Protein AF-0000000066667637 (afdb_homodimer)

Sequence (820 aa):
MPSSTTIFLDQLPRLLPEAELLRLAAELTAIPSFTGQETPLAVHVRNTLFRNDIHAYHQEVQPGRLQTIARLGPETGTPALLLNGHLDMDPLGHDQPRTPFTARRDGDRLYGAGLHNMKSGLAAILGAAIMVRRSGIALRRPLLLEFVAGELQGGTGTRHALRSGLTADAAVVPEPYSVRRVITRTAGVRKFAVVVRGRTAHTSRPHEGVDAIAILRRTLDLLDTADLALGNPEFPPLPRLQVASLLAGRGEEHDPSGVSYCADKATALIDLRYPPPFEPEQVGKAVDMALDRARDAFPEARITLEHPVDPRYRVGGTDMPPMDRPADCAVVRDIAELLPRVSDFRVEERGLALPYSYCGNDTTHLSRAGIECCLFGPRGAAPDTEHHVLISEMRACADTLALLAARRCGMPSSTTIFLDQLPRLLPEAELLRLAAELTAIPSFTGQETPLAVHVRNTLFRNDIHAYHQEVQPGRLQTIARLGPETGTPALLLNGHLDMDPLGHDQPRTPFTARRDGDRLYGAGLHNMKSGLAAILGAAIMVRRSGIALRRPLLLEFVAGELQGGTGTRHALRSGLTADAAVVPEPYSVRRVITRTAGVRKFAVVVRGRTAHTSRPHEGVDAIAILRRTLDLLDTADLALGNPEFPPLPRLQVASLLAGRGEEHDPSGVSYCADKATALIDLRYPPPFEPEQVGKAVDMALDRARDAFPEARITLEHPVDPRYRVGGTDMPPMDRPADCAVVRDIAELLPRVSDFRVEERGLALPYSYCGNDTTHLSRAGIECCLFGPRGAAPDTEHHVLISEMRACADTLALLAARRCG

Secondary structure (DSSP, 8-state):
---HHHHHHHHHHHHS-HHHHHHHHHHHHTS--BTT--HHHHHHHHHHHHHTT--EEEEEEETTEEEEEEEES-SSS--SEEEEEE--BPPPPTT--SSTTS-EEETTEEE-TTIIIIIHHHHHHHHHHHHHHHHTPPPSS-EEEEEES-GGGTSHHHHHHHHTT---SEEEE--SS-TTEEE-EE-EEEEEEEEEE-B--BTT-GGG-B-HHHHHHHHHHHHHT-------TTSTT-SEEEEEEEEEEBTTTTBTT-TTB--SEEEEEEEEEE-TT--HHHHHHHHHHHHHHHHHH-TTSEEEEESSPPGGG------BPPEE--TT-HHHHHHHHHHHHHSS----EEE--TTTTS---THHHHHHTT-EEEE------SSSGGGEEEHHHHHHHHHHHHHHHHHHH-/---HHHHHHHHHHHHS-HHHHHHHHHHHHTS--BTT--HHHHHHHHHHHHHTT--EEEEEEETTEEEEEEEES-SSS--SEEEEEE--BPPPPTT--SSTTS-EEETTEEE-TTIIIIIHHHHHHHHHHHHHHHHTPPPSSPEEEEEES-GGGTSHHHHHHHHTT---SEEEE--SS-TTEEE-EE-EEEEEEEEEE-B--BTT-GGG-B-HHHHHHHHHHHHHT-------TTSTT-SEEEEEEEEEEBTTTTBTT-TTB--SEEEEEEEEEE-TT--HHHHHHHHHHHHHHHHHH-TTSEEEEESSPPGGGT---S-BPPEE--TT-HHHHHHHHHHHHHSS----EEE--TTTTS---THHHHHHTT-EEEE------SSSGGGEEEHHHHHHHHHHHHHHHHHHH-

Organism: Nocardia brasiliensis (strain ATCC 700358 / HUJEG-1) (NCBI:txid1133849)

InterPro domains:
  IPR002933 Peptidase M20 [PF01546] (82-405)
  IPR011650 Peptidase M20, dimerisation domain [PF07687] (188-292)
  IPR036264 Bacterial exopeptidase dimerisation domain [SSF55031] (188-298)
  IPR050072 Peptidase M20A family, bacterial cell wall biosynthesis [PTHR43808] (18-406)

Foldseek 3Di:
DPDPLVVLQVCLCVLAPLVNLLVQLLVLLLDAAAAVRQLVSQVVLQVLCVVLVWHKDWDDLDVVRTWIKTKDADPDDAAAEEEEAERHAHDDDPPADPCQSGWDDDPQKIFHGCVLRPSLSVSLLSSLVSSLSSSPFHFQGMYMYIHFHCQLQVGSGLLSCVVVPHAHQEYEYAHNPFQLEKAQWAWKKDKWKKKKFKAKDFLVCPVVIDARVVLVVVLVVLVQPDDLVQDDPLQPPPFDKDFDDKAWDDDPVSDPPPVRMGTRMIMTIMMTTGGPPDDPVSSVVSSVVSSVVSCVVCVNMDIDIGAPYDCVVVSHHHIQHIGQDDQPDPLNVLSQVQLVSNAVHGHDYTHDDPPVRSDGGSVSVNVVSVHHYIHGHWWADPDVGNRITRSRRSRSSSSSSSSSSSVRRD/DPDPLVVLQVCLCVLAPLVNLVVQLLVLLLDAAAAVRQLVSQVVLQVLCVVLVWHKDWDDLDVVRTWIKTKDADPDDAAAEEEEAERHAHDDDPPADPCQSGWDDDPQKIFHGCVLRPSLSVSLLSSLVSSLSSSPFHFQGMYMYIYAHCQQQVQSGLLSVVVVPHAHQEYEYAHNPFQLEKAQWAWKKDKWKKKKFKAKDFLVCPVVIDARVVLVVVLVVLVQPDDLVQDDPLQPPPFDKDFDDKAWDDDPVSDPPPVRMHTRMIMTIMMTTGGPPDDPVSSVVSSVVSSVVSCVVCVNMDIDIGAPYDCVVVRHRHIQHIGQDDQPDPLNVLLQVQLVSNAVHGHDYTHDDPPVRSDGGSVSVNVVSVHHYIHGHWWADPDVGNRITRSRRSRSSSSSSSSSSSVRRD

Nearest PDB structures (foldseek):
  3pfo-assembly1_B  TM=8.603E-01  e=9.961E-27  Rhodopseudomonas palustris CGA009
  2rb7-assembly1_B  TM=7.694E-01  e=2.775E-24  Oleidesulfovibrio alaskensis G20
  3ki9-assembly1_A  TM=6.531E-01  e=9.567E-14  Staphylococcus aureus subsp. aureus COL
  3khx-assembly1_A  TM=4.259E-01  e=4.158E-12  Staphylococcus aureus subsp. aureus COL
  3khz-assembly1_A  TM=4.433E-01  e=3.338E-11  Staphylococcus aureus subsp. aureus COL

Structure (mmCIF, N/CA/C/O backbone):
data_AF-0000000066667637-model_v1
#
loop_
_entity.id
_entity.type
_entity.pdbx_description
1 polymer 'Acetylornithine deacetylase'
#
loop_
_atom_site.group_PDB
_atom_site.id
_atom_site.type_symbol
_atom_site.label_atom_id
_atom_site.label_alt_id
_atom_site.label_comp_id
_atom_site.label_asym_id
_atom_site.label_entity_id
_atom_site.label_seq_id
_atom_site.pdbx_PDB_ins_code
_atom_site.Cartn_x
_atom_site.Cartn_y
_atom_site.Cartn_z
_atom_site.occupancy
_atom_site.B_iso_or_equiv
_atom_site.auth_seq_id
_atom_site.auth_comp_id
_atom_site.auth_asym_id
_atom_site.auth_atom_id
_atom_site.pdbx_PDB_model_num
ATOM 1 N N . MET A 1 1 ? 5.207 56.875 33.969 1 39.62 1 MET A N 1
ATOM 2 C CA . MET A 1 1 ? 5.582 55.5 34.312 1 39.62 1 MET A CA 1
ATOM 3 C C . MET A 1 1 ? 5.328 54.562 33.125 1 39.62 1 MET A C 1
ATOM 5 O O . MET A 1 1 ? 4.277 54.625 32.5 1 39.62 1 MET A O 1
ATOM 9 N N . PRO A 1 2 ? 6.453 54.062 32.688 1 50.72 2 PRO A N 1
ATOM 10 C CA . PRO A 1 2 ? 6.145 53.25 31.516 1 50.72 2 PRO A CA 1
ATOM 11 C C . PRO A 1 2 ? 4.984 52.281 31.734 1 50.72 2 PRO A C 1
ATOM 13 O O . PRO A 1 2 ? 4.766 51.844 32.875 1 50.72 2 PRO A O 1
ATOM 16 N N . SER A 1 3 ? 4.086 52.219 30.766 1 57.84 3 SER A N 1
ATOM 17 C CA . SER A 1 3 ? 2.961 51.312 30.875 1 57.84 3 SER A CA 1
ATOM 18 C C . SER A 1 3 ? 3.436 49.906 31.172 1 57.84 3 SER A C 1
ATOM 20 O O . SER A 1 3 ? 4.582 49.531 30.891 1 57.84 3 SER A O 1
ATOM 22 N N . SER A 1 4 ? 2.752 49.219 32.094 1 65.69 4 SER A N 1
ATOM 23 C CA . SER A 1 4 ? 3.047 47.812 32.438 1 65.69 4 SER A CA 1
ATOM 24 C C . SER A 1 4 ? 3.467 47.031 31.219 1 65.69 4 SER A C 1
ATOM 26 O O . SER A 1 4 ? 4.387 46.188 31.297 1 65.69 4 SER A O 1
ATOM 28 N N . THR A 1 5 ? 3.105 47.5 30.094 1 69.5 5 THR A N 1
ATOM 29 C CA . THR A 1 5 ? 3.408 46.812 28.859 1 69.5 5 THR A CA 1
ATOM 30 C C . THR A 1 5 ? 4.812 47.156 28.359 1 69.5 5 THR A C 1
ATOM 32 O O . THR A 1 5 ? 5.523 46.281 27.844 1 69.5 5 THR A O 1
ATOM 35 N N . THR A 1 6 ? 5.16 48.344 28.516 1 71.69 6 THR A N 1
ATOM 36 C CA . THR A 1 6 ? 6.488 48.75 28.094 1 71.69 6 THR A CA 1
ATOM 37 C C . THR A 1 6 ? 7.566 48.094 28.938 1 71.69 6 THR A C 1
ATOM 39 O O . THR A 1 6 ? 8.594 47.656 28.406 1 71.69 6 THR A O 1
ATOM 42 N N . ILE A 1 7 ? 7.238 48.031 30.203 1 73.56 7 ILE A N 1
ATOM 43 C CA . ILE A 1 7 ? 8.18 47.375 31.109 1 73.56 7 ILE A CA 1
ATOM 44 C C . ILE A 1 7 ? 8.305 45.906 30.766 1 73.56 7 ILE A C 1
ATOM 46 O O . ILE A 1 7 ? 9.414 45.375 30.734 1 73.56 7 ILE A O 1
ATOM 50 N N . PHE A 1 8 ? 7.23 45.406 30.5 1 85.06 8 PHE A N 1
ATOM 51 C CA . PHE A 1 8 ? 7.199 44 30.125 1 85.06 8 PHE A CA 1
ATOM 52 C C . PHE A 1 8 ? 7.992 43.75 28.844 1 85.06 8 PHE A C 1
ATOM 54 O O . PHE A 1 8 ? 8.773 42.812 28.75 1 85.06 8 PHE A O 1
ATOM 61 N N . LEU A 1 9 ? 7.973 44.656 27.938 1 86.38 9 LEU A N 1
ATOM 62 C CA . LEU A 1 9 ? 8.633 44.562 26.641 1 86.38 9 LEU A CA 1
ATOM 63 C C . LEU A 1 9 ? 10.148 44.5 26.797 1 86.38 9 LEU A C 1
ATOM 65 O O . LEU A 1 9 ? 10.812 43.688 26.141 1 86.38 9 LEU A O 1
ATOM 69 N N . ASP A 1 10 ? 10.625 45.25 27.641 1 86.25 10 ASP A N 1
ATOM 70 C CA . ASP A 1 10 ? 12.07 45.375 27.812 1 86.25 10 ASP A CA 1
ATOM 71 C C . ASP A 1 10 ? 12.633 44.156 28.531 1 86.25 10 ASP A C 1
ATOM 73 O O . ASP A 1 10 ? 13.836 43.875 28.469 1 86.25 10 ASP A O 1
ATOM 77 N N . GLN A 1 11 ? 11.766 43.375 29.141 1 92.12 11 GLN A N 1
ATOM 78 C CA . GLN A 1 11 ? 12.219 42.281 29.984 1 92.12 11 GLN A CA 1
ATOM 79 C C . GLN A 1 11 ? 12.18 40.969 29.219 1 92.12 11 GLN A C 1
ATOM 81 O O . GLN A 1 11 ? 12.75 39.969 29.688 1 92.12 11 GLN A O 1
ATOM 86 N N . LEU A 1 12 ? 11.633 40.938 28.109 1 93.94 12 LEU A N 1
ATOM 87 C CA . LEU A 1 12 ? 11.32 39.688 27.422 1 93.94 12 LEU A CA 1
ATOM 88 C C . LEU A 1 12 ? 12.578 38.844 27.234 1 93.94 12 LEU A C 1
ATOM 90 O O . LEU A 1 12 ? 12.602 37.656 27.562 1 93.94 12 LEU A O 1
ATOM 94 N N . PRO A 1 13 ? 13.734 39.438 26.75 1 92.5 13 PRO A N 1
ATOM 95 C CA . PRO A 1 13 ? 14.93 38.625 26.531 1 92.5 13 PRO A CA 1
ATOM 96 C C . PRO A 1 13 ? 15.492 38.031 27.828 1 92.5 13 PRO A C 1
ATOM 98 O O . PRO A 1 13 ? 16.109 36.969 27.812 1 92.5 13 PRO A O 1
ATOM 101 N N . ARG A 1 14 ? 15.266 38.719 28.875 1 95.31 14 ARG A N 1
ATOM 102 C CA . ARG A 1 14 ? 15.75 38.25 30.172 1 95.31 14 ARG A CA 1
ATOM 103 C C . ARG A 1 14 ? 14.82 37.188 30.75 1 95.31 14 ARG A C 1
ATOM 105 O O . ARG A 1 14 ? 15.266 36.25 31.422 1 95.31 14 ARG A O 1
ATOM 112 N N . LEU A 1 15 ? 13.562 37.375 30.531 1 96.75 15 LEU A N 1
ATOM 113 C CA . LEU A 1 15 ? 12.57 36.438 31.062 1 96.75 15 LEU A CA 1
ATOM 114 C C . LEU A 1 15 ? 12.711 35.062 30.406 1 96.75 15 LEU A C 1
ATOM 116 O O . LEU A 1 15 ? 12.43 34.031 31.031 1 96.75 15 LEU A O 1
ATOM 120 N N . LEU A 1 16 ? 13.141 35.094 29.094 1 98.06 16 LEU A N 1
ATOM 121 C CA . LEU A 1 16 ? 13.383 33.844 28.359 1 98.06 16 LEU A CA 1
ATOM 122 C C . LEU A 1 16 ? 14.539 34.031 27.375 1 98.06 16 LEU A C 1
ATOM 124 O O . LEU A 1 16 ? 14.312 34.344 26.203 1 98.06 16 LEU A O 1
ATOM 128 N N . PRO A 1 17 ? 15.719 33.688 27.812 1 98.19 17 PRO A N 1
ATOM 129 C CA . PRO A 1 17 ? 16.859 33.781 26.906 1 98.19 17 PRO A CA 1
ATOM 130 C C . PRO A 1 17 ? 16.688 32.906 25.656 1 98.19 17 PRO A C 1
ATOM 132 O O . PRO A 1 17 ? 16.016 31.859 25.719 1 98.19 17 PRO A O 1
ATOM 135 N N . GLU A 1 18 ? 17.281 33.375 24.609 1 97.44 18 GLU A N 1
ATOM 136 C CA . GLU A 1 18 ? 17.172 32.656 23.344 1 97.44 18 GLU A CA 1
ATOM 137 C C . GLU A 1 18 ? 17.562 31.188 23.5 1 97.44 18 GLU A C 1
ATOM 139 O O . GLU A 1 18 ? 16.922 30.297 22.953 1 97.44 18 GLU A O 1
ATOM 144 N N . ALA A 1 19 ? 18.594 30.938 24.266 1 98.12 19 ALA A N 1
ATOM 145 C CA . ALA A 1 19 ? 19.078 29.578 24.484 1 98.12 19 ALA A CA 1
ATOM 146 C C . ALA A 1 19 ? 17.984 28.703 25.109 1 98.12 19 ALA A C 1
ATOM 148 O O . ALA A 1 19 ? 17.906 27.5 24.812 1 98.12 19 ALA A O 1
ATOM 149 N N . GLU A 1 20 ? 17.234 29.266 25.938 1 98.56 20 GLU A N 1
ATOM 150 C CA . GLU A 1 20 ? 16.156 28.516 26.578 1 98.56 20 GLU A CA 1
ATOM 151 C C . GLU A 1 20 ? 15.016 28.25 25.594 1 98.56 20 GLU A C 1
ATOM 153 O O . GLU A 1 20 ? 14.406 27.172 25.625 1 98.56 20 GLU A O 1
ATOM 158 N N . LEU A 1 21 ? 14.711 29.219 24.766 1 98.62 21 LEU A N 1
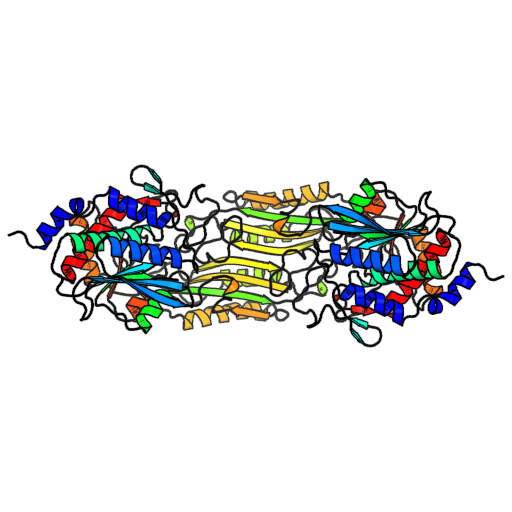ATOM 159 C CA . LEU A 1 21 ? 13.719 28.984 23.719 1 98.62 21 LEU A CA 1
ATOM 160 C C . LEU A 1 21 ? 14.156 27.859 22.781 1 98.62 21 LEU A C 1
ATOM 162 O O . LEU A 1 21 ? 13.352 27 22.422 1 98.62 21 LEU A O 1
ATOM 166 N N . LEU A 1 22 ? 15.422 27.844 22.453 1 98.75 22 LEU A N 1
ATOM 167 C CA . LEU A 1 22 ? 15.977 26.797 21.609 1 98.75 22 LEU A CA 1
ATOM 168 C C . LEU A 1 22 ? 15.906 25.438 22.297 1 98.75 22 LEU A C 1
ATOM 170 O O . LEU A 1 22 ? 15.656 24.422 21.641 1 98.75 22 LEU A O 1
ATOM 174 N N . ARG A 1 23 ? 16.141 25.438 23.531 1 98.69 23 ARG A N 1
ATOM 175 C CA . ARG A 1 23 ? 16.047 24.203 24.297 1 98.69 23 ARG A CA 1
ATOM 176 C C . ARG A 1 23 ? 14.625 23.656 24.312 1 98.69 23 ARG A C 1
ATOM 178 O O . ARG A 1 23 ? 14.414 22.453 24.172 1 98.69 23 ARG A O 1
ATOM 185 N N . LEU A 1 24 ? 13.664 24.562 24.484 1 98.81 24 LEU A N 1
ATOM 186 C CA . LEU A 1 24 ? 12.266 24.141 24.422 1 98.81 24 LEU A CA 1
ATOM 187 C C . LEU A 1 24 ? 11.977 23.453 23.078 1 98.81 24 LEU A C 1
ATOM 189 O O . LEU A 1 24 ? 11.406 22.359 23.047 1 98.81 24 LEU A O 1
ATOM 193 N N . ALA A 1 25 ? 12.406 24.094 22 1 98.88 25 ALA A N 1
ATOM 194 C CA . ALA A 1 25 ? 12.172 23.562 20.656 1 98.88 25 ALA A CA 1
ATOM 195 C C . ALA A 1 25 ? 12.883 22.219 20.469 1 98.88 25 ALA A C 1
ATOM 197 O O . ALA A 1 25 ? 12.32 21.281 19.891 1 98.88 25 ALA A O 1
ATOM 198 N N . ALA A 1 26 ? 14.086 22.141 20.953 1 98.75 26 ALA A N 1
ATOM 199 C CA . ALA A 1 26 ? 14.891 20.938 20.812 1 98.75 26 ALA A CA 1
ATOM 200 C C . ALA A 1 26 ? 14.266 19.766 21.562 1 98.75 26 ALA A C 1
ATOM 202 O O . ALA A 1 26 ? 14.273 18.625 21.078 1 98.75 26 ALA A O 1
ATOM 203 N N . GLU A 1 27 ? 13.789 20.031 22.703 1 98.81 27 GLU A N 1
ATOM 204 C CA . GLU A 1 27 ? 13.172 18.984 23.516 1 98.81 27 GLU A CA 1
ATOM 205 C C . GLU A 1 27 ? 11.883 18.469 22.875 1 98.81 27 GLU A C 1
ATOM 207 O O . GLU A 1 27 ? 11.586 17.281 22.922 1 98.81 27 GLU A O 1
ATOM 212 N N . LEU A 1 28 ? 11.148 19.375 22.281 1 98.81 28 LEU A N 1
ATOM 213 C CA . LEU A 1 28 ? 9.945 18.969 21.547 1 98.81 28 LEU A CA 1
ATOM 214 C C . LEU A 1 28 ? 10.305 18.094 20.359 1 98.81 28 LEU A C 1
ATOM 216 O O . LEU A 1 28 ? 9.656 17.078 20.109 1 98.81 28 LEU A O 1
ATOM 220 N N . THR A 1 29 ? 11.336 18.484 19.656 1 98.19 29 THR A N 1
ATOM 221 C CA . THR A 1 29 ? 11.789 17.766 18.453 1 98.19 29 THR A CA 1
ATOM 222 C C . THR A 1 29 ? 12.289 16.375 18.812 1 98.19 29 THR A C 1
ATOM 224 O O . THR A 1 29 ? 12.125 15.43 18.047 1 98.19 29 THR A O 1
ATOM 227 N N . ALA A 1 30 ? 12.812 16.234 19.984 1 98.56 30 ALA A N 1
ATOM 228 C CA . ALA A 1 30 ? 13.422 14.977 20.422 1 98.56 30 ALA A CA 1
ATOM 229 C C . ALA A 1 30 ? 12.375 13.891 20.609 1 98.56 30 ALA A C 1
ATOM 231 O O . ALA A 1 30 ? 12.703 12.703 20.672 1 98.56 30 ALA A O 1
ATOM 232 N N . ILE A 1 31 ? 11.125 14.266 20.656 1 98.62 31 ILE A N 1
ATOM 233 C CA . ILE A 1 31 ? 10.047 13.312 20.891 1 98.62 31 ILE A CA 1
ATOM 234 C C . ILE A 1 31 ? 9.227 13.141 19.609 1 98.62 31 ILE A C 1
ATOM 236 O O . ILE A 1 31 ? 8.398 13.992 19.281 1 98.62 31 ILE A O 1
ATOM 240 N N . PRO A 1 32 ? 9.43 12.008 18.906 1 97.31 32 PRO A N 1
ATOM 241 C CA . PRO A 1 32 ? 8.547 11.758 17.781 1 97.31 32 PRO A CA 1
ATOM 242 C C . PRO A 1 32 ? 7.074 11.695 18.172 1 97.31 32 PRO A C 1
ATOM 244 O O . PRO A 1 32 ? 6.73 11.055 19.172 1 97.31 32 PRO A O 1
ATOM 247 N N . SER A 1 33 ? 6.242 12.398 17.5 1 97.56 33 SER A N 1
ATOM 248 C CA . SER A 1 33 ? 4.816 12.453 17.812 1 97.56 33 SER A CA 1
ATOM 249 C C . SER A 1 33 ? 3.965 12.336 16.562 1 97.56 33 SER A C 1
ATOM 251 O O . SER A 1 33 ? 3.09 13.164 16.312 1 97.56 33 SER A O 1
ATOM 253 N N . PHE A 1 34 ? 4.113 11.297 15.867 1 93.75 34 PHE A N 1
ATOM 254 C CA . PHE A 1 34 ? 3.299 11.055 14.68 1 93.75 34 PHE A CA 1
ATOM 255 C C . PHE A 1 34 ? 1.823 10.961 15.047 1 93.75 34 PHE A C 1
ATOM 257 O O . PHE A 1 34 ? 1.48 10.664 16.188 1 93.75 34 PHE A O 1
ATOM 264 N N . THR A 1 35 ? 1.024 11.289 14.094 1 92.38 35 THR A N 1
ATOM 265 C CA . THR A 1 35 ? -0.414 11.266 14.336 1 92.38 35 THR A CA 1
ATOM 266 C C . THR A 1 35 ? -0.834 9.953 14.992 1 92.38 35 THR A C 1
ATOM 268 O O . THR A 1 35 ? -0.5 8.875 14.5 1 92.38 35 THR A O 1
ATOM 271 N N . GLY A 1 36 ? -1.566 10.07 16.078 1 90.81 36 GLY A N 1
ATOM 272 C CA . GLY A 1 36 ? -1.998 8.906 16.828 1 90.81 36 GLY A CA 1
ATOM 273 C C . GLY A 1 36 ? -1.05 8.547 17.953 1 90.81 36 GLY A C 1
ATOM 274 O O . GLY A 1 36 ? -1.396 7.75 18.828 1 90.81 36 GLY A O 1
ATOM 275 N N . GLN A 1 37 ? 0.151 9.141 17.969 1 94.44 37 GLN A N 1
ATOM 276 C CA . GLN A 1 37 ? 1.183 8.836 18.953 1 94.44 37 GLN A CA 1
ATOM 277 C C . GLN A 1 37 ? 1.634 10.094 19.672 1 94.44 37 GLN A C 1
ATOM 279 O O . GLN A 1 37 ? 2.826 10.281 19.938 1 94.44 37 GLN A O 1
ATOM 284 N N . GLU A 1 38 ? 0.705 10.992 20.047 1 97.06 38 GLU A N 1
ATOM 285 C CA . GLU A 1 38 ? 1.046 12.32 20.562 1 97.06 38 GLU A CA 1
ATOM 286 C C . GLU A 1 38 ? 1.252 12.297 22.062 1 97.06 38 GLU A C 1
ATOM 288 O O . GLU A 1 38 ? 1.801 13.242 22.641 1 97.06 38 GLU A O 1
ATOM 293 N N . THR A 1 39 ? 0.857 11.188 22.719 1 98.5 39 THR A N 1
ATOM 294 C CA . THR A 1 39 ? 0.735 11.18 24.172 1 98.5 39 THR A CA 1
ATOM 295 C C . THR A 1 39 ? 2.08 11.477 24.828 1 98.5 39 THR A C 1
ATOM 297 O O . THR A 1 39 ? 2.16 12.289 25.75 1 98.5 39 THR A O 1
ATOM 300 N N . PRO A 1 40 ? 3.168 10.891 24.344 1 98.75 40 PRO A N 1
ATOM 301 C CA . PRO A 1 40 ? 4.445 11.219 24.984 1 98.75 40 PRO A CA 1
ATOM 302 C C . PRO A 1 40 ? 4.77 12.711 24.922 1 98.75 40 PRO A C 1
ATOM 304 O O . PRO A 1 40 ? 5.316 13.266 25.875 1 98.75 40 PRO A O 1
ATOM 307 N N . LEU A 1 41 ? 4.434 13.336 23.859 1 98.88 41 LEU A N 1
ATOM 308 C CA . LEU A 1 41 ? 4.703 14.766 23.734 1 98.88 41 LEU A CA 1
ATOM 309 C C . LEU A 1 41 ? 3.766 15.578 24.625 1 98.88 41 LEU A C 1
ATOM 311 O O . LEU A 1 41 ? 4.172 16.594 25.203 1 98.88 41 LEU A O 1
ATOM 315 N N . ALA A 1 42 ? 2.547 15.156 24.703 1 98.88 42 ALA A N 1
ATOM 316 C CA . ALA A 1 42 ? 1.6 15.797 25.609 1 98.88 42 ALA A CA 1
ATOM 317 C C . ALA A 1 42 ? 2.119 15.797 27.047 1 98.88 42 ALA A C 1
ATOM 319 O O . ALA A 1 42 ? 2.027 16.797 27.75 1 98.88 42 ALA A O 1
ATOM 320 N N . VAL A 1 43 ? 2.633 14.688 27.422 1 98.81 43 VAL A N 1
ATOM 321 C CA . VAL A 1 43 ? 3.178 14.523 28.766 1 98.81 43 VAL A CA 1
ATOM 322 C C . VAL A 1 43 ? 4.379 15.453 28.953 1 98.81 43 VAL A C 1
ATOM 324 O O . VAL A 1 43 ? 4.508 16.109 29.984 1 98.81 43 VAL A O 1
ATOM 327 N N . HIS A 1 44 ? 5.207 15.492 27.984 1 98.88 44 HIS A N 1
ATOM 328 C CA . HIS A 1 44 ? 6.371 16.375 28.047 1 98.88 44 HIS A CA 1
ATOM 329 C C . HIS A 1 44 ? 5.957 17.828 28.203 1 98.88 44 HIS A C 1
ATOM 331 O O . HIS A 1 44 ? 6.551 18.562 28.984 1 98.88 44 HIS A O 1
ATOM 337 N N . VAL A 1 45 ? 4.984 18.234 27.453 1 98.94 45 VAL A N 1
ATOM 338 C CA . VAL A 1 45 ? 4.496 19.609 27.5 1 98.94 45 VAL A CA 1
ATOM 339 C C . VAL A 1 45 ? 3.98 19.922 28.906 1 98.94 45 VAL A C 1
ATOM 341 O O . VAL A 1 45 ? 4.328 20.953 29.484 1 98.94 45 VAL A O 1
ATOM 344 N N . ARG A 1 46 ? 3.176 19.062 29.422 1 98.81 46 ARG A N 1
ATOM 345 C CA . ARG A 1 46 ? 2.654 19.25 30.781 1 98.81 46 ARG A CA 1
ATOM 346 C C . ARG A 1 46 ? 3.787 19.391 31.781 1 98.81 46 ARG A C 1
ATOM 348 O O . ARG A 1 46 ? 3.752 20.266 32.656 1 98.81 46 ARG A O 1
ATOM 355 N N . ASN A 1 47 ? 4.758 18.516 31.688 1 98.75 47 ASN A N 1
ATOM 356 C CA . ASN A 1 47 ? 5.891 18.547 32.594 1 98.75 47 ASN A CA 1
ATOM 357 C C . ASN A 1 47 ? 6.68 19.844 32.469 1 98.75 47 ASN A C 1
ATOM 359 O O . ASN A 1 47 ? 7.156 20.391 33.469 1 98.75 47 ASN A O 1
ATOM 363 N N . THR A 1 48 ? 6.887 20.281 31.25 1 98.88 48 THR A N 1
ATOM 364 C CA . THR A 1 48 ? 7.586 21.531 31 1 98.88 48 THR A CA 1
ATOM 365 C C . THR A 1 48 ? 6.852 22.703 31.656 1 98.88 48 THR A C 1
ATOM 367 O O . THR A 1 48 ? 7.469 23.562 32.281 1 98.88 48 THR A O 1
ATOM 370 N N . LEU A 1 49 ? 5.535 22.734 31.453 1 98.75 49 LEU A N 1
ATOM 371 C CA . LEU A 1 49 ? 4.723 23.781 32.062 1 98.75 49 LEU A CA 1
ATOM 372 C C . LEU A 1 49 ? 4.801 23.703 33.594 1 98.75 49 LEU A C 1
ATOM 374 O O . LEU A 1 49 ? 4.961 24.734 34.25 1 98.75 49 LEU A O 1
ATOM 378 N N . PHE A 1 50 ? 4.754 22.516 34.125 1 98.19 50 PHE A N 1
ATOM 379 C CA . PHE A 1 50 ? 4.828 22.297 35.562 1 98.19 50 PHE A CA 1
ATOM 380 C C . PHE A 1 50 ? 6.148 22.797 36.125 1 98.19 50 PHE A C 1
ATOM 382 O O . PHE A 1 50 ? 6.176 23.469 37.156 1 98.19 50 PHE A O 1
ATOM 389 N N . ARG A 1 51 ? 7.211 22.547 35.5 1 98.06 51 ARG A N 1
ATOM 390 C CA . ARG A 1 51 ? 8.539 22.984 35.938 1 98.06 51 ARG A CA 1
ATOM 391 C C . ARG A 1 51 ? 8.648 24.5 35.938 1 98.06 51 ARG A C 1
ATOM 393 O O . ARG A 1 51 ? 9.539 25.062 36.594 1 98.06 51 ARG A O 1
ATOM 400 N N . ASN A 1 52 ? 7.816 25.141 35.25 1 98.06 52 ASN A N 1
ATOM 401 C CA . ASN A 1 52 ? 7.824 26.594 35.188 1 98.06 52 ASN A CA 1
ATOM 402 C C . ASN A 1 52 ? 6.648 27.188 35.938 1 98.06 52 ASN A C 1
ATOM 404 O O . ASN A 1 52 ? 6.234 28.312 35.688 1 98.06 52 ASN A O 1
ATOM 408 N N . ASP A 1 53 ? 5.98 26.406 36.812 1 97.38 53 ASP A N 1
ATOM 409 C CA . ASP A 1 53 ? 4.934 26.812 37.75 1 97.38 53 ASP A CA 1
ATOM 410 C C . ASP A 1 53 ? 3.662 27.203 37 1 97.38 53 ASP A C 1
ATOM 412 O O . ASP A 1 53 ? 3.016 28.203 37.375 1 97.38 53 ASP A O 1
ATOM 416 N N . ILE A 1 54 ? 3.361 26.594 35.938 1 97.69 54 ILE A N 1
ATOM 417 C CA . ILE A 1 54 ? 2.113 26.75 35.219 1 97.69 54 ILE A CA 1
ATOM 418 C C . ILE A 1 54 ? 1.284 25.469 35.312 1 97.69 54 ILE A C 1
ATOM 420 O O . ILE A 1 54 ? 1.738 24.406 34.906 1 97.69 54 ILE A O 1
ATOM 424 N N . HIS A 1 55 ? 0.158 25.672 35.844 1 94.44 55 HIS A N 1
ATOM 425 C CA . HIS A 1 55 ? -0.697 24.5 36.031 1 94.44 55 HIS A CA 1
ATOM 426 C C . HIS A 1 55 ? -1.327 24.062 34.719 1 94.44 55 HIS A C 1
ATOM 428 O O . HIS A 1 55 ? -1.886 24.875 34 1 94.44 55 HIS A O 1
ATOM 434 N N . ALA A 1 56 ? -1.186 22.797 34.438 1 97.69 56 ALA A N 1
ATOM 435 C CA . ALA A 1 56 ? -1.75 22.188 33.219 1 97.69 56 ALA A CA 1
ATOM 436 C C . ALA A 1 56 ? -2.354 20.812 33.562 1 97.69 56 ALA A C 1
ATOM 438 O O . ALA A 1 56 ? -2.014 20.203 34.562 1 97.69 56 ALA A O 1
ATOM 439 N N . TYR A 1 57 ? -3.309 20.359 32.781 1 97.44 57 TYR A N 1
ATOM 440 C CA . TYR A 1 57 ? -3.891 19.031 32.938 1 97.44 57 TYR A CA 1
ATOM 441 C C . TYR A 1 57 ? -3.998 18.312 31.609 1 97.44 57 TYR A C 1
ATOM 443 O O . TYR A 1 57 ? -4.004 18.953 30.547 1 97.44 57 TYR A O 1
ATOM 451 N N . HIS A 1 58 ? -4.035 16.984 31.734 1 98.06 58 HIS A N 1
ATOM 452 C CA . HIS A 1 58 ? -4.258 16.156 30.562 1 98.06 58 HIS A CA 1
ATOM 453 C C . HIS A 1 58 ? -5.746 15.984 30.281 1 98.06 58 HIS A C 1
ATOM 455 O O . HIS A 1 58 ? -6.543 15.82 31.203 1 98.06 58 HIS A O 1
ATOM 461 N N . GLN A 1 59 ? -6.105 16.109 29.047 1 98.12 59 GLN A N 1
ATOM 462 C CA . GLN A 1 59 ? -7.43 15.727 28.562 1 98.12 59 GLN A CA 1
ATOM 463 C C . GLN A 1 59 ? -7.348 14.523 27.641 1 98.12 59 GLN A C 1
ATOM 465 O O . GLN A 1 59 ? -6.594 14.531 26.656 1 98.12 59 GLN A O 1
ATOM 470 N N . GLU A 1 60 ? -8.07 13.508 27.969 1 97.94 60 GLU A N 1
ATOM 471 C CA . GLU A 1 60 ? -8.078 12.305 27.141 1 97.94 60 GLU A CA 1
ATOM 472 C C . GLU A 1 60 ? -9.086 12.438 26 1 97.94 60 GLU A C 1
ATOM 474 O O . GLU A 1 60 ? -10.297 12.516 26.234 1 97.94 60 GLU A O 1
ATOM 479 N N . VAL A 1 61 ? -8.609 12.461 24.812 1 95.81 61 VAL A N 1
ATOM 480 C CA . VAL A 1 61 ? -9.445 12.656 23.625 1 95.81 61 VAL A CA 1
ATOM 481 C C . VAL A 1 61 ? -9.992 11.312 23.156 1 95.81 61 VAL A C 1
ATOM 483 O O . VAL A 1 61 ? -11.117 11.234 22.656 1 95.81 61 VAL A O 1
ATOM 486 N N . GLN A 1 62 ? -9.234 10.281 23.125 1 92.94 62 GLN A N 1
ATOM 487 C CA . GLN A 1 62 ? -9.5 8.867 22.891 1 92.94 62 GLN A CA 1
ATOM 488 C C . GLN A 1 62 ? -8.727 8 23.891 1 92.94 62 GLN A C 1
ATOM 490 O O . GLN A 1 62 ? -7.82 8.477 24.562 1 92.94 62 GLN A O 1
ATOM 495 N N . PRO A 1 63 ? -9.117 6.77 24.016 1 95 63 PRO A N 1
ATOM 496 C CA . PRO A 1 63 ? -8.406 5.93 24.984 1 95 63 PRO A CA 1
ATOM 497 C C . PRO A 1 63 ? -6.895 5.93 24.766 1 95 63 PRO A C 1
ATOM 499 O O . PRO A 1 63 ? -6.418 5.48 23.719 1 95 63 PRO A O 1
ATOM 502 N N . GLY A 1 64 ? -6.207 6.441 25.797 1 96 64 GLY A N 1
ATOM 503 C CA . GLY A 1 64 ? -4.75 6.441 25.766 1 96 64 GLY A CA 1
ATOM 504 C C . GLY A 1 64 ? -4.172 7.594 24.969 1 96 64 GLY A C 1
ATOM 505 O O . GLY A 1 64 ? -2.949 7.734 24.875 1 96 64 GLY A O 1
ATOM 506 N N . ARG A 1 65 ? -4.93 8.367 24.406 1 96.88 65 ARG A N 1
ATOM 507 C CA . ARG A 1 65 ? -4.504 9.508 23.609 1 96.88 65 ARG A CA 1
ATOM 508 C C . ARG A 1 65 ? -4.789 10.82 24.328 1 96.88 65 ARG A C 1
ATOM 510 O O . ARG A 1 65 ? -5.945 11.227 24.453 1 96.88 65 ARG A O 1
ATOM 517 N N . LEU A 1 66 ? -3.688 11.531 24.703 1 98.44 66 LEU A N 1
ATOM 518 C CA . LEU A 1 66 ? -3.814 12.68 25.594 1 98.44 66 LEU A CA 1
ATOM 519 C C . LEU A 1 66 ? -3.426 13.969 24.875 1 98.44 66 LEU A C 1
ATOM 521 O O . LEU A 1 66 ? -2.629 13.945 23.938 1 98.44 66 LEU A O 1
ATOM 525 N N . GLN A 1 67 ? -4.086 15.047 25.266 1 98.56 67 GLN A N 1
ATOM 526 C CA . GLN A 1 67 ? -3.641 16.406 24.984 1 98.56 67 GLN A CA 1
ATOM 527 C C . GLN A 1 67 ? -3.5 17.219 26.266 1 98.56 67 GLN A C 1
ATOM 529 O O . GLN A 1 67 ? -3.838 16.734 27.359 1 98.56 67 GLN A O 1
ATOM 534 N N . THR A 1 68 ? -2.869 18.359 26.188 1 98.81 68 THR A N 1
ATOM 535 C CA . THR A 1 68 ? -2.57 19.141 27.391 1 98.81 68 THR A CA 1
ATOM 536 C C . THR A 1 68 ? -3.229 20.516 27.312 1 98.81 68 THR A C 1
ATOM 538 O O . THR A 1 68 ? -3.125 21.219 26.297 1 98.81 68 THR A O 1
ATOM 541 N N . ILE A 1 69 ? -3.908 20.891 28.312 1 98.62 69 ILE A N 1
ATOM 542 C CA . ILE A 1 69 ? -4.527 22.203 28.453 1 98.62 69 ILE A CA 1
ATOM 543 C C . ILE A 1 69 ? -3.988 22.891 29.703 1 98.62 69 ILE A C 1
ATOM 545 O O . ILE A 1 69 ? -3.803 22.25 30.75 1 98.62 69 ILE A O 1
ATOM 549 N N . ALA A 1 70 ? -3.742 24.172 29.594 1 98.5 70 ALA A N 1
ATOM 550 C CA . ALA A 1 70 ? -3.258 24.969 30.734 1 98.5 70 ALA A CA 1
ATOM 551 C C . ALA A 1 70 ? -3.969 26.312 30.812 1 98.5 70 ALA A C 1
ATOM 553 O O . ALA A 1 70 ? -4.539 26.781 29.828 1 98.5 70 ALA A O 1
ATOM 554 N N . ARG A 1 71 ? -3.939 26.797 31.969 1 96.62 71 ARG A N 1
ATOM 555 C CA . ARG A 1 71 ? -4.566 28.094 32.219 1 96.62 71 ARG A CA 1
ATOM 556 C C . ARG A 1 71 ? -3.672 28.969 33.094 1 96.62 71 ARG A C 1
ATOM 558 O O . ARG A 1 71 ? -3.088 28.5 34.062 1 96.62 71 ARG A O 1
ATOM 565 N N . LEU A 1 72 ? -3.459 30.219 32.688 1 97.44 72 LEU A N 1
ATOM 566 C CA . LEU A 1 72 ? -2.816 31.25 33.5 1 97.44 72 LEU A CA 1
ATOM 567 C C . LEU A 1 72 ? -3.812 32.344 33.875 1 97.44 72 LEU A C 1
ATOM 569 O O . LEU A 1 72 ? -4.672 32.719 33.062 1 97.44 72 LEU A O 1
ATOM 573 N N . GLY A 1 73 ? -3.648 32.875 35.062 1 95.56 73 GLY A N 1
ATOM 574 C CA . GLY A 1 73 ? -4.574 33.875 35.531 1 95.56 73 GLY A CA 1
ATOM 575 C C . GLY A 1 73 ? -5.703 33.312 36.375 1 95.56 73 GLY A C 1
ATOM 576 O O . GLY A 1 73 ? -5.52 32.312 37.062 1 95.56 73 GLY A O 1
ATOM 577 N N . PRO A 1 74 ? -6.852 33.969 36.344 1 95.62 74 PRO A N 1
ATOM 578 C CA . PRO A 1 74 ? -7.957 33.531 37.219 1 95.62 74 PRO A CA 1
ATOM 579 C C . PRO A 1 74 ? -8.492 32.156 36.812 1 95.62 74 PRO A C 1
ATOM 581 O O . PRO A 1 74 ? -8.555 31.844 35.625 1 95.62 74 PRO A O 1
ATOM 584 N N . GLU A 1 75 ? -9 31.5 37.781 1 91.12 75 GLU A N 1
ATOM 585 C CA . GLU A 1 75 ? -9.508 30.141 37.594 1 91.12 75 GLU A CA 1
ATOM 586 C C . GLU A 1 75 ? -10.875 30.172 36.906 1 91.12 75 GLU A C 1
ATOM 588 O O . GLU A 1 75 ? -11.297 29.172 36.312 1 91.12 75 GLU A O 1
ATOM 593 N N . THR A 1 76 ? -11.477 31.344 37.094 1 92.25 76 THR A N 1
ATOM 594 C CA . THR A 1 76 ? -12.828 31.453 36.562 1 92.25 76 THR A CA 1
ATOM 595 C C . THR A 1 76 ? -12.906 32.594 35.531 1 92.25 76 THR A C 1
ATOM 597 O O . THR A 1 76 ? -11.984 33.406 35.438 1 92.25 76 THR A O 1
ATOM 600 N N . GLY A 1 77 ? -13.938 32.469 34.719 1 94.56 77 GLY A N 1
ATOM 601 C CA . GLY A 1 77 ? -14.133 33.5 33.688 1 94.56 77 GLY A CA 1
ATOM 602 C C . GLY A 1 77 ? -13.781 33.031 32.281 1 94.56 77 GLY A C 1
ATOM 603 O O . GLY A 1 77 ? -13.047 32.031 32.125 1 94.56 77 GLY A O 1
ATOM 604 N N . THR A 1 78 ? -14.289 33.812 31.375 1 96.31 78 THR A N 1
ATOM 605 C CA . THR A 1 78 ? -14 33.5 29.984 1 96.31 78 THR A CA 1
ATOM 606 C C . THR A 1 78 ? -12.586 33.906 29.609 1 96.31 78 THR A C 1
ATOM 608 O O . THR A 1 78 ? -12.211 35.062 29.797 1 96.31 78 THR A O 1
ATOM 611 N N . PRO A 1 79 ? -11.836 33 29.141 1 98.12 79 PRO A N 1
ATOM 612 C CA . PRO A 1 79 ? -10.484 33.375 28.719 1 98.12 79 PRO A CA 1
ATOM 613 C C . PRO A 1 79 ? -10.484 34.469 27.641 1 98.12 79 PRO A C 1
ATOM 615 O O . PRO A 1 79 ? -11.297 34.406 26.719 1 98.12 79 PRO A O 1
ATOM 618 N N . ALA A 1 80 ? -9.578 35.375 27.781 1 98.19 80 ALA A N 1
ATOM 619 C CA . ALA A 1 80 ? -9.469 36.469 26.812 1 98.19 80 ALA A CA 1
ATOM 620 C C . ALA A 1 80 ? -8.695 36 25.578 1 98.19 80 ALA A C 1
ATOM 622 O O . ALA A 1 80 ? -8.875 36.562 24.484 1 98.19 80 ALA A O 1
ATOM 623 N N . LEU A 1 81 ? -7.832 35.031 25.859 1 98.62 81 LEU A N 1
ATOM 624 C CA . LEU A 1 81 ? -6.957 34.562 24.781 1 98.62 81 LEU A CA 1
ATOM 625 C C . LEU A 1 81 ? -6.676 33.062 24.906 1 98.62 81 LEU A C 1
ATOM 627 O O . LEU A 1 81 ? -6.449 32.562 26.016 1 98.62 81 LEU A O 1
ATOM 631 N N . LEU A 1 82 ? -6.793 32.438 23.781 1 98.88 82 LEU A N 1
ATOM 632 C CA . LEU A 1 82 ? -6.387 31.031 23.641 1 98.88 82 LEU A CA 1
ATOM 633 C C . LEU A 1 82 ? -5.215 30.906 22.672 1 98.88 82 LEU A C 1
ATOM 635 O O . LEU A 1 82 ? -5.262 31.438 21.562 1 98.88 82 LEU A O 1
ATOM 639 N N . LEU A 1 83 ? -4.133 30.312 23.125 1 98.94 83 LEU A N 1
ATOM 640 C CA . LEU A 1 83 ? -3.068 29.859 22.234 1 98.94 83 LEU A CA 1
ATOM 641 C C . LEU A 1 83 ? -3.176 28.359 21.984 1 98.94 83 LEU A C 1
ATOM 643 O O . LEU A 1 83 ? -3.113 27.562 22.922 1 98.94 83 LEU A O 1
ATOM 647 N N . ASN A 1 84 ? -3.391 28.016 20.688 1 98.88 84 ASN A N 1
ATOM 648 C CA . ASN A 1 84 ? -3.66 26.641 20.281 1 98.88 84 ASN A CA 1
ATOM 649 C C . ASN A 1 84 ? -2.584 26.109 19.344 1 98.88 84 ASN A C 1
ATOM 651 O O . ASN A 1 84 ? -2.133 26.812 18.438 1 98.88 84 ASN A O 1
ATOM 655 N N . GLY A 1 85 ? -2.135 24.906 19.594 1 98.75 85 GLY A N 1
ATOM 656 C CA . GLY A 1 85 ? -1.192 24.234 18.719 1 98.75 85 GLY A CA 1
ATOM 657 C C . GLY A 1 85 ? -1.313 22.719 18.75 1 98.75 85 GLY A C 1
ATOM 658 O O . GLY A 1 85 ? -1.659 22.141 19.781 1 98.75 85 GLY A O 1
ATOM 659 N N . HIS A 1 86 ? -1.019 22.109 17.625 1 98.44 86 HIS A N 1
ATOM 660 C CA . HIS A 1 86 ? -1.212 20.656 17.578 1 98.44 86 HIS A CA 1
ATOM 661 C C . HIS A 1 86 ? 0.099 19.922 17.828 1 98.44 86 HIS A C 1
ATOM 663 O O . HIS A 1 86 ? 1.162 20.375 17.391 1 98.44 86 HIS A O 1
ATOM 669 N N . LEU A 1 87 ? -0.064 18.75 18.422 1 98.69 87 LEU A N 1
ATOM 670 C CA . LEU A 1 87 ? 1.071 17.953 18.891 1 98.69 87 LEU A CA 1
ATOM 671 C C . LEU A 1 87 ? 1.543 17 17.797 1 98.69 87 LEU A C 1
ATOM 673 O O . LEU A 1 87 ? 2.707 16.594 17.781 1 98.69 87 LEU A O 1
ATOM 677 N N . ASP A 1 88 ? 0.633 16.594 16.938 1 95.62 88 ASP A N 1
ATOM 678 C CA . ASP A 1 88 ? 0.968 15.539 15.984 1 95.62 88 ASP A CA 1
ATOM 679 C C . ASP A 1 88 ? 1.782 16.094 14.812 1 95.62 88 ASP A C 1
ATOM 681 O O . ASP A 1 88 ? 1.674 17.266 14.484 1 95.62 88 ASP A O 1
ATOM 685 N N . MET A 1 89 ? 2.609 15.195 14.281 1 94.81 89 MET A N 1
ATOM 686 C CA . MET A 1 89 ? 3.418 15.555 13.125 1 94.81 89 MET A CA 1
ATOM 687 C C . MET A 1 89 ? 3.191 14.57 11.977 1 94.81 89 MET A C 1
ATOM 689 O O . MET A 1 89 ? 2.744 13.445 12.203 1 94.81 89 MET A O 1
ATOM 693 N N . ASP A 1 90 ? 3.42 15.016 10.766 1 91.38 90 ASP A N 1
ATOM 694 C CA . ASP A 1 90 ? 3.291 14.195 9.57 1 91.38 90 ASP A CA 1
ATOM 695 C C . ASP A 1 90 ? 4.426 13.18 9.469 1 91.38 90 ASP A C 1
ATOM 697 O O . ASP A 1 90 ? 5.48 13.359 10.086 1 91.38 90 ASP A O 1
ATOM 701 N N . PRO A 1 91 ? 4.148 12.094 8.68 1 91.88 91 PRO A N 1
ATOM 702 C CA . PRO A 1 91 ? 5.258 11.172 8.438 1 91.88 91 PRO A CA 1
ATOM 703 C C . PRO A 1 91 ? 6.418 11.828 7.688 1 91.88 91 PRO A C 1
ATOM 705 O O . PRO A 1 91 ? 6.211 12.789 6.941 1 91.88 91 PRO A O 1
ATOM 708 N N . LEU A 1 92 ? 7.594 11.219 7.91 1 91.25 92 LEU A N 1
ATOM 709 C CA . LEU A 1 92 ? 8.797 11.789 7.32 1 91.25 92 LEU A CA 1
ATOM 710 C C . LEU A 1 92 ? 8.906 11.414 5.844 1 91.25 92 LEU A C 1
ATOM 712 O O . LEU A 1 92 ? 8.492 10.328 5.441 1 91.25 92 LEU A O 1
ATOM 716 N N . GLY A 1 93 ? 9.414 12.328 5.082 1 88.69 93 GLY A N 1
ATOM 717 C CA . GLY A 1 93 ? 9.758 12.031 3.703 1 88.69 93 GLY A CA 1
ATOM 718 C C . GLY A 1 93 ? 11.125 11.383 3.557 1 88.69 93 GLY A C 1
ATOM 719 O O . GLY A 1 93 ? 11.867 11.25 4.535 1 88.69 93 GLY A O 1
ATOM 720 N N . HIS A 1 94 ? 11.43 10.945 2.324 1 86.12 94 HIS A N 1
ATOM 721 C CA . HIS A 1 94 ? 12.695 10.258 2.074 1 86.12 94 HIS A CA 1
ATOM 722 C C . HIS A 1 94 ? 13.875 11.203 2.219 1 86.12 94 HIS A C 1
ATOM 724 O O . HIS A 1 94 ? 14.984 10.773 2.537 1 86.12 94 HIS A O 1
ATOM 730 N N . ASP A 1 95 ? 13.625 12.477 2.078 1 83.62 95 ASP A N 1
ATOM 731 C CA . ASP A 1 95 ? 14.703 13.461 2.086 1 83.62 95 ASP A CA 1
ATOM 732 C C . ASP A 1 95 ? 14.984 13.961 3.502 1 83.62 95 ASP A C 1
ATOM 734 O O . ASP A 1 95 ? 15.805 14.852 3.701 1 83.62 95 ASP A O 1
ATOM 738 N N . GLN A 1 96 ? 14.312 13.375 4.387 1 84.31 96 GLN A N 1
ATOM 739 C CA . GLN A 1 96 ? 14.539 13.789 5.77 1 84.31 96 GLN A CA 1
ATOM 740 C C . GLN A 1 96 ? 15.984 13.562 6.188 1 84.31 96 GLN A C 1
ATOM 742 O O . GLN A 1 96 ? 16.578 12.547 5.828 1 84.31 96 GLN A O 1
ATOM 747 N N . PRO A 1 97 ? 16.422 14.539 6.949 1 83.88 97 PRO A N 1
ATOM 748 C CA . PRO A 1 97 ? 17.797 14.352 7.441 1 83.88 97 PRO A CA 1
ATOM 749 C C . PRO A 1 97 ? 17.969 13.047 8.211 1 83.88 97 PRO A C 1
ATOM 751 O O . PRO A 1 97 ? 17 12.477 8.703 1 83.88 97 PRO A O 1
ATOM 754 N N . ARG A 1 98 ? 19.203 12.555 8.359 1 84.62 98 ARG A N 1
ATOM 755 C CA . ARG A 1 98 ? 19.562 11.266 8.922 1 84.62 98 ARG A CA 1
ATOM 756 C C . ARG A 1 98 ? 19.172 11.188 10.398 1 84.62 98 ARG A C 1
ATOM 758 O O . ARG A 1 98 ? 18.859 10.109 10.906 1 84.62 98 ARG A O 1
ATOM 765 N N . THR A 1 99 ? 19.328 12.43 11.133 1 93.56 99 THR A N 1
ATOM 766 C CA . THR A 1 99 ? 18.953 12.477 12.539 1 93.56 99 THR A CA 1
ATOM 767 C C . THR A 1 99 ? 17.812 13.453 12.758 1 93.56 99 THR A C 1
ATOM 769 O O . THR A 1 99 ? 17.984 14.508 13.375 1 93.56 99 THR A O 1
ATOM 772 N N . PRO A 1 100 ? 16.703 13 12.344 1 94.75 100 PRO A N 1
ATOM 773 C CA . PRO A 1 100 ? 15.602 13.953 12.281 1 94.75 100 PRO A CA 1
ATOM 774 C C . PRO A 1 100 ? 15.125 14.398 13.656 1 94.75 100 PRO A C 1
ATOM 776 O O . PRO A 1 100 ? 14.531 15.469 13.797 1 94.75 100 PRO A O 1
ATOM 779 N N . PHE A 1 101 ? 15.438 13.68 14.75 1 97.69 101 PHE A N 1
ATOM 780 C CA . PHE A 1 101 ? 14.883 13.984 16.062 1 97.69 101 PHE A CA 1
ATOM 781 C C . PHE A 1 101 ? 15.945 14.609 16.969 1 97.69 101 PHE A C 1
ATOM 783 O O . PHE A 1 101 ? 15.789 14.633 18.188 1 97.69 101 PHE A O 1
ATOM 790 N N . THR A 1 102 ? 17 15.039 16.391 1 97.69 102 THR A N 1
ATOM 791 C CA . THR A 1 102 ? 18.031 15.859 17.031 1 97.69 102 THR A CA 1
ATOM 792 C C . THR A 1 102 ? 18.109 17.234 16.391 1 97.69 102 T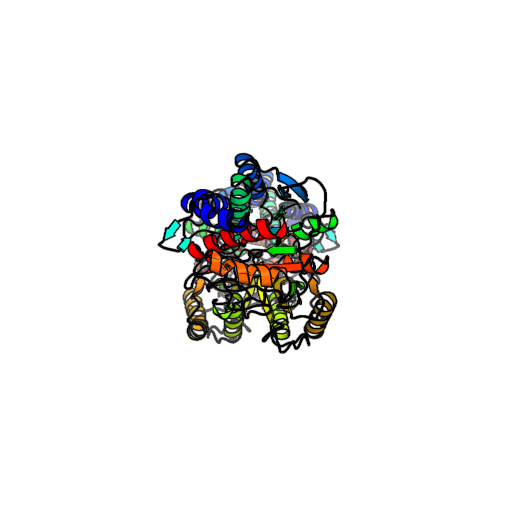HR A C 1
ATOM 794 O O . THR A 1 102 ? 18.562 17.375 15.25 1 97.69 102 THR A O 1
ATOM 797 N N . ALA A 1 103 ? 17.719 18.203 17.188 1 97.88 103 ALA A N 1
ATOM 798 C CA . ALA A 1 103 ? 17.719 19.562 16.656 1 97.88 103 ALA A CA 1
ATOM 799 C C . ALA A 1 103 ? 19.156 20.031 16.391 1 97.88 103 ALA A C 1
ATOM 801 O O . ALA A 1 103 ? 20.062 19.75 17.172 1 97.88 103 ALA A O 1
ATOM 802 N N . ARG A 1 104 ? 19.328 20.719 15.289 1 97.31 104 ARG A N 1
ATOM 803 C CA . ARG A 1 104 ? 20.641 21.25 14.914 1 97.31 104 ARG A CA 1
ATOM 804 C C . ARG A 1 104 ? 20.531 22.688 14.43 1 97.31 104 ARG A C 1
ATOM 806 O O . ARG A 1 104 ? 19.734 23 13.539 1 97.31 104 ARG A O 1
ATOM 813 N N . ARG A 1 105 ? 21.344 23.516 15.023 1 97.62 105 ARG A N 1
ATOM 814 C CA . ARG A 1 105 ? 21.359 24.922 14.609 1 97.62 105 ARG A CA 1
ATOM 815 C C . ARG A 1 105 ? 22.391 25.156 13.5 1 97.62 105 ARG A C 1
ATOM 817 O O . ARG A 1 105 ? 23.484 24.609 13.547 1 97.62 105 ARG A O 1
ATOM 824 N N . ASP A 1 106 ? 21.969 25.812 12.5 1 97 106 ASP A N 1
ATOM 825 C CA . ASP A 1 106 ? 22.812 26.359 11.445 1 97 106 ASP A CA 1
ATOM 826 C C . ASP A 1 106 ? 22.469 27.828 11.156 1 97 106 ASP A C 1
ATOM 828 O O . ASP A 1 106 ? 21.594 28.109 10.328 1 97 106 ASP A O 1
ATOM 832 N N . GLY A 1 107 ? 23.25 28.766 11.891 1 97.5 107 GLY A N 1
ATOM 833 C CA . GLY A 1 107 ? 22.875 30.172 11.805 1 97.5 107 GLY A CA 1
ATOM 834 C C . GLY A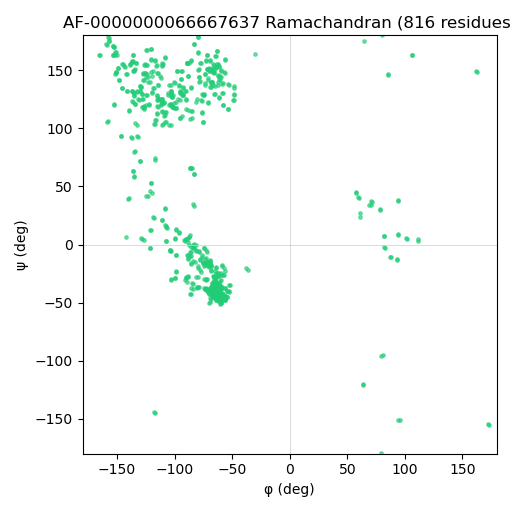 1 107 ? 21.5 30.453 12.375 1 97.5 107 GLY A C 1
ATOM 835 O O . GLY A 1 107 ? 21.234 30.125 13.531 1 97.5 107 GLY A O 1
ATOM 836 N N . ASP A 1 108 ? 20.656 30.984 11.516 1 98.06 108 ASP A N 1
ATOM 837 C CA . ASP A 1 108 ? 19.297 31.344 11.945 1 98.06 108 ASP A CA 1
ATOM 838 C C . ASP A 1 108 ? 18.328 30.188 11.727 1 98.06 108 ASP A C 1
ATOM 840 O O . ASP A 1 108 ? 17.125 30.328 11.953 1 98.06 108 ASP A O 1
ATOM 844 N N . ARG A 1 109 ? 18.891 29.062 11.258 1 97.75 109 ARG A N 1
ATOM 845 C CA . ARG A 1 109 ? 18.062 27.891 10.977 1 97.75 109 ARG A CA 1
ATOM 846 C C . ARG A 1 109 ? 18.172 26.859 12.078 1 97.75 109 ARG A C 1
ATOM 848 O O . ARG A 1 109 ? 19.281 26.531 12.523 1 97.75 109 ARG A O 1
ATOM 855 N N . LEU A 1 110 ? 17.062 26.422 12.578 1 98.25 110 LEU A N 1
ATOM 856 C CA . LEU A 1 110 ? 17 25.281 13.469 1 98.25 110 LEU A CA 1
ATOM 857 C C . LEU A 1 110 ? 16.359 24.078 12.773 1 98.25 110 LEU A C 1
ATOM 859 O O . LEU A 1 110 ? 15.164 24.078 12.508 1 98.25 110 LEU A O 1
ATOM 863 N N . TYR A 1 111 ? 17.188 23.078 12.523 1 97.19 111 TYR A N 1
ATOM 864 C CA . TYR A 1 111 ? 16.734 21.875 11.828 1 97.19 111 TYR A CA 1
ATOM 865 C C . TYR A 1 111 ? 16.188 20.859 12.805 1 97.19 111 TYR A C 1
ATOM 867 O O . TYR A 1 111 ? 16.672 20.75 13.938 1 97.19 111 TYR A O 1
ATOM 875 N N . GLY A 1 112 ? 15.172 20.141 12.375 1 97 112 GLY A N 1
ATOM 876 C CA . GLY A 1 112 ? 14.578 19.078 13.172 1 97 112 GLY A CA 1
ATOM 877 C C . GLY A 1 112 ? 13.195 18.672 12.695 1 97 112 GLY A C 1
ATOM 878 O O . GLY A 1 112 ? 12.43 19.516 12.211 1 97 112 GLY A O 1
ATOM 879 N N . ALA A 1 113 ? 12.891 17.391 12.898 1 95.81 113 ALA A N 1
ATOM 880 C CA . ALA A 1 113 ? 11.586 16.891 12.469 1 95.81 113 ALA A CA 1
ATOM 881 C C . ALA A 1 113 ? 10.461 17.547 13.258 1 95.81 113 ALA A C 1
ATOM 883 O O . ALA A 1 113 ? 10.531 17.625 14.492 1 95.81 113 ALA A O 1
ATOM 884 N N . GLY A 1 114 ? 9.5 18.047 12.508 1 95.31 114 GLY A N 1
ATOM 885 C CA . GLY A 1 114 ? 8.312 18.594 13.141 1 95.31 114 GLY A CA 1
ATOM 886 C C . GLY A 1 114 ? 8.461 20.062 13.508 1 95.31 114 GLY A C 1
ATOM 887 O O . GLY A 1 114 ? 7.477 20.734 13.836 1 95.31 114 GLY A O 1
ATOM 888 N N . LEU A 1 115 ? 9.648 20.609 13.43 1 96.94 115 LEU A N 1
ATOM 889 C CA . LEU A 1 115 ? 9.852 22 13.844 1 96.94 115 LEU A CA 1
ATOM 890 C C . LEU A 1 115 ? 9.055 22.953 12.945 1 96.94 115 LEU A C 1
ATOM 892 O O . LEU A 1 115 ? 8.461 23.906 13.438 1 96.94 115 LEU A O 1
ATOM 896 N N . HIS A 1 116 ? 9.062 22.641 11.727 1 93.94 116 HIS A N 1
ATOM 897 C CA . HIS A 1 116 ? 8.32 23.469 10.797 1 93.94 116 HIS A CA 1
ATOM 898 C C . HIS A 1 116 ? 6.82 23.406 11.062 1 93.94 116 HIS A C 1
ATOM 900 O O . HIS A 1 116 ? 6.148 24.438 11.133 1 93.94 116 HIS A O 1
ATOM 906 N N . ASN A 1 117 ? 6.219 22.312 11.312 1 94.12 117 ASN A N 1
ATOM 907 C CA . ASN A 1 117 ? 4.789 22.078 11.5 1 94.12 117 ASN A CA 1
ATOM 908 C C . ASN A 1 117 ? 4.52 21.141 12.664 1 94.12 117 ASN A C 1
ATOM 910 O O . ASN A 1 117 ? 4.496 19.922 12.484 1 94.12 117 ASN A O 1
ATOM 914 N N . MET A 1 118 ? 4.32 21.516 13.844 1 96.94 118 MET A N 1
ATOM 915 C CA . MET A 1 118 ? 4.469 22.922 14.195 1 96.94 118 MET A CA 1
ATOM 916 C C . MET A 1 118 ? 5.137 23.078 15.562 1 96.94 118 MET A C 1
ATOM 918 O O . MET A 1 118 ? 4.734 23.922 16.359 1 96.94 118 MET A O 1
ATOM 922 N N . LYS A 1 119 ? 6.121 22.203 15.781 1 98.62 119 LYS A N 1
ATOM 923 C CA . LYS A 1 119 ? 6.754 22.172 17.094 1 98.62 119 LYS A CA 1
ATOM 924 C C . LYS A 1 119 ? 7.426 23.5 17.406 1 98.62 119 LYS A C 1
ATOM 926 O O . LYS A 1 119 ? 7.566 23.875 18.578 1 98.62 119 LYS A O 1
ATOM 931 N N . SER A 1 120 ? 7.855 24.266 16.453 1 98.81 120 SER A N 1
ATOM 932 C CA . SER A 1 120 ? 8.352 25.609 16.719 1 98.81 120 SER A CA 1
ATOM 933 C C . SER A 1 120 ? 7.234 26.531 17.188 1 98.81 120 SER A C 1
ATOM 935 O O . SER A 1 120 ? 7.457 27.422 18 1 98.81 120 SER A O 1
ATOM 937 N N . GLY A 1 121 ? 6.055 26.359 16.609 1 98.88 121 GLY A N 1
ATOM 938 C CA . GLY A 1 121 ? 4.891 27.062 17.125 1 98.88 121 GLY A CA 1
ATOM 939 C C . GLY A 1 121 ? 4.562 26.688 18.562 1 98.88 121 GLY A C 1
ATOM 940 O O . GLY A 1 121 ? 4.223 27.562 19.359 1 98.88 121 GLY A O 1
ATOM 941 N N . LEU A 1 122 ? 4.707 25.406 18.859 1 98.94 122 LEU A N 1
ATOM 942 C CA . LEU A 1 122 ? 4.508 24.953 20.234 1 98.94 122 LEU A CA 1
ATOM 943 C C . LEU A 1 122 ? 5.535 25.578 21.172 1 98.94 122 LEU A C 1
ATOM 945 O O . LEU A 1 122 ? 5.195 26 22.281 1 98.94 122 LEU A O 1
ATOM 949 N N . ALA A 1 123 ? 6.742 25.641 20.703 1 98.94 123 ALA A N 1
ATOM 950 C CA . ALA A 1 123 ? 7.797 26.281 21.5 1 98.94 123 ALA A CA 1
ATOM 951 C C . ALA A 1 123 ? 7.48 27.75 21.75 1 98.94 123 ALA A C 1
ATOM 953 O O . ALA A 1 123 ? 7.742 28.266 22.844 1 98.94 123 ALA A O 1
ATOM 954 N N . ALA A 1 124 ? 6.973 28.391 20.75 1 98.94 124 ALA A N 1
ATOM 955 C CA . ALA A 1 124 ? 6.594 29.797 20.891 1 98.94 124 ALA A CA 1
ATOM 956 C C . ALA A 1 124 ? 5.496 29.969 21.922 1 98.94 124 ALA A C 1
ATOM 958 O O . ALA A 1 124 ? 5.531 30.906 22.734 1 98.94 124 ALA A O 1
ATOM 959 N N . ILE A 1 125 ? 4.492 29.109 21.922 1 98.94 125 ILE A N 1
ATOM 960 C CA . ILE A 1 125 ? 3.416 29.141 22.906 1 98.94 125 ILE A CA 1
ATOM 961 C C . ILE A 1 125 ? 3.992 28.953 24.297 1 98.94 125 ILE A C 1
ATOM 963 O O . ILE A 1 125 ? 3.691 29.734 25.219 1 98.94 125 ILE A O 1
ATOM 967 N N . LEU A 1 126 ? 4.805 27.906 24.438 1 98.94 126 LEU A N 1
ATOM 968 C CA . LEU A 1 126 ? 5.434 27.641 25.734 1 98.94 126 LEU A CA 1
ATOM 969 C C . LEU A 1 126 ? 6.27 28.828 26.188 1 98.94 126 LEU A C 1
ATOM 971 O O . LEU A 1 126 ? 6.184 29.25 27.344 1 98.94 126 LEU A O 1
ATOM 975 N N . GLY A 1 127 ? 7.078 29.344 25.312 1 98.88 127 GLY A N 1
ATOM 976 C CA . GLY A 1 127 ? 7.902 30.5 25.641 1 98.88 127 GLY A CA 1
ATOM 977 C C . GLY A 1 127 ? 7.094 31.703 26.078 1 98.88 127 GLY A C 1
ATOM 978 O O . GLY A 1 127 ? 7.438 32.344 27.078 1 98.88 127 GLY A O 1
ATOM 979 N N . ALA A 1 128 ? 6.039 31.984 25.328 1 98.75 128 ALA A N 1
ATOM 980 C CA . ALA A 1 128 ? 5.172 33.094 25.688 1 98.75 128 ALA A CA 1
ATOM 981 C C . ALA A 1 128 ? 4.598 32.938 27.094 1 98.75 128 ALA A C 1
ATOM 983 O O . ALA A 1 128 ? 4.605 33.844 27.891 1 98.75 128 ALA A O 1
ATOM 984 N N . ALA A 1 129 ? 4.105 31.766 27.375 1 98.69 129 ALA A N 1
ATOM 985 C CA . ALA A 1 129 ? 3.508 31.469 28.672 1 98.69 129 ALA A CA 1
ATOM 986 C C . ALA A 1 129 ? 4.531 31.609 29.797 1 98.69 129 ALA A C 1
ATOM 988 O O . ALA A 1 129 ? 4.223 32.156 30.859 1 98.69 129 ALA A O 1
ATOM 989 N N . ILE A 1 130 ? 5.695 31.094 29.578 1 98.62 130 ILE A N 1
ATOM 990 C CA . ILE A 1 130 ? 6.762 31.141 30.578 1 98.62 130 ILE A CA 1
ATOM 991 C C . ILE A 1 130 ? 7.141 32.594 30.844 1 98.62 130 ILE A C 1
ATOM 993 O O . ILE A 1 130 ? 7.305 33 32 1 98.62 130 ILE A O 1
ATOM 997 N N . MET A 1 131 ? 7.262 33.406 29.797 1 98.31 131 MET A N 1
ATOM 998 C CA . MET A 1 131 ? 7.582 34.812 29.953 1 98.31 131 MET A CA 1
ATOM 999 C C . MET A 1 131 ? 6.504 35.531 30.766 1 98.31 131 MET A C 1
ATOM 1001 O O . MET A 1 131 ? 6.812 36.312 31.656 1 98.31 131 MET A O 1
ATOM 1005 N N . VAL A 1 132 ? 5.277 35.219 30.469 1 97.31 132 VAL A N 1
ATOM 1006 C CA . VAL A 1 132 ? 4.168 35.844 31.188 1 97.31 132 VAL A CA 1
ATOM 1007 C C . VAL A 1 132 ? 4.23 35.438 32.656 1 97.31 132 VAL A C 1
ATOM 1009 O O . VAL A 1 132 ? 4.113 36.281 33.562 1 97.31 132 VAL A O 1
ATOM 1012 N N . ARG A 1 133 ? 4.43 34.188 32.906 1 97.12 133 ARG A N 1
ATOM 1013 C CA . ARG A 1 133 ? 4.496 33.656 34.281 1 97.12 133 ARG A CA 1
ATOM 1014 C C . ARG A 1 133 ? 5.652 34.312 35.062 1 97.12 133 ARG A C 1
ATOM 1016 O O . ARG A 1 133 ? 5.48 34.781 36.188 1 97.12 133 ARG A O 1
ATOM 1023 N N . ARG A 1 134 ? 6.789 34.375 34.469 1 96.69 134 ARG A N 1
ATOM 1024 C CA . ARG A 1 134 ? 8 34.844 35.125 1 96.69 134 ARG A CA 1
ATOM 1025 C C . ARG A 1 134 ? 7.953 36.344 35.344 1 96.69 134 ARG A C 1
ATOM 1027 O O . ARG A 1 134 ? 8.578 36.875 36.25 1 96.69 134 ARG A O 1
ATOM 1034 N N . SER A 1 135 ? 7.285 37.062 34.5 1 94.31 135 SER A N 1
ATOM 1035 C CA . SER A 1 135 ? 7.203 38.5 34.594 1 94.31 135 SER A CA 1
ATOM 1036 C C . SER A 1 135 ? 6.473 38.938 35.844 1 94.31 135 SER A C 1
ATOM 1038 O O . SER A 1 135 ? 6.648 40.062 36.312 1 94.31 135 SER A O 1
ATOM 1040 N N . GLY A 1 136 ? 5.5 38.094 36.312 1 90.69 136 GLY A N 1
ATOM 1041 C CA . GLY A 1 136 ? 4.707 38.438 37.469 1 90.69 136 GLY A CA 1
ATOM 1042 C C . GLY A 1 136 ? 3.543 39.375 37.156 1 90.69 136 GLY A C 1
ATOM 1043 O O . GLY A 1 136 ? 2.848 39.812 38.062 1 90.69 136 GLY A O 1
ATOM 1044 N N . ILE A 1 137 ? 3.361 39.594 35.938 1 90.62 137 ILE A N 1
ATOM 1045 C CA . ILE A 1 137 ? 2.252 40.469 35.562 1 90.62 137 ILE A CA 1
ATOM 1046 C C . ILE A 1 137 ? 0.933 39.844 36 1 90.62 137 ILE A C 1
ATOM 1048 O O . ILE A 1 137 ? 0.757 38.625 35.938 1 90.62 137 ILE A O 1
ATOM 1052 N N . ALA A 1 138 ? 0.043 40.719 36.562 1 90.06 138 ALA A N 1
ATOM 1053 C CA . ALA A 1 138 ? -1.275 40.219 36.969 1 90.06 138 ALA A CA 1
ATOM 1054 C C . ALA A 1 138 ? -2.215 40.125 35.75 1 90.06 138 ALA A C 1
ATOM 1056 O O . ALA A 1 138 ? -2.412 41.125 35.031 1 90.06 138 ALA A O 1
ATOM 1057 N N . LEU A 1 139 ? -2.74 39 35.562 1 94.5 139 LEU A N 1
ATOM 1058 C CA . LEU A 1 139 ? -3.736 38.812 34.531 1 94.5 139 LEU A CA 1
ATOM 1059 C C . LEU A 1 139 ? -5.148 38.969 35.062 1 94.5 139 LEU A C 1
ATOM 1061 O O . LEU A 1 139 ? -5.512 38.312 36.062 1 94.5 139 LEU A O 1
ATOM 1065 N N . ARG A 1 140 ? -5.93 39.75 34.469 1 96 140 ARG A N 1
ATOM 1066 C CA . ARG A 1 140 ? -7.301 40 34.906 1 96 140 ARG A CA 1
ATOM 1067 C C . ARG A 1 140 ? -8.258 39 34.281 1 96 140 ARG A C 1
ATOM 1069 O O . ARG A 1 140 ? -9.328 38.719 34.844 1 96 140 ARG A O 1
ATOM 1076 N N . ARG A 1 141 ? -7.895 38.531 33.156 1 97.31 141 ARG A N 1
ATOM 1077 C CA . ARG A 1 141 ? -8.633 37.469 32.5 1 97.31 141 ARG A CA 1
ATOM 1078 C C . ARG A 1 141 ? -7.723 36.281 32.156 1 97.31 141 ARG A C 1
ATOM 1080 O O . ARG A 1 141 ? -6.508 36.438 32.031 1 97.31 141 ARG A O 1
ATOM 1087 N N . PRO A 1 142 ? -8.289 35.125 32.031 1 97.44 142 PRO A N 1
ATOM 1088 C CA . PRO A 1 142 ? -7.461 33.938 31.828 1 97.44 142 PRO A CA 1
ATOM 1089 C C . PRO A 1 142 ? -6.816 33.875 30.453 1 97.44 142 PRO A C 1
ATOM 1091 O O . PRO A 1 142 ? -7.434 34.281 29.469 1 97.44 142 PRO A O 1
ATOM 1094 N N . LEU A 1 143 ? -5.602 33.406 30.469 1 98.38 143 LEU A N 1
ATOM 1095 C CA . LEU A 1 143 ? -4.914 32.906 29.281 1 98.38 143 LEU A CA 1
ATOM 1096 C C . LEU A 1 143 ? -4.984 31.391 29.219 1 98.38 143 LEU A C 1
ATOM 1098 O O . LEU A 1 143 ? -4.555 30.688 30.141 1 98.38 143 LEU A O 1
ATOM 1102 N N . LEU A 1 144 ? -5.531 30.906 28.109 1 98.56 144 LEU A N 1
ATOM 1103 C CA . LEU A 1 144 ? -5.621 29.453 27.938 1 98.56 144 LEU A CA 1
ATOM 1104 C C . LEU A 1 144 ? -4.574 28.969 26.938 1 98.56 144 LEU A C 1
ATOM 1106 O O . LEU A 1 144 ? -4.328 29.625 25.922 1 98.56 144 LEU A O 1
ATOM 1110 N N . LEU A 1 145 ? -3.955 27.859 27.297 1 98.81 145 LEU A N 1
ATOM 1111 C CA . LEU A 1 145 ? -3.051 27.156 26.406 1 98.81 145 LEU A CA 1
ATOM 1112 C C . LEU A 1 145 ? -3.605 25.781 26.047 1 98.81 145 LEU A C 1
ATOM 1114 O O . LEU A 1 145 ? -4.035 25.031 26.922 1 98.81 145 LEU A O 1
ATOM 1118 N N . GLU A 1 146 ? -3.635 25.547 24.766 1 98.69 146 GLU A N 1
ATOM 1119 C CA . GLU A 1 146 ? -4.109 24.25 24.297 1 98.69 146 GLU A CA 1
ATOM 1120 C C . GLU A 1 146 ? -3.092 23.594 23.359 1 98.69 146 GLU A C 1
ATOM 1122 O O . GLU A 1 146 ? -2.744 24.156 22.328 1 98.69 146 GLU A O 1
ATOM 1127 N N . PHE A 1 147 ? -2.559 22.438 23.781 1 98.88 147 PHE A N 1
ATOM 1128 C CA . PHE A 1 147 ? -1.717 21.562 22.969 1 98.88 147 PHE A CA 1
ATOM 1129 C C . PHE A 1 147 ? -2.473 20.297 22.578 1 98.88 147 PHE A C 1
ATOM 1131 O O . PHE A 1 147 ? -2.609 19.375 23.375 1 98.88 147 PHE A O 1
ATOM 1138 N N . VAL A 1 148 ? -2.895 20.234 21.297 1 98.69 148 VAL A N 1
ATOM 1139 C CA . VAL A 1 148 ? -4.004 19.344 20.969 1 98.69 148 VAL A CA 1
ATOM 1140 C C . VAL A 1 148 ? -3.496 18.172 20.141 1 98.69 148 VAL A C 1
ATOM 1142 O O . VAL A 1 148 ? -2.473 18.281 19.453 1 98.69 148 VAL A O 1
ATOM 1145 N N . ALA A 1 149 ? -4.277 17.094 20.234 1 96.38 149 ALA A N 1
ATOM 1146 C CA . ALA A 1 149 ? -4.02 15.906 19.422 1 96.38 149 ALA A CA 1
ATOM 1147 C C . ALA A 1 149 ? -4.84 15.93 18.141 1 96.38 149 ALA A C 1
ATOM 1149 O O . ALA A 1 149 ? -5.977 16.406 18.125 1 96.38 149 ALA A O 1
ATOM 1150 N N . GLY A 1 150 ? -4.289 15.469 17.016 1 93.31 150 GLY A N 1
ATOM 1151 C CA . GLY A 1 150 ? -5.027 15.031 15.844 1 93.31 150 GLY A CA 1
ATOM 1152 C C . GLY A 1 150 ? -5.52 16.188 14.992 1 93.31 150 GLY A C 1
ATOM 1153 O O . GLY A 1 150 ? -6.617 16.125 14.438 1 93.31 150 GLY A O 1
ATOM 1154 N N . GLU A 1 151 ? -4.766 17.312 15.008 1 94.12 151 GLU A N 1
ATOM 1155 C CA . GLU A 1 151 ? -5.129 18.297 14 1 94.12 151 GLU A CA 1
ATOM 1156 C C . GLU A 1 151 ? -5.094 17.703 12.594 1 94.12 151 GLU A C 1
ATOM 1158 O O . GLU A 1 151 ? -5.98 17.969 11.781 1 94.12 151 GLU A O 1
ATOM 1163 N N . LEU A 1 152 ? -4.164 16.875 12.367 1 89.19 152 LEU A N 1
ATOM 1164 C CA . LEU A 1 152 ? -3.93 16.297 11.055 1 89.19 152 LEU A CA 1
ATOM 1165 C C . LEU A 1 152 ? -4.98 15.234 10.727 1 89.19 152 LEU A C 1
ATOM 1167 O O . LEU A 1 152 ? -5.023 14.727 9.609 1 89.19 152 LEU A O 1
ATOM 1171 N N . GLN A 1 153 ? -5.828 14.977 11.648 1 88.19 153 GLN A N 1
ATOM 1172 C CA . GLN A 1 153 ? -6.977 14.094 11.438 1 88.19 153 GLN A CA 1
ATOM 1173 C C . GLN A 1 153 ? -8.281 14.883 11.453 1 88.19 153 GLN A C 1
ATOM 1175 O O . GLN A 1 153 ? -9.336 14.344 11.781 1 88.19 153 GLN A O 1
ATOM 1180 N N . GLY A 1 154 ? -8.133 16.156 11.203 1 90.5 154 GLY A N 1
ATOM 1181 C CA . GLY A 1 154 ? -9.328 16.984 11.109 1 90.5 154 GLY A CA 1
ATOM 1182 C C . GLY A 1 154 ? -9.594 17.797 12.367 1 90.5 154 GLY A C 1
ATOM 1183 O O . GLY A 1 154 ? -10.641 18.422 12.5 1 90.5 154 GLY A O 1
ATOM 1184 N N . GLY A 1 155 ? -8.742 17.766 13.289 1 94.56 155 GLY A N 1
ATOM 1185 C CA . GLY A 1 155 ? -8.883 18.578 14.492 1 94.56 155 GLY A CA 1
ATOM 1186 C C . GLY A 1 155 ? -9.562 17.844 15.633 1 94.56 155 GLY A C 1
ATOM 1187 O O . GLY A 1 155 ? -10.367 18.438 16.359 1 94.56 155 GLY A O 1
ATOM 1188 N N . THR A 1 156 ? -9.242 16.578 15.75 1 92.75 156 THR A N 1
ATOM 1189 C CA . THR A 1 156 ? -9.898 15.719 16.734 1 92.75 156 THR A CA 1
ATOM 1190 C C . THR A 1 156 ? -9.789 16.312 18.125 1 92.75 156 THR A C 1
ATOM 1192 O O . THR A 1 156 ? -10.781 16.375 18.859 1 92.75 156 THR A O 1
ATOM 1195 N N . GLY A 1 157 ? -8.664 16.766 18.484 1 96.5 157 GLY A N 1
ATOM 1196 C CA . GLY A 1 157 ? -8.438 17.312 19.812 1 96.5 157 GLY A CA 1
ATOM 1197 C C . GLY A 1 157 ? -9.148 18.625 20.062 1 96.5 157 GLY A C 1
ATOM 1198 O O . GLY A 1 157 ? -9.812 18.797 21.078 1 96.5 157 GLY A O 1
ATOM 1199 N N . THR A 1 158 ? -8.984 19.547 19.141 1 97.94 158 THR A N 1
ATOM 1200 C CA . THR A 1 158 ? -9.641 20.844 19.25 1 97.94 158 THR A CA 1
ATOM 1201 C C . THR A 1 158 ? -11.156 20.688 19.328 1 97.94 158 THR A C 1
ATOM 1203 O O . THR A 1 158 ? -11.812 21.297 20.172 1 97.94 158 THR A O 1
ATOM 1206 N N . ARG A 1 159 ? -11.68 19.844 18.5 1 96.75 159 ARG A N 1
ATOM 1207 C CA . ARG A 1 159 ? -13.117 19.594 18.516 1 96.75 159 ARG A CA 1
ATOM 1208 C C . ARG A 1 159 ? -13.555 19.016 19.859 1 96.75 159 ARG A C 1
ATOM 1210 O O . ARG A 1 159 ? -14.609 19.375 20.391 1 96.75 159 ARG A O 1
ATOM 1217 N N . HIS A 1 160 ? -12.797 18.062 20.328 1 97.19 160 HIS A N 1
ATOM 1218 C CA . HIS A 1 160 ? -13.102 17.453 21.609 1 97.19 160 HIS A CA 1
ATOM 1219 C C . HIS A 1 160 ? -13.141 18.5 22.719 1 97.19 160 HIS A C 1
ATOM 1221 O O . HIS A 1 160 ? -14.055 18.5 23.547 1 97.19 160 HIS A O 1
ATOM 1227 N N . ALA A 1 161 ? -12.18 19.375 22.75 1 98.12 161 ALA A N 1
ATOM 1228 C CA . ALA A 1 161 ? -12.109 20.422 23.766 1 98.12 161 ALA A CA 1
ATOM 1229 C C . ALA A 1 161 ? -13.312 21.359 23.672 1 98.12 161 ALA A C 1
ATOM 1231 O O . ALA A 1 161 ? -13.906 21.734 24.688 1 98.12 161 ALA A O 1
ATOM 1232 N N . LEU A 1 162 ? -13.633 21.734 22.453 1 98.12 162 LEU A N 1
ATOM 1233 C CA . LEU A 1 162 ? -14.766 22.625 22.234 1 98.12 162 LEU A CA 1
ATOM 1234 C C . LEU A 1 162 ? -16.062 21.969 22.719 1 98.12 162 LEU A C 1
ATOM 1236 O O . LEU A 1 162 ? -16.875 22.609 23.375 1 98.12 162 LEU A O 1
ATOM 1240 N N . ARG A 1 163 ? -16.219 20.703 22.422 1 97.38 163 ARG A N 1
ATOM 1241 C CA . ARG A 1 163 ? -17.391 19.953 22.844 1 97.38 163 ARG A CA 1
ATOM 1242 C C . ARG A 1 163 ? -17.453 19.844 24.375 1 97.38 163 ARG A C 1
ATOM 1244 O O . ARG A 1 163 ? -18.531 19.766 24.953 1 97.38 163 ARG A O 1
ATOM 1251 N N . SER A 1 164 ? -16.312 19.906 24.984 1 97.5 164 SER A N 1
ATOM 1252 C CA . SER A 1 164 ? -16.219 19.797 26.438 1 97.5 164 SER A CA 1
ATOM 1253 C C . SER A 1 164 ? -16.391 21.156 27.109 1 97.5 164 SER A C 1
ATOM 1255 O O . SER A 1 164 ? -16.25 21.281 28.328 1 97.5 164 SER A O 1
ATOM 1257 N N . GLY A 1 165 ? -16.578 22.188 26.328 1 96.81 165 GLY A N 1
ATOM 1258 C CA . GLY A 1 165 ? -16.969 23.469 26.891 1 96.81 165 GLY A CA 1
ATOM 1259 C C . GLY A 1 165 ? -15.875 24.516 26.781 1 96.81 165 GLY A C 1
ATOM 1260 O O . GLY A 1 165 ? -16.047 25.641 27.266 1 96.81 165 GLY A O 1
ATOM 1261 N N . LEU A 1 166 ? -14.781 24.219 26.172 1 96.81 166 LEU A N 1
ATOM 1262 C CA . LEU A 1 166 ? -13.703 25.188 26.016 1 96.81 166 LEU A CA 1
ATOM 1263 C C . LEU A 1 166 ? -14.141 26.359 25.141 1 96.81 166 LEU A C 1
ATOM 1265 O O . LEU A 1 166 ? -14.812 26.156 24.125 1 96.81 166 LEU A O 1
ATOM 1269 N N . THR A 1 167 ? -13.82 27.547 25.531 1 98 167 THR A N 1
ATOM 1270 C CA . THR A 1 167 ? -14.086 28.75 24.75 1 98 167 THR A CA 1
ATOM 1271 C C . THR A 1 167 ? -13.078 29.844 25.062 1 98 167 THR A C 1
ATOM 1273 O O . THR A 1 167 ? -12.227 29.688 25.938 1 98 167 THR A O 1
ATOM 1276 N N . ALA A 1 168 ? -13.062 30.875 24.328 1 98.5 168 ALA A N 1
ATOM 1277 C CA . ALA A 1 168 ? -12.25 32.094 24.5 1 98.5 168 ALA A CA 1
ATOM 1278 C C . ALA A 1 168 ? -12.758 33.219 23.641 1 98.5 168 ALA A C 1
ATOM 1280 O O . ALA A 1 168 ? -13.539 33 22.703 1 98.5 168 ALA A O 1
ATOM 1281 N N . ASP A 1 169 ? -12.32 34.406 24 1 98.25 169 ASP A N 1
ATOM 1282 C CA . ASP A 1 169 ? -12.703 35.562 23.172 1 98.25 169 ASP A CA 1
ATOM 1283 C C . ASP A 1 169 ? -11.922 35.562 21.859 1 98.25 169 ASP A C 1
ATOM 1285 O O . ASP A 1 169 ? -12.445 36 20.828 1 98.25 169 ASP A O 1
ATOM 1289 N N . ALA A 1 170 ? -10.672 35.188 21.938 1 98.44 170 ALA A N 1
ATOM 1290 C CA . ALA A 1 170 ? -9.789 35.156 20.781 1 98.44 170 ALA A CA 1
ATOM 1291 C C . ALA A 1 170 ? -8.805 34 20.859 1 98.44 170 ALA A C 1
ATOM 1293 O O . ALA A 1 170 ? -8.523 33.5 21.953 1 98.44 170 ALA A O 1
ATOM 1294 N N . ALA A 1 171 ? -8.367 33.625 19.688 1 98.75 171 ALA A N 1
ATOM 1295 C CA . ALA A 1 171 ? -7.391 32.531 19.641 1 98.75 171 ALA A CA 1
ATOM 1296 C C . ALA A 1 171 ? -6.336 32.812 18.562 1 98.75 171 ALA A C 1
ATOM 1298 O O . ALA A 1 171 ? -6.629 33.406 17.531 1 98.75 171 ALA A O 1
ATOM 1299 N N . VAL A 1 172 ? -5.133 32.375 18.828 1 98.88 172 VAL A N 1
ATOM 1300 C CA . VAL A 1 172 ? -4.047 32.375 17.859 1 98.88 172 VAL A CA 1
ATOM 1301 C C . VAL A 1 172 ? -3.479 30.984 17.719 1 98.88 172 VAL A C 1
ATOM 1303 O O . VAL A 1 172 ? -3.199 30.312 18.703 1 98.88 172 VAL A O 1
ATOM 1306 N N . VAL A 1 173 ? -3.377 30.516 16.5 1 98.88 173 VAL A N 1
ATOM 1307 C CA . VAL A 1 173 ? -2.732 29.25 16.172 1 98.88 173 VAL A CA 1
ATOM 1308 C C . VAL A 1 173 ? -1.44 29.5 15.406 1 98.88 173 VAL A C 1
ATOM 1310 O O . VAL A 1 173 ? -1.474 29.953 14.266 1 98.88 173 VAL A O 1
ATOM 1313 N N . PRO A 1 174 ? -0.303 29.172 16 1 98.62 174 PRO A N 1
ATOM 1314 C CA . PRO A 1 174 ? 0.975 29.547 15.383 1 98.62 174 PRO A CA 1
ATOM 1315 C C . PRO A 1 174 ? 1.439 28.531 14.336 1 98.62 174 PRO A C 1
ATOM 1317 O O . PRO A 1 174 ? 2.543 28 14.438 1 98.62 174 PRO A O 1
ATOM 1320 N N . GLU A 1 175 ? 0.707 28.422 13.266 1 96.81 175 GLU A N 1
ATOM 1321 C CA . GLU A 1 175 ? 1.036 27.578 12.125 1 96.81 175 GLU A CA 1
ATOM 1322 C C . GLU A 1 175 ? 2.203 28.156 11.328 1 96.81 175 GLU A C 1
ATOM 1324 O O . GLU A 1 175 ? 2.5 29.344 11.422 1 96.81 175 GLU A O 1
ATOM 1329 N N . PRO A 1 176 ? 2.797 27.312 10.492 1 95.81 176 PRO A N 1
ATOM 1330 C CA . PRO A 1 176 ? 4.082 27.703 9.906 1 95.81 176 PRO A CA 1
ATOM 1331 C C . PRO A 1 176 ? 3.928 28.516 8.633 1 95.81 176 PRO A C 1
ATOM 1333 O O . PRO A 1 176 ? 4.496 28.172 7.594 1 95.81 176 PRO A O 1
ATOM 1336 N N . TYR A 1 177 ? 3.371 29.719 8.773 1 95.31 177 TYR A N 1
ATOM 1337 C CA . TYR A 1 177 ? 3.158 30.516 7.57 1 95.31 177 TYR A CA 1
ATOM 1338 C C . TYR A 1 177 ? 3.9 31.844 7.66 1 95.31 177 TYR A C 1
ATOM 1340 O O . TYR A 1 177 ? 3.625 32.781 6.891 1 95.31 177 TYR A O 1
ATOM 1348 N N . SER A 1 178 ? 4.797 32.031 8.594 1 97.56 178 SER A N 1
ATOM 1349 C CA . SER A 1 178 ? 5.66 33.188 8.836 1 97.56 178 SER A CA 1
ATOM 1350 C C . SER A 1 178 ? 4.949 34.25 9.68 1 97.56 178 SER A C 1
ATOM 1352 O O . SER A 1 178 ? 3.754 34.469 9.5 1 97.56 178 SER A O 1
ATOM 1354 N N . VAL A 1 179 ? 5.734 34.875 10.461 1 98.56 179 VAL A N 1
ATOM 1355 C CA . VAL A 1 179 ? 5.215 35.938 11.32 1 98.56 179 VAL A CA 1
ATOM 1356 C C . VAL A 1 179 ? 4.863 37.156 10.477 1 98.56 179 VAL A C 1
ATOM 1358 O O . VAL A 1 179 ? 4.211 38.094 10.969 1 98.56 179 VAL A O 1
ATOM 1361 N N . ARG A 1 180 ? 5.18 37.094 9.258 1 98.38 180 ARG A N 1
ATOM 1362 C CA . ARG A 1 180 ? 4.875 38.219 8.359 1 98.38 180 ARG A CA 1
ATOM 1363 C C . ARG A 1 180 ? 3.438 38.125 7.852 1 98.38 180 ARG A C 1
ATOM 1365 O O . ARG A 1 180 ? 2.971 39 7.145 1 98.38 180 ARG A O 1
ATOM 1372 N N . ARG A 1 181 ? 2.752 37.125 8.258 1 98.31 181 ARG A N 1
ATOM 1373 C CA . ARG A 1 181 ? 1.385 36.875 7.797 1 98.31 181 ARG A CA 1
ATOM 1374 C C . ARG A 1 181 ? 0.448 36.625 8.969 1 98.31 181 ARG A C 1
ATOM 1376 O O . ARG A 1 181 ? 0.796 35.875 9.883 1 98.31 181 ARG A O 1
ATOM 1383 N N . VAL A 1 182 ? -0.676 37.281 8.977 1 98.69 182 VAL A N 1
ATOM 1384 C CA . VAL A 1 182 ? -1.785 36.969 9.875 1 98.69 182 VAL A CA 1
ATOM 1385 C C . VAL A 1 182 ? -3.006 36.531 9.062 1 98.69 182 VAL A C 1
ATOM 1387 O O . VAL A 1 182 ? -3.705 37.375 8.492 1 98.69 182 VAL A O 1
ATOM 1390 N N . ILE A 1 183 ? -3.326 35.25 9.086 1 98.44 183 ILE A N 1
ATOM 1391 C CA . ILE A 1 183 ? -4.266 34.688 8.133 1 98.44 183 ILE A CA 1
ATOM 1392 C C . ILE A 1 183 ? -5.594 34.406 8.82 1 98.44 183 ILE A C 1
ATOM 1394 O O . ILE A 1 183 ? -5.625 33.781 9.906 1 98.44 183 ILE A O 1
ATOM 1398 N N . THR A 1 184 ? -6.715 34.875 8.203 1 98.44 184 THR A N 1
ATOM 1399 C CA . THR A 1 184 ? -8.047 34.625 8.742 1 98.44 184 THR A CA 1
ATOM 1400 C C . THR A 1 184 ? -8.961 34.031 7.676 1 98.44 184 THR A C 1
ATOM 1402 O O . THR A 1 184 ? -10.164 33.875 7.895 1 98.44 184 THR A O 1
ATOM 1405 N N . ARG A 1 185 ? -8.422 33.75 6.512 1 97.94 185 ARG A N 1
ATOM 1406 C CA . ARG A 1 185 ? -9.141 33.094 5.43 1 97.94 185 ARG A CA 1
ATOM 1407 C C . ARG A 1 185 ? -8.367 31.875 4.922 1 97.94 185 ARG A C 1
ATOM 1409 O O . ARG A 1 185 ? -7.227 32 4.465 1 97.94 185 ARG A O 1
ATOM 1416 N N . THR A 1 186 ? -8.945 30.703 5.035 1 97.44 186 THR A N 1
ATOM 1417 C CA . THR A 1 186 ? -8.289 29.469 4.605 1 97.44 186 THR A CA 1
ATOM 1418 C C . THR A 1 186 ? -9.258 28.578 3.846 1 97.44 186 THR A C 1
ATOM 1420 O O . THR A 1 186 ? -10.477 28.719 3.982 1 97.44 186 THR A O 1
ATOM 1423 N N . ALA A 1 187 ? -8.75 27.719 3.057 1 96.75 187 ALA A N 1
ATOM 1424 C CA . ALA A 1 187 ? -9.516 26.688 2.355 1 96.75 187 ALA A CA 1
ATOM 1425 C C . ALA A 1 187 ? -10.031 25.641 3.324 1 96.75 187 ALA A C 1
ATOM 1427 O O . ALA A 1 187 ? -9.555 25.531 4.457 1 96.75 187 ALA A O 1
ATOM 1428 N N . GLY A 1 188 ? -11.094 24.953 2.846 1 96.31 188 GLY A N 1
ATOM 1429 C CA . GLY A 1 188 ? -11.5 23.734 3.508 1 96.31 188 GLY A CA 1
ATOM 1430 C C . GLY A 1 188 ? -10.734 22.516 3.023 1 96.31 188 GLY A C 1
ATOM 1431 O O . GLY A 1 188 ? -10.086 22.547 1.976 1 96.31 188 GLY A O 1
ATOM 1432 N N . VAL A 1 189 ? -10.75 21.484 3.891 1 95.56 189 VAL A N 1
ATOM 1433 C CA . VAL A 1 189 ? -10.047 20.25 3.57 1 95.56 189 VAL A CA 1
ATOM 1434 C C . VAL A 1 189 ? -10.992 19.062 3.732 1 95.56 189 VAL A C 1
ATOM 1436 O O . VAL A 1 189 ? -11.656 18.922 4.762 1 95.56 189 VAL A O 1
ATOM 1439 N N . ARG A 1 190 ? -11.109 18.312 2.723 1 94.69 190 ARG A N 1
ATOM 1440 C CA . ARG A 1 190 ? -11.797 17.031 2.789 1 94.69 190 ARG A CA 1
ATOM 1441 C C . ARG A 1 190 ? -10.883 15.891 2.355 1 94.69 190 ARG A C 1
ATOM 1443 O O . ARG A 1 190 ? -10.352 15.906 1.244 1 94.69 190 ARG A O 1
ATOM 1450 N N . LYS A 1 191 ? -10.695 14.977 3.279 1 94.75 191 LYS A N 1
ATOM 1451 C CA . LYS A 1 191 ? -9.945 13.758 2.977 1 94.75 191 LYS A CA 1
ATOM 1452 C C . LYS A 1 191 ? -10.883 12.57 2.783 1 94.75 191 LYS A C 1
ATOM 1454 O O . LYS A 1 191 ? -11.812 12.375 3.568 1 94.75 191 LYS A O 1
ATOM 1459 N N . PHE A 1 192 ? -10.68 11.836 1.728 1 95.44 192 PHE A N 1
ATOM 1460 C CA . PHE A 1 192 ? -11.523 10.688 1.442 1 95.44 192 PHE A CA 1
ATOM 1461 C C . PHE A 1 192 ? -10.758 9.625 0.658 1 95.44 192 PHE A C 1
ATOM 1463 O O . PHE A 1 192 ? -9.625 9.859 0.235 1 95.44 192 PHE A O 1
ATOM 1470 N N . ALA A 1 193 ? -11.367 8.477 0.641 1 97.25 193 ALA A N 1
ATOM 1471 C CA . ALA A 1 193 ? -10.805 7.395 -0.164 1 97.25 193 ALA A CA 1
ATOM 1472 C C . ALA A 1 193 ? -11.742 7.031 -1.316 1 97.25 193 ALA A C 1
ATOM 1474 O O . ALA A 1 193 ? -12.961 7.043 -1.161 1 97.25 193 ALA A O 1
ATOM 1475 N N . VAL A 1 194 ? -11.164 6.828 -2.455 1 98.19 194 VAL A N 1
ATOM 1476 C CA . VAL A 1 194 ? -11.859 6.133 -3.537 1 98.19 194 VAL A CA 1
ATOM 1477 C C . VAL A 1 194 ? -11.43 4.664 -3.562 1 98.19 194 VAL A C 1
ATOM 1479 O O . VAL A 1 194 ? -10.25 4.359 -3.729 1 98.19 194 VAL A O 1
ATOM 1482 N N . VAL A 1 195 ? -12.383 3.809 -3.346 1 98.44 195 VAL A N 1
ATOM 1483 C CA . VAL A 1 195 ? -12.109 2.379 -3.266 1 98.44 195 VAL A CA 1
ATOM 1484 C C . VAL A 1 195 ? -12.773 1.656 -4.434 1 98.44 195 VAL A C 1
ATOM 1486 O O . VAL A 1 195 ? -13.977 1.805 -4.66 1 98.44 195 VAL A O 1
ATOM 1489 N N . VAL A 1 196 ? -12 0.929 -5.164 1 98.69 196 VAL A N 1
ATOM 1490 C CA . VAL A 1 196 ? -12.508 0.086 -6.242 1 98.69 196 VAL A CA 1
ATOM 1491 C C . VAL A 1 196 ? -12.398 -1.384 -5.844 1 98.69 196 VAL A C 1
ATOM 1493 O O . VAL A 1 196 ? -11.328 -1.851 -5.453 1 98.69 196 VAL A O 1
ATOM 1496 N N . ARG A 1 197 ? -13.523 -2.025 -5.859 1 97.75 197 ARG A N 1
ATOM 1497 C CA . ARG A 1 197 ? -13.555 -3.471 -5.664 1 97.75 197 ARG A CA 1
ATOM 1498 C C . ARG A 1 197 ? -13.945 -4.191 -6.953 1 97.75 197 ARG A C 1
ATOM 1500 O O . ARG A 1 197 ? -14.977 -3.887 -7.551 1 97.75 197 ARG A O 1
ATOM 1507 N N . GLY A 1 198 ? -13.07 -5.055 -7.395 1 96.81 198 GLY A N 1
ATOM 1508 C CA . GLY A 1 198 ? -13.305 -5.906 -8.555 1 96.81 198 GLY A CA 1
ATOM 1509 C C . GLY A 1 198 ? -13.312 -7.383 -8.211 1 96.81 198 GLY A C 1
ATOM 1510 O O . GLY A 1 198 ? -13.906 -7.793 -7.211 1 96.81 198 GLY A O 1
ATOM 1511 N N . ARG A 1 199 ? -12.797 -8.141 -9.156 1 92.75 199 ARG A N 1
ATOM 1512 C CA . ARG A 1 199 ? -12.672 -9.586 -9.031 1 92.75 199 ARG A CA 1
ATOM 1513 C C . ARG A 1 199 ? -11.312 -10.07 -9.523 1 92.75 199 ARG A C 1
ATOM 1515 O O . ARG A 1 199 ? -10.914 -9.773 -10.656 1 92.75 199 ARG A O 1
ATOM 1522 N N . THR A 1 200 ? -10.609 -10.75 -8.633 1 91.62 200 THR A N 1
ATOM 1523 C CA . THR A 1 200 ? -9.266 -11.195 -8.977 1 91.62 200 THR A CA 1
ATOM 1524 C C . THR A 1 200 ? -9.312 -12.367 -9.953 1 91.62 200 THR A C 1
ATOM 1526 O O . THR A 1 200 ? -10.266 -13.148 -9.938 1 91.62 200 THR A O 1
ATOM 1529 N N . ALA A 1 201 ? -8.336 -12.438 -10.828 1 89.5 201 ALA A N 1
ATOM 1530 C CA . ALA A 1 201 ? -8.125 -13.531 -11.773 1 89.5 201 ALA A CA 1
ATOM 1531 C C . ALA A 1 201 ? -6.648 -13.688 -12.117 1 89.5 201 ALA A C 1
ATOM 1533 O O . ALA A 1 201 ? -5.898 -12.703 -12.109 1 89.5 201 ALA A O 1
ATOM 1534 N N . HIS A 1 202 ? -6.316 -14.906 -12.344 1 89.69 202 HIS A N 1
ATOM 1535 C CA . HIS A 1 202 ? -4.938 -15.18 -12.742 1 89.69 202 HIS A CA 1
ATOM 1536 C C . HIS A 1 202 ? -4.582 -14.453 -14.031 1 89.69 202 HIS A C 1
ATOM 1538 O O . HIS A 1 202 ? -5.414 -14.352 -14.938 1 89.69 202 HIS A O 1
ATOM 1544 N N . THR A 1 203 ? -3.369 -14 -14.156 1 89.69 203 THR A N 1
ATOM 1545 C CA . THR A 1 203 ? -2.883 -13.219 -15.281 1 89.69 203 THR A CA 1
ATOM 1546 C C . THR A 1 203 ? -3.072 -13.984 -16.594 1 89.69 203 THR A C 1
ATOM 1548 O O . THR A 1 203 ? -3.236 -13.383 -17.656 1 89.69 203 THR A O 1
ATOM 1551 N N . SER A 1 204 ? -3.098 -15.312 -16.547 1 85.5 204 SER A N 1
ATOM 1552 C CA . SER A 1 204 ? -3.273 -16.125 -17.734 1 85.5 204 SER A CA 1
ATOM 1553 C C . SER A 1 204 ? -4.723 -16.109 -18.219 1 85.5 204 SER A C 1
ATOM 1555 O O . SER A 1 204 ? -5.016 -16.516 -19.344 1 85.5 204 SER A O 1
ATOM 1557 N N . ARG A 1 205 ? -5.668 -15.664 -17.375 1 84.88 205 ARG A N 1
ATOM 1558 C CA . ARG A 1 205 ? -7.09 -15.625 -17.688 1 84.88 205 ARG A CA 1
ATOM 1559 C C . ARG A 1 205 ? -7.715 -14.305 -17.25 1 84.88 205 ARG A C 1
ATOM 1561 O O . ARG A 1 205 ? -8.672 -14.289 -16.469 1 84.88 205 ARG A O 1
ATOM 1568 N N . PRO A 1 206 ? -7.258 -13.234 -17.844 1 85.88 206 PRO A N 1
ATOM 1569 C CA . PRO A 1 206 ? -7.703 -11.922 -17.391 1 85.88 206 PRO A CA 1
ATOM 1570 C C . PRO A 1 206 ? -9.203 -11.695 -17.594 1 85.88 206 PRO A C 1
ATOM 1572 O O . PRO A 1 206 ? -9.82 -10.922 -16.859 1 85.88 206 PRO A O 1
ATOM 1575 N N . HIS A 1 207 ? -9.766 -12.414 -18.531 1 85.31 207 HIS A N 1
ATOM 1576 C CA . HIS A 1 207 ? -11.172 -12.219 -18.875 1 85.31 207 HIS A CA 1
ATOM 1577 C C . HIS A 1 207 ? -12.078 -12.695 -17.734 1 85.31 207 HIS A C 1
ATOM 1579 O O . HIS A 1 207 ? -13.258 -12.352 -17.688 1 85.31 207 HIS A O 1
ATOM 1585 N N . GLU A 1 208 ? -11.5 -13.438 -16.859 1 85.44 208 GLU A N 1
ATOM 1586 C CA . GLU A 1 208 ? -12.281 -13.961 -15.75 1 85.44 208 GLU A CA 1
ATOM 1587 C C . GLU A 1 208 ? -12.336 -12.961 -14.594 1 85.44 208 GLU A C 1
ATOM 1589 O O . GLU A 1 208 ? -13.109 -13.141 -13.648 1 85.44 208 GLU A O 1
ATOM 1594 N N . GLY A 1 209 ? -11.586 -11.867 -14.719 1 90.69 209 GLY A N 1
ATOM 1595 C CA . GLY A 1 209 ? -11.477 -10.945 -13.602 1 90.69 209 GLY A CA 1
ATOM 1596 C C . GLY A 1 209 ? -11.961 -9.547 -13.922 1 90.69 209 GLY A C 1
ATOM 1597 O O . GLY A 1 209 ? -12.398 -9.281 -15.047 1 90.69 209 GLY A O 1
ATOM 1598 N N . VAL A 1 210 ? -12.109 -8.75 -12.945 1 95.88 210 VAL A N 1
ATOM 1599 C CA . VAL A 1 210 ? -12.312 -7.309 -12.984 1 95.88 210 VAL A CA 1
ATOM 1600 C C . VAL A 1 210 ? -11.156 -6.598 -12.289 1 95.88 210 VAL A C 1
ATOM 1602 O O . VAL A 1 210 ? -11.094 -6.566 -11.055 1 95.88 210 VAL A O 1
ATOM 1605 N N . ASP A 1 211 ? -10.242 -6.012 -13.07 1 96.88 211 ASP A N 1
ATOM 1606 C CA . ASP A 1 211 ? -8.969 -5.469 -12.594 1 96.88 211 ASP A CA 1
ATOM 1607 C C . ASP A 1 211 ? -9.188 -4.141 -11.867 1 96.88 211 ASP A C 1
ATOM 1609 O O . ASP A 1 211 ? -9.328 -3.096 -12.5 1 96.88 211 ASP A O 1
ATOM 1613 N N . ALA A 1 212 ? -9.086 -4.188 -10.539 1 98.31 212 ALA A N 1
ATOM 1614 C CA . ALA A 1 212 ? -9.367 -3.02 -9.711 1 98.31 212 ALA A CA 1
ATOM 1615 C C . ALA A 1 212 ? -8.375 -1.895 -9.984 1 98.31 212 ALA A C 1
ATOM 1617 O O . ALA A 1 212 ? -8.734 -0.715 -9.914 1 98.31 212 ALA A O 1
ATOM 1618 N N . ILE A 1 213 ? -7.105 -2.199 -10.297 1 98.56 213 ILE A N 1
ATOM 1619 C CA . ILE A 1 213 ? -6.082 -1.188 -10.547 1 98.56 213 ILE A CA 1
ATOM 1620 C C . ILE A 1 213 ? -6.391 -0.453 -11.852 1 98.56 213 ILE A C 1
ATOM 1622 O O . ILE A 1 213 ? -6.348 0.778 -11.898 1 98.56 213 ILE A O 1
ATOM 1626 N N . ALA A 1 214 ? -6.699 -1.214 -12.883 1 97.75 214 ALA A N 1
ATOM 1627 C CA . ALA A 1 214 ? -7.027 -0.589 -14.156 1 97.75 214 ALA A CA 1
ATOM 1628 C C . ALA A 1 214 ? -8.203 0.37 -14.016 1 97.75 214 ALA A C 1
ATOM 1630 O O . ALA A 1 214 ? -8.164 1.492 -14.523 1 97.75 214 ALA A O 1
ATOM 1631 N N . ILE A 1 215 ? -9.18 -0.068 -13.289 1 98.5 215 ILE A N 1
ATOM 1632 C CA . ILE A 1 215 ? -10.391 0.728 -13.117 1 98.5 215 ILE A CA 1
ATOM 1633 C C . ILE A 1 215 ? -10.086 1.943 -12.242 1 98.5 215 ILE A C 1
ATOM 1635 O O . ILE A 1 215 ? -10.555 3.049 -12.523 1 98.5 215 ILE A O 1
ATOM 1639 N N . LEU A 1 216 ? -9.289 1.775 -11.18 1 98.75 216 LEU A N 1
ATOM 1640 C CA . LEU A 1 216 ? -8.93 2.908 -10.328 1 98.75 216 LEU A CA 1
ATOM 1641 C C . LEU A 1 216 ? -8.164 3.961 -11.133 1 98.75 216 LEU A C 1
ATOM 1643 O O . LEU A 1 216 ? -8.438 5.156 -11.008 1 98.75 216 LEU A O 1
ATOM 1647 N N . ARG A 1 217 ? -7.195 3.51 -11.961 1 98.25 217 ARG A N 1
ATOM 1648 C CA . ARG A 1 217 ? -6.43 4.449 -12.773 1 98.25 217 ARG A CA 1
ATOM 1649 C C . ARG A 1 217 ? -7.352 5.277 -13.664 1 98.25 217 ARG A C 1
ATOM 1651 O O . ARG A 1 217 ? -7.215 6.504 -13.734 1 98.25 217 ARG A O 1
ATOM 1658 N N . ARG A 1 218 ? -8.305 4.621 -14.281 1 97.69 218 ARG A N 1
ATOM 1659 C CA . ARG A 1 218 ? -9.242 5.324 -15.141 1 97.69 218 ARG A CA 1
ATOM 1660 C C . ARG A 1 218 ? -10.148 6.242 -14.328 1 97.69 218 ARG A C 1
ATOM 1662 O O . ARG A 1 218 ? -10.469 7.352 -14.766 1 97.69 218 ARG A O 1
ATOM 1669 N N . THR A 1 219 ? -10.57 5.75 -13.18 1 98.38 219 THR A N 1
ATOM 1670 C CA . THR A 1 219 ? -11.398 6.551 -12.289 1 98.38 219 THR A CA 1
ATOM 1671 C C . THR A 1 219 ? -10.68 7.832 -11.883 1 98.38 219 THR A C 1
ATOM 1673 O O . THR A 1 219 ? -11.258 8.914 -11.914 1 98.38 219 THR A O 1
ATOM 1676 N N . LEU A 1 220 ? -9.398 7.734 -11.555 1 98.12 220 LEU A N 1
ATOM 1677 C CA . LEU A 1 220 ? -8.602 8.891 -11.156 1 98.12 220 LEU A CA 1
ATOM 1678 C C . LEU A 1 220 ? -8.406 9.844 -12.328 1 98.12 220 LEU A C 1
ATOM 1680 O O . LEU A 1 220 ? -8.391 11.062 -12.148 1 98.12 220 LEU A O 1
ATOM 1684 N N . ASP A 1 221 ? -8.258 9.289 -13.547 1 96.19 221 ASP A N 1
ATOM 1685 C CA . ASP A 1 221 ? -8.195 10.133 -14.734 1 96.19 221 ASP A CA 1
ATOM 1686 C C . ASP A 1 221 ? -9.461 10.969 -14.891 1 96.19 221 ASP A C 1
ATOM 1688 O O . ASP A 1 221 ? -9.383 12.156 -15.203 1 96.19 221 ASP A O 1
ATOM 1692 N N . LEU A 1 222 ? -10.578 10.328 -14.664 1 95.69 222 LEU A N 1
ATOM 1693 C CA . LEU A 1 222 ? -11.859 11.016 -14.766 1 95.69 222 LEU A CA 1
ATOM 1694 C C . LEU A 1 222 ? -11.992 12.086 -13.688 1 95.69 222 LEU A C 1
ATOM 1696 O O . LEU A 1 222 ? -12.492 13.18 -13.953 1 95.69 222 LEU A O 1
ATOM 1700 N N . LEU A 1 223 ? -11.5 11.82 -12.492 1 95.88 223 LEU A N 1
ATOM 1701 C CA . LEU A 1 223 ? -11.555 12.773 -11.398 1 95.88 223 LEU A CA 1
ATOM 1702 C C . LEU A 1 223 ? -10.648 13.969 -11.664 1 95.88 223 LEU A C 1
ATOM 1704 O O . LEU A 1 223 ? -11.008 15.109 -11.352 1 95.88 223 LEU A O 1
ATOM 1708 N N . ASP A 1 224 ? -9.523 13.703 -12.273 1 93.81 224 ASP A N 1
ATOM 1709 C CA . ASP A 1 224 ? -8.555 14.75 -12.586 1 93.81 224 ASP A CA 1
ATOM 1710 C C . ASP A 1 224 ? -9.164 15.805 -13.508 1 93.81 224 ASP A C 1
ATOM 1712 O O . ASP A 1 224 ? -8.797 16.984 -13.445 1 93.81 224 ASP A O 1
ATOM 1716 N N . THR A 1 225 ? -10.047 15.383 -14.312 1 93.19 225 THR A N 1
ATOM 1717 C CA . THR A 1 225 ? -10.562 16.281 -15.328 1 93.19 225 THR A CA 1
ATOM 1718 C C . THR A 1 225 ? -11.992 16.719 -14.992 1 93.19 225 THR A C 1
ATOM 1720 O O . THR A 1 225 ? -12.625 17.438 -15.766 1 93.19 225 THR A O 1
ATOM 1723 N N . ALA A 1 226 ? -12.453 16.281 -13.867 1 94.38 226 ALA A N 1
ATOM 1724 C CA . ALA A 1 226 ? -13.836 16.578 -13.5 1 94.38 226 ALA A CA 1
ATOM 1725 C C . ALA A 1 226 ? -13.992 18.047 -13.094 1 94.38 226 ALA A C 1
ATOM 1727 O O . ALA A 1 226 ? -13.125 18.594 -12.422 1 94.38 226 ALA A O 1
ATOM 1728 N N . ASP A 1 227 ? -15.078 18.672 -13.523 1 95.12 227 ASP A N 1
ATOM 1729 C CA . ASP A 1 227 ? -15.5 19.969 -12.977 1 95.12 227 ASP A CA 1
ATOM 1730 C C . ASP A 1 227 ? -16.375 19.781 -11.734 1 95.12 227 ASP A C 1
ATOM 1732 O O . ASP A 1 227 ? -17.547 19.453 -11.852 1 95.12 227 ASP A O 1
ATOM 1736 N N . LEU A 1 228 ? -15.844 20.094 -10.594 1 96.12 228 LEU A N 1
ATOM 1737 C CA . LEU A 1 228 ? -16.562 19.875 -9.344 1 96.12 228 LEU A CA 1
ATOM 1738 C C . LEU A 1 228 ? -17.469 21.062 -9.023 1 96.12 228 LEU A C 1
ATOM 1740 O O . LEU A 1 228 ? -18.281 20.984 -8.094 1 96.12 228 LEU A O 1
ATOM 1744 N N . ALA A 1 229 ? -17.344 22.125 -9.742 1 96.06 229 ALA A N 1
ATOM 1745 C CA . ALA A 1 229 ? -18.156 23.328 -9.578 1 96.06 229 ALA A CA 1
ATOM 1746 C C . ALA A 1 229 ? -18 23.906 -8.18 1 96.06 229 ALA A C 1
ATOM 1748 O O . ALA A 1 229 ? -18.969 24.312 -7.547 1 96.06 229 ALA A O 1
ATOM 1749 N N . LEU A 1 230 ? -16.75 23.922 -7.637 1 97.12 230 LEU A N 1
ATOM 1750 C CA . LEU A 1 230 ? -16.422 24.438 -6.316 1 97.12 230 LEU A CA 1
ATOM 1751 C C . LEU A 1 230 ? -15.398 25.562 -6.418 1 97.12 230 LEU A C 1
ATOM 1753 O O . LEU A 1 230 ? -14.445 25.609 -5.641 1 97.12 230 LEU A O 1
ATOM 1757 N N . GLY A 1 231 ? -15.602 26.469 -7.316 1 95.94 231 GLY A N 1
ATOM 1758 C CA . GLY A 1 231 ? -14.625 27.516 -7.551 1 95.94 231 GLY A CA 1
ATOM 1759 C C . GLY A 1 231 ? -14.914 28.781 -6.77 1 95.94 231 GLY A C 1
ATOM 1760 O O . GLY A 1 231 ? -16.062 29.031 -6.383 1 95.94 231 GLY A O 1
ATOM 1761 N N . ASN A 1 232 ? -13.867 29.516 -6.395 1 96.88 232 ASN A N 1
ATOM 1762 C CA . ASN A 1 232 ? -13.852 30.859 -5.824 1 96.88 232 ASN A CA 1
ATOM 1763 C C . ASN A 1 232 ? -12.719 31.703 -6.406 1 96.88 232 ASN A C 1
ATOM 1765 O O . ASN A 1 232 ? -11.539 31.359 -6.242 1 96.88 232 ASN A O 1
ATOM 1769 N N . PRO A 1 233 ? -13.023 32.781 -7.141 1 96.44 233 PRO A N 1
ATOM 1770 C CA . PRO A 1 233 ? -12 33.562 -7.836 1 96.44 233 PRO A CA 1
ATOM 1771 C C . PRO A 1 233 ? -10.922 34.094 -6.895 1 96.44 233 PRO A C 1
ATOM 1773 O O . PRO A 1 233 ? -9.812 34.406 -7.332 1 96.44 233 PRO A O 1
ATOM 1776 N N . GLU A 1 234 ? -11.141 34.188 -5.609 1 96.44 234 GLU A N 1
ATOM 1777 C CA . GLU A 1 234 ? -10.156 34.719 -4.656 1 96.44 234 GLU A CA 1
ATOM 1778 C C . GLU A 1 234 ? -9.172 33.625 -4.246 1 96.44 234 GLU A C 1
ATOM 1780 O O . GLU A 1 234 ? -8.125 33.906 -3.656 1 96.44 234 GLU A O 1
ATOM 1785 N N . PHE A 1 235 ? -9.516 32.344 -4.551 1 96.44 235 PHE A N 1
ATOM 1786 C CA . PHE A 1 235 ? -8.68 31.219 -4.152 1 96.44 235 PHE A CA 1
ATOM 1787 C C . PHE A 1 235 ? -8.227 30.438 -5.371 1 96.44 235 PHE A C 1
ATOM 1789 O O . PHE A 1 235 ? -8.375 29.219 -5.422 1 96.44 235 PHE A O 1
ATOM 1796 N N . PRO A 1 236 ? -7.668 31.047 -6.305 1 91.81 236 PRO A N 1
ATOM 1797 C CA . PRO A 1 236 ? -7.148 30.234 -7.406 1 91.81 236 PRO A CA 1
ATOM 1798 C C . PRO A 1 236 ? -5.953 29.375 -6.996 1 91.81 236 PRO A C 1
ATOM 1800 O O . PRO A 1 236 ? -5.109 29.812 -6.211 1 91.81 236 PRO A O 1
ATOM 1803 N N . PRO A 1 237 ? -5.898 28.125 -7.367 1 90.25 237 PRO A N 1
ATOM 1804 C CA . PRO A 1 237 ? -6.699 27.422 -8.359 1 90.25 237 PRO A CA 1
ATOM 1805 C C . PRO A 1 237 ? -7.695 26.438 -7.734 1 90.25 237 PRO A C 1
ATOM 1807 O O . PRO A 1 237 ? -8.055 25.438 -8.352 1 90.25 237 PRO A O 1
ATOM 1810 N N . LEU A 1 238 ? -8.211 26.641 -6.605 1 94.31 238 LEU A N 1
ATOM 1811 C CA . LEU A 1 238 ? -9.102 25.703 -5.93 1 94.31 238 LEU A CA 1
ATOM 1812 C C . LEU A 1 238 ? -10.398 25.516 -6.715 1 94.31 238 LEU A C 1
ATOM 1814 O O . LEU A 1 238 ? -10.82 26.422 -7.445 1 94.31 238 LEU A O 1
ATOM 1818 N N . PRO A 1 239 ? -11.07 24.391 -6.605 1 95.81 239 PRO A N 1
ATOM 1819 C CA . PRO A 1 239 ? -10.695 23.219 -5.812 1 95.81 239 PRO A CA 1
ATOM 1820 C C . PRO A 1 239 ? -9.492 22.469 -6.391 1 95.81 239 PRO A C 1
ATOM 1822 O O . PRO A 1 239 ? -9.25 22.531 -7.598 1 95.81 239 PRO A O 1
ATOM 1825 N N . ARG A 1 240 ? -8.773 21.828 -5.547 1 94.06 240 ARG A N 1
ATOM 1826 C CA . ARG A 1 240 ? -7.621 21.031 -5.949 1 94.06 240 ARG A CA 1
ATOM 1827 C C . ARG A 1 240 ? -7.656 19.656 -5.309 1 94.06 240 ARG A C 1
ATOM 1829 O O . ARG A 1 240 ? -7.801 19.531 -4.09 1 94.06 240 ARG A O 1
ATOM 1836 N N . LEU A 1 241 ? -7.578 18.672 -6.191 1 94.31 241 LEU A N 1
ATOM 1837 C CA . LEU A 1 241 ? -7.535 17.281 -5.754 1 94.31 241 LEU A CA 1
ATOM 1838 C C . LEU A 1 241 ? -6.117 16.734 -5.84 1 94.31 241 LEU A C 1
ATOM 1840 O O . LEU A 1 241 ? -5.434 16.922 -6.848 1 94.31 241 LEU A O 1
ATOM 1844 N N . GLN A 1 242 ? -5.68 16.109 -4.754 1 94.75 242 GLN A N 1
ATOM 1845 C CA . GLN A 1 242 ? -4.375 15.461 -4.746 1 94.75 242 GLN A CA 1
ATOM 1846 C C . GLN A 1 242 ? -4.488 14 -4.312 1 94.75 242 GLN A C 1
ATOM 1848 O O . GLN A 1 242 ? -4.984 13.711 -3.225 1 94.75 242 GLN A O 1
ATOM 1853 N N . VAL A 1 243 ? -4.09 13.078 -5.191 1 97.31 243 VAL A N 1
ATOM 1854 C CA . VAL A 1 243 ? -3.941 11.68 -4.789 1 97.31 243 VAL A CA 1
ATOM 1855 C C . VAL A 1 243 ? -2.66 11.508 -3.977 1 97.31 243 VAL A C 1
ATOM 1857 O O . VAL A 1 243 ? -1.557 11.594 -4.52 1 97.31 243 VAL A O 1
ATOM 1860 N N . ALA A 1 244 ? -2.824 11.188 -2.701 1 96.38 244 ALA A N 1
ATOM 1861 C CA . ALA A 1 244 ? -1.691 11.242 -1.781 1 96.38 244 ALA A CA 1
ATOM 1862 C C . ALA A 1 244 ? -1.098 9.852 -1.562 1 96.38 244 ALA A C 1
ATOM 1864 O O . ALA A 1 244 ? 0.085 9.719 -1.239 1 96.38 244 ALA A O 1
ATOM 1865 N N . SER A 1 245 ? -1.908 8.828 -1.676 1 97.94 245 SER A N 1
ATOM 1866 C CA . SER A 1 245 ? -1.449 7.461 -1.468 1 97.94 245 SER A CA 1
ATOM 1867 C C . SER A 1 245 ? -2.236 6.477 -2.326 1 97.94 245 SER A C 1
ATOM 1869 O O . SER A 1 245 ? -3.373 6.758 -2.715 1 97.94 245 SER A O 1
ATOM 1871 N N . LEU A 1 246 ? -1.646 5.395 -2.68 1 98.62 246 LEU A N 1
ATOM 1872 C CA . LEU A 1 246 ? -2.262 4.281 -3.389 1 98.62 246 LEU A CA 1
ATOM 1873 C C . LEU A 1 246 ? -1.975 2.961 -2.68 1 98.62 246 LEU A C 1
ATOM 1875 O O . LEU A 1 246 ? -0.862 2.74 -2.197 1 98.62 246 LEU A O 1
ATOM 1879 N N . LEU A 1 247 ? -2.951 2.17 -2.557 1 98.38 247 LEU A N 1
ATOM 1880 C CA . LEU A 1 247 ? -2.857 0.787 -2.102 1 98.38 247 LEU A CA 1
ATOM 1881 C C . LEU A 1 247 ? -3.686 -0.136 -2.99 1 98.38 247 LEU A C 1
ATOM 1883 O O . LEU A 1 247 ? -4.887 0.074 -3.16 1 98.38 247 LEU A O 1
ATOM 1887 N N . ALA A 1 248 ? -3.055 -1.088 -3.58 1 98.5 248 ALA A N 1
ATOM 1888 C CA . ALA A 1 248 ? -3.789 -2.043 -4.406 1 98.5 248 ALA A CA 1
ATOM 1889 C C . ALA A 1 248 ? -3.127 -3.418 -4.375 1 98.5 248 ALA A C 1
ATOM 1891 O O . ALA A 1 248 ? -1.899 -3.523 -4.336 1 98.5 248 ALA A O 1
ATOM 1892 N N . GLY A 1 249 ? -3.871 -4.41 -4.352 1 97.19 249 GLY A N 1
ATOM 1893 C CA . GLY A 1 249 ? -3.449 -5.801 -4.312 1 97.19 249 GLY A CA 1
ATOM 1894 C C . GLY A 1 249 ? -4.598 -6.77 -4.109 1 97.19 249 GLY A C 1
ATOM 1895 O O . GLY A 1 249 ? -5.734 -6.484 -4.504 1 97.19 249 GLY A O 1
ATOM 1896 N N . ARG A 1 250 ? -4.32 -7.855 -3.596 1 94.75 250 ARG A N 1
ATOM 1897 C CA . ARG A 1 250 ? -5.332 -8.898 -3.455 1 94.75 250 ARG A CA 1
ATOM 1898 C C . ARG A 1 250 ? -5.957 -8.875 -2.064 1 94.75 250 ARG A C 1
ATOM 1900 O O . ARG A 1 250 ? -5.258 -8.68 -1.068 1 94.75 250 ARG A O 1
ATOM 1907 N N . GLY A 1 251 ? -7.301 -9.016 -2.033 1 93.12 251 GLY A N 1
ATOM 1908 C CA . GLY A 1 251 ? -8.023 -9.117 -0.774 1 93.12 251 GLY A CA 1
ATOM 1909 C C . GLY A 1 251 ? -8.25 -7.77 -0.115 1 93.12 251 GLY A C 1
ATOM 1910 O O . GLY A 1 251 ? -7.828 -6.734 -0.634 1 93.12 251 GLY A O 1
ATOM 1911 N N . GLU A 1 252 ? -8.922 -7.824 1.063 1 92.12 252 GLU A N 1
ATOM 1912 C CA . GLU A 1 252 ? -9.312 -6.609 1.769 1 92.12 252 GLU A CA 1
ATOM 1913 C C . GLU A 1 252 ? -8.094 -5.867 2.312 1 92.12 252 GLU A C 1
ATOM 1915 O O . GLU A 1 252 ? -8.133 -4.652 2.518 1 92.12 252 GLU A O 1
ATOM 1920 N N . GLU A 1 253 ? -7 -6.609 2.402 1 93.06 253 GLU A N 1
ATOM 1921 C CA . GLU A 1 253 ? -5.801 -6.012 2.98 1 93.06 253 GLU A CA 1
ATOM 1922 C C . GLU A 1 253 ? -4.832 -5.555 1.893 1 93.06 253 GLU A C 1
ATOM 1924 O O . GLU A 1 253 ? -3.707 -5.145 2.188 1 93.06 253 GLU A O 1
ATOM 1929 N N . HIS A 1 254 ? -5.184 -5.621 0.666 1 96.38 254 HIS A N 1
ATOM 1930 C CA . HIS A 1 254 ? -4.34 -5.219 -0.454 1 96.38 254 HIS A CA 1
ATOM 1931 C C . HIS A 1 254 ? -3.021 -5.988 -0.457 1 96.38 254 HIS A C 1
ATOM 1933 O O . HIS A 1 254 ? -1.952 -5.395 -0.605 1 96.38 254 HIS A O 1
ATOM 1939 N N . ASP A 1 255 ? -3.059 -7.266 -0.239 1 94.69 255 ASP A N 1
ATOM 1940 C CA . ASP A 1 255 ? -1.832 -8.055 -0.212 1 94.69 255 ASP A CA 1
ATOM 1941 C C . ASP A 1 255 ? -1.066 -7.926 -1.527 1 94.69 255 ASP A C 1
ATOM 1943 O O . ASP A 1 255 ? -1.586 -8.273 -2.59 1 94.69 255 ASP A O 1
ATOM 1947 N N . PRO A 1 256 ? 0.156 -7.438 -1.433 1 94.19 256 PRO A N 1
ATOM 1948 C CA . PRO A 1 256 ? 0.882 -7.16 -2.674 1 94.19 256 PRO A CA 1
ATOM 1949 C C . PRO A 1 256 ? 1.561 -8.398 -3.252 1 94.19 256 PRO A C 1
ATOM 1951 O O . PRO A 1 256 ? 2.062 -8.367 -4.379 1 94.19 256 PRO A O 1
ATOM 1954 N N . SER A 1 257 ? 1.527 -9.5 -2.652 1 90.12 257 SER A N 1
ATOM 1955 C CA . SER A 1 257 ? 2.383 -10.625 -3.006 1 90.12 257 SER A CA 1
ATOM 1956 C C . SER A 1 257 ? 1.765 -11.461 -4.121 1 90.12 257 SER A C 1
ATOM 1958 O O . SER A 1 257 ? 2.438 -12.305 -4.723 1 90.12 257 SER A O 1
ATOM 1960 N N . GLY A 1 258 ? 0.491 -11.305 -4.383 1 89.5 258 GLY A N 1
ATOM 1961 C CA . GLY A 1 258 ? -0.166 -12.062 -5.434 1 89.5 258 GLY A CA 1
ATOM 1962 C C . GLY A 1 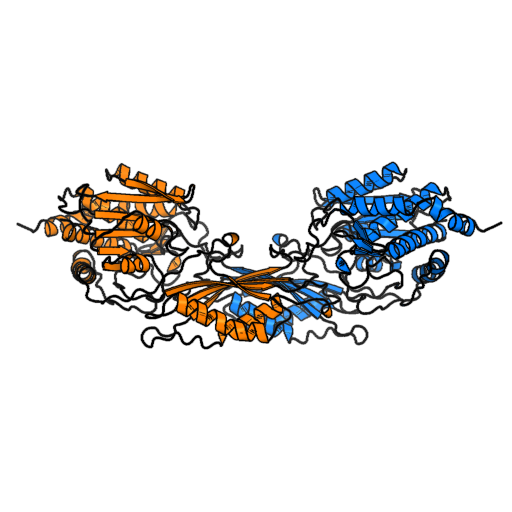258 ? 0.014 -11.453 -6.812 1 89.5 258 GLY A C 1
ATOM 1963 O O . GLY A 1 258 ? -0.967 -11.133 -7.488 1 89.5 258 GLY A O 1
ATOM 1964 N N . VAL A 1 259 ? 1.226 -11.352 -7.219 1 91.75 259 VAL A N 1
ATOM 1965 C CA . VAL A 1 259 ? 1.554 -10.562 -8.398 1 91.75 259 VAL A CA 1
ATOM 1966 C C . VAL A 1 259 ? 1.068 -11.281 -9.656 1 91.75 259 VAL A C 1
ATOM 1968 O O . VAL A 1 259 ? 0.926 -10.664 -10.711 1 91.75 259 VAL A O 1
ATOM 1971 N N . SER A 1 260 ? 0.744 -12.539 -9.578 1 92.19 260 SER A N 1
ATOM 1972 C CA . SER A 1 260 ? 0.27 -13.273 -10.742 1 92.19 260 SER A CA 1
ATOM 1973 C C . SER A 1 260 ? -1.24 -13.148 -10.906 1 92.19 260 SER A C 1
ATOM 1975 O O . SER A 1 260 ? -1.839 -13.812 -11.75 1 92.19 260 SER A O 1
ATOM 1977 N N . TYR A 1 261 ? -1.813 -12.344 -10.117 1 92.69 261 TYR A N 1
ATOM 1978 C CA . TYR A 1 261 ? -3.242 -12.055 -10.172 1 92.69 261 TYR A CA 1
ATOM 1979 C C . TYR A 1 261 ? -3.492 -10.555 -10.297 1 92.69 261 TYR A C 1
ATOM 1981 O O . TYR A 1 261 ? -2.723 -9.75 -9.773 1 92.69 261 TYR A O 1
ATOM 1989 N N . CYS A 1 262 ? -4.57 -10.25 -10.992 1 95 262 CYS A N 1
ATOM 1990 C CA . CYS A 1 262 ? -4.973 -8.844 -10.93 1 95 262 CYS A CA 1
ATOM 1991 C C . CYS A 1 262 ? -5.559 -8.508 -9.562 1 95 262 CYS A C 1
ATOM 1993 O O . CYS A 1 262 ? -6.133 -9.367 -8.898 1 95 262 CYS A O 1
ATOM 1995 N N . ALA A 1 263 ? -5.402 -7.27 -9.203 1 97.12 263 ALA A N 1
ATOM 1996 C CA . ALA A 1 263 ? -5.898 -6.801 -7.91 1 97.12 263 ALA A CA 1
ATOM 1997 C C . ALA A 1 263 ? -7.426 -6.801 -7.875 1 97.12 263 ALA A C 1
ATOM 1999 O O . ALA A 1 263 ? -8.07 -6.426 -8.859 1 97.12 263 ALA A O 1
ATOM 2000 N N . ASP A 1 264 ? -7.977 -7.215 -6.754 1 97.19 264 ASP A N 1
ATOM 2001 C CA . ASP A 1 264 ? -9.43 -7.148 -6.621 1 97.19 264 ASP A CA 1
ATOM 2002 C C . ASP A 1 264 ? -9.844 -5.984 -5.723 1 97.19 264 ASP A C 1
ATOM 2004 O O . ASP A 1 264 ? -11.031 -5.684 -5.602 1 97.19 264 ASP A O 1
ATOM 2008 N N . LYS A 1 265 ? -8.898 -5.32 -5.164 1 98.12 265 LYS A N 1
ATOM 2009 C CA . LYS A 1 265 ? -9.164 -4.098 -4.41 1 98.12 265 LYS A CA 1
ATOM 2010 C C . LYS A 1 265 ? -8.078 -3.055 -4.648 1 98.12 265 LYS A C 1
ATOM 2012 O O . LYS A 1 265 ? -6.887 -3.381 -4.656 1 98.12 265 LYS A O 1
ATOM 2017 N N . ALA A 1 266 ? -8.422 -1.889 -4.922 1 98.75 266 ALA A N 1
ATOM 2018 C CA . ALA A 1 266 ? -7.531 -0.744 -5.109 1 98.75 266 ALA A CA 1
ATOM 2019 C C . ALA A 1 266 ? -8.086 0.499 -4.418 1 98.75 266 ALA A C 1
ATOM 2021 O O . ALA A 1 266 ? -9.281 0.793 -4.523 1 98.75 266 ALA A O 1
ATOM 2022 N N . THR A 1 267 ? -7.234 1.158 -3.682 1 98.75 267 THR A N 1
ATOM 2023 C CA . THR A 1 267 ? -7.645 2.299 -2.869 1 98.75 267 THR A CA 1
ATOM 2024 C C . THR A 1 267 ? -6.754 3.506 -3.143 1 98.75 267 THR A C 1
ATOM 2026 O O . THR A 1 267 ? -5.527 3.385 -3.174 1 98.75 267 THR A O 1
ATOM 2029 N N . ALA A 1 268 ? -7.324 4.641 -3.406 1 98.56 268 ALA A N 1
ATOM 2030 C CA . ALA A 1 268 ? -6.637 5.926 -3.471 1 98.56 268 ALA A CA 1
ATOM 2031 C C . ALA A 1 268 ? -7.051 6.828 -2.311 1 98.56 268 ALA A C 1
ATOM 2033 O O . ALA A 1 268 ? -8.242 7.004 -2.047 1 98.56 268 ALA A O 1
ATOM 2034 N N . LEU A 1 269 ? -6.098 7.316 -1.558 1 97.5 269 LEU A N 1
ATOM 2035 C CA . LEU A 1 269 ? -6.344 8.32 -0.531 1 97.5 269 LEU A CA 1
ATOM 2036 C C . LEU A 1 269 ? -6.145 9.727 -1.088 1 97.5 269 LEU A C 1
ATOM 2038 O O . LEU A 1 269 ? -5.098 10.023 -1.668 1 97.5 269 LEU A O 1
ATOM 2042 N N . ILE A 1 270 ? -7.117 10.562 -0.89 1 96.56 270 ILE A N 1
ATOM 2043 C CA . ILE A 1 270 ? -7.16 11.828 -1.619 1 96.56 270 ILE A CA 1
ATOM 2044 C C . ILE A 1 270 ? -7.387 12.977 -0.643 1 96.56 270 ILE A C 1
ATOM 2046 O O . ILE A 1 270 ? -8.18 12.859 0.297 1 96.56 270 ILE A O 1
ATOM 2050 N N . ASP A 1 271 ? -6.645 14.031 -0.848 1 95.12 271 ASP A N 1
ATOM 2051 C CA . ASP A 1 271 ? -6.836 15.32 -0.194 1 95.12 271 ASP A CA 1
ATOM 2052 C C . ASP A 1 271 ? -7.473 16.328 -1.145 1 95.12 271 ASP A C 1
ATOM 2054 O O . ASP A 1 271 ? -6.918 16.625 -2.203 1 95.12 271 ASP A O 1
ATOM 2058 N N . LEU A 1 272 ? -8.609 16.844 -0.784 1 95.5 272 LEU A N 1
ATOM 2059 C CA . LEU A 1 272 ? -9.289 17.859 -1.583 1 95.5 272 LEU A CA 1
ATOM 2060 C C . LEU A 1 272 ? -9.367 19.188 -0.833 1 95.5 272 LEU A C 1
ATOM 2062 O O . LEU A 1 272 ? -9.891 19.25 0.279 1 95.5 272 LEU A O 1
ATOM 2066 N N . ARG A 1 273 ? -8.75 20.234 -1.417 1 96.25 273 ARG A N 1
ATOM 2067 C CA . ARG A 1 273 ? -8.867 21.594 -0.916 1 96.25 273 ARG A CA 1
ATOM 2068 C C . ARG A 1 273 ? -9.969 22.344 -1.654 1 96.25 273 ARG A C 1
ATOM 2070 O O . ARG A 1 273 ? -10.047 22.297 -2.883 1 96.25 273 ARG A O 1
ATOM 2077 N N . TYR A 1 274 ? -10.812 22.984 -0.926 1 97 274 TYR A N 1
ATOM 2078 C CA . TYR A 1 274 ? -11.906 23.75 -1.524 1 97 274 TYR A CA 1
ATOM 2079 C C . TYR A 1 274 ? -12.062 25.094 -0.843 1 97 274 TYR A C 1
ATOM 2081 O O . TYR A 1 274 ? -11.734 25.25 0.336 1 97 274 TYR A O 1
ATOM 2089 N N . PRO A 1 275 ? -12.516 26.094 -1.579 1 97.5 275 PRO A N 1
ATOM 2090 C CA . PRO A 1 275 ? -12.594 27.453 -1.035 1 97.5 275 PRO A CA 1
ATOM 2091 C C . PRO A 1 275 ? -13.922 27.75 -0.348 1 97.5 275 PRO A C 1
ATOM 2093 O O . PRO A 1 275 ? -14.891 27 -0.527 1 97.5 275 PRO A O 1
ATOM 2096 N N . PRO A 1 276 ? -13.844 28.797 0.631 1 96.12 276 PRO A N 1
ATOM 2097 C CA . PRO A 1 276 ? -15.141 29.328 1.046 1 96.12 276 PRO A CA 1
ATOM 2098 C C . PRO A 1 276 ? -15.969 29.859 -0.129 1 96.12 276 PRO A C 1
ATOM 2100 O O . PRO A 1 276 ? -15.406 30.234 -1.157 1 96.12 276 PRO A O 1
ATOM 2103 N N . PRO A 1 277 ? -17.281 29.828 -0.183 1 96.31 277 PRO A N 1
ATOM 2104 C CA . PRO A 1 277 ? -18.062 29.516 1.019 1 96.31 277 PRO A CA 1
ATOM 2105 C C . PRO A 1 277 ? -18.516 28.062 1.069 1 96.31 277 PRO A C 1
ATOM 2107 O O . PRO A 1 277 ? -19.438 27.734 1.817 1 96.31 277 PRO A O 1
ATOM 2110 N N . PHE A 1 278 ? -18 27.203 0.236 1 97.06 278 PHE A N 1
ATOM 2111 C CA . PHE A 1 278 ? -18.516 25.844 0.12 1 97.06 278 PHE A CA 1
ATOM 2112 C C . PHE A 1 278 ? -18.359 25.094 1.438 1 97.06 278 PHE A C 1
ATOM 2114 O O . PHE A 1 278 ? -17.359 25.25 2.137 1 97.06 278 PHE A O 1
ATOM 2121 N N . GLU A 1 279 ? -19.344 24.203 1.718 1 95.69 279 GLU A N 1
ATOM 2122 C CA . GLU A 1 279 ? -19.391 23.406 2.943 1 95.69 279 GLU A CA 1
ATOM 2123 C C . GLU A 1 279 ? -19.078 21.938 2.662 1 95.69 279 GLU A C 1
ATOM 2125 O O . GLU A 1 279 ? -19.234 21.469 1.532 1 95.69 279 GLU A O 1
ATOM 2130 N N . PRO A 1 280 ? -18.703 21.219 3.717 1 93.06 280 PRO A N 1
ATOM 2131 C CA . PRO A 1 280 ? -18.312 19.812 3.543 1 93.06 280 PRO A CA 1
ATOM 2132 C C . PRO A 1 280 ? -19.375 18.984 2.83 1 93.06 280 PRO A C 1
ATOM 2134 O O . PRO A 1 280 ? -19.062 18.156 1.972 1 93.06 280 PRO A O 1
ATOM 2137 N N . GLU A 1 281 ? -20.609 19.219 3.143 1 93.19 281 GLU A N 1
ATOM 2138 C CA . GLU A 1 281 ? -21.688 18.438 2.543 1 93.19 281 GLU A CA 1
ATOM 2139 C C . GLU A 1 281 ? -21.766 18.656 1.035 1 93.19 281 GLU A C 1
ATOM 2141 O O . GLU A 1 281 ? -21.984 17.719 0.273 1 93.19 281 GLU A O 1
ATOM 2146 N N . GLN A 1 282 ? -21.547 19.875 0.649 1 95.88 282 GLN A N 1
ATOM 2147 C CA . GLN A 1 282 ? -21.547 20.203 -0.774 1 95.88 282 GLN A CA 1
ATOM 2148 C C . GLN A 1 282 ? -20.375 19.531 -1.493 1 95.88 282 GLN A C 1
ATOM 2150 O O . GLN A 1 282 ? -20.516 19.062 -2.621 1 95.88 282 GLN A O 1
ATOM 2155 N N . VAL A 1 283 ? -19.344 19.531 -0.851 1 95.38 283 VAL A N 1
ATOM 2156 C CA . VAL A 1 283 ? -18.109 18.984 -1.414 1 95.38 283 VAL A CA 1
ATOM 2157 C C . VAL A 1 283 ? -18.266 17.469 -1.594 1 95.38 283 VAL A C 1
ATOM 2159 O O . VAL A 1 283 ? -17.906 16.922 -2.639 1 95.38 283 VAL A O 1
ATOM 2162 N N . GLY A 1 284 ? -18.812 16.812 -0.581 1 94.56 284 GLY A N 1
ATOM 2163 C CA . GLY A 1 284 ? -19.062 15.391 -0.679 1 94.56 284 GLY A CA 1
ATOM 2164 C C . GLY A 1 284 ? -19.953 15.023 -1.851 1 94.56 284 GLY A C 1
ATOM 2165 O O . GLY A 1 284 ? -19.672 14.07 -2.58 1 94.56 284 GLY A O 1
ATOM 2166 N N . LYS A 1 285 ? -20.984 15.742 -2.045 1 96.25 285 LYS A N 1
ATOM 2167 C CA . LYS A 1 285 ? -21.922 15.508 -3.133 1 96.25 285 LYS A CA 1
ATOM 2168 C C . LYS A 1 285 ? -21.266 15.711 -4.492 1 96.25 285 LYS A C 1
ATOM 2170 O O . LYS A 1 285 ? -21.5 14.953 -5.43 1 96.25 285 LYS A O 1
ATOM 2175 N N . ALA A 1 286 ? -20.453 16.719 -4.547 1 96.88 286 ALA A N 1
ATOM 2176 C CA . ALA A 1 286 ? -19.781 17.031 -5.801 1 96.88 286 ALA A CA 1
ATOM 2177 C C . ALA A 1 286 ? -18.844 15.891 -6.215 1 96.88 286 ALA A C 1
ATOM 2179 O O . ALA A 1 286 ? -18.828 15.492 -7.379 1 96.88 286 ALA A O 1
ATOM 2180 N N . VAL A 1 287 ? -18.094 15.352 -5.293 1 96.56 287 VAL A N 1
ATOM 2181 C CA . VAL A 1 287 ? -17.156 14.273 -5.574 1 96.56 287 VAL A CA 1
ATOM 2182 C C . VAL A 1 287 ? -17.922 13.008 -5.949 1 96.56 287 VAL A C 1
ATOM 2184 O O . VAL A 1 287 ? -17.547 12.297 -6.887 1 96.56 287 VAL A O 1
ATOM 2187 N N . ASP A 1 288 ? -18.953 12.758 -5.211 1 96.62 288 ASP A N 1
ATOM 2188 C CA . ASP A 1 288 ? -19.75 11.57 -5.477 1 96.62 288 ASP A CA 1
ATOM 2189 C C . ASP A 1 288 ? -20.359 11.617 -6.875 1 96.62 288 ASP A C 1
ATOM 2191 O O . ASP A 1 288 ? -20.391 10.602 -7.582 1 96.62 288 ASP A O 1
ATOM 2195 N N . MET A 1 289 ? -20.797 12.742 -7.262 1 96.44 289 MET A N 1
ATOM 2196 C CA . MET A 1 289 ? -21.344 12.93 -8.602 1 96.44 289 MET A CA 1
ATOM 2197 C C . MET A 1 289 ? -20.281 12.711 -9.664 1 96.44 289 MET A C 1
ATOM 2199 O O . MET A 1 289 ? -20.547 12.109 -10.711 1 96.44 289 MET A O 1
ATOM 2203 N N . ALA A 1 290 ? -19.125 13.18 -9.391 1 96.25 290 ALA A N 1
ATOM 2204 C CA . ALA A 1 290 ? -18.031 12.977 -10.328 1 96.25 290 ALA A CA 1
ATOM 2205 C C . ALA A 1 290 ? -17.703 11.492 -10.484 1 96.25 290 ALA A C 1
ATOM 2207 O O . ALA A 1 290 ? -17.359 11.039 -11.57 1 96.25 290 ALA A O 1
ATOM 2208 N N . LEU A 1 291 ? -17.844 10.727 -9.422 1 97.69 291 LEU A N 1
ATOM 2209 C CA . LEU A 1 291 ? -17.531 9.305 -9.438 1 97.69 291 LEU A CA 1
ATOM 2210 C C . LEU A 1 291 ? -18.609 8.523 -10.195 1 97.69 291 LEU A C 1
ATOM 2212 O O . LEU A 1 291 ? -18.391 7.375 -10.586 1 97.69 291 LEU A O 1
ATOM 2216 N N . ASP A 1 292 ? -19.781 9.125 -10.375 1 97.31 292 ASP A N 1
ATOM 2217 C CA . ASP A 1 292 ? -20.859 8.469 -11.125 1 97.31 292 ASP A CA 1
ATOM 2218 C C . ASP A 1 292 ? -20.422 8.172 -12.555 1 97.31 292 ASP A C 1
ATOM 2220 O O . ASP A 1 292 ? -20.812 7.156 -13.133 1 97.31 292 ASP A O 1
ATOM 2224 N N . ARG A 1 293 ? -19.672 9.023 -13.164 1 95.12 293 ARG A N 1
ATOM 2225 C CA . ARG A 1 293 ? -19.156 8.789 -14.508 1 95.12 293 ARG A CA 1
ATOM 2226 C C . ARG A 1 293 ? -18.328 7.504 -14.555 1 95.12 293 ARG A C 1
ATOM 2228 O O . ARG A 1 293 ? -18.422 6.738 -15.516 1 95.12 293 ARG A O 1
ATOM 2235 N N . ALA A 1 294 ? -17.5 7.352 -13.516 1 97.12 294 ALA A N 1
ATOM 2236 C CA . ALA A 1 294 ? -16.703 6.137 -13.43 1 97.12 294 ALA A CA 1
ATOM 2237 C C . ALA A 1 294 ? -17.578 4.91 -13.188 1 97.12 294 ALA A C 1
ATOM 2239 O O . ALA A 1 294 ? -17.375 3.861 -13.805 1 97.12 294 ALA A O 1
ATOM 2240 N N . ARG A 1 295 ? -18.547 5.055 -12.297 1 98.12 295 ARG A N 1
ATOM 2241 C CA . ARG A 1 295 ? -19.469 3.961 -11.984 1 98.12 295 ARG A CA 1
ATOM 2242 C C . ARG A 1 295 ? -20.234 3.525 -13.227 1 98.12 295 ARG A C 1
ATOM 2244 O O . ARG A 1 295 ? -20.469 2.332 -13.43 1 98.12 295 ARG A O 1
ATOM 2251 N N . ASP A 1 296 ? -20.609 4.453 -14.055 1 97.75 296 ASP A N 1
ATOM 2252 C CA . ASP A 1 296 ? -21.312 4.168 -15.305 1 97.75 296 ASP A CA 1
ATOM 2253 C C . ASP A 1 296 ? -20.391 3.465 -16.297 1 97.75 296 ASP A C 1
ATOM 2255 O O . ASP A 1 296 ? -20.828 2.566 -17.031 1 97.75 296 ASP A O 1
ATOM 2259 N N . ALA A 1 297 ? -19.188 3.857 -16.328 1 97.19 297 ALA A N 1
ATOM 2260 C CA . ALA A 1 297 ? -18.219 3.318 -17.266 1 97.19 297 ALA A CA 1
ATOM 2261 C C . ALA A 1 297 ? -17.797 1.905 -16.891 1 97.19 297 ALA A C 1
ATOM 2263 O O . ALA A 1 297 ? -17.469 1.091 -17.75 1 97.19 297 ALA A O 1
ATOM 2264 N N . PHE A 1 298 ? -17.812 1.61 -15.625 1 97.94 298 PHE A N 1
ATOM 2265 C CA . PHE A 1 298 ? -17.344 0.32 -15.148 1 97.94 298 PHE A CA 1
ATOM 2266 C C . PHE A 1 298 ? -18.359 -0.323 -14.211 1 97.94 298 PHE A C 1
ATOM 2268 O O . PHE A 1 298 ? -18.062 -0.549 -13.031 1 97.94 298 PHE A O 1
ATOM 2275 N N . PRO A 1 299 ? -19.453 -0.788 -14.727 1 97.62 299 PRO A N 1
ATOM 2276 C CA . PRO A 1 299 ? -20.516 -1.346 -13.883 1 97.62 299 PRO A CA 1
ATOM 2277 C C . PRO A 1 299 ? -20.125 -2.68 -13.25 1 97.62 299 PRO A C 1
ATOM 2279 O O . PRO A 1 299 ? -20.766 -3.135 -12.312 1 97.62 299 PRO A O 1
ATOM 2282 N N . GLU A 1 300 ? -19.109 -3.289 -13.766 1 96.5 300 GLU A N 1
ATOM 2283 C CA . GLU A 1 300 ? -18.688 -4.594 -13.266 1 96.5 300 GLU A CA 1
ATOM 2284 C C . GLU A 1 300 ? -17.906 -4.461 -11.961 1 96.5 300 GLU A C 1
ATOM 2286 O O . GLU A 1 300 ? -17.656 -5.457 -11.273 1 96.5 300 GLU A O 1
ATOM 2291 N N . ALA A 1 301 ? -17.5 -3.262 -11.617 1 97.81 301 ALA A N 1
ATOM 2292 C CA . ALA A 1 301 ? -16.766 -3.002 -10.375 1 97.81 301 ALA A CA 1
ATOM 2293 C C . ALA A 1 301 ? -17.625 -2.193 -9.398 1 97.81 301 ALA A C 1
ATOM 2295 O O . ALA A 1 301 ? -18.609 -1.562 -9.797 1 97.81 301 ALA A O 1
ATOM 2296 N N . ARG A 1 302 ? -17.359 -2.312 -8.141 1 98.06 302 ARG A N 1
ATOM 2297 C CA . ARG A 1 302 ? -17.938 -1.435 -7.129 1 98.06 302 ARG A CA 1
ATOM 2298 C C . ARG A 1 302 ? -17 -0.281 -6.797 1 98.06 302 ARG A C 1
ATOM 2300 O O . ARG A 1 302 ? -15.914 -0.494 -6.246 1 98.06 302 ARG A O 1
ATOM 2307 N N . ILE A 1 303 ? -17.359 0.882 -7.207 1 98.56 303 ILE A N 1
ATOM 2308 C CA . ILE A 1 303 ? -16.594 2.098 -6.93 1 98.56 303 ILE A CA 1
ATOM 2309 C C . ILE A 1 303 ? -17.266 2.883 -5.805 1 98.56 303 ILE A C 1
ATOM 2311 O O . ILE A 1 303 ? -18.422 3.305 -5.938 1 98.56 303 ILE A O 1
ATOM 2315 N N . THR A 1 304 ? -16.531 3.084 -4.684 1 97.94 304 THR A N 1
ATOM 2316 C CA . THR A 1 304 ? -17.141 3.721 -3.523 1 97.94 304 THR A CA 1
ATOM 2317 C C . THR A 1 304 ? -16.312 4.906 -3.053 1 97.94 304 THR A C 1
ATOM 2319 O O . THR A 1 304 ? -15.086 4.898 -3.18 1 97.94 304 THR A O 1
ATOM 2322 N N . LEU A 1 305 ? -17.016 5.941 -2.637 1 96.81 305 LEU A N 1
ATOM 2323 C CA . LEU A 1 305 ? -16.422 7.043 -1.881 1 96.81 305 LEU A CA 1
ATOM 2324 C C . LEU A 1 305 ? -16.484 6.762 -0.383 1 96.81 305 LEU A C 1
ATOM 2326 O O . LEU A 1 305 ? -17.562 6.586 0.182 1 96.81 305 LEU A O 1
ATOM 2330 N N . GLU A 1 306 ? -15.32 6.652 0.207 1 95.69 306 GLU A N 1
ATOM 2331 C CA . GLU A 1 306 ? -15.266 6.363 1.638 1 95.69 306 GLU A CA 1
ATOM 2332 C C . GLU A 1 306 ? -14.93 7.617 2.441 1 95.69 306 GLU A C 1
ATOM 2334 O O . GLU A 1 306 ? -13.852 8.195 2.277 1 95.69 306 GLU A O 1
ATOM 2339 N N . HIS A 1 307 ? -15.758 8.039 3.328 1 93.06 307 HIS A N 1
ATOM 2340 C CA . HIS A 1 307 ? -15.602 9.133 4.277 1 93.06 307 HIS A CA 1
ATOM 2341 C C . HIS A 1 307 ? -16.438 8.906 5.527 1 93.06 307 HIS A C 1
ATOM 2343 O O . HIS A 1 307 ? -17.672 8.797 5.445 1 93.06 307 HIS A O 1
ATOM 2349 N N . PRO A 1 308 ? -15.906 8.836 6.746 1 90.38 308 PRO A N 1
ATOM 2350 C CA . PRO A 1 308 ? -14.477 8.93 7.016 1 90.38 308 PRO A CA 1
ATOM 2351 C C . PRO A 1 308 ? -13.688 7.754 6.441 1 90.38 308 PRO A C 1
ATOM 2353 O O . PRO A 1 308 ? -14.258 6.703 6.148 1 90.38 308 PRO A O 1
ATOM 2356 N N . VAL A 1 309 ? -12.43 7.992 6.18 1 92.88 309 VAL A N 1
ATOM 2357 C CA . VAL A 1 309 ? -11.531 6.977 5.641 1 92.88 309 VAL A CA 1
ATOM 2358 C C . VAL A 1 309 ? -11.312 5.883 6.684 1 92.88 309 VAL A C 1
ATOM 2360 O O . VAL A 1 309 ? -11.359 6.145 7.887 1 92.88 309 VAL A O 1
ATOM 2363 N N . ASP A 1 310 ? -11.094 4.633 6.273 1 91.94 310 ASP A N 1
ATOM 2364 C CA . ASP A 1 310 ? -10.758 3.52 7.152 1 91.94 310 ASP A CA 1
ATOM 2365 C C . ASP A 1 310 ? -9.633 3.895 8.117 1 91.94 310 ASP A C 1
ATOM 2367 O O . ASP A 1 310 ? -8.57 4.348 7.691 1 91.94 310 ASP A O 1
ATOM 2371 N N . PRO A 1 311 ? -9.836 3.768 9.422 1 86.94 311 PRO A N 1
ATOM 2372 C CA . PRO A 1 311 ? -8.859 4.191 10.43 1 86.94 311 PRO A CA 1
ATOM 2373 C C . PRO A 1 311 ? -7.516 3.484 10.281 1 86.94 311 PRO A C 1
ATOM 2375 O O . PRO A 1 311 ? -6.508 3.949 10.828 1 86.94 311 PRO A O 1
ATOM 2378 N N . ARG A 1 312 ? -7.488 2.357 9.555 1 89.69 312 ARG A N 1
ATOM 2379 C CA . ARG A 1 312 ? -6.242 1.615 9.383 1 89.69 312 ARG A CA 1
ATOM 2380 C C . ARG A 1 312 ? -5.203 2.451 8.648 1 89.69 312 ARG A C 1
ATOM 2382 O O . ARG A 1 312 ? -4 2.211 8.773 1 89.69 312 ARG A O 1
ATOM 2389 N N . TYR A 1 313 ? -5.691 3.443 7.852 1 90.25 313 TYR A N 1
ATOM 2390 C CA . TYR A 1 313 ? -4.766 4.27 7.082 1 90.25 313 TYR A CA 1
ATOM 2391 C C . TYR A 1 313 ? -4.324 5.484 7.883 1 90.25 313 TYR A C 1
ATOM 2393 O O . TYR A 1 313 ? -3.475 6.258 7.438 1 90.25 313 TYR A O 1
ATOM 2401 N N . ARG A 1 314 ? -4.898 5.809 9.062 1 84.19 314 ARG A N 1
ATOM 2402 C CA . ARG A 1 314 ? -4.531 6.875 9.984 1 84.19 314 ARG A CA 1
ATOM 2403 C C . ARG A 1 314 ? -4.664 8.242 9.32 1 84.19 314 ARG A C 1
ATOM 2405 O O . ARG A 1 314 ? -3.816 9.117 9.508 1 84.19 314 ARG A O 1
ATOM 2412 N N . VAL A 1 315 ? -5.449 8.477 8.281 1 82.62 315 VAL A N 1
ATOM 2413 C CA . VAL A 1 315 ? -5.711 9.711 7.551 1 82.62 315 VAL A CA 1
ATOM 2414 C C . VAL A 1 315 ? -6.84 10.484 8.227 1 82.62 315 VAL A C 1
ATOM 2416 O O . VAL A 1 315 ? -6.891 11.719 8.156 1 82.62 315 VAL A O 1
ATOM 2419 N N . GLY A 1 316 ? -7.301 10.312 9.109 1 71.69 316 GLY A N 1
ATOM 2420 C CA . GLY A 1 316 ? -8.352 10.992 9.859 1 71.69 316 GLY A CA 1
ATOM 2421 C C . GLY A 1 316 ? -9.688 10.984 9.141 1 71.69 316 GLY A C 1
ATOM 2422 O O . GLY A 1 316 ? -9.797 10.477 8.023 1 71.69 316 GLY A O 1
ATOM 2423 N N . GLY A 1 317 ? -10.867 11.508 9.742 1 68.31 317 GLY A N 1
ATOM 2424 C CA . GLY A 1 317 ? -1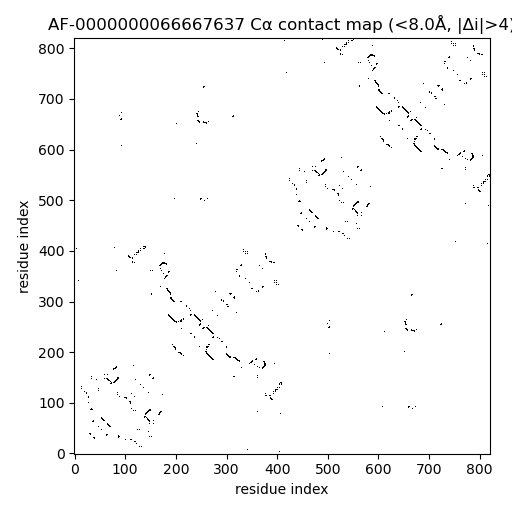2.242 11.258 9.344 1 68.31 317 GLY A CA 1
ATOM 2425 C C . GLY A 1 317 ? -13.125 12.484 9.469 1 68.31 317 GLY A C 1
ATOM 2426 O O . GLY A 1 317 ? -14.344 12.398 9.305 1 68.31 317 GLY A O 1
ATOM 2427 N N . THR A 1 318 ? -12.367 13.586 9.797 1 72.81 318 THR A N 1
ATOM 2428 C CA . THR A 1 318 ? -13.234 14.742 9.969 1 72.81 318 THR A CA 1
ATOM 2429 C C . THR A 1 318 ? -12.875 15.844 8.977 1 72.81 318 THR A C 1
ATOM 2431 O O . THR A 1 318 ? -11.703 16.016 8.633 1 72.81 318 THR A O 1
ATOM 2434 N N . ASP A 1 319 ? -13.914 16.5 8.578 1 89.25 319 ASP A N 1
ATOM 2435 C CA . ASP A 1 319 ? -13.758 17.609 7.648 1 89.25 319 ASP A CA 1
ATOM 2436 C C . ASP A 1 319 ? -13.273 18.859 8.367 1 89.25 319 ASP A C 1
ATOM 2438 O O . ASP A 1 319 ? -13.617 19.094 9.531 1 89.25 319 ASP A O 1
ATOM 2442 N N . MET A 1 320 ? -12.422 19.562 7.758 1 94.12 320 MET A N 1
ATOM 2443 C CA . MET A 1 320 ? -12.078 20.922 8.18 1 94.12 320 MET A CA 1
ATOM 2444 C C . MET A 1 320 ? -12.719 21.953 7.25 1 94.12 320 MET A C 1
ATOM 2446 O O . MET A 1 320 ? -12.266 22.141 6.121 1 94.12 320 MET A O 1
ATOM 2450 N N . PRO A 1 321 ? -13.766 22.562 7.703 1 95.31 321 PRO A N 1
ATOM 2451 C CA . PRO A 1 321 ? -14.391 23.594 6.863 1 95.31 321 PRO A CA 1
ATOM 2452 C C . PRO A 1 321 ? -13.484 24.797 6.629 1 95.31 321 PRO A C 1
ATOM 2454 O O . PRO A 1 321 ? -12.5 24.969 7.34 1 95.31 321 PRO A O 1
ATOM 2457 N N . PRO A 1 322 ? -13.82 25.578 5.594 1 96.94 322 PRO A N 1
ATOM 2458 C CA . PRO A 1 322 ? -13.039 26.797 5.387 1 96.94 322 PRO A CA 1
ATOM 2459 C C . PRO A 1 322 ? -13.25 27.844 6.492 1 96.94 322 PRO A C 1
ATOM 2461 O O . PRO A 1 322 ? -14.266 27.797 7.188 1 96.94 322 PRO A O 1
ATOM 2464 N N . MET A 1 323 ? -12.234 28.625 6.719 1 97.19 323 MET A N 1
ATOM 2465 C CA . MET A 1 323 ? -12.359 29.812 7.551 1 97.19 323 MET A CA 1
ATOM 2466 C C . MET A 1 323 ? -12.43 31.062 6.691 1 97.19 323 MET A C 1
ATOM 2468 O O . MET A 1 323 ? -11.602 31.266 5.801 1 97.19 323 MET A O 1
ATOM 2472 N N . ASP A 1 324 ? -13.438 31.859 6.91 1 96.31 324 ASP A N 1
ATOM 2473 C CA . ASP A 1 324 ? -13.633 33.094 6.152 1 96.31 324 ASP A CA 1
ATOM 2474 C C . ASP A 1 324 ? -13.984 34.25 7.078 1 96.31 324 ASP A C 1
ATOM 2476 O O . ASP A 1 324 ? -15.148 34.656 7.172 1 96.31 324 ASP A O 1
ATOM 2480 N N . ARG A 1 325 ? -12.992 34.812 7.695 1 95.75 325 ARG A N 1
ATOM 2481 C CA . ARG A 1 325 ? -13.164 35.906 8.656 1 95.75 325 ARG A CA 1
ATOM 2482 C C . ARG A 1 325 ? -12.484 37.188 8.172 1 95.75 325 ARG A C 1
ATOM 2484 O O . ARG A 1 325 ? -11.555 37.125 7.367 1 95.75 325 ARG A O 1
ATOM 2491 N N . PRO A 1 326 ? -12.922 38.312 8.688 1 93.69 326 PRO A N 1
ATOM 2492 C CA . PRO A 1 326 ? -12.367 39.562 8.227 1 93.69 326 PRO A CA 1
ATOM 2493 C C . PRO A 1 326 ? -10.891 39.75 8.578 1 93.69 326 PRO A C 1
ATOM 2495 O O . PRO A 1 326 ? -10.461 39.344 9.664 1 93.69 326 PRO A O 1
ATOM 2498 N N . ALA A 1 327 ? -10.211 40.438 7.699 1 95.19 327 ALA A N 1
ATOM 2499 C CA . ALA A 1 327 ? -8.773 40.656 7.836 1 95.19 327 ALA A CA 1
ATOM 2500 C C . ALA A 1 327 ? -8.477 41.719 8.906 1 95.19 327 ALA A C 1
ATOM 2502 O O . ALA A 1 327 ? -7.328 41.844 9.344 1 95.19 327 ALA A O 1
ATOM 2503 N N . ASP A 1 328 ? -9.422 42.375 9.398 1 92.38 328 ASP A N 1
ATOM 2504 C CA . ASP A 1 328 ? -9.188 43.5 10.305 1 92.38 328 ASP A CA 1
ATOM 2505 C C . ASP A 1 328 ? -9.812 43.219 11.672 1 92.38 328 ASP A C 1
ATOM 2507 O O . ASP A 1 328 ? -10.125 44.188 12.406 1 92.38 328 ASP A O 1
ATOM 2511 N N . CYS A 1 329 ? -10 42.031 11.984 1 94.31 329 CYS A N 1
ATOM 2512 C CA . CYS A 1 329 ? -10.523 41.719 13.312 1 94.31 329 CYS A CA 1
ATOM 2513 C C . CYS A 1 329 ? -9.539 42.156 14.398 1 94.31 329 CYS A C 1
ATOM 2515 O O . CYS A 1 329 ? -8.375 42.438 14.109 1 94.31 329 CYS A O 1
ATOM 2517 N N . ALA A 1 330 ? -9.906 42.219 15.633 1 96.62 330 ALA A N 1
ATOM 2518 C CA . ALA A 1 330 ? -9.164 42.844 16.734 1 96.62 330 ALA A CA 1
ATOM 2519 C C . ALA A 1 330 ? -7.852 42.125 16.984 1 96.62 330 ALA A C 1
ATOM 2521 O O . ALA A 1 330 ? -6.812 42.75 17.188 1 96.62 330 ALA A O 1
ATOM 2522 N N . VAL A 1 331 ? -7.871 40.812 16.953 1 97.31 331 VAL A N 1
ATOM 2523 C CA . VAL A 1 331 ? -6.664 40.062 17.25 1 97.31 331 VAL A CA 1
ATOM 2524 C C . VAL A 1 331 ? -5.617 40.281 16.172 1 97.31 331 VAL A C 1
ATOM 2526 O O . VAL A 1 331 ? -4.418 40.344 16.453 1 97.31 331 VAL A O 1
ATOM 2529 N N . VAL A 1 332 ? -6.07 40.469 14.93 1 97.94 332 VAL A N 1
ATOM 2530 C CA . VAL A 1 332 ? -5.164 40.719 13.812 1 97.94 332 VAL A CA 1
ATOM 2531 C C . VAL A 1 332 ? -4.52 42.094 13.992 1 97.94 332 VAL A C 1
ATOM 2533 O O . VAL A 1 332 ? -3.311 42.25 13.805 1 97.94 332 VAL A O 1
ATOM 2536 N N . ARG A 1 333 ? -5.293 43.031 14.406 1 97.69 333 ARG A N 1
ATOM 2537 C CA . ARG A 1 333 ? -4.789 44.375 14.648 1 97.69 333 ARG A CA 1
ATOM 2538 C C . ARG A 1 333 ? -3.77 44.406 15.781 1 97.69 333 ARG A C 1
ATOM 2540 O O . ARG A 1 333 ? -2.73 45.062 15.68 1 97.69 333 ARG A O 1
ATOM 2547 N N . ASP A 1 334 ? -4.102 43.688 16.812 1 97.62 334 ASP A N 1
ATOM 2548 C CA . ASP A 1 334 ? -3.191 43.625 17.953 1 97.62 334 ASP A CA 1
ATOM 2549 C C . ASP A 1 334 ? -1.831 43.062 17.531 1 97.62 334 ASP A C 1
ATOM 2551 O O . ASP A 1 334 ? -0.793 43.656 17.859 1 97.62 334 ASP A O 1
ATOM 2555 N N . ILE A 1 335 ? -1.835 42 16.75 1 98.44 335 ILE A N 1
ATOM 2556 C CA . ILE A 1 335 ? -0.599 41.344 16.344 1 98.44 335 ILE A CA 1
ATOM 2557 C C . ILE A 1 335 ? 0.201 42.25 15.43 1 98.44 335 ILE A C 1
ATOM 2559 O O . ILE A 1 335 ? 1.417 42.406 15.578 1 98.44 335 ILE A O 1
ATOM 2563 N N . ALA A 1 336 ? -0.482 42.875 14.539 1 98.06 336 ALA A N 1
ATOM 2564 C CA . ALA A 1 336 ? 0.172 43.781 13.594 1 98.06 336 ALA A CA 1
ATOM 2565 C C . ALA A 1 336 ? 0.852 44.938 14.32 1 98.06 336 ALA A C 1
ATOM 2567 O O . ALA A 1 336 ? 1.904 45.406 13.891 1 98.06 336 ALA A O 1
ATOM 2568 N N . GLU A 1 337 ? 0.297 45.344 15.383 1 97.31 337 GLU A N 1
ATOM 2569 C CA . GLU A 1 337 ? 0.852 46.438 16.172 1 97.31 337 GLU A CA 1
ATOM 2570 C C . GLU A 1 337 ? 2.012 45.969 17.047 1 97.31 337 GLU A C 1
ATOM 2572 O O . GLU A 1 337 ? 2.984 46.688 17.234 1 97.31 337 GLU A O 1
ATOM 2577 N N . LEU A 1 338 ? 1.931 44.812 17.547 1 97.56 338 LEU A N 1
ATOM 2578 C CA . LEU A 1 338 ? 2.863 44.344 18.562 1 97.56 338 LEU A CA 1
ATOM 2579 C C . LEU A 1 338 ? 4.129 43.781 17.922 1 97.56 338 LEU A C 1
ATOM 2581 O O . LEU A 1 338 ? 5.223 43.938 18.469 1 97.56 338 LEU A O 1
ATOM 2585 N N . LEU A 1 339 ? 4.023 43.156 16.719 1 98.31 339 LEU A N 1
ATOM 2586 C CA . LEU A 1 339 ? 5.129 42.438 16.094 1 98.31 339 LEU A CA 1
ATOM 2587 C C . LEU A 1 339 ? 6.328 43.344 15.891 1 98.31 339 LEU A C 1
ATOM 2589 O O . LEU A 1 339 ? 7.453 43 16.266 1 98.31 339 LEU A O 1
ATOM 2593 N N . PRO A 1 340 ? 6.156 44.594 15.391 1 97.38 340 PRO A N 1
ATOM 2594 C CA . PRO A 1 340 ? 7.316 45.438 15.148 1 97.38 340 PRO A CA 1
ATOM 2595 C C . PRO A 1 340 ? 7.945 45.969 16.438 1 97.38 340 PRO A C 1
ATOM 2597 O O . PRO A 1 340 ? 9.062 46.469 16.422 1 97.38 340 PRO A O 1
ATOM 2600 N N . ARG A 1 341 ? 7.273 45.812 17.531 1 95.62 341 ARG A N 1
ATOM 2601 C CA . ARG A 1 341 ? 7.805 46.281 18.812 1 95.62 341 ARG A CA 1
ATOM 2602 C C . ARG A 1 341 ? 8.82 45.312 19.375 1 95.62 341 ARG A C 1
ATOM 2604 O O . ARG A 1 341 ? 9.633 45.656 20.234 1 95.62 341 ARG A O 1
ATOM 2611 N N . VAL A 1 342 ? 8.766 44.094 18.906 1 96.06 342 VAL A N 1
ATOM 2612 C CA . VAL A 1 342 ? 9.594 43.094 19.562 1 96.06 342 VAL A CA 1
ATOM 2613 C C . VAL A 1 342 ? 10.555 42.469 18.547 1 96.06 342 VAL A C 1
ATOM 2615 O O . VAL A 1 342 ? 11.344 41.594 18.891 1 96.06 342 VAL A O 1
ATOM 2618 N N . SER A 1 343 ? 10.469 42.844 17.328 1 96.5 343 SER A N 1
ATOM 2619 C CA . SER A 1 343 ? 11.281 42.25 16.281 1 96.5 343 SER A CA 1
ATOM 2620 C C . SER A 1 343 ? 11.43 43.188 15.086 1 96.5 343 SER A C 1
ATOM 2622 O O . SER A 1 343 ? 10.828 44.281 15.062 1 96.5 343 SER A O 1
ATOM 2624 N N . ASP A 1 344 ? 12.242 42.75 14.125 1 96.81 344 ASP A N 1
ATOM 2625 C CA . ASP A 1 344 ? 12.43 43.531 12.906 1 96.81 344 ASP A CA 1
ATOM 2626 C C . ASP A 1 344 ? 11.398 43.156 11.844 1 96.81 344 ASP A C 1
ATOM 2628 O O . ASP A 1 344 ? 11.406 43.688 10.742 1 96.81 344 ASP A O 1
ATOM 2632 N N . PHE A 1 345 ? 10.492 42.312 12.203 1 98 345 PHE A N 1
ATOM 2633 C CA . PHE A 1 345 ? 9.469 41.875 11.258 1 98 345 PHE A CA 1
ATOM 2634 C C . PHE A 1 345 ? 8.258 42.781 11.305 1 98 345 PHE A C 1
ATOM 2636 O O . PHE A 1 345 ? 8.031 43.469 12.305 1 98 345 PHE A O 1
ATOM 2643 N N . ARG A 1 346 ? 7.535 42.781 10.188 1 98.12 346 ARG A N 1
ATOM 2644 C CA . ARG A 1 346 ? 6.23 43.438 10.062 1 98.12 346 ARG A CA 1
ATOM 2645 C C . ARG A 1 346 ? 5.238 42.5 9.352 1 98.12 346 ARG A C 1
ATOM 2647 O O . ARG A 1 346 ? 5.633 41.656 8.555 1 98.12 346 ARG A O 1
ATOM 2654 N N . VAL A 1 347 ? 3.984 42.719 9.719 1 98.06 347 VAL A N 1
ATOM 2655 C CA . VAL A 1 347 ? 2.959 41.969 9.023 1 98.06 347 VAL A CA 1
ATOM 2656 C C . VAL A 1 347 ? 2.807 42.469 7.598 1 98.06 347 VAL A C 1
ATOM 2658 O O . VAL A 1 347 ? 2.52 43.656 7.379 1 98.06 347 VAL A O 1
ATOM 2661 N N . GLU A 1 348 ? 2.988 41.594 6.672 1 97.88 348 GLU A N 1
ATOM 2662 C CA . GLU A 1 348 ? 2.953 41.969 5.258 1 97.88 348 GLU A CA 1
ATOM 2663 C C . GLU A 1 348 ? 1.634 41.562 4.613 1 97.88 348 GLU A C 1
ATOM 2665 O O . GLU A 1 348 ? 1.184 42.188 3.652 1 97.88 348 GLU A O 1
ATOM 2670 N N . GLU A 1 349 ? 0.999 40.531 5.031 1 97.75 349 GLU A N 1
ATOM 2671 C CA . GLU A 1 349 ? -0.274 40.031 4.516 1 97.75 349 GLU A CA 1
ATOM 2672 C C . GLU A 1 349 ? -1.252 39.719 5.645 1 97.75 349 GLU A C 1
ATOM 2674 O O . GLU A 1 349 ? -0.873 39.125 6.66 1 97.75 349 GLU A O 1
ATOM 2679 N N . ARG A 1 350 ? -2.514 40.219 5.504 1 97.5 350 ARG A N 1
ATOM 2680 C CA . ARG A 1 350 ? -3.6 39.969 6.445 1 97.5 350 ARG A CA 1
ATOM 2681 C C . ARG A 1 350 ? -4.809 39.344 5.742 1 97.5 350 ARG A C 1
ATOM 2683 O O . ARG A 1 350 ? -5.125 39.719 4.609 1 97.5 350 ARG A O 1
ATOM 2690 N N . GLY A 1 351 ? -5.457 38.469 6.426 1 97.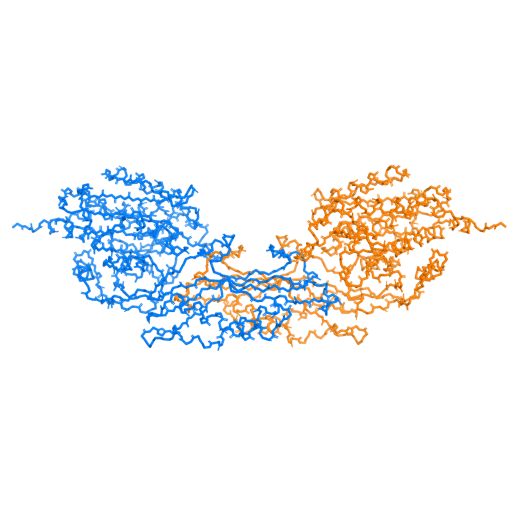38 351 GLY A N 1
ATOM 2691 C CA . GLY A 1 351 ? -6.633 37.844 5.848 1 97.38 351 GLY A CA 1
ATOM 2692 C C . GLY A 1 351 ? -6.293 36.719 4.902 1 97.38 351 GLY A C 1
ATOM 2693 O O . GLY A 1 351 ? -6.055 35.594 5.34 1 97.38 351 GLY A O 1
ATOM 2694 N N . LEU A 1 352 ? -6.23 37.031 3.629 1 97.06 352 LEU A N 1
ATOM 2695 C CA . LEU A 1 352 ? -5.863 36.062 2.596 1 97.06 352 LEU A CA 1
ATOM 2696 C C . LEU A 1 352 ? -4.375 36.188 2.264 1 97.06 352 LEU A C 1
ATOM 2698 O O . LEU A 1 352 ? -3.865 37.281 2.025 1 97.06 352 LEU A O 1
ATOM 2702 N N . ALA A 1 353 ? -3.689 35.031 2.383 1 96.31 353 ALA A N 1
ATOM 2703 C CA . ALA A 1 353 ? -2.283 34.938 2 1 96.31 353 ALA A CA 1
ATOM 2704 C C . ALA A 1 353 ? -2.023 33.719 1.155 1 96.31 353 ALA A C 1
ATOM 2706 O O . ALA A 1 353 ? -1.915 32.594 1.688 1 96.31 353 ALA A O 1
ATOM 2707 N N . LEU A 1 354 ? -1.872 33.875 -0.144 1 93.81 354 LEU A N 1
ATOM 2708 C CA . LEU A 1 354 ? -1.711 32.719 -1.044 1 93.81 354 LEU A CA 1
ATOM 2709 C C . LEU A 1 354 ? -0.236 32.406 -1.249 1 93.81 354 LEU A C 1
ATOM 2711 O O . LEU A 1 354 ? 0.59 33.312 -1.396 1 93.81 354 LEU A O 1
ATOM 2715 N N . PRO A 1 355 ? 0.224 31.188 -1.211 1 93 355 PRO A N 1
ATOM 2716 C CA . PRO A 1 355 ? -0.624 30 -1.198 1 93 355 PRO A CA 1
ATOM 2717 C C . PRO A 1 355 ? -0.871 29.469 0.211 1 93 355 PRO A C 1
ATOM 2719 O O . PRO A 1 355 ? -1.456 28.391 0.375 1 93 355 PRO A O 1
ATOM 2722 N N . TYR A 1 356 ? -0.546 30.141 1.212 1 92.88 356 TYR A N 1
ATOM 2723 C CA . TYR A 1 356 ? -0.569 29.656 2.59 1 92.88 356 TYR A CA 1
ATOM 2724 C C . TYR A 1 356 ? -2 29.516 3.092 1 92.88 356 TYR A C 1
ATOM 2726 O O . TYR A 1 356 ? -2.262 28.734 4.016 1 92.88 356 TYR A O 1
ATOM 2734 N N . SER A 1 357 ? -2.939 30.125 2.41 1 95.56 357 SER A N 1
ATOM 2735 C CA . SER A 1 357 ? -4.355 30.062 2.758 1 95.56 357 SER A CA 1
ATOM 2736 C C . SER A 1 357 ? -4.992 28.766 2.25 1 95.56 357 SER A C 1
ATOM 2738 O O . SER A 1 357 ? -6.137 28.469 2.592 1 95.56 357 SER A O 1
ATOM 2740 N N . TYR A 1 358 ? -4.285 27.938 1.498 1 94.94 358 TYR A N 1
ATOM 2741 C CA . TYR A 1 358 ? -4.812 26.672 1.008 1 94.94 358 TYR A CA 1
ATOM 2742 C C . TYR A 1 358 ? -4.664 25.578 2.059 1 94.94 358 TYR A C 1
ATOM 2744 O O . TYR A 1 358 ? -4.449 24.406 1.725 1 94.94 358 TYR A O 1
ATOM 2752 N N . CYS A 1 359 ? -4.785 25.891 3.311 1 91.81 359 CYS A N 1
ATOM 2753 C CA . CYS A 1 359 ? -4.531 24.953 4.395 1 91.81 359 CYS A CA 1
ATOM 2754 C C . CYS A 1 359 ? -5.777 24.766 5.25 1 91.81 359 CYS A C 1
ATOM 2756 O O . CYS A 1 359 ? -6.664 25.625 5.27 1 91.81 359 CYS A O 1
ATOM 2758 N N . GLY A 1 360 ? -5.867 23.547 5.777 1 92 360 GLY A N 1
ATOM 2759 C CA . GLY A 1 360 ? -6.754 23.297 6.898 1 92 360 GLY A CA 1
ATOM 2760 C C . GLY A 1 360 ? -6.039 23.266 8.234 1 92 360 GLY A C 1
ATOM 2761 O O . GLY A 1 360 ? -4.914 22.781 8.336 1 92 360 GLY A O 1
ATOM 2762 N N . ASN A 1 361 ? -6.656 23.844 9.195 1 94.69 361 ASN A N 1
ATOM 2763 C CA . ASN A 1 361 ? -6.078 23.938 10.531 1 94.69 361 ASN A CA 1
ATOM 2764 C C . ASN A 1 361 ? -7.156 24.125 11.594 1 94.69 361 ASN A C 1
ATOM 2766 O O . ASN A 1 361 ? -8.336 24.25 11.273 1 94.69 361 ASN A O 1
ATOM 2770 N N . ASP A 1 362 ? -6.734 24.172 12.781 1 97.5 362 ASP A N 1
ATOM 2771 C CA . ASP A 1 362 ? -7.664 24.141 13.898 1 97.5 362 ASP A CA 1
ATOM 2772 C C . ASP A 1 362 ? -8.469 25.438 13.992 1 97.5 362 ASP A C 1
ATOM 2774 O O . ASP A 1 362 ? -9.508 25.469 14.656 1 97.5 362 ASP A O 1
ATOM 2778 N N . THR A 1 363 ? -8.039 26.531 13.391 1 97.69 363 THR A N 1
ATOM 2779 C CA . THR A 1 363 ? -8.805 27.766 13.43 1 97.69 363 THR A CA 1
ATOM 2780 C C . THR A 1 363 ? -10.188 27.562 12.812 1 97.69 363 THR A C 1
ATOM 2782 O O . THR A 1 363 ? -11.125 28.297 13.133 1 97.69 363 THR A O 1
ATOM 2785 N N . THR A 1 364 ? -10.297 26.641 11.961 1 96.06 364 THR A N 1
ATOM 2786 C CA . THR A 1 364 ? -11.586 26.391 11.312 1 96.06 364 THR A CA 1
ATOM 2787 C C . THR A 1 364 ? -12.641 26.016 12.352 1 96.06 364 THR A C 1
ATOM 2789 O O . THR A 1 364 ? -13.773 26.516 12.297 1 96.06 364 THR A O 1
ATOM 2792 N N . HIS A 1 365 ? -12.305 25.172 13.25 1 97.25 365 HIS A N 1
ATOM 2793 C CA . HIS A 1 365 ? -13.234 24.75 14.297 1 97.25 365 HIS A CA 1
ATOM 2794 C C . HIS A 1 365 ? -13.445 25.859 15.32 1 97.25 365 HIS A C 1
ATOM 2796 O O . HIS A 1 365 ? -14.562 26.062 15.789 1 97.25 365 HIS A O 1
ATOM 2802 N N . LEU A 1 366 ? -12.383 26.578 15.625 1 98.38 366 LEU A N 1
ATOM 2803 C CA . LEU A 1 366 ? -12.461 27.688 16.578 1 98.38 366 LEU A CA 1
ATOM 2804 C C . LEU A 1 366 ? -13.359 28.781 16.047 1 98.38 366 LEU A C 1
ATOM 2806 O O . LEU A 1 366 ? -14.219 29.297 16.766 1 98.38 366 LEU A O 1
ATOM 2810 N N . SER A 1 367 ? -13.141 29.078 14.836 1 97.38 367 SER A N 1
ATOM 2811 C CA . SER A 1 367 ? -13.953 30.109 14.203 1 97.38 367 SER A CA 1
ATOM 2812 C C . SER A 1 367 ? -15.43 29.719 14.172 1 97.38 367 SER A C 1
ATOM 2814 O O . SER A 1 367 ? -16.297 30.547 14.461 1 97.38 367 SER A O 1
ATOM 2816 N N . ARG A 1 368 ? -15.727 28.547 13.891 1 96.12 368 ARG A N 1
ATOM 2817 C CA . ARG A 1 368 ? -17.094 28.047 13.836 1 96.12 368 ARG A CA 1
ATOM 2818 C C . ARG A 1 368 ? -17.75 28.062 15.219 1 96.12 368 ARG A C 1
ATOM 2820 O O . ARG A 1 368 ? -18.969 28.172 15.336 1 96.12 368 ARG A O 1
ATOM 2827 N N . ALA A 1 369 ? -16.938 27.953 16.188 1 97.69 369 ALA A N 1
ATOM 2828 C CA . ALA A 1 369 ? -17.438 27.984 17.562 1 97.69 369 ALA A CA 1
ATOM 2829 C C . ALA A 1 369 ? -17.625 29.422 18.047 1 97.69 369 ALA A C 1
ATOM 2831 O O . ALA A 1 369 ? -17.984 29.656 19.203 1 97.69 369 ALA A O 1
ATOM 2832 N N . GLY A 1 370 ? -17.344 30.359 17.219 1 97 370 GLY A N 1
ATOM 2833 C CA . GLY A 1 370 ? -17.594 31.766 17.547 1 97 370 GLY A CA 1
ATOM 2834 C C . GLY A 1 370 ? -16.375 32.469 18.141 1 97 370 GLY A C 1
ATOM 2835 O O . GLY A 1 370 ? -16.484 33.594 18.609 1 97 370 GLY A O 1
ATOM 2836 N N . ILE A 1 371 ? -15.281 31.844 18.141 1 98 371 ILE A N 1
ATOM 2837 C CA . ILE A 1 371 ? -14.062 32.438 18.703 1 98 371 ILE A CA 1
ATOM 2838 C C . ILE A 1 371 ? -13.32 33.188 17.609 1 98 371 ILE A C 1
ATOM 2840 O O . ILE A 1 371 ? -13.039 32.656 16.531 1 98 371 ILE A O 1
ATOM 2844 N N . GLU A 1 372 ? -13.039 34.469 17.844 1 97.44 372 GLU A N 1
ATOM 2845 C CA . GLU A 1 372 ? -12.172 35.188 16.938 1 97.44 372 GLU A CA 1
ATOM 2846 C C . GLU A 1 372 ? -10.781 34.562 16.875 1 97.44 372 GLU A C 1
ATOM 2848 O O . GLU A 1 372 ? -10.164 34.312 17.906 1 97.44 372 GLU A O 1
ATOM 2853 N N . CYS A 1 373 ? -10.328 34.25 15.625 1 97.06 373 CYS A N 1
ATOM 2854 C CA . CYS A 1 373 ? -9.047 33.562 15.633 1 97.06 373 CYS A CA 1
ATOM 2855 C C . CYS A 1 373 ? -8.273 33.844 14.352 1 97.06 373 CYS A C 1
ATOM 2857 O O . CYS A 1 373 ? -8.828 34.344 13.375 1 97.06 373 CYS A O 1
ATOM 2859 N N . CYS A 1 374 ? -6.969 33.562 14.391 1 98.5 374 CYS A N 1
ATOM 2860 C CA . CYS A 1 374 ? -6.078 33.75 13.25 1 98.5 374 CYS A CA 1
ATOM 2861 C C . CYS A 1 374 ? -4.887 32.812 13.328 1 98.5 374 CYS A C 1
ATOM 2863 O O . CYS A 1 374 ? -4.652 32.188 14.359 1 98.5 374 CYS A O 1
ATOM 2865 N N . LEU A 1 375 ? -4.262 32.688 12.18 1 98.62 375 LEU A N 1
ATOM 2866 C CA . LEU A 1 375 ? -2.975 32 12.086 1 98.62 375 LEU A CA 1
ATOM 2867 C C . LEU A 1 375 ? -1.827 33 12.164 1 98.62 375 LEU A C 1
ATOM 2869 O O . LEU A 1 375 ? -1.885 34.062 11.547 1 98.62 375 LEU A O 1
ATOM 2873 N N . PHE A 1 376 ? -0.864 32.719 13 1 98.62 376 PHE A N 1
ATOM 2874 C CA . PHE A 1 376 ? 0.331 33.531 13.18 1 98.62 376 PHE A CA 1
ATOM 2875 C C . PHE A 1 376 ? 1.462 32.719 13.789 1 98.62 376 PHE A C 1
ATOM 2877 O O . PHE A 1 376 ? 1.452 32.438 14.984 1 98.62 376 PHE A O 1
ATOM 2884 N N . GLY A 1 377 ? 2.477 32.344 12.953 1 98.5 377 GLY A N 1
ATOM 2885 C CA . GLY A 1 377 ? 3.506 31.469 13.492 1 98.5 377 GLY A CA 1
ATOM 2886 C C . GLY A 1 377 ? 4.805 31.531 12.711 1 98.5 377 GLY A C 1
ATOM 2887 O O . GLY A 1 377 ? 4.898 32.219 11.695 1 98.5 377 GLY A O 1
ATOM 2888 N N . PRO A 1 378 ? 5.832 30.891 13.25 1 98.56 378 PRO A N 1
ATOM 2889 C CA . PRO A 1 378 ? 7.16 30.906 12.633 1 98.56 378 PRO A CA 1
ATOM 2890 C C . PRO A 1 378 ? 7.273 29.969 11.43 1 98.56 378 PRO A C 1
ATOM 2892 O O . PRO A 1 378 ? 6.5 29.016 11.312 1 98.56 378 PRO A O 1
ATOM 2895 N N . ARG A 1 379 ? 8.203 30.25 10.562 1 96.56 379 ARG A N 1
ATOM 2896 C CA . ARG A 1 379 ? 8.422 29.469 9.352 1 96.56 379 ARG A CA 1
ATOM 2897 C C . ARG A 1 379 ? 9.906 29.375 9.023 1 96.56 379 ARG A C 1
ATOM 2899 O O . ARG A 1 379 ? 10.695 30.219 9.445 1 96.56 379 ARG A O 1
ATOM 2906 N N . GLY A 1 380 ? 10.242 28.344 8.352 1 93.38 380 GLY A N 1
ATOM 2907 C CA . GLY A 1 380 ? 11.57 28.234 7.766 1 93.38 380 GLY A CA 1
ATOM 2908 C C . GLY A 1 380 ? 11.711 29.016 6.465 1 93.38 380 GLY A C 1
ATOM 2909 O O . GLY A 1 380 ? 10.797 29.734 6.062 1 93.38 380 GLY A O 1
ATOM 2910 N N . ALA A 1 381 ? 12.914 28.953 5.934 1 91.06 381 ALA A N 1
ATOM 2911 C CA . ALA A 1 381 ? 13.227 29.594 4.656 1 91.06 381 ALA A CA 1
ATOM 2912 C C . ALA A 1 381 ? 13.609 28.547 3.602 1 91.06 381 ALA A C 1
ATOM 2914 O O . ALA A 1 381 ? 14.016 27.438 3.938 1 91.06 381 ALA A O 1
ATOM 2915 N N . ALA A 1 382 ? 13.391 28.875 2.266 1 85 382 ALA A N 1
ATOM 2916 C CA . ALA A 1 382 ? 13.867 28.016 1.187 1 85 382 ALA A CA 1
ATOM 2917 C C . ALA A 1 382 ? 15.391 28.047 1.094 1 85 382 ALA A C 1
ATOM 2919 O O . ALA A 1 382 ? 16.016 29.078 1.381 1 85 382 ALA A O 1
ATOM 2920 N N . PRO A 1 383 ? 16.016 27.016 0.691 1 81.06 383 PRO A N 1
ATOM 2921 C CA . PRO A 1 383 ? 15.461 25.688 0.371 1 81.06 383 PRO A CA 1
ATOM 2922 C C . PRO A 1 383 ? 15.195 24.844 1.613 1 81.06 383 PRO A C 1
ATOM 2924 O O . PRO A 1 383 ? 15.547 25.25 2.725 1 81.06 383 PRO A O 1
ATOM 2927 N N . ASP A 1 384 ? 14.492 23.781 1.634 1 81.31 384 ASP A N 1
ATOM 2928 C CA . ASP A 1 384 ? 14.266 22.781 2.672 1 81.31 384 ASP A CA 1
ATOM 2929 C C . ASP A 1 384 ? 13.422 23.344 3.811 1 81.31 384 ASP A C 1
ATOM 2931 O O . ASP A 1 384 ? 13.727 23.125 4.984 1 81.31 384 ASP A O 1
ATOM 2935 N N . THR A 1 385 ? 12.477 24.156 3.41 1 86.12 385 THR A N 1
ATOM 2936 C CA . THR A 1 385 ? 11.648 24.891 4.359 1 86.12 385 THR A CA 1
ATOM 2937 C C . THR A 1 385 ? 11.039 23.938 5.383 1 86.12 385 THR A C 1
ATOM 2939 O O . THR A 1 385 ? 10.922 24.281 6.566 1 86.12 385 THR A O 1
ATOM 2942 N N . GLU A 1 386 ? 10.727 22.781 4.973 1 86.44 386 GLU A N 1
ATOM 2943 C CA . GLU A 1 386 ? 9.984 21.844 5.816 1 86.44 386 GLU A CA 1
ATOM 2944 C C . GLU A 1 386 ? 10.898 21.172 6.84 1 86.44 386 GLU A C 1
ATOM 2946 O O . GLU A 1 386 ? 10.43 20.578 7.805 1 86.44 386 GLU A O 1
ATOM 2951 N N . HIS A 1 387 ? 12.203 21.438 6.719 1 92 387 HIS A N 1
ATOM 2952 C CA . HIS A 1 387 ? 13.148 20.719 7.566 1 92 387 HIS A CA 1
ATOM 2953 C C . HIS A 1 387 ? 13.656 21.609 8.703 1 92 387 HIS A C 1
ATOM 2955 O O . HIS A 1 387 ? 14.398 21.141 9.57 1 92 387 HIS A O 1
ATOM 2961 N N . HIS A 1 388 ? 13.25 22.875 8.648 1 95.5 388 HIS A N 1
ATOM 2962 C CA . HIS A 1 388 ? 13.766 23.781 9.68 1 95.5 388 HIS A CA 1
ATOM 2963 C C . HIS A 1 388 ? 12.805 24.938 9.938 1 95.5 388 HIS A C 1
ATOM 2965 O O . HIS A 1 388 ? 11.75 25.016 9.305 1 95.5 388 HIS A O 1
ATOM 2971 N N . VAL A 1 389 ? 13.117 25.672 10.984 1 97.94 389 VAL A N 1
ATOM 2972 C CA . VAL A 1 389 ? 12.461 26.938 11.281 1 97.94 389 VAL A CA 1
ATOM 2973 C C . VAL A 1 389 ? 13.508 28.031 11.484 1 97.94 389 VAL A C 1
ATOM 2975 O O . VAL A 1 389 ? 14.641 27.734 11.898 1 97.94 389 VAL A O 1
ATOM 2978 N N . LEU A 1 390 ? 13.141 29.234 11.086 1 98.5 390 LEU A N 1
ATOM 2979 C CA . LEU A 1 390 ? 14.016 30.359 11.43 1 98.5 390 LEU A CA 1
ATOM 2980 C C . LEU A 1 390 ? 13.891 30.703 12.914 1 98.5 390 LEU A C 1
ATOM 2982 O O . LEU A 1 390 ? 12.789 30.938 13.406 1 98.5 390 LEU A O 1
ATOM 2986 N N . ILE A 1 391 ? 15.055 30.797 13.578 1 98.75 391 ILE A N 1
ATOM 2987 C CA . ILE A 1 391 ? 15.102 31.094 15 1 98.75 391 ILE A CA 1
ATOM 2988 C C . ILE A 1 391 ? 14.562 32.5 15.25 1 98.75 391 ILE A C 1
ATOM 2990 O O . ILE A 1 391 ? 13.836 32.75 16.219 1 98.75 391 ILE A O 1
ATOM 2994 N N . SER A 1 392 ? 14.828 33.375 14.383 1 98.62 392 SER A N 1
ATOM 2995 C CA . SER A 1 392 ? 14.359 34.75 14.5 1 98.62 392 SER A CA 1
ATOM 2996 C C . SER A 1 392 ? 12.836 34.812 14.438 1 98.62 392 SER A C 1
ATOM 2998 O O . SER A 1 392 ? 12.219 35.594 15.188 1 98.62 392 SER A O 1
ATOM 3000 N N . GLU A 1 393 ? 12.211 34.062 13.578 1 98.62 393 GLU A N 1
ATOM 3001 C CA . GLU A 1 393 ? 10.75 34.031 13.5 1 98.62 393 GLU A CA 1
ATOM 3002 C C . GLU A 1 393 ? 10.141 33.375 14.742 1 98.62 393 GLU A C 1
ATOM 3004 O O . GLU A 1 393 ? 9.109 33.844 15.242 1 98.62 393 GLU A O 1
ATOM 3009 N N . MET A 1 394 ? 10.797 32.281 15.18 1 98.81 394 MET A N 1
ATOM 3010 C CA . MET A 1 394 ? 10.312 31.625 16.391 1 98.81 394 MET A CA 1
ATOM 3011 C C . MET A 1 394 ? 10.344 32.562 17.578 1 98.81 394 MET A C 1
ATOM 3013 O O . MET A 1 394 ? 9.383 32.656 18.344 1 98.81 394 MET A O 1
ATOM 3017 N N . ARG A 1 395 ? 11.406 33.344 17.734 1 98.62 395 ARG A N 1
ATOM 3018 C CA . ARG A 1 395 ? 11.555 34.344 18.797 1 98.62 395 ARG A CA 1
ATOM 3019 C C . ARG A 1 395 ? 10.508 35.438 18.656 1 98.62 395 ARG A C 1
ATOM 3021 O O . ARG A 1 395 ? 9.844 35.781 19.641 1 98.62 395 ARG A O 1
ATOM 3028 N N . ALA A 1 396 ? 10.398 35.906 17.484 1 98.69 396 ALA A N 1
ATOM 3029 C CA . ALA A 1 396 ? 9.422 36.969 17.234 1 98.69 396 ALA A CA 1
ATOM 3030 C C . ALA A 1 396 ? 8.016 36.5 17.594 1 98.69 396 ALA A C 1
ATOM 3032 O O . ALA A 1 396 ? 7.227 37.281 18.156 1 98.69 396 ALA A O 1
ATOM 3033 N N . CYS A 1 397 ? 7.707 35.344 17.188 1 98.88 397 CYS A N 1
ATOM 3034 C CA . CYS A 1 397 ? 6.391 34.781 17.484 1 98.88 397 CYS A CA 1
ATOM 3035 C C . CYS A 1 397 ? 6.16 34.688 18.984 1 98.88 397 CYS A C 1
ATOM 3037 O O . CYS A 1 397 ? 5.137 35.156 19.5 1 98.88 397 CYS A O 1
ATOM 3039 N N . ALA A 1 398 ? 7.133 34.094 19.719 1 98.81 398 ALA A N 1
ATOM 3040 C CA . ALA A 1 398 ? 7.023 33.938 21.156 1 98.81 398 ALA A CA 1
ATOM 3041 C C . ALA A 1 398 ? 6.836 35.281 21.859 1 98.81 398 ALA A C 1
ATOM 3043 O O . ALA A 1 398 ? 5.945 35.438 22.688 1 98.81 398 ALA A O 1
ATOM 3044 N N . ASP A 1 399 ? 7.633 36.219 21.469 1 98.56 399 ASP A N 1
ATOM 3045 C CA . ASP A 1 399 ? 7.59 37.531 22.094 1 98.56 399 ASP A CA 1
ATOM 3046 C C . ASP A 1 399 ? 6.266 38.219 21.797 1 98.56 399 ASP A C 1
ATOM 3048 O O . ASP A 1 399 ? 5.684 38.844 22.688 1 98.56 399 ASP A O 1
ATOM 3052 N N . THR A 1 400 ? 5.828 38.125 20.609 1 98.56 400 THR A N 1
ATOM 3053 C CA . THR A 1 400 ? 4.562 38.75 20.234 1 98.56 400 THR A CA 1
ATOM 3054 C C . THR A 1 400 ? 3.402 38.125 21 1 98.56 400 THR A C 1
ATOM 3056 O O . THR A 1 400 ? 2.52 38.844 21.484 1 98.56 400 THR A O 1
ATOM 3059 N N . LEU A 1 401 ? 3.389 36.812 21.078 1 98.75 401 LEU A N 1
ATOM 3060 C CA . LEU A 1 401 ? 2.326 36.125 21.812 1 98.75 401 LEU A CA 1
ATOM 3061 C C . LEU A 1 401 ? 2.33 36.531 23.281 1 98.75 401 LEU A C 1
ATOM 3063 O O . LEU A 1 401 ? 1.27 36.656 23.891 1 98.75 401 LEU A O 1
ATOM 3067 N N . ALA A 1 402 ? 3.51 36.688 23.875 1 98.38 402 ALA A N 1
ATOM 3068 C CA . ALA A 1 402 ? 3.611 37.125 25.266 1 98.38 402 ALA A CA 1
ATOM 3069 C C . ALA A 1 402 ? 3.002 38.531 25.453 1 98.38 402 ALA A C 1
ATOM 3071 O O . ALA A 1 402 ? 2.244 38.75 26.391 1 98.38 402 ALA A O 1
ATOM 3072 N N . LEU A 1 403 ? 3.311 39.406 24.547 1 97.44 403 LEU A N 1
ATOM 3073 C CA . LEU A 1 403 ? 2.775 40.75 24.625 1 97.44 403 LEU A CA 1
ATOM 3074 C C . LEU A 1 403 ? 1.268 40.75 24.406 1 97.44 403 LEU A C 1
ATOM 3076 O O . LEU A 1 403 ? 0.543 41.531 25.031 1 97.44 403 LEU A O 1
ATOM 3080 N N . LEU A 1 404 ? 0.875 39.969 23.484 1 97.69 404 LEU A N 1
ATOM 3081 C CA . LEU A 1 404 ? -0.553 39.844 23.203 1 97.69 404 LEU A CA 1
ATOM 3082 C C . LEU A 1 404 ? -1.305 39.344 24.438 1 97.69 404 LEU A C 1
ATOM 3084 O O . LEU A 1 404 ? -2.385 39.875 24.75 1 97.69 404 LEU A O 1
ATOM 3088 N N . ALA A 1 405 ? -0.749 38.375 25.094 1 97.75 405 ALA A N 1
ATOM 3089 C CA . ALA A 1 405 ? -1.348 37.875 26.312 1 97.75 405 ALA A CA 1
ATOM 3090 C C . ALA A 1 405 ? -1.454 38.969 27.375 1 97.75 405 ALA A C 1
ATOM 3092 O O . ALA A 1 405 ? -2.486 39.094 28.031 1 97.75 405 ALA A O 1
ATOM 3093 N N . ALA A 1 406 ? -0.412 39.688 27.5 1 95.88 406 ALA A N 1
ATOM 3094 C CA . ALA A 1 406 ? -0.409 40.781 28.469 1 95.88 406 ALA A CA 1
ATOM 3095 C C . ALA A 1 406 ? -1.474 41.812 28.125 1 95.88 406 ALA A C 1
ATOM 3097 O O . ALA A 1 406 ? -2.143 42.344 29.016 1 95.88 406 ALA A O 1
ATOM 3098 N N . ARG A 1 407 ? -1.59 42.062 26.906 1 94.69 407 ARG A N 1
ATOM 3099 C CA . ARG A 1 407 ? -2.535 43.094 26.438 1 94.69 407 ARG A CA 1
ATOM 3100 C C . ARG A 1 407 ? -3.975 42.625 26.625 1 94.69 407 ARG A C 1
ATOM 3102 O O . ARG A 1 407 ? -4.824 43.375 27.109 1 94.69 407 ARG A O 1
ATOM 3109 N N . ARG A 1 408 ? -4.227 41.406 26.312 1 96.12 408 ARG A N 1
ATOM 3110 C CA . ARG A 1 408 ? -5.605 40.938 26.25 1 96.12 408 ARG A CA 1
ATOM 3111 C C . ARG A 1 408 ? -6.051 40.406 27.609 1 96.12 408 ARG A C 1
ATOM 3113 O O . ARG A 1 408 ? -7.223 40.5 27.969 1 96.12 408 ARG A O 1
ATOM 3120 N N . CYS A 1 409 ? -5.152 39.875 28.297 1 96.06 409 CYS A N 1
ATOM 3121 C CA . CYS A 1 409 ? -5.504 39.219 29.562 1 96.06 409 CYS A CA 1
ATOM 3122 C C . CYS A 1 409 ? -5.219 40.156 30.734 1 96.06 409 CYS A C 1
ATOM 3124 O O . CYS A 1 409 ? -5.719 39.906 31.844 1 96.06 409 CYS A O 1
ATOM 3126 N N . GLY A 1 410 ? -4.344 41.094 30.562 1 91.75 410 GLY A N 1
ATOM 3127 C CA . GLY A 1 410 ? -3.947 42 31.641 1 91.75 410 GLY A CA 1
ATOM 3128 C C . GLY A 1 410 ? -4.973 43.094 31.922 1 91.75 410 GLY A C 1
ATOM 3129 O O . GLY A 1 410 ? -5.902 43.281 31.141 1 91.75 410 GLY A O 1
ATOM 3130 N N . MET B 1 1 ? -1.148 -64.188 -18.531 1 39.84 1 MET B N 1
ATOM 3131 C CA . MET B 1 1 ? -1.111 -63.531 -17.219 1 39.84 1 MET B CA 1
ATOM 3132 C C . MET B 1 1 ? -1.159 -62.031 -17.344 1 39.84 1 MET B C 1
ATOM 3134 O O . MET B 1 1 ? -0.473 -61.438 -18.188 1 39.84 1 MET B O 1
ATOM 3138 N N . PRO B 1 2 ? -2.254 -61.531 -16.812 1 51.84 2 PRO B N 1
ATOM 3139 C CA . PRO B 1 2 ? -2.271 -60.094 -17.062 1 51.84 2 PRO B CA 1
ATOM 3140 C C . PRO B 1 2 ? -0.953 -59.406 -16.703 1 51.84 2 PRO B C 1
ATOM 3142 O O . PRO B 1 2 ? -0.24 -59.875 -15.805 1 51.84 2 PRO B O 1
ATOM 3145 N N . SER B 1 3 ? -0.503 -58.531 -17.562 1 58.25 3 SER B N 1
ATOM 3146 C CA . SER B 1 3 ? 0.728 -57.812 -17.281 1 58.25 3 SER B CA 1
ATOM 3147 C C . SER B 1 3 ? 0.664 -57.125 -15.914 1 58.25 3 SER B C 1
ATOM 3149 O O . SER B 1 3 ? -0.424 -56.875 -15.398 1 58.25 3 SER B O 1
ATOM 3151 N N . SER B 1 4 ? 1.758 -57.188 -15.156 1 66.06 4 SER B N 1
ATOM 3152 C CA . SER B 1 4 ? 1.872 -56.562 -13.852 1 66.06 4 SER B CA 1
ATOM 3153 C C . SER B 1 4 ? 1.162 -55.219 -13.836 1 66.06 4 SER B C 1
ATOM 3155 O O . SER B 1 4 ? 0.495 -54.844 -12.859 1 66.06 4 SER B O 1
ATOM 3157 N N . THR B 1 5 ? 0.966 -54.688 -15 1 69.94 5 THR B N 1
ATOM 3158 C CA . THR B 1 5 ? 0.337 -53.375 -15.109 1 69.94 5 THR B CA 1
ATOM 3159 C C . THR B 1 5 ? -1.184 -53.5 -15.102 1 69.94 5 THR B C 1
ATOM 3161 O O . THR B 1 5 ? -1.877 -52.656 -14.516 1 69.94 5 THR B O 1
ATOM 3164 N N . THR B 1 6 ? -1.652 -54.469 -15.703 1 71.88 6 THR B N 1
ATOM 3165 C CA . THR B 1 6 ? -3.096 -54.688 -15.734 1 71.88 6 THR B CA 1
ATOM 3166 C C . THR B 1 6 ? -3.627 -55 -14.344 1 71.88 6 THR B C 1
ATOM 3168 O O . THR B 1 6 ? -4.688 -54.531 -13.953 1 71.88 6 THR B O 1
ATOM 3171 N N . ILE B 1 7 ? -2.809 -55.844 -13.695 1 73.5 7 ILE B N 1
ATOM 3172 C CA . ILE B 1 7 ? -3.205 -56.219 -12.336 1 73.5 7 ILE B CA 1
ATOM 3173 C C . ILE B 1 7 ? -3.197 -54.969 -11.445 1 73.5 7 ILE B C 1
ATOM 3175 O O . ILE B 1 7 ? -4.113 -54.75 -10.648 1 73.5 7 ILE B O 1
ATOM 3179 N N . PHE B 1 8 ? -2.221 -54.25 -11.641 1 85.38 8 PHE B N 1
ATOM 3180 C CA . PHE B 1 8 ? -2.094 -53 -10.875 1 85.38 8 PHE B CA 1
ATOM 3181 C C . PHE B 1 8 ? -3.264 -52.062 -11.156 1 85.38 8 PHE B C 1
ATOM 3183 O O . PHE B 1 8 ? -3.844 -51.5 -10.234 1 85.38 8 PHE B O 1
ATOM 3190 N N . LEU B 1 9 ? -3.775 -52.062 -12.336 1 86.5 9 LEU B N 1
ATOM 3191 C CA . LEU B 1 9 ? -4.855 -51.188 -12.781 1 86.5 9 LEU B CA 1
ATOM 3192 C C . LEU B 1 9 ? -6.156 -51.5 -12.055 1 86.5 9 LEU B C 1
ATOM 3194 O O . LEU B 1 9 ? -6.871 -50.594 -11.609 1 86.5 9 LEU B O 1
ATOM 3198 N N . ASP B 1 10 ? -6.406 -52.688 -11.914 1 86.31 10 ASP B N 1
ATOM 3199 C CA . ASP B 1 10 ? -7.668 -53.156 -11.328 1 86.31 10 ASP B CA 1
ATOM 3200 C C . ASP B 1 10 ? -7.688 -52.906 -9.82 1 86.31 10 ASP B C 1
ATOM 3202 O O . ASP B 1 10 ? -8.758 -52.875 -9.203 1 86.31 10 ASP B O 1
ATOM 3206 N N . GLN B 1 11 ? -6.52 -52.656 -9.266 1 92.12 11 GLN B N 1
ATOM 3207 C CA . GLN B 1 11 ? -6.41 -52.594 -7.812 1 92.12 11 GLN B CA 1
ATOM 3208 C C . GLN B 1 11 ? -6.434 -51.156 -7.324 1 92.12 11 GLN B C 1
ATOM 3210 O O . GLN B 1 11 ? -6.566 -50.906 -6.129 1 92.12 11 GLN B O 1
ATOM 3215 N N . LEU B 1 12 ? -6.363 -50.25 -8.18 1 94.06 12 LEU B N 1
ATOM 3216 C CA . LEU B 1 12 ? -6.125 -48.844 -7.809 1 94.06 12 LEU B CA 1
ATOM 3217 C C . LEU B 1 12 ? -7.188 -48.344 -6.832 1 94.06 12 LEU B C 1
ATOM 3219 O O . LEU B 1 12 ? -6.863 -47.812 -5.781 1 94.06 12 LEU B O 1
ATOM 3223 N N . PRO B 1 13 ? -8.523 -48.625 -7.074 1 92.62 13 PRO B N 1
ATOM 3224 C CA . PRO B 1 13 ? -9.547 -48.125 -6.152 1 92.62 13 PRO B CA 1
ATOM 3225 C C . PRO B 1 13 ? -9.438 -48.75 -4.762 1 92.62 13 PRO B C 1
ATOM 3227 O O . PRO B 1 13 ? -9.82 -48.125 -3.77 1 92.62 13 PRO B O 1
ATOM 3230 N N . ARG B 1 14 ? -8.945 -49.906 -4.727 1 95.31 14 ARG B N 1
ATOM 3231 C CA . ARG B 1 14 ? -8.789 -50.594 -3.447 1 95.31 14 ARG B CA 1
ATOM 3232 C C . ARG B 1 14 ? -7.535 -50.125 -2.723 1 95.31 14 ARG B C 1
ATOM 3234 O O . ARG B 1 14 ? -7.516 -50.062 -1.492 1 95.31 14 ARG B O 1
ATOM 3241 N N . LEU B 1 15 ? -6.535 -49.875 -3.473 1 96.81 15 LEU B N 1
ATOM 3242 C CA . LEU B 1 15 ? -5.266 -49.438 -2.889 1 96.81 15 LEU B CA 1
ATOM 3243 C C . LEU B 1 15 ? -5.402 -48.062 -2.248 1 96.81 15 LEU B C 1
ATOM 3245 O O . LEU B 1 15 ? -4.727 -47.781 -1.261 1 96.81 15 LEU B O 1
ATOM 3249 N N . LEU B 1 16 ? -6.305 -47.219 -2.855 1 98.06 16 LEU B N 1
ATOM 3250 C CA . LEU B 1 16 ? -6.598 -45.906 -2.311 1 98.06 16 LEU B CA 1
ATOM 3251 C C . LEU B 1 16 ? -8.055 -45.531 -2.566 1 98.06 16 LEU B C 1
ATOM 3253 O O . LEU B 1 16 ? -8.359 -44.875 -3.57 1 98.06 16 LEU B O 1
ATOM 3257 N N . PRO B 1 17 ? -8.891 -45.812 -1.623 1 98.19 17 PRO B N 1
ATOM 3258 C CA . PRO B 1 17 ? -10.297 -45.406 -1.779 1 98.19 17 PRO B CA 1
ATOM 3259 C C . PRO B 1 17 ? -10.469 -43.906 -1.945 1 98.19 17 PRO B C 1
ATOM 3261 O O . PRO B 1 17 ? -9.656 -43.125 -1.433 1 98.19 17 PRO B O 1
ATOM 3264 N N . GLU B 1 18 ? -11.492 -43.562 -2.666 1 97.5 18 GLU B N 1
ATOM 3265 C CA . GLU B 1 18 ? -11.758 -42.156 -2.939 1 97.5 18 GLU B CA 1
ATOM 3266 C C . GLU B 1 18 ? -11.797 -41.344 -1.65 1 97.5 18 GLU B C 1
ATOM 3268 O O . GLU B 1 18 ? -11.273 -40.219 -1.598 1 97.5 18 GLU B O 1
ATOM 3273 N N . ALA B 1 19 ? -12.383 -41.875 -0.628 1 98.12 19 ALA B N 1
ATOM 3274 C CA . ALA B 1 19 ? -12.492 -41.188 0.655 1 98.12 19 ALA B CA 1
ATOM 3275 C C . ALA B 1 19 ? -11.117 -40.844 1.212 1 98.12 19 ALA B C 1
ATOM 3277 O O . ALA B 1 19 ? -10.945 -39.812 1.859 1 98.12 19 ALA B O 1
ATOM 3278 N N . GLU B 1 20 ? -10.211 -41.719 1.007 1 98.56 20 GLU B N 1
ATOM 3279 C CA . GLU B 1 20 ? -8.852 -41.469 1.491 1 98.56 20 GLU B CA 1
ATOM 3280 C C . GLU B 1 20 ? -8.156 -40.406 0.668 1 98.56 20 GLU B C 1
ATOM 3282 O O . GLU B 1 20 ? -7.402 -39.562 1.211 1 98.56 20 GLU B O 1
ATOM 3287 N N . LEU B 1 21 ? -8.383 -40.406 -0.627 1 98.69 21 LEU B N 1
ATOM 3288 C CA . LEU B 1 21 ? -7.844 -39.344 -1.469 1 98.69 21 LEU B CA 1
ATOM 3289 C C . LEU B 1 21 ? -8.406 -38 -1.052 1 98.69 21 LEU B C 1
ATOM 3291 O O . LEU B 1 21 ? -7.668 -37 -0.976 1 98.69 21 LEU B O 1
ATOM 3295 N N . LEU B 1 22 ? -9.68 -37.938 -0.734 1 98.75 22 LEU B N 1
ATOM 3296 C CA . LEU B 1 22 ? -10.328 -36.719 -0.281 1 98.75 22 LEU B CA 1
ATOM 3297 C C . LEU B 1 22 ? -9.758 -36.281 1.061 1 98.75 22 LEU B C 1
ATOM 3299 O O . LEU B 1 22 ? -9.609 -35.062 1.304 1 98.75 22 LEU B O 1
ATOM 3303 N N . ARG B 1 23 ? -9.477 -37.188 1.87 1 98.69 23 ARG B N 1
ATOM 3304 C CA . ARG B 1 23 ? -8.883 -36.875 3.164 1 98.69 23 ARG B CA 1
ATOM 3305 C C . ARG B 1 23 ? -7.496 -36.281 2.996 1 98.69 23 ARG B C 1
ATOM 3307 O O . ARG B 1 23 ? -7.145 -35.312 3.693 1 98.69 23 ARG B O 1
ATOM 3314 N N . LEU B 1 24 ? -6.715 -36.844 2.096 1 98.81 24 LEU B N 1
ATOM 3315 C CA . LEU B 1 24 ? -5.406 -36.281 1.808 1 98.81 24 LEU B CA 1
ATOM 3316 C C . LEU B 1 24 ? -5.539 -34.812 1.393 1 98.81 24 LEU B C 1
ATOM 3318 O O . LEU B 1 24 ? -4.844 -33.938 1.928 1 98.81 24 LEU B O 1
ATOM 3322 N N . ALA B 1 25 ? -6.469 -34.562 0.471 1 98.88 25 ALA B N 1
ATOM 3323 C CA . ALA B 1 25 ? -6.68 -33.188 -0.028 1 98.88 25 ALA B CA 1
ATOM 3324 C C . ALA B 1 25 ? -7.164 -32.281 1.084 1 98.88 25 ALA B C 1
ATOM 3326 O O . ALA B 1 25 ? -6.715 -31.125 1.191 1 98.88 25 ALA B O 1
ATOM 3327 N N . ALA B 1 26 ? -8.047 -32.75 1.898 1 98.75 26 ALA B N 1
ATOM 3328 C CA . ALA B 1 26 ? -8.617 -31.969 2.99 1 98.75 26 ALA B CA 1
ATOM 3329 C C . ALA B 1 26 ? -7.551 -31.594 4.016 1 98.75 26 ALA B C 1
ATOM 3331 O O . ALA B 1 26 ? -7.543 -30.469 4.535 1 98.75 26 ALA B O 1
ATOM 3332 N N . GLU B 1 27 ? -6.723 -32.5 4.312 1 98.81 27 GLU B N 1
ATOM 3333 C CA . GLU B 1 27 ? -5.664 -32.25 5.289 1 98.81 27 GLU B CA 1
ATOM 3334 C C . GLU B 1 27 ? -4.664 -31.234 4.766 1 98.81 27 GLU B C 1
ATOM 3336 O O . GLU B 1 27 ? -4.16 -30.406 5.527 1 98.81 27 GLU B O 1
ATOM 3341 N N . LEU B 1 28 ? -4.387 -31.297 3.49 1 98.81 28 LEU B N 1
ATOM 3342 C CA . LEU B 1 28 ? -3.512 -30.312 2.883 1 98.81 28 LEU B CA 1
ATOM 3343 C C . LEU B 1 28 ? -4.145 -28.922 2.941 1 98.81 28 LEU B C 1
ATOM 3345 O O . LEU B 1 28 ? -3.469 -27.938 3.258 1 98.81 28 LEU B O 1
ATOM 3349 N N . THR B 1 29 ? -5.418 -28.859 2.662 1 98.25 29 THR B N 1
ATOM 3350 C CA . THR B 1 29 ? -6.164 -27.609 2.641 1 98.25 29 THR B CA 1
ATOM 3351 C C . THR B 1 29 ? -6.23 -27 4.035 1 98.25 29 THR B C 1
ATOM 3353 O O . THR B 1 29 ? -6.215 -25.766 4.184 1 98.25 29 THR B O 1
ATOM 3356 N N . ALA B 1 30 ? -6.219 -27.812 5.023 1 98.56 30 ALA B N 1
ATOM 3357 C CA . ALA B 1 30 ? -6.379 -27.375 6.406 1 98.56 30 ALA B CA 1
ATOM 3358 C C . ALA B 1 30 ? -5.16 -26.594 6.879 1 98.56 30 ALA B C 1
ATOM 3360 O O . ALA B 1 30 ? -5.223 -25.891 7.891 1 98.56 30 ALA B O 1
ATOM 3361 N N . ILE B 1 31 ? -4.09 -26.656 6.148 1 98.62 31 ILE B N 1
ATOM 3362 C CA . ILE B 1 31 ? -2.855 -26 6.547 1 98.62 31 ILE B CA 1
ATOM 3363 C C . ILE B 1 31 ? -2.572 -24.828 5.598 1 98.62 31 ILE B C 1
ATOM 3365 O O . ILE B 1 31 ? -2.102 -25.031 4.477 1 98.62 31 ILE B O 1
ATOM 3369 N N . PRO B 1 32 ? -2.846 -23.594 6.066 1 97.31 32 PRO B N 1
ATOM 3370 C CA . PRO B 1 32 ? -2.441 -22.469 5.23 1 97.31 32 PRO B CA 1
ATOM 3371 C C . PRO B 1 32 ? -0.942 -22.453 4.941 1 97.31 32 PRO B C 1
ATOM 3373 O O . PRO B 1 32 ? -0.133 -22.672 5.848 1 97.31 32 PRO B O 1
ATOM 3376 N N . SER B 1 33 ? -0.577 -22.312 3.707 1 97.56 33 SER B N 1
ATOM 3377 C CA . SER B 1 33 ? 0.825 -22.328 3.305 1 97.56 33 SER B CA 1
ATOM 3378 C C . SER B 1 33 ? 1.13 -21.203 2.318 1 97.56 33 SER B C 1
ATOM 3380 O O . SER B 1 33 ? 1.685 -21.453 1.245 1 97.56 33 SER B O 1
ATOM 3382 N N . PHE B 1 34 ? 0.897 -20.031 2.705 1 93.69 34 PHE B N 1
ATOM 3383 C CA . PHE B 1 34 ? 1.217 -18.891 1.863 1 93.69 34 PHE B CA 1
ATOM 3384 C C . PHE B 1 34 ? 2.711 -18.828 1.568 1 93.69 34 PHE B C 1
ATOM 3386 O O . PHE B 1 34 ? 3.52 -19.375 2.326 1 93.69 34 PHE B O 1
ATOM 3393 N N . THR B 1 35 ? 3.012 -18.25 0.47 1 92.38 35 THR B N 1
ATOM 3394 C CA . THR B 1 35 ? 4.41 -18.156 0.066 1 92.38 35 THR B CA 1
ATOM 3395 C C . THR B 1 35 ? 5.277 -17.656 1.216 1 92.38 35 THR B C 1
ATOM 3397 O O . THR B 1 35 ? 4.969 -16.625 1.824 1 92.38 35 THR B O 1
ATOM 3400 N N . GLY B 1 36 ? 6.344 -18.375 1.477 1 90.81 36 GLY B N 1
ATOM 3401 C CA . GLY B 1 36 ? 7.23 -18.031 2.578 1 90.81 36 GLY B CA 1
ATOM 3402 C C . GLY B 1 36 ? 6.875 -18.75 3.869 1 90.81 36 GLY B C 1
ATOM 3403 O O . GLY B 1 36 ? 7.668 -18.766 4.812 1 90.81 36 GLY B O 1
ATOM 3404 N N . GLN B 1 37 ? 5.684 -19.359 3.918 1 94.44 37 GLN B N 1
ATOM 3405 C CA . GLN B 1 37 ? 5.188 -20.031 5.113 1 94.44 37 GLN B CA 1
ATOM 3406 C C . GLN B 1 37 ? 4.844 -21.5 4.824 1 94.44 37 GLN B C 1
ATOM 3408 O O . GLN B 1 37 ? 3.834 -22.016 5.312 1 94.44 37 GLN B O 1
ATOM 3413 N N . GLU B 1 38 ? 5.664 -22.219 4.051 1 97.12 38 GLU B N 1
ATOM 3414 C CA . GLU B 1 38 ? 5.316 -23.531 3.539 1 97.12 38 GLU B CA 1
ATOM 3415 C C . GLU B 1 38 ? 5.723 -24.641 4.52 1 97.12 38 GLU B C 1
ATOM 3417 O O . GLU B 1 38 ? 5.277 -25.781 4.398 1 97.12 38 GLU B O 1
ATOM 3422 N N . THR B 1 39 ? 6.523 -24.266 5.527 1 98.5 39 THR B N 1
ATOM 3423 C CA . THR B 1 39 ? 7.203 -25.281 6.336 1 98.5 39 THR B CA 1
ATOM 3424 C C . THR B 1 39 ? 6.191 -26.172 7.039 1 98.5 39 THR B C 1
ATOM 3426 O O . THR B 1 39 ? 6.328 -27.406 7.027 1 98.5 39 THR B O 1
ATOM 3429 N N . PRO B 1 40 ? 5.121 -25.609 7.605 1 98.75 40 PRO B N 1
ATOM 3430 C CA . PRO B 1 40 ? 4.16 -26.516 8.25 1 98.75 40 PRO B CA 1
ATOM 3431 C C . PRO B 1 40 ? 3.574 -27.531 7.281 1 98.75 40 PRO B C 1
ATOM 3433 O O . PRO B 1 40 ? 3.354 -28.688 7.66 1 98.75 40 PRO B O 1
ATOM 3436 N N . LEU B 1 41 ? 3.361 -27.156 6.082 1 98.88 41 LEU B N 1
ATOM 3437 C CA . LEU B 1 41 ? 2.816 -28.094 5.102 1 98.88 41 LEU B CA 1
ATOM 3438 C C . LEU B 1 41 ? 3.865 -29.109 4.68 1 98.88 41 LEU B C 1
ATOM 3440 O O . LEU B 1 41 ? 3.543 -30.281 4.465 1 98.88 41 LEU B O 1
ATOM 3444 N N . ALA B 1 42 ? 5.07 -28.672 4.539 1 98.88 42 ALA B N 1
ATOM 3445 C CA . ALA B 1 42 ? 6.164 -29.594 4.238 1 98.88 42 ALA B CA 1
ATOM 3446 C C . ALA B 1 42 ? 6.254 -30.688 5.289 1 98.88 42 ALA B C 1
ATOM 3448 O O . ALA B 1 42 ? 6.43 -31.859 4.949 1 98.88 42 ALA B O 1
ATOM 3449 N N . VAL B 1 43 ? 6.137 -30.281 6.504 1 98.81 43 VAL B N 1
ATOM 3450 C CA . VAL B 1 43 ? 6.199 -31.219 7.621 1 98.81 43 VAL B CA 1
ATOM 3451 C C . VAL B 1 43 ? 5.023 -32.188 7.543 1 98.81 43 VAL B C 1
ATOM 3453 O O . VAL B 1 43 ? 5.191 -33.406 7.73 1 98.81 43 VAL B O 1
ATOM 3456 N N . HIS B 1 44 ? 3.883 -31.688 7.262 1 98.88 44 HIS B N 1
ATOM 3457 C CA . HIS B 1 44 ? 2.703 -32.531 7.141 1 98.88 44 HIS B CA 1
ATOM 3458 C C . HIS B 1 44 ? 2.879 -33.562 6.035 1 98.88 44 HIS B C 1
ATOM 3460 O O . HIS B 1 44 ? 2.521 -34.75 6.207 1 98.88 44 HIS B O 1
ATOM 3466 N N . VAL B 1 45 ? 3.395 -33.156 4.922 1 98.94 45 VAL B N 1
ATOM 3467 C CA . VAL B 1 45 ? 3.615 -34.031 3.789 1 98.94 45 VAL B CA 1
ATOM 3468 C C . VAL B 1 45 ? 4.57 -35.156 4.191 1 98.94 45 VAL B C 1
ATOM 3470 O O . VAL B 1 45 ? 4.297 -36.344 3.943 1 98.94 45 VAL B O 1
ATOM 3473 N N . ARG B 1 46 ? 5.66 -34.781 4.793 1 98.75 46 ARG B N 1
ATOM 3474 C CA . ARG B 1 46 ? 6.621 -35.781 5.242 1 98.75 46 ARG B CA 1
ATOM 3475 C C . ARG B 1 46 ? 5.969 -36.812 6.18 1 98.75 46 ARG B C 1
ATOM 3477 O O . ARG B 1 46 ? 6.18 -38 6.055 1 98.75 46 ARG B O 1
ATOM 3484 N N . ASN B 1 47 ? 5.199 -36.312 7.121 1 98.75 47 ASN B N 1
ATOM 3485 C CA . ASN B 1 47 ? 4.527 -37.188 8.078 1 98.75 47 ASN B CA 1
ATOM 3486 C C . ASN B 1 47 ? 3.533 -38.094 7.391 1 98.75 47 ASN B C 1
ATOM 3488 O O . ASN B 1 47 ? 3.396 -39.281 7.773 1 98.75 47 ASN B O 1
ATOM 3492 N N . THR B 1 48 ? 2.799 -37.562 6.441 1 98.81 48 THR B N 1
ATOM 3493 C CA . THR B 1 48 ? 1.849 -38.375 5.68 1 98.81 48 THR B CA 1
ATOM 3494 C C . THR B 1 48 ? 2.562 -39.5 4.949 1 98.81 48 THR B C 1
ATOM 3496 O O . THR B 1 48 ? 2.1 -40.656 4.957 1 98.81 48 THR B O 1
ATOM 3499 N N . LEU B 1 49 ? 3.672 -39.156 4.293 1 98.75 49 LEU B N 1
ATOM 3500 C CA . LEU B 1 49 ? 4.461 -40.188 3.596 1 98.75 49 LEU B CA 1
ATOM 3501 C C . LEU B 1 49 ? 4.996 -41.219 4.574 1 98.75 49 LEU B C 1
ATOM 3503 O O . LEU B 1 49 ? 4.926 -42.438 4.305 1 98.75 49 LEU B O 1
ATOM 3507 N N . PHE B 1 50 ? 5.453 -40.781 5.723 1 98.12 50 PHE B N 1
ATOM 3508 C CA . PHE B 1 50 ? 5.984 -41.656 6.75 1 98.12 50 PHE B CA 1
ATOM 3509 C C . PHE B 1 50 ? 4.914 -42.625 7.234 1 98.12 50 PHE B C 1
ATOM 3511 O O . PHE B 1 50 ? 5.176 -43.812 7.375 1 98.12 50 PHE B O 1
ATOM 3518 N N . ARG B 1 51 ? 3.756 -42.188 7.457 1 98.06 51 ARG B N 1
ATOM 3519 C CA . ARG B 1 51 ? 2.65 -43.031 7.93 1 98.06 51 ARG B CA 1
ATOM 3520 C C . ARG B 1 51 ? 2.283 -44.094 6.902 1 98.06 51 ARG B C 1
ATOM 3522 O O . ARG B 1 51 ? 1.634 -45.094 7.234 1 98.06 51 ARG B O 1
ATOM 3529 N N . ASN B 1 52 ? 2.658 -43.875 5.707 1 98.06 52 ASN B N 1
ATOM 3530 C CA . ASN B 1 52 ? 2.369 -44.844 4.648 1 98.06 52 ASN B CA 1
ATOM 3531 C C . ASN B 1 52 ? 3.627 -45.594 4.207 1 98.06 52 ASN B C 1
ATOM 3533 O O . ASN B 1 52 ? 3.697 -46.094 3.082 1 98.06 52 ASN B O 1
ATOM 3537 N N . ASP B 1 53 ? 4.711 -45.531 5.016 1 97.31 53 ASP B N 1
ATOM 3538 C CA . ASP B 1 53 ? 5.945 -46.312 4.859 1 97.31 53 ASP B CA 1
ATOM 3539 C C . ASP B 1 53 ? 6.734 -45.844 3.643 1 97.31 53 ASP B C 1
ATOM 3541 O O . ASP B 1 53 ? 7.277 -46.656 2.893 1 97.31 53 ASP B O 1
ATOM 3545 N N . ILE B 1 54 ? 6.695 -44.594 3.346 1 97.69 54 ILE B N 1
ATOM 3546 C CA . ILE B 1 54 ? 7.508 -43.969 2.307 1 97.69 54 ILE B CA 1
ATOM 3547 C C . ILE B 1 54 ? 8.523 -43.031 2.943 1 97.69 54 ILE B C 1
ATOM 3549 O O . ILE B 1 54 ? 8.148 -42.094 3.65 1 97.69 54 ILE B O 1
ATOM 3553 N N . HIS B 1 55 ? 9.719 -43.344 2.682 1 94.5 55 HIS B N 1
ATOM 3554 C CA . HIS B 1 55 ? 10.773 -42.562 3.287 1 94.5 55 HIS B CA 1
ATOM 3555 C C . HIS B 1 55 ? 10.906 -41.219 2.586 1 94.5 55 HIS B C 1
ATOM 3557 O O . HIS B 1 55 ? 10.984 -41.156 1.357 1 94.5 55 HIS B O 1
ATOM 3563 N N . ALA B 1 56 ? 10.898 -40.156 3.359 1 97.69 56 ALA B N 1
ATOM 3564 C CA . ALA B 1 56 ? 11.055 -38.812 2.877 1 97.69 56 ALA B CA 1
ATOM 3565 C C . ALA B 1 56 ? 11.961 -38 3.797 1 97.69 56 ALA B C 1
ATOM 3567 O O . ALA B 1 56 ? 12.164 -38.344 4.957 1 97.69 56 ALA B O 1
ATOM 3568 N N . TYR B 1 57 ? 12.602 -36.969 3.295 1 97.44 57 TYR B N 1
ATOM 3569 C CA . TYR B 1 57 ? 13.43 -36.062 4.105 1 97.44 57 TYR B CA 1
ATOM 3570 C C . TYR B 1 57 ? 13.133 -34.594 3.789 1 97.44 57 TYR B C 1
ATOM 3572 O O . TYR B 1 57 ? 12.602 -34.281 2.721 1 97.44 57 TYR B O 1
ATOM 3580 N N . HIS B 1 58 ? 13.453 -33.781 4.797 1 98.06 58 HIS B N 1
ATOM 3581 C CA . HIS B 1 58 ? 13.336 -32.344 4.605 1 98.06 58 HIS B CA 1
ATOM 3582 C C . HIS B 1 58 ? 14.602 -31.766 3.977 1 98.06 58 HIS B C 1
ATOM 3584 O O . HIS B 1 58 ? 15.719 -32.188 4.32 1 98.06 58 HIS B O 1
ATOM 3590 N N . GLN B 1 59 ? 14.43 -30.938 3.021 1 98.12 59 GLN B N 1
ATOM 3591 C CA . GLN B 1 59 ? 15.508 -30.094 2.498 1 98.12 59 GLN B CA 1
ATOM 3592 C C . GLN B 1 59 ? 15.281 -28.625 2.842 1 98.12 59 GLN B C 1
ATOM 3594 O O . GLN B 1 59 ? 14.219 -28.078 2.561 1 98.12 59 GLN B O 1
ATOM 3599 N N . GLU B 1 60 ? 16.25 -28.047 3.465 1 97.94 60 GLU B N 1
ATOM 3600 C CA . GLU B 1 60 ? 16.141 -26.625 3.824 1 97.94 60 GLU B CA 1
ATOM 3601 C C . GLU B 1 60 ? 16.594 -25.734 2.676 1 97.94 60 GLU B C 1
ATOM 3603 O O . GLU B 1 60 ? 17.766 -25.75 2.287 1 97.94 60 GLU B O 1
ATOM 3608 N N . VAL B 1 61 ? 15.688 -25 2.15 1 95.81 61 VAL B N 1
ATOM 3609 C CA . VAL B 1 61 ? 15.953 -24.141 0.998 1 95.81 61 VAL B CA 1
ATOM 3610 C C . VAL B 1 61 ? 16.5 -22.797 1.465 1 95.81 61 VAL B C 1
ATOM 3612 O O . VAL B 1 61 ? 17.344 -22.203 0.797 1 95.81 61 VAL B O 1
ATOM 3615 N N . GLN B 1 62 ? 15.984 -22.203 2.467 1 92.81 62 GLN B N 1
ATOM 3616 C CA . GLN B 1 62 ? 16.375 -21.031 3.238 1 92.81 62 GLN B CA 1
ATOM 3617 C C . GLN B 1 62 ? 16.219 -21.281 4.738 1 92.81 62 GLN B C 1
ATOM 3619 O O . GLN B 1 62 ? 15.586 -22.25 5.148 1 92.81 62 GLN B O 1
ATOM 3624 N N . PRO B 1 63 ? 16.828 -20.469 5.535 1 95 63 PRO B N 1
ATOM 3625 C CA . PRO B 1 63 ? 16.719 -20.703 6.973 1 95 63 PRO B CA 1
ATOM 3626 C C . PRO B 1 63 ? 15.266 -20.812 7.438 1 95 63 PRO B C 1
ATOM 3628 O O . PRO B 1 63 ? 14.5 -19.859 7.328 1 95 63 PRO B O 1
ATOM 3631 N N . GLY B 1 64 ? 14.945 -22.016 7.941 1 96.12 64 GLY B N 1
ATOM 3632 C CA . GLY B 1 64 ? 13.625 -22.25 8.492 1 96.12 64 GLY B CA 1
ATOM 3633 C C . GLY B 1 64 ? 12.586 -22.578 7.43 1 96.12 64 GLY B C 1
ATOM 3634 O O . GLY B 1 64 ? 11.414 -22.797 7.746 1 96.12 64 GLY B O 1
ATOM 3635 N N . ARG B 1 65 ? 12.922 -22.562 6.258 1 96.88 65 ARG B N 1
ATOM 3636 C CA . ARG B 1 65 ? 12.023 -22.844 5.145 1 96.88 65 ARG B CA 1
ATOM 3637 C C . ARG B 1 65 ? 12.328 -24.203 4.52 1 96.88 65 ARG B C 1
ATOM 3639 O O . ARG B 1 65 ? 13.352 -24.375 3.846 1 96.88 65 ARG B O 1
ATOM 3646 N N . LEU B 1 66 ? 11.352 -25.125 4.672 1 98.44 66 LEU B N 1
ATOM 3647 C CA . LEU B 1 66 ? 11.617 -26.531 4.332 1 98.44 66 LEU B CA 1
ATOM 3648 C C . LEU B 1 66 ? 10.758 -26.969 3.154 1 98.44 66 LEU B C 1
ATOM 3650 O O . LEU B 1 66 ? 9.664 -26.438 2.939 1 98.44 66 LEU B O 1
ATOM 3654 N N . GLN B 1 67 ? 11.312 -27.875 2.354 1 98.56 67 GLN B N 1
ATOM 3655 C CA . GLN B 1 67 ? 10.562 -28.672 1.396 1 98.56 67 GLN B CA 1
ATOM 3656 C C . GLN B 1 67 ? 10.797 -30.172 1.627 1 98.56 67 GLN B C 1
ATOM 3658 O O . GLN B 1 67 ? 11.609 -30.547 2.465 1 98.56 67 GLN B O 1
ATOM 3663 N N . THR B 1 68 ? 9.992 -30.984 1.011 1 98.81 68 THR B N 1
ATOM 3664 C CA . THR B 1 68 ? 10.047 -32.438 1.274 1 98.81 68 THR B CA 1
ATOM 3665 C C . THR B 1 68 ? 10.375 -33.188 -0.001 1 98.81 68 THR B C 1
ATOM 3667 O O . THR B 1 68 ? 9.773 -32.969 -1.05 1 98.81 68 THR B O 1
ATOM 3670 N N . ILE B 1 69 ? 11.305 -34.062 0.072 1 98.62 69 ILE B N 1
ATOM 3671 C CA . ILE B 1 69 ? 11.688 -34.938 -1.018 1 98.62 69 ILE B CA 1
ATOM 3672 C C . ILE B 1 69 ? 11.562 -36.406 -0.56 1 98.62 69 ILE B C 1
ATOM 3674 O O . ILE B 1 69 ? 11.914 -36.719 0.575 1 98.62 69 ILE B O 1
ATOM 3678 N N . ALA B 1 70 ? 11.07 -37.25 -1.446 1 98.5 70 ALA B N 1
ATOM 3679 C CA . ALA B 1 70 ? 10.938 -38.656 -1.146 1 98.5 70 ALA B CA 1
ATOM 3680 C C . ALA B 1 70 ? 11.367 -39.531 -2.334 1 98.5 70 ALA B C 1
ATOM 3682 O O . ALA B 1 70 ? 11.43 -39.031 -3.467 1 98.5 70 ALA B O 1
ATOM 3683 N N . ARG B 1 71 ? 11.703 -40.656 -1.988 1 96.62 71 ARG B N 1
ATOM 3684 C CA . ARG B 1 71 ? 12.148 -41.625 -2.996 1 96.62 71 ARG B CA 1
ATOM 3685 C C . ARG B 1 71 ? 11.516 -43 -2.766 1 96.62 71 ARG B C 1
ATOM 3687 O O . ARG B 1 71 ? 11.445 -43.469 -1.63 1 96.62 71 ARG B O 1
ATOM 3694 N N . LEU B 1 72 ? 10.945 -43.594 -3.811 1 97.44 72 LEU B N 1
ATOM 3695 C CA . LEU B 1 72 ? 10.5 -44.969 -3.826 1 97.44 72 LEU B CA 1
ATOM 3696 C C . LEU B 1 72 ? 11.352 -45.812 -4.77 1 97.44 72 LEU B C 1
ATOM 3698 O O . LEU B 1 72 ? 11.742 -45.344 -5.84 1 97.44 72 LEU B O 1
ATOM 3702 N N . GLY B 1 73 ? 11.586 -47.031 -4.379 1 95.5 73 GLY B N 1
ATOM 3703 C CA . GLY B 1 73 ? 12.422 -47.906 -5.188 1 95.5 73 GLY B CA 1
ATOM 3704 C C . GLY B 1 73 ? 13.875 -47.938 -4.734 1 95.5 73 GLY B C 1
ATOM 3705 O O . GLY B 1 73 ? 14.164 -47.781 -3.547 1 95.5 73 GLY B O 1
ATOM 3706 N N . PRO B 1 74 ? 14.789 -48.188 -5.664 1 95.5 74 PRO B N 1
ATOM 3707 C CA . PRO B 1 74 ? 16.203 -48.312 -5.289 1 95.5 74 PRO B CA 1
ATOM 3708 C C . PRO B 1 74 ? 16.781 -47 -4.75 1 95.5 74 PRO B C 1
ATOM 3710 O O . PRO B 1 74 ? 16.422 -45.906 -5.234 1 95.5 74 PRO B O 1
ATOM 3713 N N . GLU B 1 75 ? 17.719 -47.156 -3.91 1 90.88 75 GLU B N 1
ATOM 3714 C CA . GLU B 1 75 ? 18.344 -46 -3.266 1 90.88 75 GLU B CA 1
ATOM 3715 C C . GLU B 1 75 ? 19.328 -45.312 -4.207 1 90.88 75 GLU B C 1
ATOM 3717 O O . GLU B 1 75 ? 19.641 -44.125 -4.02 1 90.88 75 GLU B O 1
ATOM 3722 N N . THR B 1 76 ? 19.734 -46.125 -5.164 1 92.06 76 THR B N 1
ATOM 3723 C CA . THR B 1 76 ? 20.734 -45.594 -6.09 1 92.06 76 THR B CA 1
ATOM 3724 C C . THR B 1 76 ? 20.188 -45.625 -7.52 1 92.06 76 THR B C 1
ATOM 3726 O O . THR B 1 76 ? 19.172 -46.25 -7.797 1 92.06 76 THR B O 1
ATOM 3729 N N . GLY B 1 77 ? 20.812 -44.781 -8.344 1 94.44 77 GLY B N 1
ATOM 3730 C CA . GLY B 1 77 ? 20.422 -44.719 -9.742 1 94.44 77 GLY B CA 1
ATOM 3731 C C . GLY B 1 77 ? 19.641 -43.469 -10.086 1 94.44 77 GLY B C 1
ATOM 3732 O O . GLY B 1 77 ? 19.094 -42.812 -9.195 1 94.44 77 GLY B O 1
ATOM 3733 N N . THR B 1 78 ? 19.594 -43.25 -11.375 1 96.19 78 THR B N 1
ATOM 3734 C CA . THR B 1 78 ? 18.859 -42.094 -11.852 1 96.19 78 THR B CA 1
ATOM 3735 C C . THR B 1 78 ? 17.359 -42.375 -11.812 1 96.19 78 THR B C 1
ATOM 3737 O O . THR B 1 78 ? 16.875 -43.344 -12.383 1 96.19 78 THR B O 1
ATOM 3740 N N . PRO B 1 79 ? 16.656 -41.531 -11.141 1 98.12 79 PRO B N 1
ATOM 3741 C CA . PRO B 1 79 ? 15.203 -41.719 -11.125 1 98.12 79 PRO B CA 1
ATOM 3742 C C . PRO B 1 79 ? 14.586 -41.688 -12.523 1 98.12 79 PRO B C 1
ATOM 3744 O O . PRO B 1 79 ? 14.977 -40.875 -13.352 1 98.12 79 PRO B O 1
ATOM 3747 N N . ALA B 1 80 ? 13.664 -42.594 -12.742 1 98.12 80 ALA B N 1
ATOM 3748 C CA . ALA B 1 80 ? 12.992 -42.656 -14.039 1 98.12 80 ALA B CA 1
ATOM 3749 C C . ALA B 1 80 ? 11.898 -41.594 -14.133 1 98.12 80 ALA B C 1
ATOM 3751 O O . ALA B 1 80 ? 11.539 -41.156 -15.234 1 98.12 80 ALA B O 1
ATOM 3752 N N . LEU B 1 81 ? 11.391 -41.281 -12.93 1 98.62 81 LEU B N 1
ATOM 3753 C CA . LEU B 1 81 ? 10.266 -40.344 -12.891 1 98.62 81 LEU B CA 1
ATOM 3754 C C . LEU B 1 81 ? 10.328 -39.469 -11.641 1 98.62 81 LEU B C 1
ATOM 3756 O O . LEU B 1 81 ? 10.633 -39.969 -10.555 1 98.62 81 LEU B O 1
ATOM 3760 N N . LEU B 1 82 ? 10.102 -38.219 -11.906 1 98.88 82 LEU B N 1
ATOM 3761 C CA . LEU B 1 82 ? 9.93 -37.219 -10.844 1 98.88 82 LEU B CA 1
ATOM 3762 C C . LEU B 1 82 ? 8.516 -36.656 -10.859 1 98.88 82 LEU B C 1
ATOM 3764 O O . LEU B 1 82 ? 8.031 -36.219 -11.906 1 98.88 82 LEU B O 1
ATOM 3768 N N . LEU B 1 83 ? 7.828 -36.75 -9.742 1 98.94 83 LEU B N 1
ATOM 3769 C CA . LEU B 1 83 ? 6.602 -36 -9.531 1 98.94 83 LEU B CA 1
ATOM 3770 C C . LEU B 1 83 ? 6.863 -34.781 -8.656 1 98.94 83 LEU B C 1
ATOM 3772 O O . LEU B 1 83 ? 7.316 -34.906 -7.516 1 98.94 83 LEU B O 1
ATOM 3776 N N . ASN B 1 84 ? 6.613 -33.562 -9.25 1 98.81 84 ASN B N 1
ATOM 3777 C CA . ASN B 1 84 ? 6.945 -32.312 -8.617 1 98.81 84 ASN B CA 1
ATOM 3778 C C . ASN B 1 84 ? 5.703 -31.453 -8.367 1 98.81 84 ASN B C 1
ATOM 3780 O O . ASN B 1 84 ? 4.82 -31.375 -9.219 1 98.81 84 ASN B O 1
ATOM 3784 N N . GLY B 1 85 ? 5.602 -30.891 -7.184 1 98.75 85 GLY B N 1
ATOM 3785 C CA . GLY B 1 85 ? 4.523 -29.984 -6.863 1 98.75 85 GLY B CA 1
ATOM 3786 C C . GLY B 1 85 ? 4.906 -28.953 -5.82 1 98.75 85 GLY B C 1
ATOM 3787 O O . GLY B 1 85 ? 5.727 -29.219 -4.941 1 98.75 85 GLY B O 1
ATOM 3788 N N . HIS B 1 86 ? 4.312 -27.781 -5.926 1 98.44 86 HIS B N 1
ATOM 3789 C CA . HIS B 1 86 ? 4.723 -26.734 -5.004 1 98.44 86 HIS B CA 1
ATOM 3790 C C . HIS B 1 86 ? 3.766 -26.625 -3.822 1 98.44 86 HIS B C 1
ATOM 3792 O O . HIS B 1 86 ? 2.557 -26.812 -3.98 1 98.44 86 HIS B O 1
ATOM 3798 N N . LEU B 1 87 ? 4.359 -26.219 -2.699 1 98.69 87 LEU B N 1
ATOM 3799 C CA . LEU B 1 87 ? 3.654 -26.203 -1.424 1 98.69 87 LEU B CA 1
ATOM 3800 C C . LEU B 1 87 ? 2.975 -24.859 -1.203 1 98.69 87 LEU B C 1
ATOM 3802 O O . LEU B 1 87 ? 1.99 -24.766 -0.465 1 98.69 87 LEU B O 1
ATOM 3806 N N . ASP B 1 88 ? 3.533 -23.812 -1.789 1 95.62 88 ASP B N 1
ATOM 3807 C CA . ASP B 1 88 ? 3.049 -22.469 -1.472 1 95.62 88 ASP B CA 1
ATOM 3808 C C . ASP B 1 88 ? 1.761 -22.156 -2.229 1 95.62 88 ASP B C 1
ATOM 3810 O O . ASP B 1 88 ? 1.525 -22.703 -3.312 1 95.62 88 ASP B O 1
ATOM 3814 N N . MET B 1 89 ? 0.949 -21.312 -1.575 1 94.75 89 MET B N 1
ATOM 3815 C CA . MET B 1 89 ? -0.297 -20.875 -2.191 1 94.75 89 MET B CA 1
ATOM 3816 C C . MET B 1 89 ? -0.362 -19.344 -2.252 1 94.75 89 MET B C 1
ATOM 3818 O O . MET B 1 89 ? 0.331 -18.672 -1.499 1 94.75 89 MET B O 1
ATOM 3822 N N . ASP B 1 90 ? -1.119 -18.844 -3.184 1 91.31 90 ASP B N 1
ATOM 3823 C CA . ASP B 1 90 ? -1.321 -17.406 -3.359 1 91.31 90 ASP B CA 1
ATOM 3824 C C . ASP B 1 90 ? -2.207 -16.828 -2.254 1 91.31 90 ASP B C 1
ATOM 3826 O O . ASP B 1 90 ? -2.955 -17.562 -1.608 1 91.31 90 ASP B O 1
ATOM 3830 N N . PRO B 1 91 ? -2.076 -15.477 -2.064 1 91.75 91 PRO B N 1
ATOM 3831 C CA . PRO B 1 91 ? -3.012 -14.867 -1.118 1 91.75 91 PRO B CA 1
ATOM 3832 C C . PRO B 1 91 ? -4.465 -14.984 -1.566 1 91.75 91 PRO B C 1
ATOM 3834 O O . PRO B 1 91 ? -4.742 -15.086 -2.764 1 91.75 91 PRO B O 1
ATOM 3837 N N . LEU B 1 92 ? -5.332 -14.922 -0.536 1 91.19 92 LEU B N 1
ATOM 3838 C CA . LEU B 1 92 ? -6.754 -15.094 -0.812 1 91.19 92 LEU B CA 1
ATOM 3839 C C . LEU B 1 92 ? -7.359 -13.812 -1.372 1 91.19 92 LEU B C 1
ATOM 3841 O O . LEU B 1 92 ? -6.941 -12.711 -1.008 1 91.19 92 LEU B O 1
ATOM 3845 N N . GLY B 1 93 ? -8.273 -13.992 -2.27 1 88.56 93 GLY B N 1
ATOM 3846 C CA . GLY B 1 93 ? -9.07 -12.867 -2.736 1 88.56 93 GLY B CA 1
ATOM 3847 C C . GLY B 1 93 ? -10.25 -12.555 -1.835 1 88.56 93 GLY B C 1
ATOM 3848 O O . GLY B 1 93 ? -10.516 -13.289 -0.876 1 88.56 93 GLY B O 1
ATOM 3849 N N . HIS B 1 94 ? -10.922 -11.43 -2.131 1 85.94 94 HIS B N 1
ATOM 3850 C CA . HIS B 1 94 ? -12.031 -10.992 -1.293 1 85.94 94 HIS B CA 1
ATOM 3851 C C . HIS B 1 94 ? -13.219 -11.945 -1.42 1 85.94 94 HIS B C 1
ATOM 3853 O O . HIS B 1 94 ? -14.031 -12.062 -0.497 1 85.94 94 HIS B O 1
ATOM 3859 N N . ASP B 1 95 ? -13.273 -12.672 -2.502 1 83.31 95 ASP B N 1
ATOM 3860 C CA . ASP B 1 95 ? -14.414 -13.539 -2.77 1 83.31 95 ASP B CA 1
ATOM 3861 C C . ASP B 1 95 ? -14.203 -14.93 -2.189 1 83.31 95 ASP B C 1
ATOM 3863 O O . ASP B 1 95 ? -15.023 -15.828 -2.389 1 83.31 95 ASP B O 1
ATOM 3867 N N . GLN B 1 96 ? -13.156 -15.055 -1.51 1 84.31 96 GLN B N 1
ATOM 3868 C CA . GLN B 1 96 ? -12.898 -16.359 -0.91 1 84.31 96 GLN B CA 1
ATOM 3869 C C . GLN B 1 96 ? -14 -16.75 0.066 1 84.31 96 GLN B C 1
ATOM 3871 O O . GLN B 1 96 ? -14.508 -15.906 0.812 1 84.31 96 GLN B O 1
ATOM 3876 N N . PRO B 1 97 ? -14.266 -18.031 -0.001 1 83.88 97 PRO B N 1
ATOM 3877 C CA . PRO B 1 97 ? -15.273 -18.5 0.953 1 83.88 97 PRO B CA 1
ATOM 3878 C C . PRO B 1 97 ? -14.906 -18.188 2.4 1 83.88 97 PRO B C 1
ATOM 3880 O O . PRO B 1 97 ? -13.727 -17.969 2.711 1 83.88 97 PRO B O 1
ATOM 3883 N N . ARG B 1 98 ? -15.883 -18.156 3.318 1 85 98 ARG B N 1
ATOM 3884 C CA . ARG B 1 98 ? -15.758 -17.75 4.711 1 85 98 ARG B CA 1
ATOM 3885 C C . ARG B 1 98 ? -14.82 -18.672 5.477 1 85 98 ARG B C 1
ATOM 3887 O O . ARG B 1 98 ? -14.141 -18.25 6.414 1 85 98 ARG B O 1
ATOM 3894 N N . THR B 1 99 ? -14.891 -20.062 5.086 1 93.69 99 THR B N 1
ATOM 3895 C CA . THR B 1 99 ? -14.016 -21.031 5.73 1 93.69 99 THR B CA 1
ATOM 3896 C C . THR B 1 99 ? -13.062 -21.656 4.715 1 93.69 99 THR B C 1
ATOM 3898 O O . THR B 1 99 ? -13.172 -22.844 4.402 1 93.69 99 THR B O 1
ATOM 3901 N N . PRO B 1 100 ? -12.164 -20.859 4.359 1 94.88 100 PRO B N 1
ATOM 3902 C CA . PRO B 1 100 ? -11.359 -21.281 3.207 1 94.88 100 PRO B CA 1
ATOM 3903 C C . PRO B 1 100 ? -10.469 -22.469 3.514 1 94.88 100 PRO B C 1
ATOM 3905 O O . PRO B 1 100 ? -10.07 -23.203 2.6 1 94.88 100 PRO B O 1
ATOM 3908 N N . PHE B 1 101 ? -10.188 -22.812 4.785 1 97.69 101 PHE B N 1
ATOM 3909 C CA . PHE B 1 101 ? -9.227 -23.859 5.121 1 97.69 101 PHE B CA 1
ATOM 3910 C C . PHE B 1 101 ? -9.945 -25.109 5.617 1 97.69 101 PHE B C 1
ATOM 3912 O O . PHE B 1 101 ? -9.328 -25.969 6.242 1 97.69 101 PHE B O 1
ATOM 3919 N N . THR B 1 102 ? -11.211 -25.172 5.398 1 97.75 102 THR B N 1
ATOM 3920 C CA . THR B 1 102 ? -12.023 -26.359 5.598 1 97.75 102 THR B CA 1
ATOM 3921 C C . THR B 1 102 ? -12.586 -26.859 4.27 1 97.75 102 THR B C 1
ATOM 3923 O O . THR B 1 102 ? -13.469 -26.234 3.686 1 97.75 102 THR B O 1
ATOM 3926 N N . ALA B 1 103 ? -12.094 -28.016 3.904 1 97.88 103 ALA B N 1
ATOM 3927 C CA . ALA B 1 103 ? -12.555 -28.562 2.631 1 97.88 103 ALA B CA 1
ATOM 3928 C C . ALA B 1 103 ? -14.031 -28.953 2.699 1 97.88 103 ALA B C 1
ATOM 3930 O O . ALA B 1 103 ? -14.5 -29.469 3.715 1 97.88 103 ALA B O 1
ATOM 3931 N N . ARG B 1 104 ? -14.734 -28.672 1.634 1 97.31 104 ARG B N 1
ATOM 3932 C CA . ARG B 1 104 ? -16.156 -29 1.551 1 97.31 104 ARG B CA 1
ATOM 3933 C C . ARG B 1 104 ? -16.5 -29.625 0.202 1 97.31 104 ARG B C 1
ATOM 3935 O O . ARG B 1 104 ? -16.188 -29.047 -0.847 1 97.31 104 ARG B O 1
ATOM 3942 N N . ARG B 1 105 ? -17.156 -30.75 0.29 1 97.62 105 ARG B N 1
ATOM 3943 C CA . ARG B 1 105 ? -17.594 -31.422 -0.938 1 97.62 105 ARG B CA 1
ATOM 3944 C C . ARG B 1 105 ? -18.984 -30.969 -1.355 1 97.62 105 ARG B C 1
ATOM 3946 O O . ARG B 1 105 ? -19.875 -30.812 -0.514 1 97.62 105 ARG B O 1
ATOM 3953 N N . ASP B 1 106 ? -19.109 -30.641 -2.58 1 96.94 106 ASP B N 1
ATOM 3954 C CA . ASP B 1 106 ? -20.375 -30.406 -3.262 1 96.94 106 ASP B CA 1
ATOM 3955 C C . ASP B 1 106 ? -20.422 -31.141 -4.598 1 96.94 106 ASP B C 1
ATOM 3957 O O . ASP B 1 106 ? -20.016 -30.609 -5.625 1 96.94 106 ASP B O 1
ATOM 3961 N N . GLY B 1 107 ? -21.016 -32.438 -4.527 1 97.44 107 GLY B N 1
ATOM 3962 C CA . GLY B 1 107 ? -20.969 -33.281 -5.719 1 97.44 107 GLY B CA 1
ATOM 3963 C C . GLY B 1 107 ? -19.547 -33.656 -6.125 1 97.44 107 GLY B C 1
ATOM 3964 O O . GLY B 1 107 ? -18.781 -34.188 -5.32 1 97.44 107 GLY B O 1
ATOM 3965 N N . ASP B 1 108 ? -19.219 -33.25 -7.336 1 98.06 108 ASP B N 1
ATOM 3966 C CA . ASP B 1 108 ? -17.891 -33.562 -7.859 1 98.06 108 ASP B CA 1
ATOM 3967 C C . ASP B 1 108 ? -16.891 -32.438 -7.547 1 98.06 108 ASP B C 1
ATOM 3969 O O . ASP B 1 108 ? -15.742 -32.5 -7.988 1 98.06 108 ASP B O 1
ATOM 3973 N N . ARG B 1 109 ? -17.375 -31.438 -6.797 1 97.69 109 ARG B N 1
ATOM 3974 C CA . ARG B 1 109 ? -16.531 -30.297 -6.473 1 97.69 109 ARG B CA 1
ATOM 3975 C C . ARG B 1 109 ? -16.016 -30.391 -5.035 1 97.69 109 ARG B C 1
ATOM 3977 O O . ARG B 1 109 ? -16.797 -30.672 -4.117 1 97.69 109 ARG B O 1
ATOM 3984 N N . LEU B 1 110 ? -14.742 -30.266 -4.879 1 98.25 110 LEU B N 1
ATOM 3985 C CA . LEU B 1 110 ? -14.141 -30.094 -3.561 1 98.25 110 LEU B CA 1
ATOM 3986 C C . LEU B 1 110 ? -13.633 -28.672 -3.373 1 98.25 110 LEU B C 1
ATOM 3988 O O . LEU B 1 110 ? -12.648 -28.281 -4 1 98.25 110 LEU B O 1
ATOM 3992 N N . TYR B 1 111 ? -14.289 -27.953 -2.494 1 97.25 111 TYR B N 1
ATOM 3993 C CA . TYR B 1 111 ? -13.945 -26.562 -2.227 1 97.25 111 TYR B CA 1
ATOM 3994 C C . TYR B 1 111 ? -12.883 -26.469 -1.14 1 97.25 111 TYR B C 1
ATOM 3996 O O . TYR B 1 111 ? -12.859 -27.266 -0.21 1 97.25 111 TYR B O 1
ATOM 4004 N N . GLY B 1 112 ? -12.016 -25.5 -1.275 1 97.06 112 GLY B N 1
ATOM 4005 C CA . GLY B 1 112 ? -10.977 -25.234 -0.293 1 97.06 112 GLY B CA 1
ATOM 4006 C C . GLY B 1 112 ? -9.844 -24.391 -0.836 1 97.06 112 GLY B C 1
ATOM 4007 O O . GLY B 1 112 ? -9.492 -24.484 -2.014 1 97.06 112 GLY B O 1
ATOM 4008 N N . ALA B 1 113 ? -9.266 -23.609 0.079 1 95.81 113 ALA B N 1
ATOM 4009 C CA . ALA B 1 113 ? -8.164 -22.734 -0.33 1 95.81 113 ALA B CA 1
ATOM 4010 C C . ALA B 1 113 ? -6.953 -23.547 -0.767 1 95.81 113 ALA B C 1
ATOM 4012 O O . ALA B 1 113 ? -6.551 -24.484 -0.083 1 95.81 113 ALA B O 1
ATOM 4013 N N . GLY B 1 114 ? -6.457 -23.188 -1.943 1 95.31 114 GLY B N 1
ATOM 4014 C CA . GLY B 1 114 ? -5.234 -23.812 -2.434 1 95.31 114 GLY B CA 1
ATOM 4015 C C . GLY B 1 114 ? -5.488 -25.094 -3.193 1 95.31 114 GLY B C 1
ATOM 4016 O O . GLY B 1 114 ? -4.586 -25.625 -3.855 1 95.31 114 GLY B O 1
ATOM 4017 N N . LEU B 1 115 ? -6.695 -25.625 -3.164 1 96.94 115 LEU B N 1
ATOM 4018 C CA . LEU B 1 115 ? -6.965 -26.891 -3.83 1 96.94 115 LEU B CA 1
ATOM 4019 C C . LEU B 1 115 ? -6.758 -26.766 -5.336 1 96.94 115 LEU B C 1
ATOM 4021 O O . LEU B 1 115 ? -6.191 -27.672 -5.965 1 96.94 115 L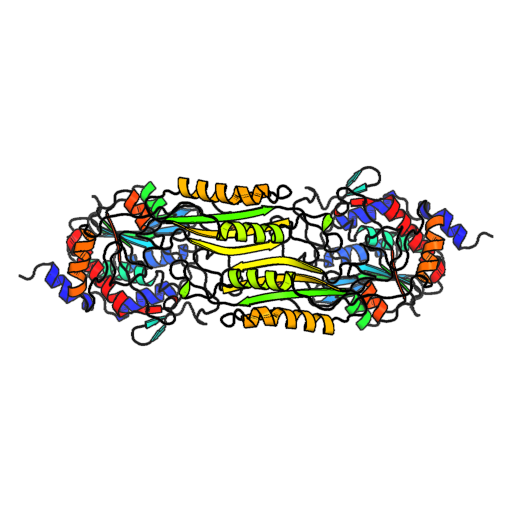EU B O 1
ATOM 4025 N N . HIS B 1 116 ? -7.188 -25.688 -5.824 1 93.94 116 HIS B N 1
ATOM 4026 C CA . HIS B 1 116 ? -7.027 -25.484 -7.258 1 93.94 116 HIS B CA 1
ATOM 4027 C C . HIS B 1 116 ? -5.555 -25.359 -7.637 1 93.94 116 HIS B C 1
ATOM 4029 O O . HIS B 1 116 ? -5.102 -26 -8.594 1 93.94 116 HIS B O 1
ATOM 4035 N N . ASN B 1 117 ? -4.723 -24.688 -6.953 1 94.06 117 ASN B N 1
ATOM 4036 C CA . ASN B 1 117 ? -3.32 -24.422 -7.242 1 94.06 117 ASN B CA 1
ATOM 4037 C C . ASN B 1 117 ? -2.453 -24.547 -5.992 1 94.06 117 ASN B C 1
ATOM 4039 O O . ASN B 1 117 ? -2.291 -23.594 -5.238 1 94.06 117 ASN B O 1
ATOM 4043 N N . MET B 1 118 ? -1.864 -25.609 -5.648 1 96.94 118 MET B N 1
ATOM 4044 C CA . MET B 1 118 ? -2.115 -26.859 -6.375 1 96.94 118 MET B CA 1
ATOM 4045 C C . MET B 1 118 ? -2.211 -28.031 -5.422 1 96.94 118 MET B C 1
ATOM 4047 O O . MET B 1 118 ? -1.68 -29.109 -5.703 1 96.94 118 MET B O 1
ATOM 4051 N N . LYS B 1 119 ? -2.865 -27.766 -4.285 1 98.62 119 LYS B N 1
ATOM 4052 C CA . LYS B 1 119 ? -2.92 -28.797 -3.244 1 98.62 119 LYS B CA 1
ATOM 4053 C C . LYS B 1 119 ? -3.643 -30.047 -3.736 1 98.62 119 LYS B C 1
ATOM 4055 O O . LYS B 1 119 ? -3.377 -31.141 -3.258 1 98.62 119 LYS B O 1
ATOM 4060 N N . SER B 1 120 ? -4.543 -29.938 -4.676 1 98.81 120 SER B N 1
ATOM 4061 C CA . SER B 1 120 ? -5.125 -31.141 -5.273 1 98.81 120 SER B CA 1
ATOM 4062 C C . SER B 1 120 ? -4.094 -31.906 -6.094 1 98.81 120 SER B C 1
ATOM 4064 O O . SER B 1 120 ? -4.137 -33.125 -6.164 1 98.81 120 SER B O 1
ATOM 4066 N N . GLY B 1 121 ? -3.225 -31.188 -6.77 1 98.88 121 GLY B N 1
ATOM 4067 C CA . GLY B 1 121 ? -2.096 -31.828 -7.422 1 98.88 121 GLY B CA 1
ATOM 4068 C C . GLY B 1 121 ? -1.178 -32.531 -6.449 1 98.88 121 GLY B C 1
ATOM 4069 O O . GLY B 1 121 ? -0.711 -33.656 -6.73 1 98.88 121 GLY B O 1
ATOM 4070 N N . LEU B 1 122 ? -0.955 -31.906 -5.297 1 98.94 122 LEU B N 1
ATOM 4071 C CA . LEU B 1 122 ? -0.163 -32.531 -4.246 1 98.94 122 LEU B CA 1
ATOM 4072 C C . LEU B 1 122 ? -0.838 -33.812 -3.75 1 98.94 122 LEU B C 1
ATOM 4074 O O . LEU B 1 122 ? -0.174 -34.812 -3.531 1 98.94 122 LEU B O 1
ATOM 4078 N N . ALA B 1 123 ? -2.125 -33.719 -3.59 1 98.94 123 ALA B N 1
ATOM 4079 C CA . ALA B 1 123 ? -2.881 -34.906 -3.166 1 98.94 123 ALA B CA 1
ATOM 4080 C C . ALA B 1 123 ? -2.756 -36.031 -4.184 1 98.94 123 ALA B C 1
ATOM 4082 O O . ALA B 1 123 ? -2.656 -37.188 -3.814 1 98.94 123 ALA B O 1
ATOM 4083 N N . ALA B 1 124 ? -2.797 -35.656 -5.43 1 98.94 124 ALA B N 1
ATOM 4084 C CA . ALA B 1 124 ? -2.65 -36.656 -6.492 1 98.94 124 ALA B CA 1
ATOM 4085 C C . ALA B 1 124 ? -1.281 -37.312 -6.43 1 98.94 124 ALA B C 1
ATOM 4087 O O . ALA B 1 124 ? -1.169 -38.531 -6.609 1 98.94 124 ALA B O 1
ATOM 4088 N N . ILE B 1 125 ? -0.219 -36.562 -6.219 1 98.94 125 ILE B N 1
ATOM 4089 C CA . ILE B 1 125 ? 1.13 -37.094 -6.09 1 98.94 125 ILE B CA 1
ATOM 4090 C C . ILE B 1 125 ? 1.188 -38.062 -4.906 1 98.94 125 ILE B C 1
ATOM 4092 O O . ILE B 1 125 ? 1.675 -39.188 -5.043 1 98.94 125 ILE B O 1
ATOM 4096 N N . LEU B 1 126 ? 0.683 -37.594 -3.766 1 98.94 126 LEU B N 1
ATOM 4097 C CA . LEU B 1 126 ? 0.666 -38.438 -2.572 1 98.94 126 LEU B CA 1
ATOM 4098 C C . LEU B 1 126 ? -0.121 -39.719 -2.822 1 98.94 126 LEU B C 1
ATOM 4100 O O . LEU B 1 126 ? 0.335 -40.812 -2.473 1 98.94 126 LEU B O 1
ATOM 4104 N N . GLY B 1 127 ? -1.283 -39.562 -3.389 1 98.88 127 GLY B N 1
ATOM 4105 C CA . GLY B 1 127 ? -2.107 -40.719 -3.697 1 98.88 127 GLY B CA 1
ATOM 4106 C C . GLY B 1 127 ? -1.414 -41.719 -4.602 1 98.88 127 GLY B C 1
ATOM 4107 O O . GLY B 1 127 ? -1.454 -42.938 -4.344 1 98.88 127 GLY B O 1
ATOM 4108 N N . ALA B 1 128 ? -0.801 -41.219 -5.652 1 98.75 128 ALA B N 1
ATOM 4109 C CA . ALA B 1 128 ? -0.074 -42.094 -6.574 1 98.75 128 ALA B CA 1
ATOM 4110 C C . ALA B 1 128 ? 1.021 -42.875 -5.848 1 98.75 128 ALA B C 1
ATOM 4112 O O . ALA B 1 128 ? 1.154 -44.062 -6.031 1 98.75 128 ALA B O 1
ATOM 4113 N N . ALA B 1 129 ? 1.777 -42.188 -5.055 1 98.69 129 ALA B N 1
ATOM 4114 C CA . ALA B 1 129 ? 2.877 -42.781 -4.32 1 98.69 129 ALA B CA 1
ATOM 4115 C C . ALA B 1 129 ? 2.363 -43.875 -3.367 1 98.69 129 ALA B C 1
ATOM 4117 O O . ALA B 1 129 ? 2.953 -44.938 -3.26 1 98.69 129 ALA B O 1
ATOM 4118 N N . ILE B 1 130 ? 1.318 -43.562 -2.662 1 98.69 130 ILE B N 1
ATOM 4119 C CA . ILE B 1 130 ? 0.73 -44.5 -1.7 1 98.69 130 ILE B CA 1
ATOM 4120 C C . ILE B 1 130 ? 0.235 -45.75 -2.424 1 98.69 130 ILE B C 1
ATOM 4122 O O . ILE B 1 130 ? 0.469 -46.875 -1.968 1 98.69 130 ILE B O 1
ATOM 4126 N N . MET B 1 131 ? -0.429 -45.562 -3.562 1 98.31 131 MET B N 1
ATOM 4127 C CA . MET B 1 131 ? -0.904 -46.688 -4.34 1 98.31 131 MET B CA 1
ATOM 4128 C C . MET B 1 131 ? 0.261 -47.562 -4.789 1 98.31 131 MET B C 1
ATOM 4130 O O . MET B 1 131 ? 0.19 -48.781 -4.707 1 98.31 131 MET B O 1
ATOM 4134 N N . VAL B 1 132 ? 1.312 -46.938 -5.246 1 97.31 132 VAL B N 1
ATOM 4135 C CA . VAL B 1 132 ? 2.492 -47.688 -5.684 1 97.31 132 VAL B CA 1
ATOM 4136 C C . VAL B 1 132 ? 3.078 -48.469 -4.508 1 97.31 132 VAL B C 1
ATOM 4138 O O . VAL B 1 132 ? 3.379 -49.656 -4.629 1 97.31 132 VAL B O 1
ATOM 4141 N N . ARG B 1 133 ? 3.217 -47.812 -3.389 1 97.12 133 ARG B N 1
ATOM 4142 C CA . ARG B 1 133 ? 3.777 -48.469 -2.199 1 97.12 133 ARG B CA 1
ATOM 4143 C C . ARG B 1 133 ? 2.916 -49.625 -1.749 1 97.12 133 ARG B C 1
ATOM 4145 O O . ARG B 1 133 ? 3.432 -50.719 -1.482 1 97.12 133 ARG B O 1
ATOM 4152 N N . ARG B 1 134 ? 1.655 -49.469 -1.688 1 96.69 134 ARG B N 1
ATOM 4153 C CA . ARG B 1 134 ? 0.732 -50.469 -1.164 1 96.69 134 ARG B CA 1
ATOM 4154 C C . ARG B 1 134 ? 0.589 -51.625 -2.131 1 96.69 134 ARG B C 1
ATOM 4156 O O . ARG B 1 134 ? 0.283 -52.75 -1.717 1 96.69 134 ARG B O 1
ATOM 4163 N N . SER B 1 135 ? 0.741 -51.375 -3.393 1 94.31 135 SER B N 1
ATOM 4164 C CA . SER B 1 135 ? 0.598 -52.438 -4.398 1 94.31 135 SER B CA 1
ATOM 4165 C C . SER B 1 135 ? 1.676 -53.5 -4.246 1 94.31 135 SER B C 1
ATOM 4167 O O . SER B 1 135 ? 1.504 -54.625 -4.699 1 94.31 135 SER B O 1
ATOM 4169 N N . GLY B 1 136 ? 2.887 -53.094 -3.766 1 90.69 136 GLY B N 1
ATOM 4170 C CA . GLY B 1 136 ? 4.004 -54 -3.629 1 90.69 136 GLY B CA 1
ATOM 4171 C C . GLY B 1 136 ? 4.766 -54.219 -4.922 1 90.69 136 GLY B C 1
ATOM 4172 O O . GLY B 1 136 ? 5.668 -55.062 -4.988 1 90.69 136 GLY B O 1
ATOM 4173 N N . ILE B 1 137 ? 4.406 -53.469 -5.879 1 90.5 137 ILE B N 1
ATOM 4174 C CA . ILE B 1 137 ? 5.109 -53.625 -7.148 1 90.5 137 ILE B CA 1
ATOM 4175 C C . ILE B 1 137 ? 6.586 -53.281 -6.957 1 90.5 137 ILE B C 1
ATOM 4177 O O . ILE B 1 137 ? 6.926 -52.344 -6.215 1 90.5 137 ILE B O 1
ATOM 4181 N N . ALA B 1 138 ? 7.453 -54.094 -7.609 1 89.88 138 ALA B N 1
ATOM 4182 C CA . ALA B 1 138 ? 8.891 -53.844 -7.547 1 89.88 138 ALA B CA 1
ATOM 4183 C C . ALA B 1 138 ? 9.289 -52.75 -8.555 1 89.88 138 ALA B C 1
ATOM 4185 O O . ALA B 1 138 ? 9.023 -52.906 -9.758 1 89.88 138 ALA B O 1
ATOM 4186 N N . LEU B 1 139 ? 9.875 -51.75 -8.07 1 94.38 139 LEU B N 1
ATOM 4187 C CA . LEU B 1 139 ? 10.398 -50.719 -8.945 1 94.38 139 LEU B CA 1
ATOM 4188 C C . LEU B 1 139 ? 11.859 -50.969 -9.289 1 94.38 139 LEU B C 1
ATOM 4190 O O . LEU B 1 139 ? 12.688 -51.156 -8.391 1 94.38 139 LEU B O 1
ATOM 4194 N N . ARG B 1 140 ? 12.195 -50.938 -10.508 1 95.94 140 ARG B N 1
ATOM 4195 C CA . ARG B 1 140 ? 13.555 -51.188 -10.977 1 95.94 140 ARG B CA 1
ATOM 4196 C C . ARG B 1 140 ? 14.367 -49.875 -10.992 1 95.94 140 ARG B C 1
ATOM 4198 O O . ARG B 1 140 ? 15.594 -49.906 -10.898 1 95.94 140 ARG B O 1
ATOM 4205 N N . ARG B 1 141 ? 13.68 -48.844 -11.148 1 97.25 141 ARG B N 1
ATOM 4206 C CA . ARG B 1 141 ? 14.273 -47.5 -11.086 1 97.25 141 ARG B CA 1
ATOM 4207 C C . ARG B 1 141 ? 13.531 -46.625 -10.086 1 97.25 141 ARG B C 1
ATOM 4209 O O . ARG B 1 141 ? 12.352 -46.844 -9.805 1 97.25 141 ARG B O 1
ATOM 4216 N N . PRO B 1 142 ? 14.203 -45.656 -9.562 1 97.44 142 PRO B N 1
ATOM 4217 C CA . PRO B 1 142 ? 13.586 -44.844 -8.508 1 97.44 142 PRO B CA 1
ATOM 4218 C C . PRO B 1 142 ? 12.477 -43.938 -9.031 1 97.44 142 PRO B C 1
ATOM 4220 O O . PRO B 1 142 ? 12.57 -43.406 -10.141 1 97.44 142 PRO B O 1
ATOM 4223 N N . LEU B 1 143 ? 11.469 -43.812 -8.195 1 98.38 143 LEU B N 1
ATOM 4224 C CA . LEU B 1 143 ? 10.469 -42.75 -8.273 1 98.38 143 LEU B CA 1
ATOM 4225 C C . LEU B 1 143 ? 10.766 -41.656 -7.27 1 98.38 143 LEU B C 1
ATOM 4227 O O . LEU B 1 143 ? 10.859 -41.906 -6.066 1 98.38 143 LEU B O 1
ATOM 4231 N N . LEU B 1 144 ? 10.93 -40.469 -7.781 1 98.56 144 LEU B N 1
ATOM 4232 C CA . LEU B 1 144 ? 11.195 -39.312 -6.898 1 98.56 144 LEU B CA 1
ATOM 4233 C C . LEU B 1 144 ? 9.945 -38.469 -6.734 1 98.56 144 LEU B C 1
ATOM 4235 O O . LEU B 1 144 ? 9.211 -38.25 -7.699 1 98.56 144 LEU B O 1
ATOM 4239 N N . LEU B 1 145 ? 9.719 -38.062 -5.492 1 98.81 145 LEU B N 1
ATOM 4240 C CA . LEU B 1 145 ? 8.68 -37.125 -5.16 1 98.81 145 LEU B CA 1
ATOM 4241 C C . LEU B 1 145 ? 9.281 -35.812 -4.605 1 98.81 145 LEU B C 1
ATOM 4243 O O . LEU B 1 145 ? 10.148 -35.875 -3.727 1 98.81 145 LEU B O 1
ATOM 4247 N N . GLU B 1 146 ? 8.852 -34.75 -5.207 1 98.75 146 GLU B N 1
ATOM 4248 C CA . GLU B 1 146 ? 9.328 -33.469 -4.75 1 98.75 146 GLU B CA 1
ATOM 4249 C C . GLU B 1 146 ? 8.164 -32.531 -4.43 1 98.75 146 GLU B C 1
ATOM 4251 O O . GLU B 1 146 ? 7.348 -32.219 -5.301 1 98.75 146 GLU B O 1
ATOM 4256 N N . PHE B 1 147 ? 8.055 -32.125 -3.16 1 98.88 147 PHE B N 1
ATOM 4257 C CA . PHE B 1 147 ? 7.129 -31.094 -2.684 1 98.88 147 PHE B CA 1
ATOM 4258 C C . PHE B 1 147 ? 7.883 -29.812 -2.318 1 98.88 147 PHE B C 1
ATOM 4260 O O . PHE B 1 147 ? 8.477 -29.734 -1.244 1 98.88 147 PHE B O 1
ATOM 4267 N N . VAL B 1 148 ? 7.777 -28.781 -3.182 1 98.69 148 VAL B N 1
ATOM 4268 C CA . VAL B 1 148 ? 8.805 -27.75 -3.18 1 98.69 148 VAL B CA 1
ATOM 4269 C C . VAL B 1 148 ? 8.227 -26.453 -2.641 1 98.69 148 VAL B C 1
ATOM 4271 O O . VAL B 1 148 ? 7.016 -26.219 -2.719 1 98.69 148 VAL B O 1
ATOM 4274 N N . ALA B 1 149 ? 9.156 -25.641 -2.133 1 96.38 149 ALA B N 1
ATOM 4275 C CA . ALA B 1 149 ? 8.82 -24.312 -1.659 1 96.38 149 ALA B CA 1
ATOM 4276 C C . ALA B 1 149 ? 9.055 -23.266 -2.748 1 96.38 149 ALA B C 1
ATOM 4278 O O . ALA B 1 149 ? 9.992 -23.391 -3.543 1 96.38 149 ALA B O 1
ATOM 4279 N N . GLY B 1 150 ? 8.211 -22.266 -2.857 1 93.31 150 GLY B N 1
ATOM 4280 C CA . GLY B 1 150 ? 8.5 -21 -3.527 1 93.31 150 GLY B CA 1
ATOM 4281 C C . GLY B 1 150 ? 8.406 -21.094 -5.039 1 93.31 150 GLY B C 1
ATOM 4282 O O . GLY B 1 150 ? 9.188 -20.469 -5.758 1 93.31 150 GLY B O 1
ATOM 4283 N N . GLU B 1 151 ? 7.527 -21.984 -5.535 1 94.12 151 GLU B N 1
ATOM 4284 C CA . GLU B 1 151 ? 7.285 -21.891 -6.969 1 94.12 151 GLU B CA 1
ATOM 4285 C C . GLU B 1 151 ? 6.812 -20.5 -7.355 1 94.12 151 GLU B C 1
ATOM 4287 O O . GLU B 1 151 ? 7.25 -19.938 -8.367 1 94.12 151 GLU B O 1
ATOM 4292 N N . LEU B 1 152 ? 6.023 -19.922 -6.535 1 89.19 152 LEU B N 1
ATOM 4293 C CA . LEU B 1 152 ? 5.402 -18.641 -6.805 1 89.19 152 LEU B CA 1
ATOM 4294 C C . LEU B 1 152 ? 6.414 -17.5 -6.66 1 89.19 152 LEU B C 1
ATOM 4296 O O . LEU B 1 152 ? 6.105 -16.344 -6.965 1 89.19 152 LEU B O 1
ATOM 4300 N N . GLN B 1 153 ? 7.59 -17.844 -6.27 1 88.19 153 GLN B N 1
ATOM 4301 C CA . GLN B 1 153 ? 8.703 -16.891 -6.219 1 88.19 153 GLN B CA 1
ATOM 4302 C C . GLN B 1 153 ? 9.742 -17.219 -7.285 1 88.19 153 GLN B C 1
ATOM 4304 O O . GLN B 1 153 ? 10.922 -16.906 -7.117 1 88.19 153 GLN B O 1
ATOM 4309 N N . GLY B 1 154 ? 9.289 -17.938 -8.266 1 90.5 154 GLY B N 1
ATOM 4310 C CA . GLY B 1 154 ? 10.188 -18.234 -9.375 1 90.5 154 GLY B CA 1
ATOM 4311 C C . GLY B 1 154 ? 10.766 -19.625 -9.312 1 90.5 154 GLY B C 1
ATOM 4312 O O . GLY B 1 154 ? 11.648 -19.969 -10.102 1 90.5 154 GLY B O 1
ATOM 4313 N N . GLY B 1 155 ? 10.375 -20.406 -8.422 1 94.56 155 GLY B N 1
ATOM 4314 C CA . GLY B 1 155 ? 10.82 -21.781 -8.344 1 94.56 155 GLY B CA 1
ATOM 4315 C C . GLY B 1 155 ? 12.008 -21.984 -7.426 1 94.56 155 GLY B C 1
ATOM 4316 O O . GLY B 1 155 ? 12.914 -22.766 -7.73 1 94.56 155 GLY B O 1
ATOM 4317 N N . THR B 1 156 ? 12 -21.25 -6.34 1 92.81 156 THR B N 1
ATOM 4318 C CA . THR B 1 156 ? 13.125 -21.25 -5.41 1 92.81 156 THR B CA 1
ATOM 4319 C C . THR B 1 156 ? 13.461 -22.672 -4.961 1 92.81 156 THR B C 1
ATOM 4321 O O . THR B 1 156 ? 14.633 -23.062 -4.957 1 92.81 156 THR B O 1
ATOM 4324 N N . GLY B 1 157 ? 12.508 -23.422 -4.637 1 96.5 157 GLY B N 1
ATOM 4325 C CA . GLY B 1 157 ? 12.727 -24.781 -4.145 1 96.5 157 GLY B CA 1
ATOM 4326 C C . GLY B 1 157 ? 13.227 -25.719 -5.215 1 96.5 157 GLY B C 1
ATOM 4327 O O . GLY B 1 157 ? 14.195 -26.453 -5 1 96.5 157 GLY B O 1
ATOM 4328 N N . THR B 1 158 ? 12.555 -25.734 -6.344 1 97.94 158 THR B N 1
ATOM 4329 C CA . THR B 1 158 ? 12.969 -26.594 -7.449 1 97.94 158 THR B CA 1
ATOM 4330 C C . THR B 1 158 ? 14.398 -26.266 -7.879 1 97.94 158 THR B C 1
ATOM 4332 O O . THR B 1 158 ? 15.203 -27.172 -8.078 1 97.94 158 THR B O 1
ATOM 4335 N N . ARG B 1 159 ? 14.695 -25.016 -7.992 1 96.75 159 ARG B N 1
ATOM 4336 C CA . ARG B 1 159 ? 16.047 -24.609 -8.367 1 96.75 159 ARG B CA 1
ATOM 4337 C C . ARG B 1 159 ? 17.062 -25.078 -7.332 1 96.75 159 ARG B C 1
ATOM 4339 O O . ARG B 1 159 ? 18.156 -25.531 -7.691 1 96.75 159 ARG B O 1
ATOM 4346 N N . HIS B 1 160 ? 16.719 -24.906 -6.094 1 97.25 160 HIS B N 1
ATOM 4347 C CA . HIS B 1 160 ? 17.609 -25.359 -5.023 1 97.25 160 HIS B CA 1
ATOM 4348 C C . HIS B 1 160 ? 17.891 -26.844 -5.129 1 97.25 160 HIS B C 1
ATOM 4350 O O . HIS B 1 160 ? 19.047 -27.281 -5.012 1 97.25 160 HIS B O 1
ATOM 4356 N N . ALA B 1 161 ? 16.875 -27.625 -5.344 1 98.12 161 ALA B N 1
ATOM 4357 C CA . ALA B 1 161 ? 17.031 -29.078 -5.461 1 98.12 161 ALA B CA 1
ATOM 4358 C C . ALA B 1 161 ? 17.922 -29.438 -6.656 1 98.12 161 ALA B C 1
ATOM 4360 O O . ALA B 1 161 ? 18.781 -30.312 -6.551 1 98.12 161 ALA B O 1
ATOM 4361 N N . LEU B 1 162 ? 17.656 -28.781 -7.766 1 98.12 162 LEU B N 1
ATOM 4362 C CA . LEU B 1 162 ? 18.453 -29.031 -8.969 1 98.12 162 LEU B CA 1
ATOM 4363 C C . LEU B 1 162 ? 19.922 -28.703 -8.734 1 98.12 162 LEU B C 1
ATOM 4365 O O . LEU B 1 162 ? 20.812 -29.469 -9.117 1 98.12 162 LEU B O 1
ATOM 4369 N N . ARG B 1 163 ? 20.156 -27.609 -8.062 1 97.38 163 ARG B N 1
ATOM 4370 C CA . ARG B 1 163 ? 21.531 -27.203 -7.75 1 97.38 163 ARG B CA 1
ATOM 4371 C C . ARG B 1 163 ? 22.188 -28.203 -6.801 1 97.38 163 ARG B C 1
ATOM 4373 O O . ARG B 1 163 ? 23.406 -28.359 -6.816 1 97.38 163 ARG B O 1
ATOM 4380 N N . SER B 1 164 ? 21.391 -28.859 -6.039 1 97.5 164 SER B N 1
ATOM 4381 C CA . SER B 1 164 ? 21.891 -29.844 -5.07 1 97.5 164 SER B CA 1
ATOM 4382 C C . SER B 1 164 ? 22.078 -31.203 -5.715 1 97.5 164 SER B C 1
ATOM 4384 O O . SER B 1 164 ? 22.391 -32.188 -5.027 1 97.5 164 SER B O 1
ATOM 4386 N N . GLY B 1 165 ? 21.75 -31.328 -6.98 1 96.75 165 GLY B N 1
ATOM 4387 C CA . GLY B 1 165 ? 22.094 -32.531 -7.711 1 96.75 165 GLY B CA 1
ATOM 4388 C C . GLY B 1 165 ? 20.891 -33.375 -8.086 1 96.75 165 GLY B C 1
ATOM 4389 O O . GLY B 1 165 ? 21.031 -34.438 -8.672 1 96.75 165 GLY B O 1
ATOM 4390 N N . LEU B 1 166 ? 19.719 -32.906 -7.809 1 96.75 166 LEU B N 1
ATOM 4391 C CA . LEU B 1 166 ? 18.516 -33.656 -8.164 1 96.75 166 LEU B CA 1
ATOM 4392 C C . LEU B 1 166 ? 18.359 -33.75 -9.68 1 96.75 166 LEU B C 1
ATOM 4394 O O . LEU B 1 166 ? 18.609 -32.781 -10.391 1 96.75 166 LEU B O 1
ATOM 4398 N N . THR B 1 167 ? 18 -34.906 -10.172 1 98 167 THR B N 1
ATOM 4399 C CA . THR B 1 167 ? 17.719 -35.125 -11.594 1 98 167 THR B CA 1
ATOM 4400 C C . THR B 1 167 ? 16.734 -36.281 -11.781 1 98 167 THR B C 1
ATOM 4402 O O . THR B 1 167 ? 16.344 -36.906 -10.812 1 98 167 THR B O 1
ATOM 4405 N N . ALA B 1 168 ? 16.266 -36.438 -12.945 1 98.5 168 ALA B N 1
ATOM 4406 C CA . ALA B 1 168 ? 15.383 -37.531 -13.367 1 98.5 168 ALA B CA 1
ATOM 4407 C C . ALA B 1 168 ? 15.305 -37.625 -14.891 1 98.5 168 ALA B C 1
ATOM 4409 O O . ALA B 1 168 ? 15.695 -36.688 -15.586 1 98.5 168 ALA B O 1
ATOM 4410 N N . ASP B 1 169 ? 14.844 -38.75 -15.344 1 98.25 169 ASP B N 1
ATOM 4411 C CA . ASP B 1 169 ? 14.664 -38.875 -16.781 1 98.25 169 ASP B CA 1
ATOM 4412 C C . ASP B 1 169 ? 13.445 -38.094 -17.25 1 98.25 169 ASP B C 1
ATOM 4414 O O . ASP B 1 169 ? 13.445 -37.531 -18.359 1 98.25 169 ASP B O 1
ATOM 4418 N N . ALA B 1 170 ? 12.414 -38.094 -16.453 1 98.44 170 ALA B N 1
ATOM 4419 C CA . ALA B 1 170 ? 11.164 -37.406 -16.781 1 98.44 170 ALA B CA 1
ATOM 4420 C C . ALA B 1 170 ? 10.516 -36.844 -15.516 1 98.44 170 ALA B C 1
ATOM 4422 O O . ALA B 1 170 ? 10.773 -37.312 -14.406 1 98.44 170 ALA B O 1
ATOM 4423 N N . ALA B 1 171 ? 9.734 -35.844 -15.766 1 98.75 171 ALA B N 1
ATOM 4424 C CA . ALA B 1 171 ? 9.023 -35.25 -14.641 1 98.75 171 ALA B CA 1
ATOM 4425 C C . ALA B 1 171 ? 7.605 -34.844 -15.039 1 98.75 171 ALA B C 1
ATOM 4427 O O . ALA B 1 171 ? 7.359 -34.469 -16.188 1 98.75 171 ALA B O 1
ATOM 4428 N N . VAL B 1 172 ? 6.691 -34.938 -14.117 1 98.88 172 VAL B N 1
ATOM 4429 C CA . VAL B 1 172 ? 5.332 -34.438 -14.266 1 98.88 172 VAL B CA 1
ATOM 4430 C C . VAL B 1 172 ? 5.008 -33.469 -13.133 1 98.88 172 VAL B C 1
ATOM 4432 O O . VAL B 1 172 ? 5.266 -33.75 -11.961 1 98.88 172 VAL B O 1
ATOM 4435 N N . VAL B 1 173 ? 4.527 -32.312 -13.469 1 98.88 173 VAL B N 1
ATOM 4436 C CA . VAL B 1 173 ? 4.039 -31.328 -12.508 1 98.88 173 VAL B CA 1
ATOM 4437 C C . VAL B 1 173 ? 2.525 -31.188 -12.633 1 98.88 173 VAL B C 1
ATOM 4439 O O . VAL B 1 173 ? 2.029 -30.688 -13.648 1 98.88 173 VAL B O 1
ATOM 4442 N N . PRO B 1 174 ? 1.784 -31.562 -11.617 1 98.62 174 PRO B N 1
ATOM 4443 C CA . PRO B 1 174 ? 0.325 -31.609 -11.742 1 98.62 174 PRO B CA 1
ATOM 4444 C C . PRO B 1 174 ? -0.326 -30.25 -11.461 1 98.62 174 PRO B C 1
ATOM 4446 O O . PRO B 1 174 ? -1.179 -30.141 -10.578 1 98.62 174 PRO B O 1
ATOM 4449 N N . GLU B 1 175 ? -0.058 -29.297 -12.297 1 96.88 175 GLU B N 1
ATOM 4450 C CA . GLU B 1 175 ? -0.649 -27.969 -12.242 1 96.88 175 GLU B CA 1
ATOM 4451 C C . GLU B 1 175 ? -2.117 -28 -12.664 1 96.88 175 GLU B C 1
ATOM 4453 O O . GLU B 1 175 ? -2.557 -28.922 -13.336 1 96.88 175 GLU B O 1
ATOM 4458 N N . PRO B 1 176 ? -2.828 -26.922 -12.32 1 95.75 176 PRO B N 1
ATOM 4459 C CA . PRO B 1 176 ? -4.285 -26.984 -12.438 1 95.75 176 PRO B CA 1
ATOM 4460 C C . PRO B 1 176 ? -4.785 -26.609 -13.828 1 95.75 176 PRO B C 1
ATOM 4462 O O . PRO B 1 176 ? -5.637 -25.734 -13.961 1 95.75 176 PRO B O 1
ATOM 4465 N N . TYR B 1 177 ? -4.438 -27.453 -14.812 1 95.31 177 TYR B N 1
ATOM 4466 C CA . TYR B 1 177 ? -4.855 -27.109 -16.172 1 95.31 177 TYR B CA 1
ATOM 4467 C C . TYR B 1 177 ? -5.723 -28.203 -16.766 1 95.31 177 TYR B C 1
ATOM 4469 O O . TYR B 1 177 ? -5.938 -28.25 -17.984 1 95.31 177 TYR B O 1
ATOM 4477 N N . SER B 1 178 ? -6.203 -29.141 -15.992 1 97.5 178 SER B N 1
ATOM 4478 C CA . SER B 1 178 ? -7.094 -30.25 -16.328 1 97.5 178 SER B CA 1
ATOM 4479 C C . SER B 1 178 ? -6.312 -31.438 -16.859 1 97.5 178 SER B C 1
ATOM 4481 O O . SER B 1 178 ? -5.344 -31.281 -17.609 1 97.5 178 SER B O 1
ATOM 4483 N N . VAL B 1 179 ? -6.832 -32.562 -16.547 1 98.56 179 VAL B N 1
ATOM 4484 C CA . VAL B 1 179 ? -6.215 -33.812 -17 1 98.56 179 VAL B CA 1
ATOM 4485 C C . VAL B 1 179 ? -6.445 -34 -18.5 1 98.56 179 VAL B C 1
ATOM 4487 O O . VAL B 1 179 ? -5.836 -34.875 -19.125 1 98.56 179 VAL B O 1
ATOM 4490 N N . ARG B 1 180 ? -7.184 -33.125 -19.047 1 98.31 180 ARG B N 1
ATOM 4491 C CA . ARG B 1 180 ? -7.453 -33.188 -20.484 1 98.31 180 ARG B CA 1
ATOM 4492 C C . ARG B 1 180 ? -6.336 -32.531 -21.281 1 98.31 180 ARG B C 1
ATOM 4494 O O . ARG B 1 180 ? -6.352 -32.562 -22.5 1 98.31 180 ARG B O 1
ATOM 4501 N N . ARG B 1 181 ? -5.379 -32 -20.594 1 98.31 181 ARG B N 1
ATOM 4502 C CA . ARG B 1 181 ? -4.281 -31.297 -21.234 1 98.31 181 ARG B CA 1
ATOM 4503 C C . ARG B 1 181 ? -2.932 -31.781 -20.719 1 98.31 181 ARG B C 1
ATOM 4505 O O . ARG B 1 181 ? -2.758 -31.984 -19.516 1 98.31 181 ARG B O 1
ATOM 4512 N N . VAL B 1 182 ? -2.031 -32.062 -21.625 1 98.69 182 VAL B N 1
ATOM 4513 C CA . VAL B 1 182 ? -0.625 -32.281 -21.312 1 98.69 182 VAL B CA 1
ATOM 4514 C C . VAL B 1 182 ? 0.24 -31.219 -21.969 1 98.69 182 VAL B C 1
ATOM 4516 O O . VAL B 1 182 ? 0.498 -31.266 -23.172 1 98.69 182 VAL B O 1
ATOM 4519 N N . ILE B 1 183 ? 0.762 -30.297 -21.172 1 98.44 183 ILE B N 1
ATOM 4520 C CA . ILE B 1 183 ? 1.342 -29.062 -21.688 1 98.44 183 ILE B CA 1
ATOM 4521 C C . ILE B 1 183 ? 2.865 -29.125 -21.594 1 98.44 183 ILE B C 1
ATOM 4523 O O . ILE B 1 183 ? 3.418 -29.484 -20.547 1 98.44 183 ILE B O 1
ATOM 4527 N N . THR B 1 184 ? 3.551 -28.828 -22.734 1 98.44 184 THR B N 1
ATOM 4528 C CA . THR B 1 184 ? 5.008 -28.812 -22.781 1 98.44 184 THR B CA 1
ATOM 4529 C C . THR B 1 184 ? 5.527 -27.484 -23.328 1 98.44 184 THR B C 1
ATOM 4531 O O . THR B 1 184 ? 6.727 -27.344 -23.57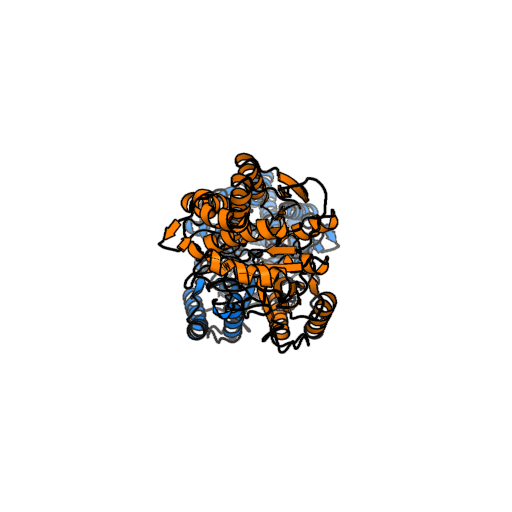8 1 98.44 184 THR B O 1
ATOM 4534 N N . ARG B 1 185 ? 4.637 -26.562 -23.594 1 97.94 185 ARG B N 1
ATOM 4535 C CA . ARG B 1 185 ? 4.988 -25.219 -24.047 1 97.94 185 ARG B CA 1
ATOM 4536 C C . ARG B 1 185 ? 4.305 -24.156 -23.188 1 97.94 185 ARG B C 1
ATOM 4538 O O . ARG B 1 185 ? 3.074 -24.125 -23.094 1 97.94 185 ARG B O 1
ATOM 4545 N N . THR B 1 186 ? 5.078 -23.328 -22.516 1 97.44 186 THR B N 1
ATOM 4546 C CA . THR B 1 186 ? 4.531 -22.297 -21.641 1 97.44 186 THR B CA 1
ATOM 4547 C C . THR B 1 186 ? 5.273 -20.984 -21.828 1 97.44 186 THR B C 1
ATOM 4549 O O . THR B 1 186 ? 6.402 -20.969 -22.312 1 97.44 186 THR B O 1
ATOM 4552 N N . ALA B 1 187 ? 4.652 -19.922 -21.484 1 96.75 187 ALA B N 1
ATOM 4553 C CA . ALA B 1 187 ? 5.254 -18.594 -21.469 1 96.75 187 ALA B CA 1
ATOM 4554 C C . ALA B 1 187 ? 6.289 -18.469 -20.359 1 96.75 187 ALA B C 1
ATOM 4556 O O . ALA B 1 187 ? 6.32 -19.297 -19.438 1 96.75 187 ALA B O 1
ATOM 4557 N N . GLY B 1 188 ? 7.168 -17.484 -20.562 1 96.38 188 GLY B N 1
ATOM 4558 C CA . GLY B 1 188 ? 8.008 -17.047 -19.469 1 96.38 188 GLY B CA 1
ATOM 4559 C C . GLY B 1 188 ? 7.344 -16 -18.578 1 96.38 188 GLY B C 1
ATOM 4560 O O . GLY B 1 188 ? 6.34 -15.398 -18.969 1 96.38 188 GLY B O 1
ATOM 4561 N N . VAL B 1 189 ? 7.871 -15.922 -17.359 1 95.56 189 VAL B N 1
ATOM 4562 C CA . VAL B 1 189 ? 7.328 -14.969 -16.391 1 95.56 189 VAL B CA 1
ATOM 4563 C C . VAL B 1 189 ? 8.453 -14.109 -15.828 1 95.56 189 VAL B C 1
ATOM 4565 O O . VAL B 1 189 ? 9.484 -14.633 -15.383 1 95.56 189 VAL B O 1
ATOM 4568 N N . ARG B 1 190 ? 8.297 -12.852 -15.938 1 94.62 190 ARG B N 1
ATOM 4569 C CA . ARG B 1 190 ? 9.172 -11.906 -15.258 1 94.62 190 ARG B CA 1
ATOM 4570 C C . ARG B 1 190 ? 8.375 -10.977 -14.352 1 94.62 190 ARG B C 1
ATOM 4572 O O . ARG B 1 190 ? 7.465 -10.281 -14.805 1 94.62 190 ARG B O 1
ATOM 4579 N N . LYS B 1 191 ? 8.727 -11.039 -13.086 1 94.75 191 LYS B N 1
ATOM 4580 C CA . LYS B 1 191 ? 8.141 -10.125 -12.109 1 94.75 191 LYS B CA 1
ATOM 4581 C C . LYS B 1 191 ? 9.125 -9.016 -11.742 1 94.75 191 LYS B C 1
ATOM 4583 O O . LYS B 1 191 ? 10.305 -9.273 -11.5 1 94.75 191 LYS B O 1
ATOM 4588 N N . PHE B 1 192 ? 8.656 -7.781 -11.766 1 95.44 192 PHE B N 1
ATOM 4589 C CA . PHE B 1 192 ? 9.516 -6.645 -11.445 1 95.44 192 PHE B CA 1
ATOM 4590 C C . PHE B 1 192 ? 8.695 -5.5 -10.859 1 95.44 192 PHE B C 1
ATOM 4592 O O . PHE B 1 192 ? 7.465 -5.559 -10.836 1 95.44 192 PHE B O 1
ATOM 4599 N N . ALA B 1 193 ? 9.438 -4.598 -10.297 1 97.25 193 ALA B N 1
ATOM 4600 C CA . ALA B 1 193 ? 8.812 -3.383 -9.789 1 97.25 193 ALA B CA 1
ATOM 4601 C C . ALA B 1 193 ? 9.266 -2.156 -10.57 1 97.25 193 ALA B C 1
ATOM 4603 O O . ALA B 1 193 ? 10.43 -2.062 -10.969 1 97.25 193 ALA B O 1
ATOM 4604 N N . VAL B 1 194 ? 8.344 -1.305 -10.867 1 98.19 194 VAL B N 1
ATOM 4605 C CA . VAL B 1 194 ? 8.664 0.056 -11.281 1 98.19 194 VAL B CA 1
ATOM 4606 C C . VAL B 1 194 ? 8.523 1.006 -10.094 1 98.19 194 VAL B C 1
ATOM 4608 O O . VAL B 1 194 ? 7.441 1.131 -9.516 1 98.19 194 VAL B O 1
ATOM 4611 N N . VAL B 1 195 ? 9.617 1.599 -9.742 1 98.5 195 VAL B N 1
ATOM 4612 C CA . VAL B 1 195 ? 9.641 2.473 -8.578 1 98.5 195 VAL B CA 1
ATOM 4613 C C . VAL B 1 195 ? 9.914 3.912 -9.016 1 98.5 195 VAL B C 1
ATOM 4615 O O . VAL B 1 195 ? 10.883 4.18 -9.727 1 98.5 195 VAL B O 1
ATOM 4618 N N . VAL B 1 196 ? 9.055 4.801 -8.617 1 98.69 196 VAL B N 1
ATOM 4619 C CA . VAL B 1 196 ? 9.234 6.23 -8.852 1 98.69 196 VAL B CA 1
ATOM 4620 C C . VAL B 1 196 ? 9.555 6.938 -7.539 1 98.69 196 VAL B C 1
ATOM 4622 O O . VAL B 1 196 ? 8.812 6.797 -6.559 1 98.69 196 VAL B O 1
ATOM 4625 N N . ARG B 1 197 ? 10.672 7.578 -7.535 1 97.81 197 ARG B N 1
ATOM 4626 C CA . ARG B 1 197 ? 11.031 8.43 -6.41 1 97.81 197 ARG B CA 1
ATOM 4627 C C . ARG B 1 197 ? 11.008 9.906 -6.809 1 97.81 197 ARG B C 1
ATOM 4629 O O . ARG B 1 197 ? 11.656 10.297 -7.781 1 97.81 197 ARG B O 1
ATOM 4636 N N . GLY B 1 198 ? 10.211 10.672 -6.113 1 96.94 198 GLY B N 1
ATOM 4637 C CA . GLY B 1 198 ? 10.117 12.109 -6.281 1 96.94 198 GLY B CA 1
ATOM 4638 C C . GLY B 1 198 ? 10.508 12.883 -5.031 1 96.94 198 GLY B C 1
ATOM 4639 O O . GLY B 1 198 ? 11.492 12.547 -4.371 1 96.94 198 GLY B O 1
ATOM 4640 N N . ARG B 1 199 ? 9.797 13.977 -4.852 1 92.88 199 ARG B N 1
ATOM 4641 C CA . ARG B 1 199 ? 9.984 14.852 -3.697 1 92.88 199 ARG B CA 1
ATOM 4642 C C . ARG B 1 199 ? 8.641 15.297 -3.125 1 92.88 199 ARG B C 1
ATOM 4644 O O . ARG B 1 199 ? 7.797 15.828 -3.848 1 92.88 199 ARG B O 1
ATOM 4651 N N . THR B 1 200 ? 8.469 15.008 -1.843 1 91.88 200 THR B N 1
ATOM 4652 C CA . THR B 1 200 ? 7.195 15.32 -1.209 1 91.88 200 THR B CA 1
ATOM 4653 C C . THR B 1 200 ? 7.059 16.828 -0.975 1 91.88 200 THR B C 1
ATOM 4655 O O . THR B 1 200 ? 8.055 17.516 -0.788 1 91.88 200 THR B O 1
ATOM 4658 N N . ALA B 1 201 ? 5.844 17.312 -1.066 1 89.88 201 ALA B N 1
ATOM 4659 C CA . ALA B 1 201 ? 5.473 18.703 -0.773 1 89.88 201 ALA B CA 1
ATOM 4660 C C . ALA B 1 201 ? 4.027 18.797 -0.292 1 89.88 201 ALA B C 1
ATOM 4662 O O . ALA B 1 201 ? 3.184 17.984 -0.693 1 89.88 201 ALA B O 1
ATOM 4663 N N . HIS B 1 202 ? 3.854 19.734 0.568 1 89.94 202 HIS B N 1
ATOM 4664 C CA . HIS B 1 202 ? 2.5 19.953 1.067 1 89.94 202 HIS B CA 1
ATOM 4665 C C . HIS B 1 202 ? 1.549 20.328 -0.066 1 89.94 202 HIS B C 1
ATOM 4667 O O . HIS B 1 202 ? 1.929 21.047 -0.993 1 89.94 202 HIS B O 1
ATOM 4673 N N . THR B 1 203 ? 0.326 19.891 0.016 1 89.88 203 THR B N 1
ATOM 4674 C CA . THR B 1 203 ? -0.694 20.078 -1.011 1 89.88 203 THR B CA 1
ATOM 4675 C C . THR B 1 203 ? -0.901 21.562 -1.306 1 89.88 203 THR B C 1
ATOM 4677 O O . THR B 1 203 ? -1.276 21.922 -2.42 1 89.88 203 THR B O 1
ATOM 4680 N N . SER B 1 204 ? -0.625 22.438 -0.345 1 85.75 204 SER B N 1
ATOM 4681 C CA . SER B 1 204 ? -0.79 23.875 -0.535 1 85.75 204 SER B CA 1
ATOM 4682 C C . SER B 1 204 ? 0.33 24.438 -1.395 1 85.75 204 SER B C 1
ATOM 4684 O O . SER B 1 204 ? 0.229 25.578 -1.88 1 85.75 204 SER B O 1
ATOM 4686 N N . ARG B 1 205 ? 1.441 23.703 -1.582 1 85.25 205 ARG B N 1
ATOM 4687 C CA . ARG B 1 205 ? 2.602 24.156 -2.348 1 85.25 205 ARG B CA 1
ATOM 4688 C C . ARG B 1 205 ? 3.109 23.047 -3.268 1 85.25 205 ARG B C 1
ATOM 4690 O O . ARG B 1 205 ? 4.273 22.656 -3.188 1 85.25 205 ARG B O 1
ATOM 4697 N N . PRO B 1 206 ? 2.271 22.656 -4.211 1 86.25 206 PRO B N 1
ATOM 4698 C CA . PRO B 1 206 ? 2.631 21.5 -5.039 1 86.25 206 PRO B CA 1
ATOM 4699 C C . PRO B 1 206 ? 3.861 21.766 -5.906 1 86.25 206 PRO B C 1
ATOM 4701 O O . PRO B 1 206 ? 4.578 20.828 -6.262 1 86.25 206 PRO B O 1
ATOM 4704 N N . HIS B 1 207 ? 4.137 23.016 -6.168 1 85.75 207 HIS B N 1
ATOM 4705 C CA . HIS B 1 207 ? 5.246 23.359 -7.051 1 85.75 207 HIS B CA 1
ATOM 4706 C C . HIS B 1 207 ? 6.586 23.047 -6.398 1 85.75 207 HIS B C 1
ATOM 4708 O O . HIS B 1 207 ? 7.613 22.984 -7.078 1 85.75 207 HIS B O 1
ATOM 4714 N N . GLU B 1 208 ? 6.531 22.828 -5.133 1 85.88 208 GLU B N 1
ATOM 4715 C CA . GLU B 1 208 ? 7.766 22.547 -4.414 1 85.88 208 GLU B CA 1
ATOM 4716 C C . GLU B 1 208 ? 8.094 21.047 -4.465 1 85.88 208 GLU B C 1
ATOM 4718 O O . GLU B 1 208 ? 9.195 20.641 -4.086 1 85.88 208 GLU B O 1
ATOM 4723 N N . GLY B 1 209 ? 7.172 20.25 -5.023 1 90.94 209 GLY B N 1
ATOM 4724 C CA . GLY B 1 209 ? 7.359 18.812 -4.973 1 90.94 209 GLY B CA 1
ATOM 4725 C C . GLY B 1 209 ? 7.422 18.172 -6.344 1 90.94 209 GLY B C 1
ATOM 4726 O O . GLY B 1 209 ? 7.332 18.859 -7.363 1 90.94 209 GLY B O 1
ATOM 4727 N N . VAL B 1 210 ? 7.816 16.953 -6.379 1 96 210 VAL B N 1
ATOM 4728 C CA . VAL B 1 210 ? 7.734 16.031 -7.508 1 96 210 VAL B CA 1
ATOM 4729 C C . VAL B 1 210 ? 6.836 14.852 -7.145 1 96 210 VAL B C 1
ATOM 4731 O O . VAL B 1 210 ? 7.25 13.945 -6.422 1 96 210 VAL B O 1
ATOM 4734 N N . ASP B 1 211 ? 5.59 14.852 -7.672 1 96.88 211 ASP B N 1
ATOM 4735 C CA . ASP B 1 211 ? 4.535 13.922 -7.281 1 96.88 211 ASP B CA 1
ATOM 4736 C C . ASP B 1 211 ? 4.781 12.531 -7.875 1 96.88 211 ASP B C 1
ATOM 4738 O O . ASP B 1 211 ? 4.484 12.289 -9.047 1 96.88 211 ASP B O 1
ATOM 4742 N N . ALA B 1 212 ? 5.219 11.602 -7.02 1 98.38 212 ALA B N 1
ATOM 4743 C CA . ALA B 1 212 ? 5.602 10.266 -7.469 1 98.38 212 ALA B CA 1
ATOM 4744 C C . ALA B 1 212 ? 4.398 9.516 -8.039 1 98.38 212 ALA B C 1
ATOM 4746 O O . ALA B 1 212 ? 4.543 8.727 -8.977 1 98.38 212 ALA B O 1
ATOM 4747 N N . ILE B 1 213 ? 3.176 9.727 -7.512 1 98.62 213 ILE B N 1
ATOM 4748 C CA . ILE B 1 213 ? 1.981 9.031 -7.977 1 98.62 213 ILE B CA 1
ATOM 4749 C C . ILE B 1 213 ? 1.621 9.508 -9.383 1 98.62 213 ILE B C 1
ATOM 4751 O O . ILE B 1 213 ? 1.348 8.688 -10.266 1 98.62 213 ILE B O 1
ATOM 4755 N N . ALA B 1 214 ? 1.637 10.82 -9.57 1 97.75 214 ALA B N 1
ATOM 4756 C CA . ALA B 1 214 ? 1.323 11.352 -10.891 1 97.75 214 ALA B CA 1
ATOM 4757 C C . ALA B 1 214 ? 2.275 10.805 -11.945 1 97.75 214 ALA B C 1
ATOM 4759 O O . ALA B 1 214 ? 1.844 10.383 -13.023 1 97.75 214 ALA B O 1
ATOM 4760 N N . ILE B 1 215 ? 3.52 10.75 -11.586 1 98.5 215 ILE B N 1
ATOM 4761 C CA . ILE B 1 215 ? 4.539 10.289 -12.523 1 98.5 215 ILE B CA 1
ATOM 4762 C C . ILE B 1 215 ? 4.395 8.789 -12.75 1 98.5 215 ILE B C 1
ATOM 4764 O O . ILE B 1 215 ? 4.516 8.312 -13.883 1 98.5 215 ILE B O 1
ATOM 4768 N N . LEU B 1 216 ? 4.125 8.008 -11.703 1 98.75 216 LEU B N 1
ATOM 4769 C CA . LEU B 1 216 ? 3.926 6.57 -11.867 1 98.75 216 LEU B CA 1
ATOM 4770 C C . LEU B 1 216 ? 2.744 6.285 -12.789 1 98.75 216 LEU B C 1
ATOM 4772 O O . LEU B 1 216 ? 2.828 5.422 -13.672 1 98.75 216 LEU B O 1
ATOM 4776 N N . ARG B 1 217 ? 1.617 7.012 -12.57 1 98.25 217 ARG B N 1
ATOM 4777 C CA . ARG B 1 217 ? 0.445 6.816 -13.414 1 98.25 217 ARG B CA 1
ATOM 4778 C C . ARG B 1 217 ? 0.787 7.031 -14.883 1 98.25 217 ARG B C 1
ATOM 4780 O O . ARG B 1 217 ? 0.421 6.223 -15.742 1 98.25 217 ARG B O 1
ATOM 4787 N N . ARG B 1 218 ? 1.53 8.086 -15.148 1 97.69 218 ARG B N 1
ATOM 4788 C CA . ARG B 1 218 ? 1.922 8.375 -16.531 1 97.69 218 ARG B CA 1
ATOM 4789 C C . ARG B 1 218 ? 2.898 7.332 -17.047 1 97.69 218 ARG B C 1
ATOM 4791 O O . ARG B 1 218 ? 2.824 6.934 -18.219 1 97.69 218 ARG B O 1
ATOM 4798 N N . THR B 1 219 ? 3.814 6.918 -16.203 1 98.38 219 THR B N 1
ATOM 4799 C CA . THR B 1 219 ? 4.773 5.879 -16.562 1 98.38 219 THR B CA 1
ATOM 4800 C C . THR B 1 219 ? 4.055 4.59 -16.938 1 98.38 219 THR B C 1
ATOM 4802 O O . THR B 1 219 ? 4.383 3.967 -17.953 1 98.38 219 THR B O 1
ATOM 4805 N N . LEU B 1 220 ? 3.041 4.207 -16.188 1 98.06 220 LEU B N 1
ATOM 4806 C CA . LEU B 1 220 ? 2.277 2.994 -16.453 1 98.06 220 LEU B CA 1
ATOM 4807 C C . LEU B 1 220 ? 1.474 3.137 -17.75 1 98.06 220 LEU B C 1
ATOM 4809 O O . LEU B 1 220 ? 1.32 2.17 -18.5 1 98.06 220 LEU B O 1
ATOM 4813 N N . ASP B 1 221 ? 0.964 4.359 -18 1 96.19 221 ASP B N 1
ATOM 4814 C CA . ASP B 1 221 ? 0.293 4.613 -19.281 1 96.19 221 ASP B CA 1
ATOM 4815 C C . ASP B 1 221 ? 1.233 4.359 -20.453 1 96.19 221 ASP B C 1
ATOM 4817 O O . ASP B 1 221 ? 0.837 3.756 -21.453 1 96.19 221 ASP B O 1
ATOM 4821 N N . LEU B 1 222 ? 2.449 4.836 -20.312 1 95.62 222 LEU B N 1
ATOM 4822 C CA . LEU B 1 222 ? 3.449 4.66 -21.359 1 95.62 222 LEU B CA 1
ATOM 4823 C C . LEU B 1 222 ? 3.799 3.186 -21.531 1 95.62 222 LEU B C 1
ATOM 4825 O O . LEU B 1 222 ? 3.953 2.707 -22.656 1 95.62 222 LEU B O 1
ATOM 4829 N N . LEU B 1 223 ? 3.867 2.436 -20.453 1 95.81 223 LEU B N 1
ATOM 4830 C CA . LEU B 1 223 ? 4.184 1.012 -20.5 1 95.81 223 LEU B CA 1
ATOM 4831 C C . LEU B 1 223 ? 3.049 0.227 -21.156 1 95.81 223 LEU B C 1
ATOM 4833 O O . LEU B 1 223 ? 3.293 -0.715 -21.906 1 95.81 223 LEU B O 1
ATOM 4837 N N . ASP B 1 224 ? 1.834 0.643 -20.875 1 93.69 224 ASP B N 1
ATOM 4838 C CA . ASP B 1 224 ? 0.656 -0.024 -21.422 1 93.69 224 ASP B CA 1
ATOM 4839 C C . ASP B 1 224 ? 0.661 0.015 -22.953 1 93.69 224 ASP B C 1
ATOM 4841 O O . ASP B 1 224 ? 0.15 -0.899 -23.594 1 93.69 224 ASP B O 1
ATOM 4845 N N . THR B 1 225 ? 1.221 1.028 -23.469 1 93.06 225 THR B N 1
ATOM 4846 C CA . THR B 1 225 ? 1.136 1.217 -24.906 1 93.06 225 THR B CA 1
ATOM 4847 C C . THR B 1 225 ? 2.48 0.934 -25.578 1 93.06 225 THR B C 1
ATOM 4849 O O . THR B 1 225 ? 2.627 1.093 -26.781 1 93.06 225 THR B O 1
ATOM 4852 N N . ALA B 1 226 ? 3.418 0.523 -24.781 1 94.25 226 ALA B N 1
ATOM 4853 C CA . ALA B 1 226 ? 4.758 0.302 -25.312 1 94.25 226 ALA B CA 1
ATOM 4854 C C . ALA B 1 226 ? 4.809 -0.964 -26.156 1 94.25 226 ALA B C 1
ATOM 4856 O O . ALA B 1 226 ? 4.191 -1.975 -25.812 1 94.25 226 ALA B O 1
ATOM 4857 N N . ASP B 1 227 ? 5.504 -0.902 -27.312 1 95.12 227 ASP B N 1
ATOM 4858 C CA . ASP B 1 227 ? 5.875 -2.1 -28.062 1 95.12 227 ASP B CA 1
ATOM 4859 C C . ASP B 1 227 ? 7.18 -2.695 -27.531 1 95.12 227 ASP B C 1
ATOM 4861 O O . ASP B 1 227 ? 8.258 -2.182 -27.828 1 95.12 227 ASP B O 1
ATOM 4865 N N . LEU B 1 228 ? 7.09 -3.812 -26.875 1 96.12 228 LEU B N 1
ATOM 4866 C CA . LEU B 1 228 ? 8.266 -4.418 -26.266 1 96.12 228 LEU B CA 1
ATOM 4867 C C . LEU B 1 228 ? 9 -5.301 -27.281 1 96.12 228 LEU B C 1
ATOM 4869 O O . LEU B 1 228 ? 10.109 -5.77 -27 1 96.12 228 LEU B O 1
ATOM 4873 N N . ALA B 1 229 ? 8.422 -5.547 -28.406 1 96.12 229 ALA B N 1
ATOM 4874 C CA . ALA B 1 229 ? 9.016 -6.348 -29.469 1 96.12 229 ALA B CA 1
ATOM 4875 C C . ALA B 1 229 ? 9.305 -7.77 -29 1 96.12 229 ALA B C 1
ATOM 4877 O O . ALA B 1 229 ? 10.367 -8.32 -29.297 1 96.12 229 ALA B O 1
ATOM 4878 N N . LEU B 1 230 ? 8.398 -8.367 -28.203 1 97.12 230 LEU B N 1
ATOM 4879 C CA . LEU B 1 230 ? 8.523 -9.711 -27.656 1 97.12 230 LEU B CA 1
ATOM 4880 C C . LEU B 1 230 ? 7.359 -10.594 -28.125 1 97.12 230 LEU B C 1
ATOM 4882 O O . LEU B 1 230 ? 6.789 -11.336 -27.312 1 97.12 230 LEU B O 1
ATOM 4886 N N . GLY B 1 231 ? 7.031 -10.531 -29.359 1 96 231 GLY B N 1
ATOM 4887 C CA . GLY B 1 231 ? 5.871 -11.258 -29.859 1 96 231 GLY B CA 1
ATOM 4888 C C . GLY B 1 231 ? 6.215 -12.625 -30.406 1 96 231 GLY B C 1
ATOM 4889 O O . GLY B 1 231 ? 7.355 -12.875 -30.812 1 96 231 GLY B O 1
ATOM 4890 N N . ASN B 1 232 ? 5.281 -13.555 -30.297 1 96.88 232 ASN B N 1
ATOM 4891 C CA . ASN B 1 232 ? 5.25 -14.883 -30.906 1 96.88 232 ASN B CA 1
ATOM 4892 C C . ASN B 1 232 ? 3.854 -15.242 -31.406 1 96.88 232 ASN B C 1
ATOM 4894 O O . ASN B 1 232 ? 2.914 -15.328 -30.609 1 96.88 232 ASN B O 1
ATOM 4898 N N . PRO B 1 233 ? 3.652 -15.422 -32.719 1 96.44 233 PRO B N 1
ATOM 4899 C CA . PRO B 1 233 ? 2.322 -15.656 -33.312 1 96.44 233 PRO B CA 1
ATOM 4900 C C . PRO B 1 233 ? 1.621 -16.859 -32.688 1 96.44 233 PRO B C 1
ATOM 4902 O O . PRO B 1 233 ? 0.392 -16.953 -32.719 1 96.44 233 PRO B O 1
ATOM 4905 N N . GLU B 1 234 ? 2.309 -17.797 -32.094 1 96.44 234 GLU B N 1
ATOM 4906 C CA . GLU B 1 234 ? 1.707 -19 -31.5 1 96.44 234 GLU B CA 1
ATOM 4907 C C . GLU B 1 234 ? 1.167 -18.719 -30.109 1 96.44 234 GLU B C 1
ATOM 4909 O O . GLU B 1 234 ? 0.406 -19.516 -29.562 1 96.44 234 GLU B O 1
ATOM 4914 N N . PHE B 1 235 ? 1.578 -17.578 -29.531 1 96.44 235 PHE B N 1
ATOM 4915 C CA . PHE B 1 235 ? 1.174 -17.219 -28.172 1 96.44 235 PHE B CA 1
ATOM 4916 C C . PHE B 1 235 ? 0.426 -15.898 -28.156 1 96.44 235 PHE B C 1
ATOM 4918 O O . PHE B 1 235 ? 0.765 -15 -27.375 1 96.44 235 PHE B O 1
ATOM 4925 N N . PRO B 1 236 ? -0.56 -15.742 -28.906 1 91.81 236 PRO B N 1
ATOM 4926 C CA . PRO B 1 236 ? -1.314 -14.492 -28.766 1 91.81 236 PRO B CA 1
ATOM 4927 C C . PRO B 1 236 ? -2.076 -14.398 -27.453 1 91.81 236 PRO B C 1
ATOM 4929 O O . PRO B 1 236 ? -2.607 -15.406 -26.969 1 91.81 236 PRO B O 1
ATOM 4932 N N . PRO B 1 237 ? -2.045 -13.305 -26.781 1 90.19 237 PRO B N 1
ATOM 4933 C CA . PRO B 1 237 ? -1.58 -11.969 -27.188 1 90.19 237 PRO B CA 1
ATOM 4934 C C . PRO B 1 237 ? -0.262 -11.578 -26.516 1 90.19 237 PRO B C 1
ATOM 4936 O O . PRO B 1 237 ? 0.008 -10.391 -26.328 1 90.19 237 PRO B O 1
ATOM 4939 N N . LEU B 1 238 ? 0.612 -12.43 -26.188 1 94.31 238 LEU B N 1
ATOM 4940 C CA . LEU B 1 238 ? 1.843 -12.109 -25.469 1 94.31 238 LEU B CA 1
ATOM 4941 C C . LEU B 1 238 ? 2.74 -11.203 -26.312 1 94.31 238 LEU B C 1
ATOM 4943 O O . LEU B 1 238 ? 2.674 -11.227 -27.531 1 94.31 238 LEU B O 1
ATOM 4947 N N . PRO B 1 239 ? 3.58 -10.391 -25.703 1 95.81 239 PRO B N 1
ATOM 4948 C CA . PRO B 1 239 ? 3.756 -10.211 -24.266 1 95.81 239 PRO B CA 1
ATOM 4949 C C . PRO B 1 239 ? 2.576 -9.5 -23.609 1 95.81 239 PRO B C 1
ATOM 4951 O O . PRO B 1 239 ? 1.88 -8.719 -24.266 1 95.81 239 PRO B O 1
ATOM 4954 N N . ARG B 1 240 ? 2.361 -9.797 -22.375 1 94 240 ARG B N 1
ATOM 4955 C CA . ARG B 1 240 ? 1.297 -9.172 -21.594 1 94 240 ARG B CA 1
ATOM 4956 C C . ARG B 1 240 ? 1.821 -8.672 -20.25 1 94 240 ARG B C 1
ATOM 4958 O O . ARG B 1 240 ? 2.447 -9.43 -19.516 1 94 240 ARG B O 1
ATOM 4965 N N . LEU B 1 241 ? 1.582 -7.391 -20.047 1 94.38 241 LEU B N 1
ATOM 4966 C CA . LEU B 1 241 ? 1.958 -6.754 -18.797 1 94.38 241 LEU B CA 1
ATOM 4967 C C . LEU B 1 241 ? 0.739 -6.555 -17.891 1 94.38 241 LEU B C 1
ATOM 4969 O O . LEU B 1 241 ? -0.298 -6.066 -18.359 1 94.38 241 LEU B O 1
ATOM 4973 N N . GLN B 1 242 ? 0.864 -6.988 -16.656 1 94.75 242 GLN B N 1
ATOM 4974 C CA . GLN B 1 242 ? -0.2 -6.773 -15.68 1 94.75 242 GLN B CA 1
ATOM 4975 C C . GLN B 1 242 ? 0.327 -6.062 -14.438 1 94.75 242 GLN B C 1
ATOM 4977 O O . GLN B 1 242 ? 1.252 -6.551 -13.781 1 94.75 242 GLN B O 1
ATOM 4982 N N . VAL B 1 243 ? -0.22 -4.879 -14.141 1 97.31 243 VAL B N 1
ATOM 4983 C CA . VAL B 1 243 ? 0.047 -4.234 -12.859 1 97.31 243 VAL B CA 1
ATOM 4984 C C . VAL B 1 243 ? -0.764 -4.914 -11.758 1 97.31 243 VAL B C 1
ATOM 4986 O O . VAL B 1 243 ? -1.989 -4.785 -11.711 1 97.31 243 VAL B O 1
ATOM 4989 N N . ALA B 1 244 ? -0.061 -5.562 -10.844 1 96.44 244 ALA B N 1
ATOM 4990 C CA . ALA B 1 244 ? -0.735 -6.449 -9.898 1 96.44 244 ALA B CA 1
ATOM 4991 C C . ALA B 1 244 ? -0.945 -5.758 -8.555 1 96.44 244 ALA B C 1
ATOM 4993 O O . ALA B 1 244 ? -1.866 -6.102 -7.809 1 96.44 244 ALA B O 1
ATOM 4994 N N . SER B 1 245 ? -0.076 -4.836 -8.219 1 97.94 245 SER B N 1
ATOM 4995 C CA . SER B 1 245 ? -0.173 -4.129 -6.945 1 97.94 245 SER B CA 1
ATOM 4996 C C . SER B 1 245 ? 0.377 -2.709 -7.062 1 97.94 245 SER B C 1
ATOM 4998 O O . SER B 1 245 ? 1.206 -2.43 -7.93 1 97.94 245 SER B O 1
ATOM 5000 N N . LEU B 1 246 ? -0.112 -1.818 -6.266 1 98.62 246 LEU B N 1
ATOM 5001 C CA . LEU B 1 246 ? 0.365 -0.446 -6.137 1 98.62 246 LEU B CA 1
ATOM 5002 C C . LEU B 1 246 ? 0.611 -0.094 -4.672 1 98.62 246 LEU B C 1
ATOM 5004 O O . LEU B 1 246 ? -0.17 -0.477 -3.797 1 98.62 246 LEU B O 1
ATOM 5008 N N . LEU B 1 247 ? 1.676 0.523 -4.422 1 98.38 247 LEU B N 1
ATOM 5009 C CA . LEU B 1 247 ? 2.01 1.13 -3.139 1 98.38 247 LEU B CA 1
ATOM 5010 C C . LEU B 1 247 ? 2.572 2.533 -3.33 1 98.38 247 LEU B C 1
ATOM 5012 O O . LEU B 1 247 ? 3.559 2.719 -4.047 1 98.38 247 LEU B O 1
ATOM 5016 N N . ALA B 1 248 ? 1.937 3.5 -2.758 1 98.5 248 ALA B N 1
ATOM 5017 C CA . ALA B 1 248 ? 2.443 4.867 -2.855 1 98.5 248 ALA B CA 1
ATOM 5018 C C . ALA B 1 248 ? 2.102 5.668 -1.605 1 98.5 248 ALA B C 1
ATOM 5020 O O . ALA B 1 248 ? 1.022 5.504 -1.03 1 98.5 248 ALA B O 1
ATOM 5021 N N . GLY B 1 249 ? 2.965 6.461 -1.177 1 97.25 249 GLY B N 1
ATOM 5022 C CA . GLY B 1 249 ? 2.844 7.312 -0.005 1 97.25 249 GLY B CA 1
ATOM 5023 C C . GLY B 1 249 ? 4.133 8.031 0.349 1 97.25 249 GLY B C 1
ATOM 5024 O O . GLY B 1 249 ? 4.957 8.305 -0.526 1 97.25 249 GLY B O 1
ATOM 5025 N N . ARG B 1 250 ? 4.266 8.367 1.53 1 94.81 250 ARG B N 1
ATOM 5026 C CA . ARG B 1 250 ? 5.418 9.156 1.952 1 94.81 250 ARG B CA 1
ATOM 5027 C C . ARG B 1 250 ? 6.523 8.258 2.506 1 94.81 250 ARG B C 1
ATOM 5029 O O . ARG B 1 250 ? 6.246 7.305 3.23 1 94.81 250 ARG B O 1
ATOM 5036 N N . GLY B 1 251 ? 7.777 8.578 2.102 1 93.25 251 GLY B N 1
ATOM 5037 C CA . GLY B 1 251 ? 8.938 7.879 2.631 1 93.25 251 GLY B CA 1
ATOM 5038 C C . GLY B 1 251 ? 9.172 6.531 1.979 1 93.25 251 GLY B C 1
ATOM 5039 O O . GLY B 1 251 ? 8.406 6.113 1.111 1 93.25 251 GLY B O 1
ATOM 5040 N N . GLU B 1 252 ? 10.25 5.852 2.461 1 92.19 252 GLU B N 1
ATOM 5041 C CA . GLU B 1 252 ? 10.664 4.586 1.865 1 92.19 252 GLU B CA 1
ATOM 5042 C C . GLU B 1 252 ? 9.648 3.482 2.141 1 92.19 252 GLU B C 1
ATOM 5044 O O . GLU B 1 252 ? 9.555 2.514 1.385 1 92.19 252 GLU B O 1
ATOM 5049 N N . GLU B 1 253 ? 8.82 3.736 3.137 1 93.12 253 GLU B N 1
ATOM 5050 C CA . GLU B 1 253 ? 7.855 2.709 3.525 1 93.12 253 GLU B CA 1
ATOM 5051 C C . GLU B 1 253 ? 6.48 2.994 2.932 1 93.12 253 GLU B C 1
ATOM 5053 O O . GLU B 1 253 ? 5.508 2.303 3.246 1 93.12 253 GLU B O 1
ATOM 5058 N N . HIS B 1 254 ? 6.324 3.963 2.131 1 96.38 254 HIS B N 1
ATOM 5059 C CA . HIS B 1 254 ? 5.055 4.332 1.513 1 96.38 254 HIS B CA 1
ATOM 5060 C C . HIS B 1 254 ? 3.996 4.629 2.568 1 96.38 254 HIS B C 1
ATOM 5062 O O . HIS B 1 254 ? 2.871 4.129 2.482 1 96.38 254 HIS B O 1
ATOM 5068 N N . ASP B 1 255 ? 4.344 5.371 3.58 1 94.69 255 ASP B N 1
ATOM 5069 C CA . ASP B 1 255 ? 3.383 5.68 4.633 1 94.69 255 ASP B CA 1
ATOM 5070 C C . ASP B 1 255 ? 2.154 6.387 4.066 1 94.69 255 ASP B C 1
ATOM 5072 O O . ASP B 1 255 ? 2.268 7.469 3.484 1 94.69 255 ASP B O 1
ATOM 5076 N N . PRO B 1 256 ? 0.99 5.781 4.25 1 94.25 256 PRO B N 1
ATOM 5077 C CA . PRO B 1 256 ? -0.199 6.34 3.604 1 94.25 256 PRO B CA 1
ATOM 5078 C C . PRO B 1 256 ? -0.832 7.473 4.41 1 94.25 256 PRO B C 1
ATOM 5080 O O . PRO B 1 256 ? -1.734 8.156 3.922 1 94.25 256 PRO B O 1
ATOM 5083 N N . SER B 1 257 ? -0.367 7.805 5.523 1 90.25 257 SER B N 1
ATOM 5084 C CA . SER B 1 257 ? -1.084 8.672 6.453 1 90.25 257 SER B CA 1
ATOM 5085 C C . SER B 1 257 ? -0.825 10.141 6.145 1 90.25 257 SER B C 1
ATOM 5087 O O . SER B 1 257 ? -1.528 11.023 6.648 1 90.25 257 SER B O 1
ATOM 5089 N N . GLY B 1 258 ? 0.202 10.453 5.383 1 89.69 258 GLY B N 1
ATOM 5090 C CA . GLY B 1 258 ? 0.51 11.828 5.047 1 89.69 258 GLY B CA 1
ATOM 5091 C C . GLY B 1 258 ? -0.295 12.352 3.871 1 89.69 258 GLY B C 1
ATOM 5092 O O . GLY B 1 258 ? 0.272 12.781 2.863 1 89.69 258 GLY B O 1
ATOM 5093 N N . VAL B 1 259 ? -1.568 12.359 4.039 1 91.81 259 VAL B N 1
ATOM 5094 C CA . VAL B 1 259 ? -2.463 12.594 2.908 1 91.81 259 VAL B CA 1
ATOM 5095 C C . VAL B 1 259 ? -2.393 14.062 2.488 1 91.81 259 VAL B C 1
ATOM 5097 O O . VAL B 1 259 ? -2.793 14.414 1.378 1 91.81 259 VAL B O 1
ATOM 5100 N N . SER B 1 260 ? -1.85 14.93 3.293 1 92.25 260 SER B N 1
ATOM 5101 C CA . SER B 1 260 ? -1.748 16.344 2.945 1 92.25 260 SER B CA 1
ATOM 5102 C C . SER B 1 260 ? -0.468 16.625 2.168 1 92.25 260 SER B C 1
ATOM 5104 O O . SER B 1 260 ? -0.142 17.797 1.905 1 92.25 260 SER B O 1
ATOM 5106 N N . TYR B 1 261 ? 0.227 15.625 1.84 1 92.81 261 TYR B N 1
ATOM 5107 C CA . TYR B 1 261 ? 1.445 15.719 1.043 1 92.81 261 TYR B CA 1
ATOM 5108 C C . TYR B 1 261 ? 1.363 14.82 -0.185 1 92.81 261 TYR B C 1
ATOM 5110 O O . TYR B 1 261 ? 0.735 13.758 -0.145 1 92.81 261 TYR B O 1
ATOM 5118 N N . CYS B 1 262 ? 2 15.281 -1.237 1 95.12 262 CYS B N 1
ATOM 5119 C CA . CYS B 1 262 ? 2.143 14.352 -2.346 1 95.12 262 CYS B CA 1
ATOM 5120 C C . CYS B 1 262 ? 3.15 13.258 -2.012 1 95.12 262 CYS B C 1
ATOM 5122 O O . CYS B 1 262 ? 4.078 13.477 -1.229 1 95.12 262 CYS B O 1
ATOM 5124 N N . ALA B 1 263 ? 2.938 12.125 -2.609 1 97.25 263 ALA B N 1
ATOM 5125 C CA . ALA B 1 263 ? 3.812 10.977 -2.373 1 97.25 263 ALA B CA 1
ATOM 5126 C C . ALA B 1 263 ? 5.203 11.219 -2.951 1 97.25 263 ALA B C 1
ATOM 5128 O O . ALA B 1 263 ? 5.34 11.773 -4.047 1 97.25 263 ALA B O 1
ATOM 5129 N N . ASP B 1 264 ? 6.219 10.805 -2.211 1 97.25 264 ASP B N 1
ATOM 5130 C CA . ASP B 1 264 ? 7.574 10.922 -2.748 1 97.25 264 ASP B CA 1
ATOM 5131 C C . ASP B 1 264 ? 8.094 9.555 -3.205 1 97.25 264 ASP B C 1
ATOM 5133 O O . ASP B 1 264 ? 9.164 9.469 -3.814 1 97.25 264 ASP B O 1
ATOM 5137 N N . LYS B 1 265 ? 7.348 8.539 -2.979 1 98.19 265 LYS B N 1
ATOM 5138 C CA . LYS B 1 265 ? 7.672 7.215 -3.5 1 98.19 265 LYS B CA 1
ATOM 5139 C C . LYS B 1 265 ? 6.414 6.484 -3.955 1 98.19 265 LYS B C 1
ATOM 5141 O O . LYS B 1 265 ? 5.395 6.5 -3.262 1 98.19 265 LYS B O 1
ATOM 5146 N N . ALA B 1 266 ? 6.406 5.934 -5.078 1 98.75 266 ALA B N 1
ATOM 5147 C CA . ALA B 1 266 ? 5.328 5.129 -5.652 1 98.75 266 ALA B CA 1
ATOM 5148 C C . ALA B 1 266 ? 5.879 3.887 -6.34 1 98.75 266 ALA B C 1
ATOM 5150 O O . ALA B 1 266 ? 6.867 3.963 -7.078 1 98.75 266 ALA B O 1
ATOM 5151 N N . THR B 1 267 ? 5.289 2.762 -6.039 1 98.75 267 THR B N 1
ATOM 5152 C CA . THR B 1 267 ? 5.777 1.476 -6.527 1 98.75 267 THR B CA 1
ATOM 5153 C C . THR B 1 267 ? 4.656 0.688 -7.195 1 98.75 267 THR B C 1
ATOM 5155 O O . THR B 1 267 ? 3.557 0.579 -6.648 1 98.75 267 THR B O 1
ATOM 5158 N N . ALA B 1 268 ? 4.879 0.194 -8.375 1 98.62 268 ALA B N 1
ATOM 5159 C CA . ALA B 1 268 ? 4.008 -0.759 -9.062 1 98.62 268 ALA B CA 1
ATOM 5160 C C . ALA B 1 268 ? 4.676 -2.125 -9.18 1 98.62 268 ALA B C 1
ATOM 5162 O O . ALA B 1 268 ? 5.824 -2.227 -9.617 1 98.62 268 ALA B O 1
ATOM 5163 N N . LEU B 1 269 ? 4.02 -3.16 -8.703 1 97.5 269 LEU B N 1
ATOM 5164 C CA . LEU B 1 269 ? 4.469 -4.535 -8.906 1 97.5 269 LEU B CA 1
ATOM 5165 C C . LEU B 1 269 ? 3.826 -5.137 -10.156 1 97.5 269 LEU B C 1
ATOM 5167 O O . LEU B 1 269 ? 2.602 -5.113 -10.297 1 97.5 269 LEU B O 1
ATOM 5171 N N . ILE B 1 270 ? 4.641 -5.684 -11.008 1 96.56 270 ILE B N 1
ATOM 5172 C CA . ILE B 1 270 ? 4.176 -6.023 -12.352 1 96.56 270 ILE B CA 1
ATOM 5173 C C . ILE B 1 270 ? 4.559 -7.465 -12.672 1 96.56 270 ILE B C 1
ATOM 5175 O O . ILE B 1 270 ? 5.66 -7.914 -12.344 1 96.56 270 ILE B O 1
ATOM 5179 N N . ASP B 1 271 ? 3.619 -8.164 -13.258 1 95.12 271 ASP B N 1
ATOM 5180 C CA . ASP B 1 271 ? 3.818 -9.477 -13.859 1 95.12 271 ASP B CA 1
ATOM 5181 C C . ASP B 1 271 ? 3.846 -9.383 -15.383 1 95.12 271 ASP B C 1
ATOM 5183 O O . ASP B 1 271 ? 2.875 -8.938 -16 1 95.12 271 ASP B O 1
ATOM 5187 N N . LEU B 1 272 ? 4.93 -9.789 -15.984 1 95.5 272 LEU B N 1
ATOM 5188 C CA . LEU B 1 272 ? 5.059 -9.797 -17.438 1 95.5 272 LEU B CA 1
ATOM 5189 C C . LEU B 1 272 ? 5.184 -11.227 -17.969 1 95.5 272 LEU B C 1
ATOM 5191 O O . LEU B 1 272 ? 6.086 -11.961 -17.562 1 95.5 272 LEU B O 1
ATOM 5195 N N . ARG B 1 273 ? 4.215 -11.633 -18.797 1 96.25 273 ARG B N 1
ATOM 5196 C CA . ARG B 1 273 ? 4.281 -12.898 -19.516 1 96.25 273 ARG B CA 1
ATOM 5197 C C . ARG B 1 273 ? 4.848 -12.703 -20.922 1 96.25 273 ARG B C 1
ATOM 5199 O O . ARG B 1 273 ? 4.449 -11.781 -21.641 1 96.25 273 ARG B O 1
ATOM 5206 N N . TYR B 1 274 ? 5.793 -13.5 -21.266 1 97 274 TYR B N 1
ATOM 5207 C CA . TYR B 1 274 ? 6.41 -13.414 -22.594 1 97 274 TYR B CA 1
ATOM 5208 C C . TYR B 1 274 ? 6.586 -14.789 -23.203 1 97 274 TYR B C 1
ATOM 5210 O O . TYR B 1 274 ? 6.727 -15.789 -22.5 1 97 274 TYR B O 1
ATOM 5218 N N . PRO B 1 275 ? 6.531 -14.883 -24.531 1 97.5 275 PRO B N 1
ATOM 5219 C CA . PRO B 1 275 ? 6.578 -16.188 -25.203 1 97.5 275 PRO B CA 1
ATOM 5220 C C . PRO B 1 275 ? 8 -16.625 -25.516 1 97.5 275 PRO B C 1
ATOM 5222 O O . PRO B 1 275 ? 8.938 -15.828 -25.469 1 97.5 275 PRO B O 1
ATOM 5225 N N . PRO B 1 276 ? 8.141 -18.047 -25.656 1 96.06 276 PRO B N 1
ATOM 5226 C CA . PRO B 1 276 ? 9.375 -18.484 -26.297 1 96.06 276 PRO B CA 1
ATOM 5227 C C . PRO B 1 276 ? 9.578 -17.875 -27.672 1 96.06 276 PRO B C 1
ATOM 5229 O O . PRO B 1 276 ? 8.602 -17.5 -28.344 1 96.06 276 PRO B O 1
ATOM 5232 N N . PRO B 1 277 ? 10.742 -17.578 -28.219 1 96.31 277 PRO B N 1
ATOM 5233 C CA . PRO B 1 277 ? 11.969 -18.094 -27.609 1 96.31 277 PRO B CA 1
ATOM 5234 C C . PRO B 1 277 ? 12.664 -17.047 -26.719 1 96.31 277 PRO B C 1
ATOM 5236 O O . PRO B 1 277 ? 13.844 -17.188 -26.406 1 96.31 277 PRO B O 1
ATOM 5239 N N . PHE B 1 278 ? 12.008 -15.969 -26.391 1 97.06 278 PHE B N 1
ATOM 5240 C CA . PHE B 1 278 ? 12.664 -14.867 -25.688 1 97.06 278 PHE B CA 1
ATOM 5241 C C . PHE B 1 278 ? 13.164 -15.32 -24.328 1 97.06 278 PHE B C 1
ATOM 5243 O O . PHE B 1 278 ? 12.5 -16.094 -23.641 1 97.06 278 PHE B O 1
ATOM 5250 N N . GLU B 1 279 ? 14.328 -14.742 -23.922 1 95.75 279 GLU B N 1
ATOM 5251 C CA . GLU B 1 279 ? 14.984 -15.062 -22.656 1 95.75 279 GLU B CA 1
ATOM 5252 C C . GLU B 1 279 ? 14.859 -13.906 -21.656 1 95.75 279 GLU B C 1
ATOM 5254 O O . GLU B 1 279 ? 14.641 -12.758 -22.062 1 95.75 279 GLU B O 1
ATOM 5259 N N . PRO B 1 280 ? 15.062 -14.227 -20.391 1 93.25 280 PRO B N 1
ATOM 5260 C CA . PRO B 1 280 ? 14.883 -13.211 -19.344 1 93.25 280 PRO B CA 1
ATOM 5261 C C . PRO B 1 280 ? 15.711 -11.953 -19.594 1 93.25 280 PRO B C 1
ATOM 5263 O O . PRO B 1 280 ? 15.227 -10.844 -19.391 1 93.25 280 PRO B O 1
ATOM 5266 N N . GLU B 1 281 ? 16.906 -12.109 -20.047 1 93.38 281 GLU B N 1
ATOM 5267 C CA . GLU B 1 281 ? 17.781 -10.961 -20.266 1 93.38 281 GLU B CA 1
ATOM 5268 C C . GLU B 1 281 ? 17.219 -10.031 -21.344 1 93.38 281 GLU B C 1
ATOM 5270 O O . GLU B 1 281 ? 17.281 -8.805 -21.203 1 93.38 281 GLU B O 1
ATOM 5275 N N . GLN B 1 282 ? 16.656 -10.617 -22.344 1 95.94 282 GLN B N 1
ATOM 5276 C CA . GLN B 1 282 ? 16.047 -9.836 -23.406 1 95.94 282 GLN B CA 1
ATOM 5277 C C . GLN B 1 282 ? 14.82 -9.078 -22.906 1 95.94 282 GLN B C 1
ATOM 5279 O O . GLN B 1 282 ? 14.594 -7.926 -23.281 1 95.94 282 GLN B O 1
ATOM 5284 N N . VAL B 1 283 ? 14.141 -9.711 -22.125 1 95.44 283 VAL B N 1
ATOM 5285 C CA . VAL B 1 283 ? 12.906 -9.148 -21.578 1 95.44 283 VAL B CA 1
ATOM 5286 C C . VAL B 1 283 ? 13.234 -7.961 -20.672 1 95.44 283 VAL B C 1
ATOM 5288 O O . VAL B 1 283 ? 12.602 -6.91 -20.766 1 95.44 283 VAL B O 1
ATOM 5291 N N . GLY B 1 284 ? 14.234 -8.133 -19.812 1 94.62 284 GLY B N 1
ATOM 5292 C CA . GLY B 1 284 ? 14.68 -7.047 -18.969 1 94.62 284 GLY B CA 1
ATOM 5293 C C . GLY B 1 284 ? 15.102 -5.812 -19.75 1 94.62 284 GLY B C 1
ATOM 5294 O O . GLY B 1 284 ? 14.719 -4.691 -19.391 1 94.62 284 GLY B O 1
ATOM 5295 N N . LYS B 1 285 ? 15.82 -5.988 -20.766 1 96.25 285 LYS B N 1
ATOM 5296 C CA . LYS B 1 285 ? 16.297 -4.891 -21.609 1 96.25 285 LYS B CA 1
ATOM 5297 C C . LYS B 1 285 ? 15.133 -4.18 -22.297 1 96.25 285 LYS B C 1
ATOM 5299 O O . LYS B 1 285 ? 15.117 -2.953 -22.406 1 96.25 285 LYS B O 1
ATOM 5304 N N . ALA B 1 286 ? 14.211 -4.984 -22.734 1 96.88 286 ALA B N 1
ATOM 5305 C CA . ALA B 1 286 ? 13.047 -4.422 -23.422 1 96.88 286 ALA B CA 1
ATOM 5306 C C . ALA B 1 286 ? 12.25 -3.51 -22.5 1 96.88 286 ALA B C 1
ATOM 5308 O O . ALA B 1 286 ? 11.852 -2.412 -22.891 1 96.88 286 ALA B O 1
ATOM 5309 N N . VAL B 1 287 ? 12.016 -3.932 -21.281 1 96.56 287 VAL B N 1
ATOM 5310 C CA . VAL B 1 287 ? 11.25 -3.156 -20.312 1 96.56 287 VAL B CA 1
ATOM 5311 C C . VAL B 1 287 ? 12.016 -1.891 -19.938 1 96.56 287 VAL B C 1
ATOM 5313 O O . VAL B 1 287 ? 11.43 -0.808 -19.844 1 96.56 287 VAL B O 1
ATOM 5316 N N . ASP B 1 288 ? 13.273 -2.057 -19.734 1 96.62 288 ASP B N 1
ATOM 5317 C CA . ASP B 1 288 ? 14.102 -0.916 -19.359 1 96.62 288 ASP B CA 1
ATOM 5318 C C . ASP B 1 288 ? 14.102 0.15 -20.453 1 96.62 288 ASP B C 1
ATOM 5320 O O . ASP B 1 288 ? 14.023 1.346 -20.156 1 96.62 288 ASP B O 1
ATOM 5324 N N . MET B 1 289 ? 14.148 -0.272 -21.641 1 96.38 289 MET B N 1
ATOM 5325 C CA . MET B 1 289 ? 14.094 0.642 -22.781 1 96.38 289 MET B CA 1
ATOM 5326 C C . MET B 1 289 ? 12.75 1.359 -22.828 1 96.38 289 MET B C 1
ATOM 5328 O O . MET B 1 289 ? 12.695 2.553 -23.141 1 96.38 289 MET B O 1
ATOM 5332 N N . ALA B 1 290 ? 11.75 0.636 -22.547 1 96.25 290 ALA B N 1
ATOM 5333 C CA . ALA B 1 290 ? 10.422 1.246 -22.531 1 96.25 290 ALA B CA 1
ATOM 5334 C C . ALA B 1 290 ? 10.328 2.318 -21.453 1 96.25 290 ALA B C 1
ATOM 5336 O O . ALA B 1 290 ? 9.664 3.342 -21.641 1 96.25 290 ALA B O 1
ATOM 5337 N N . LEU B 1 291 ? 10.984 2.121 -20.344 1 97.69 291 LEU B N 1
ATOM 5338 C CA . LEU B 1 291 ? 10.953 3.055 -19.219 1 97.69 291 LEU B CA 1
ATOM 5339 C C . LEU B 1 291 ? 11.766 4.309 -19.531 1 97.69 291 LEU B C 1
ATOM 5341 O O . LEU B 1 291 ? 11.609 5.332 -18.875 1 97.69 291 LEU B O 1
ATOM 5345 N N . ASP B 1 292 ? 12.641 4.234 -20.531 1 97.31 292 ASP B N 1
ATOM 5346 C CA . ASP B 1 292 ? 13.438 5.398 -20.922 1 97.31 292 ASP B CA 1
ATOM 5347 C C . ASP B 1 292 ? 12.539 6.543 -21.391 1 97.31 292 ASP B C 1
ATOM 5349 O O . ASP B 1 292 ? 12.844 7.715 -21.156 1 97.31 292 ASP B O 1
ATOM 5353 N N . ARG B 1 293 ? 11.477 6.258 -22.047 1 95.06 293 ARG B N 1
ATOM 5354 C CA . ARG B 1 293 ? 10.531 7.285 -22.469 1 95.06 293 ARG B CA 1
ATOM 5355 C C . ARG B 1 293 ? 9.984 8.055 -21.266 1 95.06 293 ARG B C 1
ATOM 5357 O O . ARG B 1 293 ? 9.828 9.273 -21.312 1 95.06 293 ARG B O 1
ATOM 5364 N N . ALA B 1 294 ? 9.672 7.281 -20.234 1 97.06 294 ALA B N 1
ATOM 5365 C CA . ALA B 1 294 ? 9.188 7.914 -19.016 1 97.06 294 ALA B CA 1
ATOM 5366 C C . ALA B 1 294 ? 10.297 8.734 -18.344 1 97.06 294 ALA B C 1
ATOM 5368 O O . ALA B 1 294 ? 10.055 9.844 -17.875 1 97.06 294 ALA B O 1
ATOM 5369 N N . ARG B 1 295 ? 11.484 8.164 -18.297 1 98.12 295 ARG B N 1
ATOM 5370 C CA . ARG B 1 295 ? 12.625 8.852 -17.688 1 98.12 295 ARG B CA 1
ATOM 5371 C C . ARG B 1 295 ? 12.914 10.164 -18.406 1 98.12 295 ARG B C 1
ATOM 5373 O O . ARG B 1 295 ? 13.258 11.164 -17.781 1 98.12 295 ARG B O 1
ATOM 5380 N N . ASP B 1 296 ? 12.773 10.188 -19.703 1 97.69 296 ASP B N 1
ATOM 5381 C CA . ASP B 1 296 ? 12.977 11.391 -20.516 1 97.69 296 ASP B CA 1
ATOM 5382 C C . ASP B 1 296 ? 11.883 12.422 -20.25 1 97.69 296 ASP B C 1
ATOM 5384 O O . ASP B 1 296 ? 12.156 13.617 -20.203 1 97.69 296 ASP B O 1
ATOM 5388 N N . ALA B 1 297 ? 10.719 11.953 -20.062 1 97.12 297 ALA B N 1
ATOM 5389 C CA . ALA B 1 297 ? 9.562 12.828 -19.859 1 97.12 297 ALA B CA 1
ATOM 5390 C C . ALA B 1 297 ? 9.578 13.453 -18.469 1 97.12 297 ALA B C 1
ATOM 5392 O O . ALA B 1 297 ? 9.086 14.562 -18.266 1 97.12 297 ALA B O 1
ATOM 5393 N N . PHE B 1 298 ? 10.133 12.766 -17.531 1 97.94 298 PHE B N 1
ATOM 5394 C CA . PHE B 1 298 ? 10.109 13.219 -16.141 1 97.94 298 PHE B CA 1
ATOM 5395 C C . PHE B 1 298 ? 11.508 13.172 -15.539 1 97.94 298 PHE B C 1
ATOM 5397 O O . PHE B 1 298 ? 11.742 12.445 -14.57 1 97.94 298 PHE B O 1
ATOM 5404 N N . PRO B 1 299 ? 12.383 14.047 -15.938 1 97.56 299 PRO B N 1
ATOM 5405 C CA . PRO B 1 299 ? 13.766 14.008 -15.461 1 97.56 299 PRO B CA 1
ATOM 5406 C C . PRO B 1 299 ? 13.891 14.406 -13.992 1 97.56 299 PRO B C 1
ATOM 5408 O O . PRO B 1 299 ? 14.93 14.164 -13.367 1 97.56 299 PRO B O 1
ATOM 5411 N N . GLU B 1 300 ? 12.875 15.016 -13.453 1 96.56 300 GLU B N 1
ATOM 5412 C CA . GLU B 1 300 ? 12.914 15.484 -12.07 1 96.56 300 GLU B CA 1
ATOM 5413 C C . GLU B 1 300 ? 12.695 14.328 -11.094 1 96.56 300 GLU B C 1
ATOM 5415 O O . GLU B 1 300 ? 12.906 14.484 -9.891 1 96.56 300 GLU B O 1
ATOM 5420 N N . ALA B 1 301 ? 12.25 13.195 -11.586 1 97.81 301 ALA B N 1
ATOM 5421 C CA . ALA B 1 301 ? 12.023 12.008 -10.758 1 97.81 301 ALA B CA 1
ATOM 5422 C C . ALA B 1 301 ? 13.031 10.914 -11.094 1 97.81 301 ALA B C 1
ATOM 5424 O O . ALA B 1 301 ? 13.656 10.938 -12.148 1 97.81 301 ALA B O 1
ATOM 5425 N N . ARG B 1 302 ? 13.312 10.047 -10.156 1 98.12 302 ARG B N 1
ATOM 5426 C CA . ARG B 1 302 ? 14.078 8.836 -10.406 1 98.12 302 ARG B CA 1
ATOM 5427 C C . ARG B 1 302 ? 13.156 7.645 -10.664 1 98.12 302 ARG B C 1
ATOM 5429 O O . ARG B 1 302 ? 12.438 7.211 -9.766 1 98.12 302 ARG B O 1
ATOM 5436 N N . ILE B 1 303 ? 13.117 7.195 -11.875 1 98.56 303 ILE B N 1
ATOM 5437 C CA . ILE B 1 303 ? 12.328 6.035 -12.281 1 98.56 303 ILE B CA 1
ATOM 5438 C C . ILE B 1 303 ? 13.234 4.82 -12.438 1 98.56 303 ILE B C 1
ATOM 5440 O O . ILE B 1 303 ? 14.148 4.82 -13.266 1 98.56 303 ILE B O 1
ATOM 5444 N N . THR B 1 304 ? 12.977 3.764 -11.625 1 97.94 304 THR B N 1
ATOM 5445 C CA . THR B 1 304 ? 13.875 2.613 -11.633 1 97.94 304 THR B CA 1
ATOM 5446 C C . THR B 1 304 ? 13.094 1.322 -11.867 1 97.94 304 THR B C 1
ATOM 5448 O O . THR B 1 304 ? 11.938 1.204 -11.461 1 97.94 304 THR B O 1
ATOM 5451 N N . LEU B 1 305 ? 13.711 0.443 -12.641 1 96.81 305 LEU B N 1
ATOM 5452 C CA . LEU B 1 305 ? 13.289 -0.948 -12.75 1 96.81 305 LEU B CA 1
ATOM 5453 C C . LEU B 1 305 ? 13.961 -1.807 -11.688 1 96.81 305 LEU B C 1
ATOM 5455 O O . LEU B 1 305 ? 15.195 -1.908 -11.656 1 96.81 305 LEU B O 1
ATOM 5459 N N . GLU B 1 306 ? 13.164 -2.348 -10.797 1 95.75 306 GLU B N 1
ATOM 5460 C CA . GLU B 1 306 ? 13.727 -3.17 -9.734 1 95.75 306 GLU B CA 1
ATOM 5461 C C . GLU B 1 306 ? 13.516 -4.656 -10.016 1 95.75 306 GLU B C 1
ATOM 5463 O O . GLU B 1 306 ? 12.383 -5.125 -10.102 1 95.75 306 GLU B O 1
ATOM 5468 N N . HIS B 1 307 ? 14.539 -5.422 -10.109 1 93.12 307 HIS B N 1
ATOM 5469 C CA . HIS B 1 307 ? 14.586 -6.871 -10.266 1 93.12 307 HIS B CA 1
ATOM 5470 C C . HIS B 1 307 ? 15.867 -7.453 -9.695 1 93.12 307 HIS B C 1
ATOM 5472 O O . HIS B 1 307 ? 16.969 -7.105 -10.141 1 93.12 307 HIS B O 1
ATOM 5478 N N . PRO B 1 308 ? 15.875 -8.359 -8.711 1 90.62 308 PRO B N 1
ATOM 5479 C CA . PRO B 1 308 ? 14.664 -8.867 -8.07 1 90.62 308 PRO B CA 1
ATOM 5480 C C . PRO B 1 308 ? 13.93 -7.793 -7.262 1 90.62 308 PRO B C 1
ATOM 5482 O O . PRO B 1 308 ? 14.516 -6.766 -6.914 1 90.62 308 PRO B O 1
ATOM 5485 N N . VAL B 1 309 ? 12.664 -8 -7.102 1 92.94 309 VAL B N 1
ATOM 5486 C CA . VAL B 1 309 ? 11.812 -7.082 -6.344 1 92.94 309 VAL B CA 1
ATOM 5487 C C . VAL B 1 309 ? 12.211 -7.109 -4.871 1 92.94 309 VAL B C 1
ATOM 5489 O O . VAL B 1 309 ? 12.672 -8.133 -4.363 1 92.94 309 VAL B O 1
ATOM 5492 N N . ASP B 1 310 ? 12.062 -5.996 -4.145 1 91.94 310 ASP B N 1
ATOM 5493 C CA . ASP B 1 310 ? 12.305 -5.914 -2.707 1 91.94 310 ASP B CA 1
ATOM 5494 C C . ASP B 1 310 ? 11.602 -7.047 -1.969 1 91.94 310 ASP B C 1
ATOM 5496 O O . ASP B 1 310 ? 10.391 -7.242 -2.123 1 91.94 310 ASP B O 1
ATOM 5500 N N . PRO B 1 311 ? 12.312 -7.852 -1.188 1 86.69 311 PRO B N 1
ATOM 5501 C CA . PRO B 1 311 ? 11.75 -9.023 -0.509 1 86.69 311 PRO B CA 1
ATOM 5502 C C . PRO B 1 311 ? 10.594 -8.664 0.43 1 86.69 311 PRO B C 1
ATOM 5504 O O . PRO B 1 311 ? 9.812 -9.539 0.814 1 86.69 311 PRO B O 1
ATOM 5507 N N . ARG B 1 312 ? 10.492 -7.367 0.825 1 89.75 312 ARG B N 1
ATOM 5508 C CA . ARG B 1 312 ? 9.43 -6.953 1.739 1 89.75 312 ARG B CA 1
ATOM 5509 C C . ARG B 1 312 ? 8.055 -7.172 1.116 1 89.75 312 ARG B C 1
ATOM 5511 O O . ARG B 1 312 ? 7.055 -7.289 1.83 1 89.75 312 ARG B O 1
ATOM 5518 N N . TYR B 1 313 ? 8 -7.199 -0.229 1 90.19 313 TYR B N 1
ATOM 5519 C CA . TYR B 1 313 ? 6.727 -7.383 -0.907 1 90.19 313 TYR B CA 1
ATOM 5520 C C . TYR B 1 313 ? 6.422 -8.859 -1.117 1 90.19 313 TYR B C 1
ATOM 5522 O O . TYR B 1 313 ? 5.34 -9.219 -1.586 1 90.19 313 TYR B O 1
ATOM 5530 N N . ARG B 1 314 ? 7.355 -9.781 -0.853 1 84.75 314 ARG B N 1
ATOM 5531 C CA . ARG B 1 314 ? 7.191 -11.227 -0.929 1 84.75 314 ARG B CA 1
ATOM 5532 C C . ARG B 1 314 ? 6.828 -11.664 -2.346 1 84.75 314 ARG B C 1
ATOM 5534 O O . ARG B 1 314 ? 5.961 -12.523 -2.533 1 84.75 314 ARG B O 1
ATOM 5541 N N . VAL B 1 315 ? 7.34 -10.727 -3.178 1 82.94 315 VAL B N 1
ATOM 5542 C CA . VAL B 1 315 ? 7.207 -11.023 -4.598 1 82.94 315 VAL B CA 1
ATOM 5543 C C . VAL B 1 315 ? 8.469 -11.719 -5.105 1 82.94 315 VAL B C 1
ATOM 5545 O O . VAL B 1 315 ? 9.562 -11.492 -4.582 1 82.94 315 VAL B O 1
ATOM 5548 N N . GLY B 1 316 ? 8.492 -12.898 -5.441 1 72.19 316 GLY B N 1
ATOM 5549 C CA . GLY B 1 316 ? 9.609 -13.695 -5.918 1 72.19 316 GLY B CA 1
ATOM 5550 C C . GLY B 1 316 ? 10.648 -12.883 -6.672 1 72.19 316 GLY B C 1
ATOM 5551 O O . GLY B 1 316 ? 10.461 -11.688 -6.891 1 72.19 316 GLY B O 1
ATOM 5552 N N . GLY B 1 317 ? 11.945 -13.367 -6.922 1 68.44 317 GLY B N 1
ATOM 5553 C CA . GLY B 1 317 ? 13.125 -12.688 -7.43 1 68.44 317 GLY B CA 1
ATOM 5554 C C . GLY B 1 317 ? 13.781 -13.414 -8.586 1 68.44 317 GLY B C 1
ATOM 5555 O O . GLY B 1 317 ? 14.859 -13.016 -9.031 1 68.44 317 GLY B O 1
ATOM 5556 N N . THR B 1 318 ? 13.039 -14.453 -8.93 1 73.31 318 THR B N 1
ATOM 5557 C CA . THR B 1 318 ? 13.695 -15.18 -10.008 1 73.31 318 THR B CA 1
ATOM 5558 C C . THR B 1 318 ? 12.773 -15.297 -11.219 1 73.31 318 THR B C 1
ATOM 5560 O O . THR B 1 318 ? 11.555 -15.359 -11.07 1 73.31 318 THR B O 1
ATOM 5563 N N . ASP B 1 319 ? 13.438 -15.273 -12.32 1 89.31 319 ASP B N 1
ATOM 5564 C CA . ASP B 1 319 ? 12.727 -15.406 -13.586 1 89.31 319 ASP B CA 1
ATOM 5565 C C . ASP B 1 319 ? 12.359 -16.859 -13.867 1 89.31 319 ASP B C 1
ATOM 5567 O O . ASP B 1 319 ? 13.086 -17.781 -13.477 1 89.31 319 ASP B O 1
ATOM 5571 N N . MET B 1 320 ? 11.219 -17.062 -14.375 1 94.19 320 MET B N 1
ATOM 5572 C CA . MET B 1 320 ? 10.844 -18.344 -14.961 1 94.19 320 MET B CA 1
ATOM 5573 C C . MET B 1 320 ? 10.875 -18.281 -16.484 1 94.19 320 MET B C 1
ATOM 5575 O O . MET B 1 320 ? 9.992 -17.672 -17.109 1 94.19 320 MET B O 1
ATOM 5579 N N . PRO B 1 321 ? 11.898 -18.828 -17.062 1 95.31 321 PRO B N 1
ATOM 5580 C CA . PRO B 1 321 ? 11.961 -18.828 -18.531 1 95.31 321 PRO B CA 1
ATOM 5581 C C . PRO B 1 321 ? 10.836 -19.641 -19.172 1 95.31 321 PRO B C 1
ATOM 5583 O O . PRO B 1 321 ? 10.188 -20.438 -18.484 1 95.31 321 PRO B O 1
ATOM 5586 N N . PRO B 1 322 ? 10.602 -19.406 -20.453 1 96.94 322 PRO B N 1
ATOM 5587 C CA . PRO B 1 322 ? 9.602 -20.219 -21.141 1 96.94 322 PRO B CA 1
ATOM 5588 C C . PRO B 1 322 ? 10.039 -21.672 -21.297 1 96.94 322 PRO B C 1
ATOM 5590 O O . PRO B 1 322 ? 11.234 -21.984 -21.234 1 96.94 322 PRO B O 1
ATOM 5593 N N . MET B 1 323 ? 9.07 -22.547 -21.328 1 97.19 323 MET B N 1
ATOM 5594 C CA . MET B 1 323 ? 9.289 -23.922 -21.734 1 97.19 323 MET B CA 1
ATOM 5595 C C . MET B 1 323 ? 8.805 -24.156 -23.156 1 97.19 323 MET B C 1
ATOM 5597 O O . MET B 1 323 ? 7.68 -23.797 -23.5 1 97.19 323 MET B O 1
ATOM 5601 N N . ASP B 1 324 ? 9.656 -24.688 -23.984 1 96.25 324 ASP B N 1
ATOM 5602 C CA . ASP B 1 324 ? 9.32 -24.953 -25.375 1 96.25 324 ASP B CA 1
ATOM 5603 C C . ASP B 1 324 ? 9.797 -26.344 -25.797 1 96.25 324 ASP B C 1
ATOM 5605 O O . ASP B 1 324 ? 10.812 -26.484 -26.484 1 96.25 324 ASP B O 1
ATOM 5609 N N . ARG B 1 325 ? 9.039 -27.328 -25.438 1 95.69 325 ARG B N 1
ATOM 5610 C CA . ARG B 1 325 ? 9.383 -28.734 -25.719 1 95.69 325 ARG B CA 1
ATOM 5611 C C . ARG B 1 325 ? 8.352 -29.375 -26.641 1 95.69 325 ARG B C 1
ATOM 5613 O O . ARG B 1 325 ? 7.207 -28.922 -26.703 1 95.69 325 ARG B O 1
ATOM 5620 N N . PRO B 1 326 ? 8.742 -30.438 -27.297 1 93.69 326 PRO B N 1
ATOM 5621 C CA . PRO B 1 326 ? 7.84 -31.078 -28.266 1 93.69 326 PRO B CA 1
ATOM 5622 C C . PRO B 1 326 ? 6.613 -31.688 -27.594 1 93.69 326 PRO B C 1
ATOM 5624 O O . PRO B 1 326 ? 6.715 -32.25 -26.5 1 93.69 326 PRO B O 1
ATOM 5627 N N . ALA B 1 327 ? 5.535 -31.672 -28.344 1 95.25 327 ALA B N 1
ATOM 5628 C CA . ALA B 1 327 ? 4.25 -32.156 -27.859 1 95.25 327 ALA B CA 1
ATOM 5629 C C . ALA B 1 327 ? 4.215 -33.688 -27.844 1 95.25 327 ALA B C 1
ATOM 5631 O O . ALA B 1 327 ? 3.322 -34.281 -27.25 1 95.25 327 ALA B O 1
ATOM 5632 N N . ASP B 1 328 ? 5.141 -34.344 -28.406 1 92.44 328 ASP B N 1
ATOM 5633 C CA . ASP B 1 328 ? 5.082 -35.781 -28.578 1 92.44 328 ASP B CA 1
ATOM 5634 C C . ASP B 1 328 ? 6.223 -36.469 -27.828 1 92.44 328 ASP B C 1
ATOM 5636 O O . ASP B 1 328 ? 6.633 -37.562 -28.188 1 92.44 328 ASP B O 1
ATOM 5640 N N . CYS B 1 329 ? 6.73 -35.812 -26.859 1 94.19 329 CYS B N 1
ATOM 5641 C CA . CYS B 1 329 ? 7.777 -36.469 -26.078 1 94.19 329 CYS B CA 1
ATOM 5642 C C . CYS B 1 329 ? 7.234 -37.719 -25.359 1 94.19 329 CYS B C 1
ATOM 5644 O O . CYS B 1 329 ? 6.02 -37.906 -25.266 1 94.19 329 CYS B O 1
ATOM 5646 N N . ALA B 1 330 ? 8.039 -38.562 -24.844 1 96.62 330 ALA B N 1
ATOM 5647 C CA . ALA B 1 330 ? 7.684 -39.906 -24.344 1 96.62 330 ALA B CA 1
ATOM 5648 C C . ALA B 1 330 ? 6.719 -39.812 -23.156 1 96.62 330 ALA B C 1
ATOM 5650 O O . ALA B 1 330 ? 5.746 -40.562 -23.078 1 96.62 330 ALA B O 1
ATOM 5651 N N . VAL B 1 331 ? 6.949 -38.906 -22.266 1 97.25 331 VAL B N 1
ATOM 5652 C CA . VAL B 1 331 ? 6.113 -38.812 -21.078 1 97.25 331 VAL B CA 1
ATOM 5653 C C . VAL B 1 331 ? 4.699 -38.375 -21.469 1 97.25 331 VAL B C 1
ATOM 5655 O O . VAL B 1 331 ? 3.721 -38.812 -20.875 1 97.25 331 VAL B O 1
ATOM 5658 N N . VAL B 1 332 ? 4.598 -37.531 -22.5 1 97.94 332 VAL B N 1
ATOM 5659 C CA . VAL B 1 332 ? 3.297 -37.094 -22.984 1 97.94 332 VAL B CA 1
ATOM 5660 C C . VAL B 1 332 ? 2.541 -38.25 -23.609 1 97.94 332 VAL B C 1
ATOM 5662 O O . VAL B 1 332 ? 1.347 -38.438 -23.344 1 97.94 332 VAL B O 1
ATOM 5665 N N . ARG B 1 333 ? 3.232 -39.062 -24.328 1 97.62 333 ARG B N 1
ATOM 5666 C CA . ARG B 1 333 ? 2.631 -40.219 -24.938 1 97.62 333 ARG B CA 1
ATOM 5667 C C . ARG B 1 333 ? 2.148 -41.219 -23.891 1 97.62 333 ARG B C 1
ATOM 5669 O O . ARG B 1 333 ? 1.053 -41.781 -24 1 97.62 333 ARG B O 1
ATOM 5676 N N . ASP B 1 334 ? 2.984 -41.406 -22.906 1 97.56 334 ASP B N 1
ATOM 5677 C CA . ASP B 1 334 ? 2.619 -42.312 -21.828 1 97.56 334 ASP B CA 1
ATOM 5678 C C . ASP B 1 334 ? 1.321 -41.875 -21.156 1 97.56 334 ASP B C 1
ATOM 5680 O O . ASP B 1 334 ? 0.407 -42.688 -20.969 1 97.56 334 ASP B O 1
ATOM 5684 N N . ILE B 1 335 ? 1.198 -40.594 -20.859 1 98.38 335 ILE B N 1
ATOM 5685 C CA . ILE B 1 335 ? 0.04 -40.062 -20.141 1 98.38 335 ILE B CA 1
ATOM 5686 C C . ILE B 1 335 ? -1.204 -40.188 -21.031 1 98.38 335 ILE B C 1
ATOM 5688 O O . ILE B 1 335 ? -2.266 -40.594 -20.562 1 98.38 335 ILE B O 1
ATOM 5692 N N . ALA B 1 336 ? -1.048 -39.875 -22.25 1 98.06 336 ALA B N 1
ATOM 5693 C CA . ALA B 1 336 ? -2.168 -39.906 -23.188 1 98.06 336 ALA B CA 1
ATOM 5694 C C . ALA B 1 336 ? -2.705 -41.344 -23.312 1 98.06 336 ALA B C 1
ATOM 5696 O O . ALA B 1 336 ? -3.908 -41.531 -23.5 1 98.06 336 ALA B O 1
ATOM 5697 N N . GLU B 1 337 ? -1.86 -42.281 -23.203 1 97.31 337 GLU B N 1
ATOM 5698 C CA . GLU B 1 337 ? -2.252 -43.688 -23.297 1 97.31 337 GLU B CA 1
ATOM 5699 C C . GLU B 1 337 ? -2.875 -44.188 -22 1 97.31 337 GLU B C 1
ATOM 5701 O O . GLU B 1 337 ? -3.809 -45 -22.016 1 97.31 337 GLU B O 1
ATOM 5706 N N . LEU B 1 338 ? -2.391 -43.75 -20.922 1 97.56 338 LEU B N 1
ATOM 5707 C CA . LEU B 1 338 ? -2.756 -44.312 -19.625 1 97.56 338 LEU B CA 1
ATOM 5708 C C . LEU B 1 338 ? -4.051 -43.688 -19.109 1 97.56 338 LEU B C 1
ATOM 5710 O O . LEU B 1 338 ? -4.855 -44.344 -18.469 1 97.56 338 LEU B O 1
ATOM 5714 N N . LEU B 1 339 ? -4.312 -42.375 -19.406 1 98.31 339 LEU B N 1
ATOM 5715 C CA . LEU B 1 339 ? -5.426 -41.625 -18.828 1 98.31 339 LEU B CA 1
ATOM 5716 C C . LEU B 1 339 ? -6.754 -42.312 -19.141 1 98.31 339 LEU B C 1
ATOM 5718 O O . LEU B 1 339 ? -7.559 -42.531 -18.234 1 98.31 339 LEU B O 1
ATOM 5722 N N . PRO B 1 340 ? -7.004 -42.781 -20.359 1 97.31 340 PRO B N 1
ATOM 5723 C CA . PRO B 1 340 ? -8.297 -43.375 -20.656 1 97.31 340 PRO B CA 1
ATOM 5724 C C . PRO B 1 340 ? -8.461 -44.75 -20.031 1 97.31 340 PRO B C 1
ATOM 5726 O O . PRO B 1 340 ? -9.57 -45.281 -19.969 1 97.31 340 PRO B O 1
ATOM 5729 N N . ARG B 1 341 ? -7.395 -45.344 -19.531 1 95.62 341 ARG B N 1
ATOM 5730 C CA . ARG B 1 341 ? -7.461 -46.656 -18.922 1 95.62 341 ARG B CA 1
ATOM 5731 C C . ARG B 1 341 ? -7.988 -46.562 -17.484 1 95.62 341 ARG B C 1
ATOM 5733 O O . ARG B 1 341 ? -8.453 -47.562 -16.922 1 95.62 341 ARG B O 1
ATOM 5740 N N . VAL B 1 342 ? -7.914 -45.406 -16.953 1 96.06 342 VAL B N 1
ATOM 5741 C CA . VAL B 1 342 ? -8.234 -45.312 -15.523 1 96.06 342 VAL B CA 1
ATOM 5742 C C . VAL B 1 342 ? -9.383 -44.344 -15.312 1 96.06 342 VAL B C 1
ATOM 5744 O O . VAL B 1 342 ? -9.82 -44.125 -14.172 1 96.06 342 VAL B O 1
ATOM 5747 N N . SER B 1 343 ? -9.852 -43.719 -16.328 1 96.44 343 SER B N 1
ATOM 5748 C CA . SER B 1 343 ? -10.883 -42.688 -16.203 1 96.44 343 SER B CA 1
ATOM 5749 C C . SER B 1 343 ? -11.648 -42.531 -17.516 1 96.44 343 SER B C 1
ATOM 5751 O O . SER B 1 343 ? -11.312 -43.125 -18.516 1 96.44 343 SER B O 1
ATOM 5753 N N . ASP B 1 344 ? -12.672 -41.688 -17.438 1 96.75 344 ASP B N 1
ATOM 5754 C CA . ASP B 1 344 ? -13.461 -41.375 -18.625 1 96.75 344 ASP B CA 1
ATOM 5755 C C . ASP B 1 344 ? -12.867 -40.188 -19.391 1 96.75 344 ASP B C 1
ATOM 5757 O O . ASP B 1 344 ? -13.406 -39.781 -20.422 1 96.75 344 ASP B O 1
ATOM 5761 N N . PHE B 1 345 ? -11.766 -39.688 -18.922 1 97.94 345 PHE B N 1
ATOM 5762 C CA . PHE B 1 345 ? -11.133 -38.562 -19.562 1 97.94 345 PHE B CA 1
ATOM 5763 C C . PHE B 1 345 ? -10.188 -39 -20.672 1 97.94 345 PHE B C 1
ATOM 5765 O O . PHE B 1 345 ? -9.703 -40.156 -20.656 1 97.94 345 PHE B O 1
ATOM 5772 N N . ARG B 1 346 ? -9.953 -38.094 -21.609 1 98.12 346 ARG B N 1
ATOM 5773 C CA . ARG B 1 346 ? -8.938 -38.219 -22.656 1 98.12 346 ARG B CA 1
ATOM 5774 C C . ARG B 1 346 ? -8.148 -36.906 -22.812 1 98.12 346 ARG B C 1
ATOM 5776 O O . ARG B 1 346 ? -8.672 -35.844 -22.516 1 98.12 346 ARG B O 1
ATOM 5783 N N . VAL B 1 347 ? -6.918 -37.094 -23.219 1 98 347 VAL B N 1
ATOM 5784 C CA . VAL B 1 347 ? -6.125 -35.906 -23.484 1 98 347 VAL B CA 1
ATOM 5785 C C . VAL B 1 347 ? -6.633 -35.219 -24.75 1 98 347 VAL B C 1
ATOM 5787 O O . VAL B 1 347 ? -6.668 -35.844 -25.828 1 98 347 VAL B O 1
ATOM 5790 N N . GLU B 1 348 ? -7.004 -34 -24.609 1 97.81 348 GLU B N 1
ATOM 5791 C CA . GLU B 1 348 ? -7.586 -33.25 -25.719 1 97.81 348 GLU B CA 1
ATOM 5792 C C . GLU B 1 348 ? -6.57 -32.281 -26.312 1 97.81 348 GLU B C 1
ATOM 5794 O O . GLU B 1 348 ? -6.648 -31.938 -27.5 1 97.81 348 GLU B O 1
ATOM 5799 N N . GLU B 1 349 ? -5.648 -31.766 -25.594 1 97.75 349 GLU B N 1
ATOM 5800 C CA . GLU B 1 349 ? -4.613 -30.844 -26.047 1 97.75 349 GLU B CA 1
ATOM 5801 C C . GLU B 1 349 ? -3.234 -31.266 -25.547 1 97.75 349 GLU B C 1
ATOM 5803 O O . GLU B 1 349 ? -3.08 -31.656 -24.391 1 97.75 349 GLU B O 1
ATOM 5808 N N . ARG B 1 350 ? -2.236 -31.281 -26.469 1 97.56 350 ARG B N 1
ATOM 5809 C CA . ARG B 1 350 ? -0.844 -31.594 -26.156 1 97.56 350 ARG B CA 1
ATOM 5810 C C . ARG B 1 350 ? 0.083 -30.469 -26.609 1 97.56 350 ARG B C 1
ATOM 5812 O O . ARG B 1 350 ? -0.136 -29.875 -27.656 1 97.56 350 ARG B O 1
ATOM 5819 N N . GLY B 1 351 ? 1.098 -30.25 -25.844 1 97.38 351 GLY B N 1
ATOM 5820 C CA . GLY B 1 351 ? 2.043 -29.188 -26.188 1 97.38 351 GLY B CA 1
ATOM 5821 C C . GLY B 1 351 ? 1.565 -27.812 -25.812 1 97.38 351 GLY B C 1
ATOM 5822 O O . GLY B 1 351 ? 1.711 -27.391 -24.656 1 97.38 351 GLY B O 1
ATOM 5823 N N . LEU B 1 352 ? 0.966 -27.125 -26.766 1 97.06 352 LEU B N 1
ATOM 5824 C CA . LEU B 1 352 ? 0.396 -25.797 -26.547 1 97.06 352 LEU B CA 1
ATOM 5825 C C . LEU B 1 352 ? -1.094 -25.891 -26.234 1 97.06 352 LEU B C 1
ATOM 5827 O O . LEU B 1 352 ? -1.841 -26.562 -26.938 1 97.06 352 LEU B O 1
ATOM 5831 N N . ALA B 1 353 ? -1.47 -25.312 -25.078 1 96.31 353 ALA B N 1
ATOM 5832 C CA . ALA B 1 353 ? -2.875 -25.234 -24.703 1 96.31 353 ALA B CA 1
ATOM 5833 C C . ALA B 1 353 ? -3.217 -23.828 -24.203 1 96.31 353 ALA B C 1
ATOM 5835 O O . ALA B 1 353 ? -2.904 -23.469 -23.062 1 96.31 353 ALA B O 1
ATOM 5836 N N . LEU B 1 354 ? -3.898 -23.031 -25.016 1 93.75 354 LEU B N 1
ATOM 5837 C CA . LEU B 1 354 ? -4.191 -21.656 -24.672 1 93.75 354 LEU B CA 1
ATOM 5838 C C . LEU B 1 354 ? -5.551 -21.531 -23.984 1 93.75 354 LEU B C 1
ATOM 5840 O O . LEU B 1 354 ? -6.508 -22.203 -24.391 1 93.75 354 LEU B O 1
ATOM 5844 N N . PRO B 1 355 ? -5.738 -20.828 -22.922 1 92.94 355 PRO B N 1
ATOM 5845 C CA . PRO B 1 355 ? -4.758 -19.859 -22.406 1 92.94 355 PRO B CA 1
ATOM 5846 C C . PRO B 1 355 ? -3.883 -20.453 -21.312 1 92.94 355 PRO B C 1
ATOM 5848 O O . PRO B 1 355 ? -3.104 -19.734 -20.688 1 92.94 355 PRO B O 1
ATOM 5851 N N . TYR B 1 356 ? -3.91 -21.688 -21.062 1 92.81 356 TYR B N 1
ATOM 5852 C CA . TYR B 1 356 ? -3.262 -22.328 -19.938 1 92.81 356 TYR B CA 1
ATOM 5853 C C . TYR B 1 356 ? -1.747 -22.328 -20.094 1 92.81 356 TYR B C 1
ATOM 5855 O O . TYR B 1 356 ? -1.012 -22.391 -19.109 1 92.81 356 TYR B O 1
ATOM 5863 N N . SER B 1 357 ? -1.268 -22.109 -21.297 1 95.5 357 SER B N 1
ATOM 5864 C CA . SER B 1 357 ? 0.158 -22.078 -21.594 1 95.5 357 SER B CA 1
ATOM 5865 C C . SER B 1 357 ? 0.764 -20.719 -21.234 1 95.5 357 SER B C 1
ATOM 5867 O O . SER B 1 357 ? 1.985 -20.562 -21.266 1 95.5 357 SER B O 1
ATOM 5869 N N . TYR B 1 358 ? -0.027 -19.75 -20.812 1 94.88 358 TYR B N 1
ATOM 5870 C CA . TYR B 1 358 ? 0.481 -18.438 -20.406 1 94.88 358 TYR B CA 1
ATOM 5871 C C . TYR B 1 358 ? 0.956 -18.469 -18.969 1 94.88 358 TYR B C 1
ATOM 5873 O O . TYR B 1 358 ? 0.87 -17.469 -18.25 1 94.88 358 TYR B O 1
ATOM 5881 N N . CYS B 1 359 ? 1.482 -19.547 -18.5 1 91.88 359 CYS B N 1
ATOM 5882 C CA . CYS B 1 359 ? 1.844 -19.719 -17.094 1 91.88 359 CYS B CA 1
ATOM 5883 C C . CYS B 1 359 ? 3.34 -19.969 -16.938 1 91.88 359 CYS B C 1
ATOM 5885 O O . CYS B 1 359 ? 4.004 -20.391 -17.891 1 91.88 359 CYS B O 1
ATOM 5887 N N . GLY B 1 360 ? 3.824 -19.516 -15.805 1 92.06 360 GLY B N 1
ATOM 5888 C CA . GLY B 1 360 ? 5.113 -19.984 -15.312 1 92.06 360 GLY B CA 1
ATOM 5889 C C . GLY B 1 360 ? 4.992 -21.047 -14.234 1 92.06 360 GLY B C 1
ATOM 5890 O O . GLY B 1 360 ? 4.098 -20.984 -13.391 1 92.06 360 GLY B O 1
ATOM 5891 N N . ASN B 1 361 ? 5.824 -22 -14.312 1 94.69 361 ASN B N 1
ATOM 5892 C CA . ASN B 1 361 ? 5.812 -23.109 -13.375 1 94.69 361 ASN B CA 1
ATOM 5893 C C . ASN B 1 361 ? 7.168 -23.812 -13.305 1 94.69 361 ASN B C 1
ATOM 5895 O O . ASN B 1 361 ? 8.078 -23.469 -14.055 1 94.69 361 ASN B O 1
ATOM 5899 N N . ASP B 1 362 ? 7.234 -24.766 -12.484 1 97.56 362 ASP B N 1
ATOM 5900 C CA . ASP B 1 362 ? 8.523 -25.375 -12.156 1 97.56 362 ASP B CA 1
ATOM 5901 C C . ASP B 1 362 ? 9.055 -26.188 -13.336 1 97.56 362 ASP B C 1
ATOM 5903 O O . ASP B 1 362 ? 10.242 -26.516 -13.383 1 97.56 362 ASP B O 1
ATOM 5907 N N . THR B 1 363 ? 8.242 -26.578 -14.297 1 97.69 363 THR B N 1
ATOM 5908 C CA . THR B 1 363 ? 8.734 -27.312 -15.453 1 97.69 363 THR B CA 1
ATOM 5909 C C . THR B 1 363 ? 9.773 -26.5 -16.219 1 97.69 363 THR B C 1
ATOM 5911 O O . THR B 1 363 ? 10.625 -27.062 -16.906 1 97.69 363 THR B O 1
ATOM 5914 N N . THR B 1 364 ? 9.711 -25.234 -16.094 1 96.06 364 THR B N 1
ATOM 5915 C CA . THR B 1 364 ? 10.672 -24.391 -16.797 1 96.06 364 THR B CA 1
ATOM 5916 C C . THR B 1 364 ? 12.094 -24.688 -16.328 1 96.06 364 THR B C 1
ATOM 5918 O O . THR B 1 364 ? 13.008 -24.797 -17.156 1 96.06 364 THR B O 1
ATOM 5921 N N . HIS B 1 365 ? 12.281 -24.812 -15.07 1 97.25 365 HIS B N 1
ATOM 5922 C CA . HIS B 1 365 ? 13.602 -25.125 -14.523 1 97.25 365 HIS B CA 1
ATOM 5923 C C . HIS B 1 365 ? 13.992 -26.562 -14.805 1 97.25 365 HIS B C 1
ATOM 5925 O O . HIS B 1 365 ? 15.156 -26.844 -15.109 1 97.25 365 HIS B O 1
ATOM 5931 N N . LEU B 1 366 ? 13.031 -27.453 -14.711 1 98.38 366 LEU B N 1
ATOM 5932 C CA . LEU B 1 366 ? 13.273 -28.859 -14.969 1 98.38 366 LEU B CA 1
ATOM 5933 C C . LEU B 1 366 ? 13.68 -29.078 -16.422 1 98.38 366 LEU B C 1
ATOM 5935 O O . LEU B 1 366 ? 14.648 -29.797 -16.703 1 98.38 366 LEU B O 1
ATOM 5939 N N . SER B 1 367 ? 12.961 -28.469 -17.25 1 97.38 367 SER B N 1
ATOM 5940 C CA . SER B 1 367 ? 13.266 -28.578 -18.672 1 97.38 367 SER B CA 1
ATOM 5941 C C . SER B 1 367 ? 14.656 -28.047 -18.984 1 97.38 367 SER B C 1
ATOM 5943 O O . SER B 1 367 ? 15.414 -28.656 -19.75 1 97.38 367 SER B O 1
ATOM 5945 N N . ARG B 1 368 ? 15.023 -26.984 -18.438 1 96.06 368 ARG B N 1
ATOM 5946 C CA . ARG B 1 368 ? 16.328 -26.375 -18.656 1 96.06 368 ARG B CA 1
ATOM 5947 C C . ARG B 1 368 ? 17.453 -27.25 -18.094 1 96.06 368 ARG B C 1
ATOM 5949 O O . ARG B 1 368 ? 18.578 -27.188 -18.578 1 96.06 368 ARG B O 1
ATOM 5956 N N . ALA B 1 369 ? 17.125 -28 -17.125 1 97.62 369 ALA B N 1
ATOM 5957 C CA . ALA B 1 369 ? 18.094 -28.922 -16.547 1 97.62 369 ALA B CA 1
ATOM 5958 C C . ALA B 1 369 ? 18.203 -30.203 -17.359 1 97.62 369 ALA B C 1
ATOM 5960 O O . ALA B 1 369 ? 18.938 -31.125 -16.984 1 97.62 369 ALA B O 1
ATOM 5961 N N . GLY B 1 370 ? 17.453 -30.312 -18.391 1 96.94 370 GLY B N 1
ATOM 5962 C CA . GLY B 1 370 ? 17.562 -31.453 -19.297 1 96.94 370 GLY B CA 1
ATOM 5963 C C . GLY B 1 370 ? 16.578 -32.562 -18.953 1 96.94 370 GLY B C 1
ATOM 5964 O O . GLY B 1 370 ? 16.656 -33.656 -19.531 1 96.94 370 GLY B O 1
ATOM 5965 N N . ILE B 1 371 ? 15.703 -32.344 -18.109 1 98 371 ILE B N 1
ATOM 5966 C CA . ILE B 1 371 ? 14.703 -33.344 -17.719 1 98 371 ILE B CA 1
ATOM 5967 C C . ILE B 1 371 ? 13.477 -33.219 -18.609 1 98 371 ILE B C 1
ATOM 5969 O O . ILE B 1 371 ? 12.891 -32.125 -18.734 1 98 371 ILE B O 1
ATOM 5973 N N . GLU B 1 372 ? 13.094 -34.312 -19.25 1 97.38 372 GLU B N 1
ATOM 5974 C CA . GLU B 1 372 ? 11.82 -34.312 -19.969 1 97.38 372 GLU B CA 1
ATOM 5975 C C . GLU B 1 372 ? 10.656 -34.062 -19.016 1 97.38 372 GLU B C 1
ATOM 5977 O O . GLU B 1 372 ? 10.547 -34.75 -17.984 1 97.38 372 GLU B O 1
ATOM 5982 N N . CYS B 1 373 ? 9.812 -33.031 -19.344 1 97.06 373 CYS B N 1
ATOM 5983 C CA . CYS B 1 373 ? 8.781 -32.781 -18.359 1 97.06 373 CYS B CA 1
ATOM 5984 C C . CYS B 1 373 ? 7.523 -32.219 -19 1 97.06 373 CYS B C 1
ATOM 5986 O O . CYS B 1 373 ? 7.562 -31.781 -20.156 1 97.06 373 CYS B O 1
ATOM 5988 N N . CYS B 1 374 ? 6.41 -32.281 -18.281 1 98.5 374 CYS B N 1
ATOM 5989 C CA . CYS B 1 374 ? 5.129 -31.75 -18.734 1 98.5 374 CYS B CA 1
ATOM 5990 C C . CYS B 1 374 ? 4.246 -31.375 -17.547 1 98.5 374 CYS B C 1
ATOM 5992 O O . CYS B 1 374 ? 4.547 -31.719 -16.406 1 98.5 374 CYS B O 1
ATOM 5994 N N . LEU B 1 375 ? 3.26 -30.578 -17.891 1 98.62 375 LEU B N 1
ATOM 5995 C CA . LEU B 1 375 ? 2.178 -30.266 -16.953 1 98.62 375 LEU B CA 1
ATOM 5996 C C . LEU B 1 375 ? 0.996 -31.203 -17.172 1 98.62 375 LEU B C 1
ATOM 5998 O O . LEU B 1 375 ? 0.62 -31.484 -18.312 1 98.62 375 LEU B O 1
ATOM 6002 N N . PHE B 1 376 ? 0.505 -31.766 -16.109 1 98.62 376 PHE B N 1
ATOM 6003 C CA . PHE B 1 376 ? -0.65 -32.656 -16.109 1 98.62 376 PHE B CA 1
ATOM 6004 C C . PHE B 1 376 ? -1.291 -32.719 -14.734 1 98.62 376 PHE B C 1
ATOM 6006 O O . PHE B 1 376 ? -0.768 -33.375 -13.828 1 98.62 376 PHE B O 1
ATOM 6013 N N . GLY B 1 377 ? -2.471 -32.062 -14.562 1 98.5 377 GLY B N 1
ATOM 6014 C CA . GLY B 1 377 ? -3.037 -32.031 -13.227 1 98.5 377 GLY B CA 1
ATOM 6015 C C . GLY B 1 377 ? -4.523 -31.734 -13.219 1 98.5 377 GLY B C 1
ATOM 6016 O O . GLY B 1 377 ? -5.125 -31.5 -14.266 1 98.5 377 GLY B O 1
ATOM 6017 N N . PRO B 1 378 ? -5.137 -31.844 -12.047 1 98.56 378 PRO B N 1
ATOM 6018 C CA . PRO B 1 378 ? -6.582 -31.641 -11.906 1 98.56 378 PRO B CA 1
ATOM 6019 C C . PRO B 1 378 ? -6.98 -30.172 -11.898 1 98.56 378 PRO B C 1
ATOM 6021 O O . PRO B 1 378 ? -6.16 -29.312 -11.594 1 98.56 378 PRO B O 1
ATOM 6024 N N . ARG B 1 379 ? -8.203 -29.922 -12.25 1 96.5 379 ARG B N 1
ATOM 6025 C CA . ARG B 1 379 ? -8.727 -28.562 -12.32 1 96.5 379 ARG B CA 1
ATOM 6026 C C . ARG B 1 379 ? -10.18 -28.516 -11.859 1 96.5 379 ARG B C 1
ATOM 6028 O O . ARG B 1 379 ? -10.891 -29.516 -11.906 1 96.5 379 ARG B O 1
ATOM 6035 N N . GLY B 1 380 ? -10.562 -27.375 -11.367 1 93.25 380 GLY B N 1
ATOM 6036 C CA . GLY B 1 380 ? -11.977 -27.125 -11.117 1 93.25 380 GLY B CA 1
ATOM 6037 C C . GLY B 1 380 ? -12.742 -26.75 -12.375 1 93.25 380 GLY B C 1
ATOM 6038 O O . GLY B 1 380 ? -12.195 -26.781 -13.477 1 93.25 380 GLY B O 1
ATOM 6039 N N . ALA B 1 381 ? -14.031 -26.547 -12.172 1 90.81 381 ALA B N 1
ATOM 6040 C CA . ALA B 1 381 ? -14.922 -26.125 -13.25 1 90.81 381 ALA B CA 1
ATOM 6041 C C . ALA B 1 381 ? -15.492 -24.734 -12.984 1 90.81 381 ALA B C 1
ATOM 6043 O O . ALA B 1 381 ? -15.508 -24.281 -11.844 1 90.81 381 ALA B O 1
ATOM 6044 N N . ALA B 1 382 ? -15.883 -23.969 -14.086 1 84.69 382 ALA B N 1
ATOM 6045 C CA . ALA B 1 382 ? -16.578 -22.703 -13.922 1 84.69 382 ALA B CA 1
ATOM 6046 C C . ALA B 1 382 ? -18 -22.922 -13.406 1 84.69 382 ALA B C 1
ATOM 6048 O O . ALA B 1 382 ? -18.625 -23.938 -13.719 1 84.69 382 ALA B O 1
ATOM 6049 N N . PRO B 1 383 ? -18.531 -22.016 -12.664 1 80.5 383 PRO B N 1
ATOM 6050 C CA . PRO B 1 383 ? -17.922 -20.797 -12.141 1 80.5 383 PRO B CA 1
ATOM 6051 C C . PRO B 1 383 ? -17.047 -21.047 -10.906 1 80.5 383 PRO B C 1
ATOM 6053 O O . PRO B 1 383 ? -17.016 -22.172 -10.406 1 80.5 383 PRO B O 1
ATOM 6056 N N . ASP B 1 384 ? -16.219 -20.234 -10.438 1 81.12 384 ASP B N 1
ATOM 6057 C CA . ASP B 1 384 ? -15.438 -20.25 -9.203 1 81.12 384 ASP B CA 1
ATOM 6058 C C . ASP B 1 384 ? -14.328 -21.297 -9.258 1 81.12 384 ASP B C 1
ATOM 6060 O O . ASP B 1 384 ? -14.102 -22.016 -8.289 1 81.12 384 ASP B O 1
ATOM 6064 N N . THR B 1 385 ? -13.781 -21.406 -10.438 1 85.81 385 THR B N 1
ATOM 6065 C CA . THR B 1 385 ? -12.789 -22.438 -10.727 1 85.81 385 THR B CA 1
ATOM 6066 C C . THR B 1 385 ? -11.672 -22.406 -9.688 1 85.81 385 THR B C 1
ATOM 6068 O O . THR B 1 385 ? -11.188 -23.469 -9.266 1 85.81 385 THR B O 1
ATOM 6071 N N . GLU B 1 386 ? -11.336 -21.281 -9.227 1 86.31 386 GLU B N 1
ATOM 6072 C CA . GLU B 1 386 ? -10.18 -21.125 -8.352 1 86.31 386 GLU B CA 1
ATOM 6073 C C . GLU B 1 386 ? -10.5 -21.547 -6.922 1 86.31 386 GLU B C 1
ATOM 6075 O O . GLU B 1 386 ? -9.594 -21.75 -6.109 1 86.31 386 GLU B O 1
ATOM 6080 N N . HIS B 1 387 ? -11.766 -21.859 -6.676 1 91.94 387 HIS B N 1
ATOM 6081 C CA . HIS B 1 387 ? -12.172 -22.125 -5.301 1 91.94 387 HIS B CA 1
ATOM 6082 C C . HIS B 1 387 ? -12.336 -23.625 -5.062 1 91.94 387 HIS B C 1
ATOM 6084 O O . HIS B 1 387 ? -12.578 -24.047 -3.932 1 91.94 387 HIS B O 1
ATOM 6090 N N . HIS B 1 388 ? -12.203 -24.391 -6.16 1 95.44 388 HIS B N 1
ATOM 6091 C CA . HIS B 1 388 ? -12.422 -25.812 -5.988 1 95.44 388 HIS B CA 1
ATOM 6092 C C . HIS B 1 388 ? -11.656 -26.625 -7.031 1 95.44 388 HIS B C 1
ATOM 6094 O O . HIS B 1 388 ? -10.961 -26.047 -7.871 1 95.44 388 HIS B O 1
ATOM 6100 N N . VAL B 1 389 ? -11.664 -27.922 -6.816 1 97.94 389 VAL B N 1
ATOM 6101 C CA . VAL B 1 389 ? -11.18 -28.891 -7.801 1 97.94 389 VAL B CA 1
ATOM 6102 C C . VAL B 1 389 ? -12.242 -29.953 -8.039 1 97.94 389 VAL B C 1
ATOM 6104 O O . VAL B 1 389 ? -13.047 -30.25 -7.156 1 97.94 389 VAL B O 1
ATOM 6107 N N . LEU B 1 390 ? -12.273 -30.438 -9.281 1 98.5 390 LEU B N 1
ATOM 6108 C CA . LEU B 1 390 ? -13.125 -31.594 -9.531 1 98.5 390 LEU B CA 1
ATOM 6109 C C . LEU B 1 390 ? -12.5 -32.875 -8.961 1 98.5 390 LEU B C 1
ATOM 6111 O O . LEU B 1 390 ? -11.352 -33.188 -9.266 1 98.5 390 LEU B O 1
ATOM 6115 N N . ILE B 1 391 ? -13.305 -33.594 -8.172 1 98.75 391 ILE B N 1
ATOM 6116 C CA . ILE B 1 391 ? -12.852 -34.844 -7.535 1 98.75 391 ILE B CA 1
ATOM 6117 C C . ILE B 1 391 ? -12.516 -35.875 -8.602 1 98.75 391 ILE B C 1
ATOM 6119 O O . ILE B 1 391 ? -11.523 -36.594 -8.477 1 98.75 391 ILE B O 1
ATOM 6123 N N . SER B 1 392 ? -13.25 -35.906 -9.625 1 98.62 392 SER B N 1
ATOM 6124 C CA . SER B 1 392 ? -13.023 -36.844 -10.719 1 98.62 392 SER B CA 1
ATOM 6125 C C . SER B 1 392 ? -11.68 -36.594 -11.398 1 98.62 392 SER B C 1
ATOM 6127 O O . SER B 1 392 ? -10.969 -37.531 -11.734 1 98.62 392 SER B O 1
ATOM 6129 N N . GLU B 1 393 ? -11.32 -35.312 -11.602 1 98.62 393 GLU B N 1
ATOM 6130 C CA . GLU B 1 393 ? -10.031 -35 -12.195 1 98.62 393 GLU B CA 1
ATOM 6131 C C . GLU B 1 393 ? -8.883 -35.344 -11.25 1 98.62 393 GLU B C 1
ATOM 6133 O O . GLU B 1 393 ? -7.836 -35.844 -11.688 1 98.62 393 GLU B O 1
ATOM 6138 N N . MET B 1 394 ? -9.102 -35.031 -9.961 1 98.81 394 MET B N 1
ATOM 6139 C CA . MET B 1 394 ? -8.078 -35.344 -8.969 1 98.81 394 MET B CA 1
ATOM 6140 C C . MET B 1 394 ? -7.812 -36.844 -8.938 1 98.81 394 MET B C 1
ATOM 6142 O O . MET B 1 394 ? -6.66 -37.281 -8.914 1 98.81 394 MET B O 1
ATOM 6146 N N . ARG B 1 395 ? -8.852 -37.656 -8.977 1 98.69 395 ARG B N 1
ATOM 6147 C CA . ARG B 1 395 ? -8.75 -39.125 -9 1 98.69 395 ARG B CA 1
ATOM 6148 C C . ARG B 1 395 ? -8.055 -39.594 -10.266 1 98.69 395 ARG B C 1
ATOM 6150 O O . ARG B 1 395 ? -7.133 -40.406 -10.203 1 98.69 395 ARG B O 1
ATOM 6157 N N . ALA B 1 396 ? -8.492 -39.062 -11.336 1 98.69 396 ALA B N 1
ATOM 6158 C CA . ALA B 1 396 ? -7.895 -39.438 -12.609 1 98.69 396 ALA B CA 1
ATOM 6159 C C . ALA B 1 396 ? -6.398 -39.156 -12.633 1 98.69 396 ALA B C 1
ATOM 6161 O O . ALA B 1 396 ? -5.602 -39.938 -13.148 1 98.69 396 ALA B O 1
ATOM 6162 N N . CYS B 1 397 ? -6.066 -38.031 -12.148 1 98.88 397 CYS B N 1
ATOM 6163 C CA . CYS B 1 397 ? -4.664 -37.625 -12.102 1 98.88 397 CYS B CA 1
ATOM 6164 C C . CYS B 1 397 ? -3.854 -38.562 -11.234 1 98.88 397 CYS B C 1
ATOM 6166 O O . CYS B 1 397 ? -2.82 -39.094 -11.672 1 98.88 397 CYS B O 1
ATOM 6168 N N . ALA B 1 398 ? -4.348 -38.844 -10.016 1 98.88 398 ALA B N 1
ATOM 6169 C CA . ALA B 1 398 ? -3.654 -39.75 -9.086 1 98.88 398 ALA B CA 1
ATOM 6170 C C . ALA B 1 398 ? -3.453 -41.125 -9.703 1 98.88 398 ALA B C 1
ATOM 6172 O O . ALA B 1 398 ? -2.346 -41.656 -9.68 1 98.88 398 ALA B O 1
ATOM 6173 N N . ASP B 1 399 ? -4.488 -41.625 -10.281 1 98.56 399 ASP B N 1
ATOM 6174 C CA . ASP B 1 399 ? -4.438 -42.969 -10.867 1 98.56 399 ASP B CA 1
ATOM 6175 C C . ASP B 1 399 ? -3.475 -43 -12.055 1 98.56 399 ASP B C 1
ATOM 6177 O O . ASP B 1 399 ? -2.713 -43.969 -12.203 1 98.56 399 ASP B O 1
ATOM 6181 N N . THR B 1 400 ? -3.527 -42 -12.852 1 98.56 400 THR B N 1
ATOM 6182 C CA . THR B 1 400 ? -2.645 -41.938 -14.016 1 98.56 400 THR B CA 1
ATOM 6183 C C . THR B 1 400 ? -1.185 -41.875 -13.578 1 98.56 400 THR B C 1
ATOM 6185 O O . THR B 1 400 ? -0.325 -42.562 -14.148 1 98.56 400 THR B O 1
ATOM 6188 N N . LEU B 1 401 ? -0.912 -41.031 -12.609 1 98.75 401 LEU B N 1
ATOM 6189 C CA . LEU B 1 401 ? 0.453 -40.906 -12.109 1 98.75 401 LEU B CA 1
ATOM 6190 C C . LEU B 1 401 ? 0.955 -42.219 -11.523 1 98.75 401 LEU B C 1
ATOM 6192 O O . LEU B 1 401 ? 2.129 -42.562 -11.672 1 98.75 401 LEU B O 1
ATOM 6196 N N . ALA B 1 402 ? 0.092 -42.969 -10.844 1 98.38 402 ALA B N 1
ATOM 6197 C CA . ALA B 1 402 ? 0.465 -44.25 -10.297 1 98.38 402 ALA B CA 1
ATOM 6198 C C . ALA B 1 402 ? 0.843 -45.219 -11.406 1 98.38 402 ALA B C 1
ATOM 6200 O O . ALA B 1 402 ? 1.858 -45.938 -11.312 1 98.38 402 ALA B O 1
ATOM 6201 N N . LEU B 1 403 ? 0.055 -45.25 -12.43 1 97.44 403 LEU B N 1
ATOM 6202 C CA . LEU B 1 403 ? 0.329 -46.125 -13.555 1 97.44 403 LEU B CA 1
ATOM 6203 C C . LEU B 1 403 ? 1.603 -45.719 -14.281 1 97.44 403 LEU B C 1
ATOM 6205 O O . LEU B 1 403 ? 2.361 -46.562 -14.75 1 97.44 403 LEU B O 1
ATOM 6209 N N . LEU B 1 404 ? 1.735 -44.438 -14.414 1 97.69 404 LEU B N 1
ATOM 6210 C CA . LEU B 1 404 ? 2.941 -43.938 -15.047 1 97.69 404 LEU B CA 1
ATOM 6211 C C . LEU B 1 404 ? 4.188 -44.344 -14.273 1 97.69 404 LEU B C 1
ATOM 6213 O O . LEU B 1 404 ? 5.195 -44.719 -14.875 1 97.69 404 LEU B O 1
ATOM 6217 N N . ALA B 1 405 ? 4.109 -44.25 -12.992 1 97.75 405 ALA B N 1
ATOM 6218 C CA . ALA B 1 405 ? 5.219 -44.656 -12.141 1 97.75 405 ALA B CA 1
ATOM 6219 C C . ALA B 1 405 ? 5.531 -46.156 -12.344 1 97.75 405 ALA B C 1
ATOM 6221 O O . ALA B 1 405 ? 6.695 -46.531 -12.469 1 97.75 405 ALA B O 1
ATOM 6222 N N . ALA B 1 406 ? 4.516 -46.906 -12.367 1 95.81 406 ALA B N 1
ATOM 6223 C CA . ALA B 1 406 ? 4.695 -48.344 -12.578 1 95.81 406 ALA B CA 1
ATOM 6224 C C . ALA B 1 406 ? 5.34 -48.625 -13.93 1 95.81 406 ALA B C 1
ATOM 6226 O O . ALA B 1 406 ? 6.195 -49.5 -14.047 1 95.81 406 ALA B O 1
ATOM 6227 N N . ARG B 1 407 ? 4.922 -47.906 -14.875 1 94.62 407 ARG B N 1
ATOM 6228 C CA . ARG B 1 407 ? 5.418 -48.094 -16.234 1 94.62 407 ARG B CA 1
ATOM 6229 C C . ARG B 1 407 ? 6.871 -47.656 -16.359 1 94.62 407 ARG B C 1
ATOM 6231 O O . ARG B 1 407 ? 7.691 -48.375 -16.938 1 94.62 407 ARG B O 1
ATOM 6238 N N . ARG B 1 408 ? 7.188 -46.594 -15.789 1 96.12 408 ARG B N 1
ATOM 6239 C CA . ARG B 1 408 ? 8.5 -46 -16.031 1 96.12 408 ARG B CA 1
ATOM 6240 C C . ARG B 1 408 ? 9.523 -46.5 -15.016 1 96.12 408 ARG B C 1
ATOM 6242 O O . ARG B 1 408 ? 10.703 -46.625 -15.344 1 96.12 408 ARG B O 1
ATOM 6249 N N . CYS B 1 409 ? 9.078 -46.781 -13.891 1 96 409 CYS B N 1
ATOM 6250 C CA . CYS B 1 409 ? 10 -47.188 -12.828 1 96 409 CYS B CA 1
ATOM 6251 C C . CYS B 1 409 ? 10.039 -48.688 -12.68 1 96 409 CYS B C 1
ATOM 6253 O O . CYS B 1 409 ? 10.953 -49.219 -12.062 1 96 409 CYS B O 1
ATOM 6255 N N . GLY B 1 410 ? 9.016 -49.375 -13.117 1 91.75 410 GLY B N 1
ATOM 6256 C CA . GLY B 1 410 ? 8.922 -50.812 -12.969 1 91.75 410 GLY B CA 1
ATOM 6257 C C . GLY B 1 410 ? 9.766 -51.562 -13.977 1 91.75 410 GLY B C 1
ATOM 6258 O O . GLY B 1 410 ? 10.281 -50.969 -14.93 1 91.75 410 GLY B O 1
#

Solvent-accessible surface area (backbone atoms only — not comparable to full-atom values): 39893 Å² total; per-residue (Å²): 122,77,50,75,62,54,55,49,59,74,39,46,61,76,60,51,38,67,70,54,51,50,46,49,32,34,58,51,22,51,44,81,17,41,66,90,45,23,31,68,47,26,51,49,50,40,50,54,36,45,76,63,77,35,60,55,46,76,44,73,73,47,95,87,36,34,19,27,38,31,58,44,58,46,94,61,77,72,20,37,33,30,43,41,38,47,54,31,24,73,74,61,50,73,82,53,62,94,58,36,47,51,55,43,75,58,90,57,33,36,31,18,45,38,28,18,51,24,41,36,26,45,28,18,53,52,46,12,52,46,33,44,58,69,66,63,66,72,40,74,27,10,38,33,39,38,39,24,31,30,44,83,27,38,17,52,25,57,51,49,43,44,75,72,64,57,73,36,58,25,34,42,29,26,43,50,66,23,59,37,27,40,34,23,29,25,16,15,32,43,56,35,26,45,35,24,38,37,34,53,24,46,65,50,43,54,86,74,31,35,48,9,48,64,51,43,53,52,39,50,53,52,57,72,70,51,84,62,84,50,68,31,93,91,42,76,78,34,49,43,80,39,72,9,18,35,44,16,1,32,17,92,78,30,42,51,42,36,36,62,23,33,8,20,22,18,37,36,36,32,29,33,35,32,31,57,88,58,48,66,68,57,51,52,52,33,53,52,56,57,45,44,60,42,42,68,73,39,70,87,40,50,71,44,82,36,71,51,34,66,72,90,48,60,45,37,56,43,66,24,49,33,31,85,46,68,52,75,40,69,69,50,50,52,47,53,62,42,35,49,76,70,38,96,51,54,61,75,38,54,10,65,42,86,55,69,23,54,40,63,58,59,57,27,60,41,42,73,71,68,22,46,51,35,34,47,7,21,24,37,55,86,78,65,32,72,45,14,22,24,48,64,33,30,49,35,38,12,53,33,49,27,51,49,46,49,64,58,11,68,123,76,50,76,61,55,57,50,59,74,38,46,60,75,58,49,38,68,70,55,50,50,47,48,31,32,58,52,23,51,44,79,17,42,67,91,44,24,31,69,47,27,52,51,51,41,51,54,36,46,76,64,77,35,60,56,47,77,44,74,72,48,94,87,35,33,19,28,40,32,57,43,58,47,94,60,77,72,19,36,35,30,42,41,39,48,53,31,25,73,73,62,49,72,82,51,62,94,58,35,47,50,55,43,78,59,89,56,33,37,32,19,47,38,28,19,52,26,40,35,25,43,28,17,52,51,45,13,52,46,32,46,59,69,68,63,66,72,40,74,27,10,38,35,39,38,40,24,30,29,44,88,27,38,18,51,26,57,51,49,43,45,74,73,65,58,72,36,57,25,36,42,30,25,42,52,67,23,58,36,28,40,35,24,29,24,16,16,32,44,57,35,26,45,36,24,37,37,34,54,23,45,65,50,42,53,87,73,30,34,48,7,48,64,50,44,53,53,39,50,54,52,57,72,68,51,83,62,83,49,69,30,92,91,42,76,77,34,49,42,81,39,70,10,20,36,43,17,1,31,16,93,78,28,41,50,39,37,36,62,23,34,8,19,22,18,37,36,36,32,27,31,36,32,30,55,89,59,47,67,69,58,52,53,52,34,52,53,56,58,46,45,60,43,42,69,74,39,69,85,39,50,72,42,82,35,71,52,31,66,66,91,49,59,39,33,59,41,66,23,50,33,29,85,45,69,50,75,42,68,70,50,50,52,48,53,62,42,34,49,76,70,36,95,52,55,60,76,37,54,9,65,42,86,54,70,22,55,39,64,57,60,56,25,60,40,41,74,73,70,21,45,53,36,35,46,7,20,24,36,56,85,80,66,33,71,45,14,22,25,48,66,33,29,50,35,38,12,52,33,51,28,51,48,46,49,64,58,12,66

pLDDT: mean 95.03, std 6.2, range [39.62, 98.94]

Radius of gyration: 33.74 Å; Cα contacts (8 Å, |Δi|>4): 2124; chains: 2; bounding box: 45×119×71 Å